Protein AF-A0A8J4R6H9-F1 (afdb_monomer_lite)

Organism: NCBI:txid60419

Secondary structure (DSSP, 8-state):
---SSTT---B--S--B-TTS--EEEEEEEEE-TTTGGG---TTHHHHHHHHHTPPP---SS--------------------HHHHHHHHHHHHHHHSSS---EEE-TTS--BHHHHHHH-HHHH-TT--EEE-TTSB---HHHHHHHHTT-TT--EEE-TT-HHHHHHHHHHHHHHHHH-TT--EETTEE-TT--HHHHHHHTTSSBTTB---S---TT-TTSTTSTTT-TT--EEE-TT---TTS-HHHHHHHHHH-SS--EEE--TTBTTBS-HHHHHHH-TT-SEETTEEHHHHHHHT-SS--TTPPB-PPP--TTS-HHHHHHHHHTTTEEEEEEE-SS-SSEEEEEEEE-HHHHTPEE-SS-SEEEEEEEE-TTSSGGG-EEEEEEEESS-B-TTPBPEE-TTTT--GGGTHHHHHTTTB---HHHHHHHHHHHHHHHHT------------------TT-PPEEEEES-HHHHHH---TTEEEES-GGG-SEEE-SS---HHHHHHHT--TTSEESS-TTTHHHHSHHHHHHHHHHHHSS-TTS--EEEHHHHHHHHHHHHHHHHHTT----EEEEESS--TTTT-EEE--HHHHHHGGGGS-EEEEEPPSS--EETTEE--HHHHHHHHHTTS-TTPEE--EE-SEE-TTS-EESSEETT--SS---EEHHHHHHHHHHHHHHHSEE------HHHHHHHHHHHHHTGGGT--EEEEEEESS--S-HHHHHHHHHHHTTSSEEEEEEE-SSS--HHHHTTS-TTS---B-TTSPBPSS--EEEEEHHHHHTTSS-HHHHHHSSHHHHHHHHHHHTT-PPPPP-------

pLDDT: mean 77.44, std 16.2, range [24.23, 97.75]

InterPro domains:
  IPR004344 Tubulin-tyrosine ligase/Tubulin polyglutamylase [PS51221] (465-633)
  IPR010734 Copine, C-terminal [PF07002] (630-828)
  IPR013815 ATP-grasp fold, subdomain 1 [G3DSA:3.30.1490.20] (563-618)
  IPR027749 Tubulin--tyrosine ligase-like protein 12 [PTHR46088] (4-633)
  IPR032675 Leucine-rich repeat domain superfamily [G3DSA:3.80.10.10] (56-317)
  IPR036465 von Willebrand factor A-like domain superfamily [SSF53300] (684-775)
  IPR057954 Tubulin--tyrosine ligase-like protein 12, SET-like domain [PF25556] (319-427)

Radius of gyration: 37.05 Å; chains: 1; bounding box: 97×70×102 Å

Foldseek 3Di:
DPDDQLPPFLFFADDWDAQPDDKDWFAQPDWDFPVCVVPDDDPCPLVVLCVLLVPDDPPDDDDDDDDDDDDDDDDDDDDQDAQVRQVVVQLVLLVVQDDSARQEHAREQNQDELVNLVVVLVCVVHLNHAEYEHEQYAYADLVSCLVSLLSNARYQYYAHHNYNNCVPPVPPSVVSNCVSHVRHQYYNNEGDPNHALQNQLVQQVNDDSSHPDDPPDDDPPRAPRLACVNCLQRQEGERAPYAQVPDQLVVVLVRLQRRPRHAEYEYAAVGSNHNFPLVSCVSRVNHQYYLNHGSVVCVVQVGRGDPRCFAWDRDDDDPPDDSVVSSVLSVLQFKDWDWDDDPVHNDIFIMITGTPSSSSSAAADPPFQKDKDKDWDQPPPDPVSIGIIIIMGGPRTGDGRDRGHDHPQPPDGCLQPVLLLCVLTGDHDLVNLLVVLVVLLVLLVPADADDDPDDDDDDDDLDDPVQAAFEEEEPDVVCVVPVPDPSYDYDHAQLPGQEYEYPDDCDPVNCVVRVNDPNHHYPADVPNLCVQWPVSVVVVCSNRRRDDPVFFDKDFCSPCSSSLSSVLVVCVVVVHDQWKWKDDGHDDDCPLIDIDSRSSVVSSSCVSDTIMIGHDDPDAPDFPNHGDDPCVVQVLVCVVPPQFDWDFDWAAQWQAPVRDHGGTHALQNDPDDRTAHGVVRNVVSVVSSVVGIHGGDDNECLVVLLVVLVVQVVCVVPPDAEEAEAEDAEDYPPLQSNLQSQLSSLLGSYAYEYEHGYPYDCPSVVVLQCPVVDFRAHPVRRTRPDRRYQYHHVVCCVVVVDPPCCSGPVCVVVSNVSNCVVVVPDDDPPPPDPDDD

Sequence (837 aa):
MLRWSLKRSAKLKHMALSKLDVWILKSHAWTFRLSDAYKQEVSGLAERMAALMCVDIDLNSNAEETEEVVDGFSHQNGTKLSVFEAMESEIHGAKENGDGSVRWLELDELDIDDDTFLSLDLSTRFPGLLALSLCGNKLENVEIIAREVTKFEQLRALWLNNNPVVKNCDSQLENSVLQGLPRLEIYNSRFTAKFGAWALGFCGGVYGKDNPGSIHEGDHQLESAFSPVELPSLSYLNIQGNPLEQNSVAVLLEVLKEFPCLQSLEVDIPGPLGESAIDILESLPKLSELNGVNASKILDTGKHVIDSVLQPRLPEWTAEERVTDRIISAMWLYLMTYRLADEEKIDETSVWYVMDELGSALRHNDEPNFRVAPFLFMPEGNLASAVSFSILWPTQDVQKGDECTRDFLFGIGEDKQRSARLSAWFHTPQNFFIKEYEKHCQKLQSKSLISPSVQSSTTRSIHHTDGSPLRVYTDLPHVEEFLTRSQFVIISEPKDADIVWTSTQVDEDMKKAAGITDQQYINQFPFEACLVMKHHLAETVHKAYGSPEWLQPTYNLETHLSQLIGDYYVRKRDGLDNLWILKPWSVARTIDTTVTDNLSSIIRHMEAGPKICQKYIEHPALFNGKKFDLRYIGGLLLAYTSKNSSLIDAGFGGRTCDGTTSHCFNLNGSAGAFKVEGVEGIMAAYSSALHNVALAGPTLFGQVINKAAQIASQSISYNKYFVLLIITDGVLTDLQETKDALVRASDLPLSILIVGVGGADFTQMEVLDADDGRRLESSTGRVATHDIVQFVPMREVHSGHISVVQALLEELPGQFLTFIRGRDIKPRPLHVAPTSA

Structure (mmCIF, N/CA/C/O backbone):
data_AF-A0A8J4R6H9-F1
#
_entry.id   AF-A0A8J4R6H9-F1
#
loop_
_atom_site.group_PDB
_atom_site.id
_atom_site.type_symbol
_atom_site.label_atom_id
_atom_site.label_alt_id
_atom_site.label_comp_id
_atom_site.label_asym_id
_atom_site.label_entity_id
_atom_site.label_s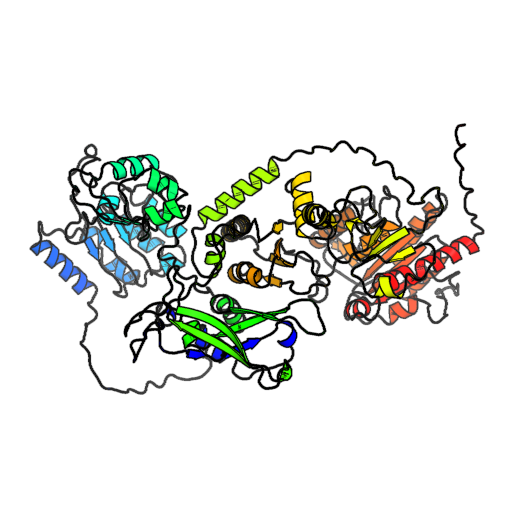eq_id
_atom_site.pdbx_PDB_ins_code
_atom_site.Cartn_x
_atom_site.Cartn_y
_atom_site.Cartn_z
_atom_site.occupancy
_atom_site.B_iso_or_equiv
_atom_site.auth_seq_id
_atom_site.auth_comp_id
_atom_site.auth_asym_id
_atom_site.auth_atom_id
_atom_site.pdbx_PDB_model_num
ATOM 1 N N . MET A 1 1 ? -17.425 -16.090 21.602 1.00 24.23 1 MET A N 1
ATOM 2 C CA . MET A 1 1 ? -16.243 -16.681 20.925 1.00 24.23 1 MET A CA 1
ATOM 3 C C . MET A 1 1 ? -15.326 -15.664 20.217 1.00 24.23 1 MET A C 1
ATOM 5 O O . MET A 1 1 ? -14.261 -16.043 19.769 1.00 24.23 1 MET A O 1
ATOM 9 N N . LEU A 1 2 ? -15.631 -14.357 20.248 1.00 24.94 2 LEU A N 1
ATOM 10 C CA . LEU A 1 2 ? -14.889 -13.252 19.602 1.00 24.94 2 LEU A CA 1
ATOM 11 C C . LEU A 1 2 ? -13.617 -12.730 20.335 1.00 24.94 2 LEU A C 1
ATOM 13 O O . LEU A 1 2 ? -13.204 -11.596 20.119 1.00 24.94 2 LEU A O 1
ATOM 17 N N . ARG A 1 3 ? -13.009 -13.474 21.277 1.00 26.58 3 ARG A N 1
ATOM 18 C CA . ARG A 1 3 ? -12.143 -12.846 22.313 1.00 26.58 3 ARG A CA 1
ATOM 19 C C . ARG A 1 3 ? -10.985 -13.682 22.884 1.00 26.58 3 ARG A C 1
ATOM 21 O O . ARG A 1 3 ? -10.574 -13.419 24.014 1.00 26.58 3 ARG A O 1
ATOM 28 N N . TRP A 1 4 ? -10.467 -14.693 22.181 1.00 28.38 4 TRP A N 1
ATOM 29 C CA . TRP A 1 4 ? -9.442 -15.588 22.764 1.00 28.38 4 TRP A CA 1
ATOM 30 C C . TRP A 1 4 ? -7.983 -15.337 22.331 1.00 28.38 4 TRP A C 1
ATOM 32 O O . TRP A 1 4 ? -7.084 -15.597 23.125 1.00 28.38 4 TRP A O 1
ATOM 42 N N . SER A 1 5 ? -7.721 -14.734 21.168 1.00 32.09 5 SER A N 1
ATOM 43 C CA . SER A 1 5 ? -6.348 -14.549 20.651 1.00 32.09 5 SER A CA 1
ATOM 44 C C . SER A 1 5 ? -5.613 -13.319 21.212 1.00 32.09 5 SER A C 1
ATOM 46 O O . SER A 1 5 ? -4.504 -13.429 21.735 1.00 32.09 5 SER A O 1
ATOM 48 N N . LEU A 1 6 ? -6.273 -12.155 21.250 1.00 34.72 6 LEU A N 1
ATOM 49 C CA . LEU A 1 6 ? -5.722 -10.933 21.857 1.00 34.72 6 LEU A CA 1
ATOM 50 C C . LEU A 1 6 ? -5.622 -11.000 23.397 1.00 34.72 6 LEU A C 1
ATOM 52 O O . LEU A 1 6 ? -5.164 -10.045 24.018 1.00 34.72 6 LEU A O 1
ATOM 56 N N . LYS A 1 7 ? -6.014 -12.107 24.049 1.00 37.09 7 LYS A N 1
ATOM 57 C CA . LYS A 1 7 ? -5.955 -12.273 25.516 1.00 37.09 7 LYS A CA 1
ATOM 58 C C . LYS A 1 7 ? -4.567 -12.606 26.071 1.00 37.09 7 LYS A C 1
ATOM 60 O O . LYS A 1 7 ? -4.384 -12.522 27.286 1.00 37.09 7 LYS A O 1
ATOM 65 N N . ARG A 1 8 ? -3.571 -12.940 25.245 1.00 42.81 8 ARG A N 1
ATOM 66 C CA . ARG A 1 8 ? -2.184 -13.111 25.716 1.00 42.81 8 ARG A CA 1
ATOM 67 C C . ARG A 1 8 ? -1.417 -11.791 25.625 1.00 42.81 8 ARG A C 1
ATOM 69 O O . ARG A 1 8 ? -0.480 -11.662 24.854 1.00 42.81 8 ARG A O 1
ATOM 76 N N . SER A 1 9 ? -1.814 -10.808 26.433 1.00 46.31 9 SER A N 1
ATOM 77 C CA . SER A 1 9 ? -0.900 -9.716 26.787 1.00 46.31 9 SER A CA 1
ATOM 78 C C . SER A 1 9 ? 0.310 -10.331 27.497 1.00 46.31 9 SER A C 1
ATOM 80 O O . SER A 1 9 ? 0.133 -11.172 28.392 1.00 46.31 9 SER A O 1
ATOM 82 N N . ALA A 1 10 ? 1.529 -9.978 27.079 1.00 50.94 10 ALA A N 1
ATOM 83 C CA . ALA A 1 10 ? 2.735 -10.368 27.796 1.00 50.94 10 ALA A CA 1
ATOM 84 C C . ALA A 1 10 ? 2.711 -9.706 29.180 1.00 50.94 10 ALA A C 1
ATOM 86 O O . ALA A 1 10 ? 3.146 -8.573 29.353 1.00 50.94 10 ALA A O 1
ATOM 87 N N . LYS A 1 11 ? 2.159 -10.409 30.169 1.00 54.19 11 LYS A N 1
ATOM 88 C CA . LYS A 1 11 ? 2.173 -9.980 31.566 1.00 54.19 11 LYS A CA 1
ATOM 89 C C . LYS A 1 11 ? 3.308 -10.650 32.308 1.00 54.19 11 LYS A C 1
ATOM 91 O O . LYS A 1 11 ? 3.544 -11.853 32.156 1.00 54.19 11 LYS A O 1
ATOM 96 N N . LEU A 1 12 ? 3.980 -9.880 33.150 1.00 50.06 12 LEU A N 1
ATOM 97 C CA . LEU A 1 12 ? 5.060 -10.377 33.990 1.00 50.06 12 LEU A CA 1
ATOM 98 C C . LEU A 1 12 ? 4.487 -11.388 35.006 1.00 50.06 12 LEU A C 1
ATOM 100 O O . LEU A 1 12 ? 3.742 -11.017 35.913 1.00 50.06 12 LEU A O 1
ATOM 104 N N . LYS A 1 13 ? 4.765 -12.690 34.829 1.00 48.31 13 LYS A N 1
ATOM 105 C CA . LYS A 1 13 ? 4.111 -13.762 35.613 1.00 48.31 13 LYS A CA 1
ATOM 106 C C . LYS A 1 13 ? 4.762 -14.048 36.971 1.00 48.31 13 LYS A C 1
ATOM 108 O O . LYS A 1 13 ? 4.048 -14.422 37.901 1.00 48.31 13 LYS A O 1
ATOM 113 N N . HIS A 1 14 ? 6.084 -13.896 37.104 1.00 47.34 14 HIS A N 1
ATOM 114 C CA . HIS A 1 14 ? 6.819 -14.477 38.243 1.00 47.34 14 HIS A CA 1
ATOM 115 C C . HIS A 1 14 ? 7.891 -13.597 38.905 1.00 47.34 14 HIS A C 1
ATOM 117 O O . HIS A 1 14 ? 8.380 -13.984 39.961 1.00 47.34 14 HIS A O 1
ATOM 123 N N . MET A 1 15 ? 8.240 -12.429 38.362 1.00 55.25 15 MET A N 1
ATOM 124 C CA . MET A 1 15 ? 9.310 -11.572 38.900 1.00 55.25 15 MET A CA 1
ATOM 125 C C . MET A 1 15 ? 8.942 -10.096 38.784 1.00 55.25 15 MET A C 1
ATOM 127 O O . MET A 1 15 ? 8.100 -9.767 37.962 1.00 55.25 15 MET A O 1
ATOM 131 N N . ALA A 1 16 ? 9.564 -9.243 39.600 1.00 55.88 16 ALA A N 1
ATOM 132 C CA . ALA A 1 16 ? 9.684 -7.810 39.343 1.00 55.88 16 ALA A CA 1
ATOM 133 C C . ALA A 1 16 ? 11.045 -7.577 38.675 1.00 55.88 16 ALA A C 1
ATOM 135 O O . ALA A 1 16 ? 12.033 -8.192 39.088 1.00 55.88 16 ALA A O 1
ATOM 136 N N . LEU A 1 17 ? 11.093 -6.745 37.637 1.00 61.38 17 LEU A N 1
ATOM 137 C CA . LEU A 1 17 ? 12.328 -6.431 36.921 1.00 61.38 17 LEU A CA 1
ATOM 138 C C . LEU A 1 17 ? 12.731 -4.992 37.233 1.00 61.38 17 LEU A C 1
ATOM 140 O O . LEU A 1 17 ? 11.935 -4.071 37.049 1.00 61.38 17 LEU A O 1
ATOM 144 N N . SER A 1 18 ? 13.961 -4.818 37.717 1.00 58.03 18 SER A N 1
ATOM 145 C CA . SER A 1 18 ? 14.570 -3.500 37.881 1.00 58.03 18 SER A CA 1
ATOM 146 C C . SER A 1 18 ? 15.196 -3.060 36.560 1.00 58.03 18 SER A C 1
ATOM 148 O O . SER A 1 18 ? 15.627 -3.895 35.761 1.00 58.03 18 SER A O 1
ATOM 150 N N . LYS A 1 19 ? 15.344 -1.752 36.350 1.00 56.78 19 LYS A N 1
ATOM 151 C CA . LYS A 1 19 ? 16.092 -1.196 35.207 1.00 56.78 19 LYS A CA 1
ATOM 152 C C . LYS A 1 19 ? 17.541 -1.720 35.084 1.00 56.78 19 LYS A C 1
ATOM 154 O O . LYS A 1 19 ? 18.162 -1.549 34.038 1.00 56.78 19 LYS A O 1
ATOM 159 N N . LEU A 1 20 ? 18.098 -2.311 36.147 1.00 46.16 20 LEU A N 1
ATOM 160 C CA . LEU A 1 20 ? 19.484 -2.785 36.232 1.00 46.16 20 LEU A CA 1
ATOM 161 C C . LEU A 1 20 ? 19.639 -4.305 36.032 1.00 46.16 20 LEU A C 1
ATOM 163 O O . LEU A 1 20 ? 20.771 -4.755 35.859 1.00 46.16 20 LEU A O 1
ATOM 167 N N . ASP A 1 21 ? 18.547 -5.080 36.000 1.00 44.22 21 ASP A N 1
ATOM 168 C CA . ASP A 1 21 ? 18.587 -6.546 35.922 1.00 44.22 21 ASP A CA 1
ATOM 169 C C . ASP A 1 21 ? 17.876 -7.121 34.675 1.00 44.22 21 ASP A C 1
ATOM 171 O O . ASP A 1 21 ? 16.756 -6.749 34.334 1.00 44.22 21 ASP A O 1
ATOM 175 N N . VAL A 1 22 ? 18.512 -8.153 34.095 1.00 49.28 22 VAL A N 1
ATOM 176 C CA . VAL A 1 22 ? 18.006 -9.143 33.112 1.00 49.28 22 VAL A CA 1
ATOM 177 C C . VAL A 1 22 ? 17.970 -8.728 31.627 1.00 49.28 22 VAL A C 1
ATOM 179 O O . VAL A 1 22 ? 17.133 -7.957 31.169 1.00 49.28 22 VAL A O 1
ATOM 182 N N . TRP A 1 23 ? 18.826 -9.393 30.838 1.00 48.31 23 TRP A N 1
ATOM 183 C CA . TRP A 1 23 ? 18.742 -9.489 29.376 1.00 48.31 23 TRP A CA 1
ATOM 184 C C . TRP A 1 23 ? 17.962 -10.761 29.026 1.00 48.31 23 TRP A C 1
ATOM 186 O O . TRP A 1 23 ? 18.423 -11.863 29.329 1.00 48.31 23 TRP A O 1
ATOM 196 N N . ILE A 1 24 ? 16.785 -10.645 28.410 1.00 53.41 24 ILE A N 1
ATOM 197 C CA . ILE A 1 24 ? 16.028 -11.822 27.960 1.00 53.41 24 ILE A CA 1
ATOM 198 C C . ILE A 1 24 ? 16.434 -12.107 26.511 1.00 53.41 24 ILE A C 1
ATOM 200 O O . ILE A 1 24 ? 16.068 -11.366 25.598 1.00 53.41 24 ILE A O 1
ATOM 204 N N . LEU A 1 25 ? 17.209 -13.177 26.313 1.00 43.91 25 LEU A N 1
ATOM 205 C CA . LEU A 1 25 ? 17.518 -13.734 24.995 1.00 43.91 25 LEU A CA 1
ATOM 206 C C . LEU A 1 25 ? 16.280 -14.442 24.452 1.00 43.91 25 LEU A C 1
ATOM 208 O O . LEU A 1 25 ? 15.810 -15.410 25.052 1.00 43.91 25 LEU A O 1
ATOM 212 N N . LYS A 1 26 ? 15.770 -13.977 23.313 1.00 51.44 26 LYS A N 1
ATOM 213 C CA . LYS A 1 26 ? 14.687 -14.647 22.597 1.00 51.44 26 LYS A CA 1
ATOM 214 C C . LYS A 1 26 ? 15.163 -15.157 21.255 1.00 51.44 26 LYS A C 1
ATOM 216 O O . LYS A 1 26 ? 15.848 -14.456 20.507 1.00 51.44 26 LYS A O 1
ATOM 221 N N . SER A 1 27 ? 14.790 -16.395 20.967 1.00 45.19 27 SER A N 1
ATOM 222 C CA . SER A 1 27 ? 15.066 -17.021 19.682 1.00 45.19 27 SER A CA 1
ATOM 223 C C . SER A 1 27 ? 14.174 -16.396 18.609 1.00 45.19 27 SER A C 1
ATOM 225 O O . SER A 1 27 ? 13.014 -16.064 18.866 1.00 45.19 27 SER A O 1
ATOM 227 N N . HIS A 1 28 ? 14.698 -16.226 17.397 1.00 53.00 28 HIS A N 1
ATOM 228 C CA . HIS A 1 28 ? 13.843 -15.982 16.244 1.00 53.00 28 HIS A CA 1
ATOM 229 C C . HIS A 1 28 ? 13.092 -17.278 15.936 1.00 53.00 28 HIS A C 1
ATOM 231 O O . HIS A 1 28 ? 13.687 -18.228 15.431 1.00 53.00 28 HIS A O 1
ATOM 237 N N . ALA A 1 29 ? 11.792 -17.322 16.242 1.00 45.06 29 ALA A N 1
ATOM 238 C CA . ALA A 1 29 ? 10.958 -18.488 15.955 1.00 45.06 29 ALA A CA 1
ATOM 239 C C . ALA A 1 29 ? 10.961 -18.828 14.459 1.00 45.06 29 ALA A C 1
ATOM 241 O O . ALA A 1 29 ? 10.883 -19.999 14.085 1.00 45.06 29 ALA A O 1
ATOM 242 N N . TRP A 1 30 ? 11.106 -17.807 13.607 1.00 46.88 30 TRP A N 1
ATOM 243 C CA . TRP A 1 30 ? 11.333 -17.983 12.182 1.00 46.88 30 TRP A CA 1
ATOM 244 C C . TRP A 1 30 ? 12.058 -16.769 11.586 1.00 46.88 30 TRP A C 1
ATOM 246 O O . TRP A 1 30 ? 11.636 -15.631 11.781 1.00 46.88 30 TRP A O 1
ATOM 256 N N . THR A 1 31 ? 13.154 -17.004 10.861 1.00 51.69 31 THR A N 1
ATOM 257 C CA . THR A 1 31 ? 13.870 -15.989 10.068 1.00 51.69 31 THR A CA 1
ATOM 258 C C . THR A 1 31 ? 13.833 -16.437 8.619 1.00 51.69 31 THR A C 1
ATOM 260 O O . THR A 1 31 ? 14.174 -17.587 8.341 1.00 51.69 31 THR A O 1
ATOM 263 N N . PHE A 1 32 ? 13.449 -15.560 7.695 1.00 46.69 32 PHE A N 1
ATOM 264 C CA . PHE A 1 32 ? 13.483 -15.888 6.276 1.00 46.69 32 PHE A CA 1
ATOM 265 C C . PHE A 1 32 ? 14.005 -14.720 5.438 1.00 46.69 32 PHE A C 1
ATOM 267 O O . PHE A 1 32 ? 13.743 -13.544 5.695 1.00 46.69 32 PHE A O 1
ATOM 274 N N . ARG A 1 33 ? 14.753 -15.063 4.389 1.00 47.41 33 ARG A N 1
ATOM 275 C CA . ARG A 1 33 ? 15.031 -14.164 3.268 1.00 47.41 33 ARG A CA 1
ATOM 276 C C . ARG A 1 33 ? 14.054 -14.522 2.159 1.00 47.41 33 ARG A C 1
ATOM 278 O O . ARG A 1 33 ? 13.895 -15.700 1.843 1.00 47.41 33 ARG A O 1
ATOM 285 N N . LEU A 1 34 ? 13.410 -13.528 1.549 1.00 41.09 34 LEU A N 1
ATOM 286 C CA . LEU A 1 34 ? 12.427 -13.771 0.485 1.00 41.09 34 LEU A CA 1
ATOM 287 C C . LEU A 1 34 ? 13.038 -14.561 -0.696 1.00 41.09 34 LEU A C 1
ATOM 289 O O . LEU A 1 34 ? 12.357 -15.366 -1.322 1.00 41.09 34 LEU A O 1
ATOM 293 N N . SER A 1 35 ? 14.340 -14.384 -0.954 1.00 36.84 35 SER A N 1
ATOM 294 C CA . SER A 1 35 ? 15.105 -15.125 -1.969 1.00 36.84 35 SER A CA 1
ATOM 295 C C . SER A 1 35 ? 15.287 -16.615 -1.663 1.00 36.84 35 SER A C 1
ATOM 297 O O . SER A 1 35 ? 15.447 -17.413 -2.586 1.00 36.84 35 SER A O 1
ATOM 299 N N . ASP A 1 36 ? 15.265 -16.992 -0.384 1.00 39.09 36 ASP A N 1
ATOM 300 C CA . ASP A 1 36 ? 15.629 -18.333 0.087 1.00 39.09 36 ASP A CA 1
ATOM 301 C C . ASP A 1 36 ? 14.386 -19.193 0.366 1.00 39.09 36 ASP A C 1
ATOM 303 O O . ASP A 1 36 ? 14.474 -20.421 0.422 1.00 39.09 36 ASP A O 1
ATOM 307 N N . ALA A 1 37 ? 13.212 -18.556 0.460 1.00 46.78 37 ALA A N 1
ATOM 308 C CA . ALA A 1 37 ? 11.927 -19.185 0.764 1.00 46.78 37 ALA A CA 1
ATOM 309 C C . ALA A 1 37 ? 11.535 -20.315 -0.210 1.00 46.78 37 ALA A C 1
ATOM 311 O O . ALA A 1 37 ? 10.866 -21.260 0.190 1.00 46.78 37 ALA A O 1
ATOM 312 N N . TYR A 1 38 ? 11.995 -20.279 -1.466 1.00 41.44 38 TYR A N 1
ATOM 313 C CA . TYR A 1 38 ? 11.681 -21.314 -2.463 1.00 41.44 38 TYR A CA 1
ATOM 314 C C . TYR A 1 38 ? 12.403 -22.656 -2.244 1.00 41.44 38 TYR A C 1
ATOM 316 O O . TYR A 1 38 ? 12.107 -23.615 -2.953 1.00 41.44 38 TYR A O 1
ATOM 324 N N . LYS A 1 39 ? 13.373 -22.744 -1.321 1.00 41.66 39 LYS A N 1
ATOM 325 C CA . LYS A 1 39 ? 14.277 -23.908 -1.220 1.00 41.66 39 LYS A CA 1
ATOM 326 C C . LYS A 1 39 ? 14.082 -24.786 0.021 1.00 41.66 39 LYS A C 1
ATOM 328 O O . LYS A 1 39 ? 14.765 -25.802 0.121 1.00 41.66 39 LYS A O 1
ATOM 333 N N . GLN A 1 40 ? 13.202 -24.430 0.960 1.00 48.59 40 GLN A N 1
ATOM 334 C CA . GLN A 1 40 ? 13.040 -25.171 2.219 1.00 48.59 40 GLN A CA 1
ATOM 335 C C . GLN A 1 40 ? 11.565 -25.416 2.561 1.00 48.59 40 GLN A C 1
ATOM 337 O O . GLN A 1 40 ? 10.862 -24.509 2.996 1.00 48.59 40 GLN A O 1
ATOM 342 N N . GLU A 1 41 ? 11.111 -26.665 2.428 1.00 56.03 41 GLU A N 1
ATOM 343 C CA . GLU A 1 41 ? 9.851 -27.117 3.026 1.00 56.03 41 GLU A CA 1
ATOM 344 C C . GLU A 1 41 ? 10.080 -27.441 4.505 1.00 56.03 41 GLU A C 1
ATOM 346 O O . GLU A 1 41 ? 10.795 -28.381 4.857 1.00 56.03 41 GLU A O 1
ATOM 351 N N . VAL A 1 42 ? 9.475 -26.651 5.392 1.00 63.50 42 VAL A N 1
ATOM 352 C CA . VAL A 1 42 ? 9.521 -26.890 6.837 1.00 63.50 42 VAL A CA 1
ATOM 353 C C . VAL A 1 42 ? 8.196 -27.508 7.272 1.00 63.50 42 VAL A C 1
ATOM 355 O O . VAL A 1 42 ? 7.173 -26.828 7.337 1.00 63.50 42 VAL A O 1
ATOM 358 N N . SER A 1 43 ? 8.217 -28.799 7.611 1.00 68.81 43 SER A N 1
ATOM 359 C CA . SER A 1 43 ? 7.029 -29.519 8.086 1.00 68.81 43 SER A CA 1
ATOM 360 C C . SER A 1 43 ? 6.398 -28.835 9.309 1.00 68.81 43 SER A C 1
ATOM 362 O O . SER A 1 43 ? 7.090 -28.439 10.260 1.00 68.81 43 SER A O 1
ATOM 364 N N . GLY A 1 44 ? 5.071 -28.702 9.309 1.00 71.69 44 GLY A N 1
ATOM 365 C CA . GLY A 1 44 ? 4.318 -28.118 10.422 1.00 71.69 44 GLY A CA 1
ATOM 366 C C . GLY A 1 44 ? 4.427 -26.589 10.556 1.00 71.69 44 GLY A C 1
ATOM 367 O O . GLY A 1 44 ? 4.042 -26.041 11.589 1.00 71.69 44 GLY A O 1
ATOM 368 N N . LEU A 1 45 ? 5.077 -25.893 9.611 1.00 73.94 45 LEU A N 1
ATOM 369 C CA . LEU A 1 45 ? 5.317 -24.449 9.710 1.00 73.94 45 LEU A CA 1
ATOM 370 C C . LEU A 1 45 ? 4.017 -23.646 9.627 1.00 73.94 45 LEU A C 1
ATOM 372 O O . LEU A 1 45 ? 3.829 -22.738 10.433 1.00 73.94 45 LEU A O 1
ATOM 376 N N . ALA A 1 46 ? 3.130 -23.992 8.693 1.00 73.62 46 ALA A N 1
ATOM 377 C CA . ALA A 1 46 ? 1.855 -23.305 8.520 1.00 73.62 46 ALA A CA 1
ATOM 378 C C . ALA A 1 46 ? 0.992 -23.415 9.785 1.00 73.62 46 ALA A C 1
ATOM 380 O O . ALA A 1 46 ? 0.432 -22.423 10.231 1.00 73.62 46 ALA A O 1
ATOM 381 N N . GLU A 1 47 ? 0.967 -24.582 10.427 1.00 77.31 47 GLU A N 1
ATOM 382 C CA . GLU A 1 47 ? 0.228 -24.842 11.661 1.00 77.31 47 GLU A CA 1
ATOM 383 C C . GLU A 1 47 ? 0.799 -24.046 12.838 1.00 77.31 47 GLU A C 1
ATOM 385 O O . GLU A 1 47 ? 0.047 -23.456 13.613 1.00 77.31 47 GLU A O 1
ATOM 390 N N . ARG A 1 48 ? 2.134 -23.967 12.959 1.00 75.00 48 ARG A N 1
ATOM 391 C CA . ARG A 1 48 ? 2.784 -23.130 13.983 1.00 75.00 48 ARG A CA 1
ATOM 392 C C . ARG A 1 48 ? 2.513 -21.645 13.760 1.00 75.00 48 ARG A C 1
ATOM 394 O O . ARG A 1 48 ? 2.235 -20.931 14.720 1.00 75.00 48 ARG A O 1
ATOM 401 N N . MET A 1 49 ? 2.577 -21.181 12.512 1.00 79.94 49 MET A N 1
ATOM 402 C CA . MET A 1 49 ? 2.267 -19.794 12.165 1.00 79.94 49 MET A CA 1
ATOM 403 C C . MET A 1 49 ? 0.795 -19.473 12.417 1.00 79.94 49 MET A C 1
ATOM 405 O O . MET A 1 49 ? 0.506 -18.456 13.036 1.00 79.94 49 MET A O 1
ATOM 409 N N . ALA A 1 50 ? -0.121 -20.354 12.019 1.00 78.56 50 ALA A N 1
ATOM 410 C CA . ALA A 1 50 ? -1.543 -20.212 12.291 1.00 78.56 50 ALA A CA 1
ATOM 411 C C . ALA A 1 50 ? -1.829 -20.172 13.795 1.00 78.56 50 ALA A C 1
ATOM 413 O O . ALA A 1 50 ? -2.557 -19.296 14.242 1.00 78.56 50 ALA A O 1
ATOM 414 N N . ALA A 1 51 ? -1.197 -21.030 14.601 1.00 77.75 51 ALA A N 1
ATOM 415 C CA . ALA A 1 51 ? -1.343 -20.997 16.055 1.00 77.75 51 ALA A CA 1
ATOM 416 C C . ALA A 1 51 ? -0.807 -19.691 16.673 1.00 77.75 51 ALA A C 1
ATOM 418 O O . ALA A 1 51 ? -1.460 -19.101 17.534 1.00 77.75 51 ALA A O 1
ATOM 419 N N . LEU A 1 52 ? 0.359 -19.213 16.224 1.00 75.75 52 LEU A N 1
ATOM 420 C CA . LEU A 1 52 ? 0.957 -17.959 16.696 1.00 75.75 52 LEU A CA 1
ATOM 421 C C . LEU A 1 52 ? 0.106 -16.738 16.319 1.00 75.75 52 LEU A C 1
ATOM 423 O O . LEU A 1 52 ? -0.093 -15.843 17.139 1.00 75.75 52 LEU A O 1
ATOM 427 N N . MET A 1 53 ? -0.404 -16.719 15.088 1.00 80.75 53 MET A N 1
ATOM 428 C CA . MET A 1 53 ? -1.191 -15.623 14.510 1.00 80.75 53 MET A CA 1
ATOM 429 C C . MET A 1 53 ? -2.695 -15.775 14.765 1.00 80.75 53 MET A C 1
ATOM 431 O O . MET A 1 53 ? -3.474 -14.907 14.386 1.00 80.75 53 MET A O 1
ATOM 435 N N . CYS A 1 54 ? -3.093 -16.866 15.426 1.00 72.62 54 CYS A N 1
ATOM 436 C CA . CYS A 1 54 ? -4.473 -17.243 15.718 1.00 72.62 54 CYS A CA 1
ATOM 437 C C . CYS A 1 54 ? -5.386 -17.246 14.485 1.00 72.62 54 CYS A C 1
ATOM 439 O O . CYS A 1 54 ? -6.502 -16.731 14.519 1.00 72.62 54 CYS A O 1
ATOM 441 N N . VAL A 1 55 ? -4.881 -17.831 13.403 1.00 76.94 55 VAL A N 1
ATOM 442 C CA . VAL A 1 55 ? -5.658 -18.166 12.211 1.00 76.94 55 VAL A CA 1
ATOM 443 C C . VAL A 1 55 ? -6.328 -19.513 12.458 1.00 76.94 55 VAL A C 1
ATOM 445 O O . VAL A 1 55 ? -5.640 -20.489 12.767 1.00 76.94 55 VAL A O 1
ATOM 448 N N . ASP A 1 56 ? -7.651 -19.575 12.310 1.00 67.62 56 ASP A N 1
ATOM 449 C CA . ASP A 1 56 ? -8.382 -20.838 12.402 1.00 67.62 56 ASP A CA 1
ATOM 450 C C . ASP A 1 56 ? -7.959 -21.759 11.249 1.00 67.62 56 ASP A C 1
ATOM 452 O O . ASP A 1 56 ? -8.100 -21.431 10.066 1.00 67.62 56 ASP A O 1
ATOM 456 N N . ILE A 1 57 ? -7.394 -22.910 11.611 1.00 63.03 57 ILE A N 1
ATOM 457 C CA . ILE A 1 57 ? -7.131 -24.012 10.690 1.00 63.03 57 ILE A CA 1
ATOM 458 C C . ILE A 1 57 ? -8.436 -24.798 10.649 1.00 63.03 57 ILE A C 1
ATOM 460 O O . ILE A 1 57 ? -8.850 -25.308 11.688 1.00 63.03 57 ILE A O 1
ATOM 464 N N . ASP A 1 58 ? -9.086 -24.877 9.487 1.00 55.12 58 ASP A N 1
ATOM 465 C CA . ASP A 1 58 ? -10.320 -25.645 9.288 1.00 55.12 58 ASP A CA 1
ATOM 466 C C . ASP A 1 58 ? -10.056 -27.150 9.510 1.00 55.12 58 ASP A C 1
ATOM 468 O O . ASP A 1 58 ? -9.902 -27.942 8.581 1.00 55.12 58 ASP A O 1
ATOM 472 N N . LEU A 1 59 ? -9.950 -27.565 10.771 1.00 42.12 59 LEU A N 1
ATOM 473 C CA . LEU A 1 59 ? -9.847 -28.952 11.198 1.00 42.12 59 LEU A CA 1
ATOM 474 C C . LEU A 1 59 ? -11.260 -29.511 11.313 1.00 42.12 59 LEU A C 1
ATOM 476 O O . LEU A 1 59 ? -11.757 -29.701 12.413 1.00 42.12 59 LEU A O 1
ATOM 480 N N . ASN A 1 60 ? -11.916 -29.749 10.177 1.00 34.03 60 ASN A N 1
ATOM 481 C CA . ASN A 1 60 ? -13.093 -30.614 10.132 1.00 34.03 60 ASN A CA 1
ATOM 482 C C . ASN A 1 60 ? -13.269 -31.273 8.758 1.00 34.03 60 ASN A C 1
ATOM 484 O O . ASN A 1 60 ? -14.082 -30.878 7.928 1.00 34.03 60 ASN A O 1
ATOM 488 N N . SER A 1 61 ? -12.537 -32.369 8.557 1.00 34.59 61 SER A N 1
ATOM 489 C CA . SER A 1 61 ? -13.130 -33.551 7.931 1.00 34.59 61 SER A CA 1
ATOM 490 C C . SER A 1 61 ? -12.737 -34.778 8.761 1.00 34.59 61 SER A C 1
ATOM 492 O O . SER A 1 61 ? -11.578 -35.177 8.791 1.00 34.59 61 SER A O 1
ATOM 494 N N . ASN A 1 62 ? -13.730 -35.352 9.446 1.00 31.97 62 ASN A N 1
ATOM 495 C CA . ASN A 1 62 ? -13.717 -36.662 10.112 1.00 31.97 62 ASN A CA 1
ATOM 496 C C . ASN A 1 62 ? -13.078 -36.785 11.508 1.00 31.97 62 ASN A C 1
ATOM 498 O O . ASN A 1 62 ? -12.207 -37.631 11.712 1.00 31.97 62 ASN A O 1
ATOM 502 N N . ALA A 1 63 ? -13.609 -36.083 12.506 1.00 31.41 63 ALA A N 1
ATOM 503 C CA . ALA A 1 63 ? -13.592 -36.615 13.868 1.00 31.41 63 ALA A CA 1
ATOM 504 C C . ALA A 1 63 ? -14.941 -36.343 14.536 1.00 31.41 63 ALA A C 1
ATOM 506 O O . ALA A 1 63 ? -15.291 -35.201 14.807 1.00 31.41 63 ALA A O 1
ATOM 507 N N . GLU A 1 64 ? -15.714 -37.410 14.733 1.00 31.66 64 GLU A N 1
ATOM 508 C CA . GLU A 1 64 ? -16.887 -37.407 15.600 1.00 31.66 64 GLU A CA 1
ATOM 509 C C . GLU A 1 64 ? -16.470 -36.903 16.988 1.00 31.66 64 GLU A C 1
ATOM 511 O O . GLU A 1 64 ? -15.535 -37.426 17.599 1.00 31.66 64 GLU A O 1
ATOM 516 N N . GLU A 1 65 ? -17.146 -35.860 17.464 1.00 29.89 65 GLU A N 1
ATOM 517 C CA . GLU A 1 65 ? -17.002 -35.342 18.818 1.00 29.89 65 GLU A CA 1
ATOM 518 C C . GLU A 1 65 ? -17.466 -36.409 19.819 1.00 29.89 65 GLU A C 1
ATOM 520 O O . GLU A 1 65 ? -18.656 -36.595 20.066 1.00 29.89 65 GLU A O 1
ATOM 525 N N . THR A 1 66 ? -16.518 -37.122 20.422 1.00 26.86 66 THR A N 1
ATOM 526 C CA . THR A 1 66 ? -16.731 -37.744 21.730 1.00 26.86 66 THR A CA 1
ATOM 527 C C . THR A 1 66 ? -16.348 -36.738 22.805 1.00 26.86 66 THR A C 1
ATOM 529 O O . THR A 1 66 ? -15.166 -36.529 23.080 1.00 26.86 66 THR A O 1
ATOM 532 N N . GLU A 1 67 ? -17.361 -36.115 23.404 1.00 28.50 67 GLU A N 1
ATOM 533 C CA . GLU A 1 67 ? -17.244 -35.390 24.666 1.00 28.50 67 GLU A CA 1
ATOM 534 C C . GLU A 1 67 ? -16.807 -36.362 25.776 1.00 28.50 67 GLU A C 1
ATOM 536 O O . GLU A 1 67 ? -17.586 -37.207 26.221 1.00 28.50 67 GLU A O 1
ATOM 541 N N . GLU A 1 68 ? -15.567 -36.239 26.255 1.00 26.91 68 GLU A N 1
ATOM 542 C CA . GLU A 1 68 ? -15.177 -36.773 27.561 1.00 26.91 68 GLU A CA 1
ATOM 543 C C . GLU A 1 68 ? -15.143 -35.647 28.598 1.00 26.91 68 GLU A C 1
ATOM 545 O O . GLU A 1 68 ? -14.376 -34.686 28.530 1.00 26.91 68 GLU A O 1
ATOM 550 N N . VAL A 1 69 ? -16.028 -35.811 29.577 1.00 30.17 69 VAL A N 1
ATOM 551 C CA . VAL A 1 69 ? -16.192 -35.011 30.785 1.00 30.17 69 VAL A CA 1
ATOM 552 C C . VAL A 1 69 ? -14.940 -35.124 31.656 1.00 30.17 69 VAL A C 1
ATOM 554 O O . VAL A 1 69 ? -14.594 -36.218 32.100 1.00 30.17 69 VAL A O 1
ATOM 557 N N . VAL A 1 70 ? -14.315 -33.993 31.997 1.00 28.75 70 VAL A N 1
ATOM 558 C CA . VAL A 1 70 ? -13.431 -33.908 33.169 1.00 28.75 70 VAL A CA 1
ATOM 559 C C . VAL A 1 70 ? -13.899 -32.765 34.064 1.00 28.75 70 VAL A C 1
ATOM 561 O O . VAL A 1 70 ? -13.809 -31.586 33.730 1.00 28.75 70 VAL A O 1
ATOM 564 N N . ASP A 1 71 ? -14.439 -33.186 35.201 1.00 25.81 71 ASP A N 1
ATOM 565 C CA . ASP A 1 71 ? -14.949 -32.407 36.321 1.00 25.81 71 ASP A CA 1
ATOM 566 C C . ASP A 1 71 ? -13.812 -31.848 37.209 1.00 25.81 71 ASP A C 1
ATOM 568 O O . ASP A 1 71 ? -12.757 -32.472 37.351 1.00 25.81 71 ASP A O 1
ATOM 572 N N . GLY A 1 72 ? -14.074 -30.708 37.864 1.00 26.48 72 GLY A N 1
ATOM 573 C CA . GLY A 1 72 ? -13.404 -30.298 39.107 1.00 26.48 72 GLY A CA 1
ATOM 574 C C . GLY A 1 72 ? -12.520 -29.039 39.082 1.00 26.48 72 GLY A C 1
ATOM 575 O O . GLY A 1 72 ? -11.299 -29.147 39.050 1.00 26.48 72 GLY A O 1
ATOM 576 N N . PHE A 1 73 ? -13.109 -27.838 39.207 1.00 26.36 73 PHE A N 1
ATOM 577 C CA . PHE A 1 73 ? -13.179 -27.062 40.471 1.00 26.36 73 PHE A CA 1
ATOM 578 C C . PHE A 1 73 ? -13.635 -25.598 40.248 1.00 26.36 73 PHE A C 1
ATOM 580 O O . PHE A 1 73 ? -12.891 -24.722 39.821 1.00 26.36 73 PHE A O 1
ATOM 587 N N . SER A 1 74 ? -14.906 -25.388 40.596 1.00 30.22 74 SER A N 1
ATOM 588 C CA . SER A 1 74 ? -15.635 -24.186 41.033 1.00 30.22 74 SER A CA 1
ATOM 589 C C . SER A 1 74 ? -14.952 -22.803 41.087 1.00 30.22 74 SER A C 1
ATOM 591 O O . SER A 1 74 ? -14.131 -22.542 41.966 1.00 30.22 74 SER A O 1
ATOM 593 N N . HIS A 1 75 ? -15.536 -21.847 40.352 1.00 28.20 75 HIS A N 1
ATOM 594 C CA . HIS A 1 75 ? -15.928 -20.543 40.904 1.00 28.20 75 HIS A CA 1
ATOM 595 C C . HIS A 1 75 ? -17.290 -20.096 40.326 1.00 28.20 75 HIS A C 1
ATOM 597 O O . HIS A 1 75 ? -17.389 -19.730 39.165 1.00 28.20 75 HIS A O 1
ATOM 603 N N . GLN A 1 76 ? -18.308 -20.181 41.191 1.00 29.45 76 GLN A N 1
ATOM 604 C CA . GLN A 1 76 ? -19.615 -19.498 41.238 1.00 29.45 76 GLN A CA 1
ATOM 605 C C . GLN A 1 76 ? -20.489 -19.405 39.966 1.00 29.45 76 GLN A C 1
ATOM 607 O O . GLN A 1 76 ? -20.243 -18.633 39.048 1.00 29.45 76 GLN A O 1
ATOM 612 N N . ASN A 1 77 ? -21.600 -20.151 40.018 1.00 29.14 77 ASN A N 1
ATOM 613 C CA . ASN A 1 77 ? -22.745 -20.117 39.110 1.00 29.14 77 ASN A CA 1
ATOM 614 C C . ASN A 1 77 ? -23.341 -18.706 38.956 1.00 29.14 77 ASN A C 1
ATOM 616 O O . ASN A 1 77 ? -23.898 -18.170 39.913 1.00 29.14 77 ASN A O 1
ATOM 620 N N . GLY A 1 78 ? -23.327 -18.175 37.734 1.00 32.62 78 GLY A N 1
ATOM 621 C CA . GLY A 1 78 ? -24.332 -17.230 37.253 1.00 32.62 78 GLY A CA 1
ATOM 622 C C . GLY A 1 78 ? -25.298 -17.988 36.348 1.00 32.62 78 GLY A C 1
ATOM 623 O O . GLY A 1 78 ? -24.939 -18.353 35.231 1.00 32.62 78 GLY A O 1
ATOM 624 N N . THR A 1 79 ? -26.491 -18.302 36.842 1.00 40.25 79 THR A N 1
ATOM 625 C CA . THR A 1 79 ? -27.579 -18.863 36.031 1.00 40.25 79 THR A CA 1
ATOM 626 C C . THR A 1 79 ? -27.929 -17.845 34.942 1.00 40.25 79 THR A C 1
ATOM 628 O O . THR A 1 79 ? -28.196 -16.690 35.264 1.00 40.25 79 THR A O 1
ATOM 631 N N . LYS A 1 80 ? -27.893 -18.242 33.663 1.00 50.31 80 LYS A N 1
ATOM 632 C CA . LYS A 1 80 ? -28.303 -17.383 32.541 1.00 50.31 80 LYS A CA 1
ATOM 633 C C . LYS A 1 80 ? -29.783 -17.024 32.748 1.00 50.31 80 LYS A C 1
ATOM 635 O O . LYS A 1 80 ? -30.617 -17.926 32.771 1.00 50.31 80 LYS A O 1
ATOM 640 N N . LEU A 1 81 ? -30.079 -15.748 32.992 1.00 60.66 81 LEU A N 1
ATOM 641 C CA . LEU A 1 81 ? -31.444 -15.245 33.179 1.00 60.66 81 LEU A CA 1
ATOM 642 C C . LEU A 1 81 ? -32.260 -15.499 31.907 1.00 60.66 81 LEU A C 1
ATOM 644 O O . LEU A 1 81 ? -31.769 -15.270 30.802 1.00 60.66 81 LEU A O 1
ATOM 648 N N . SER A 1 82 ? -33.500 -15.965 32.045 1.00 79.50 82 SER A N 1
ATOM 649 C CA . SER A 1 82 ? -34.426 -16.008 30.910 1.00 79.50 82 SER A CA 1
ATOM 650 C C . SER A 1 82 ? -34.905 -14.596 30.550 1.00 79.50 82 SER A C 1
ATOM 652 O O . SER A 1 82 ? -34.955 -13.710 31.403 1.00 79.50 82 SER A O 1
ATOM 654 N N . VAL A 1 83 ? -35.306 -14.377 29.292 1.00 81.81 83 VAL A N 1
ATOM 655 C CA . VAL A 1 83 ? -35.782 -13.066 28.797 1.00 81.81 83 VAL A CA 1
ATOM 656 C C . VAL A 1 83 ? -36.905 -12.489 29.663 1.00 81.81 83 VAL A C 1
ATOM 658 O O . VAL A 1 83 ? -36.913 -11.300 29.972 1.00 81.81 83 VAL A O 1
ATOM 661 N N . PHE A 1 84 ? -37.825 -13.340 30.118 1.00 81.44 84 PHE A N 1
ATOM 662 C CA . PHE A 1 84 ? -38.928 -12.923 30.982 1.00 81.44 84 PHE A CA 1
ATOM 663 C C . PHE A 1 84 ? -38.471 -12.551 32.398 1.00 81.44 84 PHE A C 1
ATOM 665 O O . PHE A 1 84 ? -39.013 -11.611 32.972 1.00 81.44 84 PHE A O 1
ATOM 672 N N . GLU A 1 85 ? -37.466 -13.233 32.953 1.00 81.69 85 GLU A N 1
ATOM 673 C CA . GLU A 1 85 ? -36.893 -12.873 34.257 1.00 81.69 85 GLU A CA 1
ATOM 674 C C . GLU A 1 85 ? -36.101 -11.564 34.184 1.00 81.69 85 GLU A C 1
ATOM 676 O O . GLU A 1 85 ? -36.195 -10.751 35.103 1.00 81.69 85 GLU A O 1
ATOM 681 N N . ALA A 1 86 ? -35.381 -11.323 33.082 1.00 81.56 86 ALA A N 1
ATOM 682 C CA . ALA A 1 86 ? -34.720 -10.044 32.831 1.00 81.56 86 ALA A CA 1
ATOM 683 C C . ALA A 1 86 ? -35.748 -8.900 32.782 1.00 81.56 86 ALA A C 1
ATOM 685 O O . ALA A 1 86 ? -35.605 -7.907 33.489 1.00 81.56 86 ALA A O 1
ATOM 686 N N . MET A 1 87 ? -36.849 -9.077 32.046 1.00 83.31 87 MET A N 1
ATOM 687 C CA . MET A 1 87 ? -37.925 -8.082 31.979 1.00 83.31 87 MET A CA 1
ATOM 688 C C . MET A 1 87 ? -38.608 -7.830 33.331 1.00 83.31 87 MET A C 1
ATOM 690 O O . MET A 1 87 ? -38.854 -6.678 33.681 1.00 83.31 87 MET A O 1
ATOM 694 N N . GLU A 1 88 ? -38.923 -8.876 34.099 1.00 82.62 88 GLU A N 1
ATOM 695 C CA . GLU A 1 88 ? -39.522 -8.722 35.435 1.00 82.62 88 GLU A CA 1
ATOM 696 C C . GLU A 1 88 ? -38.571 -8.021 36.413 1.00 82.62 88 GLU A C 1
ATOM 698 O O . GLU A 1 88 ? -39.017 -7.201 37.217 1.00 82.62 88 GLU A O 1
ATOM 703 N N . SER A 1 89 ? -37.264 -8.276 36.311 1.00 82.12 89 SER A N 1
ATOM 704 C CA . SER A 1 89 ? -36.246 -7.567 37.092 1.00 82.12 89 SER A CA 1
ATOM 705 C C . SER A 1 89 ? -36.249 -6.064 36.792 1.00 82.12 89 SER A C 1
ATOM 707 O O . SER A 1 89 ? -36.233 -5.255 37.719 1.00 82.12 89 SER A O 1
ATOM 709 N N . GLU A 1 90 ? -36.337 -5.676 35.517 1.00 82.38 90 GLU A N 1
ATOM 710 C CA . GLU A 1 90 ? -36.404 -4.263 35.109 1.00 82.38 90 GLU A CA 1
ATOM 711 C C . GLU A 1 90 ? -37.713 -3.594 35.558 1.00 82.38 90 GLU A C 1
ATOM 713 O O . GLU A 1 90 ? -37.714 -2.465 36.054 1.00 82.38 90 GLU A O 1
ATOM 718 N N . ILE A 1 91 ? -38.840 -4.311 35.471 1.00 82.12 91 ILE A N 1
ATOM 719 C CA . ILE A 1 91 ? -40.134 -3.842 35.993 1.00 82.12 91 ILE A CA 1
ATOM 720 C C . ILE A 1 91 ? -40.071 -3.640 37.510 1.00 82.12 91 ILE A C 1
ATOM 722 O O . ILE A 1 91 ? -40.660 -2.688 38.031 1.00 82.12 91 ILE A O 1
ATOM 726 N N . HIS A 1 92 ? -39.396 -4.532 38.236 1.00 78.75 92 HIS A N 1
ATOM 727 C CA . HIS A 1 92 ? -39.240 -4.410 39.680 1.00 78.75 92 HIS A CA 1
ATOM 728 C C . HIS A 1 92 ? -38.374 -3.199 40.045 1.00 78.75 92 HIS A C 1
ATOM 730 O O . HIS A 1 92 ? -38.814 -2.369 40.841 1.00 78.75 92 HIS A O 1
ATOM 736 N N . GLY A 1 93 ? -37.223 -3.028 39.387 1.00 74.94 93 GLY A N 1
ATOM 737 C CA . GLY A 1 93 ? -36.340 -1.876 39.599 1.00 74.94 93 GLY A CA 1
ATOM 738 C C . GLY A 1 93 ? -37.023 -0.533 39.313 1.00 74.94 93 GLY A C 1
ATOM 739 O O . GLY A 1 93 ? -36.903 0.409 40.097 1.00 74.94 93 GLY A O 1
ATOM 740 N N . ALA A 1 94 ? -37.840 -0.451 38.258 1.00 73.12 94 ALA A N 1
ATOM 741 C CA . ALA A 1 94 ? -38.604 0.760 37.943 1.00 73.12 94 ALA A CA 1
ATOM 742 C C . ALA A 1 94 ? -39.643 1.130 39.022 1.00 73.12 94 ALA A C 1
ATOM 744 O O . ALA A 1 94 ? -39.957 2.309 39.204 1.00 73.12 94 ALA A O 1
ATOM 745 N N . LYS A 1 95 ? -40.178 0.142 39.756 1.00 73.00 95 LYS A N 1
ATOM 746 C CA . LYS A 1 95 ? -41.104 0.373 40.881 1.00 73.00 95 LYS A CA 1
ATOM 747 C C . LYS A 1 95 ? -40.391 0.829 42.150 1.00 73.00 95 LYS A C 1
ATOM 749 O O . LYS A 1 95 ? -41.002 1.535 42.947 1.00 73.00 95 LYS A O 1
ATOM 754 N N . GLU A 1 96 ? -39.137 0.433 42.348 1.00 68.44 96 GLU A N 1
ATOM 755 C CA . GLU A 1 96 ? -38.340 0.850 43.506 1.00 68.44 96 GLU A CA 1
ATOM 756 C C . GLU A 1 96 ? -37.802 2.285 43.357 1.00 68.44 96 GLU A C 1
ATOM 758 O O . GLU A 1 96 ? -37.711 3.006 44.351 1.00 68.44 96 GLU A O 1
ATOM 763 N N . ASN A 1 97 ? -37.532 2.730 42.123 1.00 60.31 97 ASN A N 1
ATOM 764 C CA . ASN A 1 97 ? -36.858 4.003 41.836 1.00 60.31 97 ASN A CA 1
ATOM 765 C C . ASN A 1 97 ? -37.782 5.169 41.408 1.00 60.31 97 ASN A C 1
ATOM 767 O O . ASN A 1 97 ? -37.285 6.277 41.197 1.00 60.31 97 ASN A O 1
ATOM 771 N N . GLY A 1 98 ? -39.106 4.987 41.265 1.00 61.94 98 GLY A N 1
ATOM 772 C CA . GLY A 1 98 ? -39.979 6.074 40.787 1.00 61.94 98 GLY A CA 1
ATOM 773 C C . GLY A 1 98 ? -41.427 5.707 40.433 1.00 61.94 98 GLY A C 1
ATOM 774 O O . GLY A 1 98 ? -42.123 5.054 41.205 1.00 61.94 98 GLY A O 1
ATOM 775 N N . ASP A 1 99 ? -41.913 6.193 39.279 1.00 64.00 99 ASP A N 1
ATOM 776 C CA . ASP A 1 99 ? -43.325 6.118 38.840 1.00 64.00 99 ASP A CA 1
ATOM 777 C C . ASP A 1 99 ? -43.792 4.722 38.371 1.00 64.00 99 ASP A C 1
ATOM 779 O O . ASP A 1 99 ? -44.950 4.556 37.980 1.00 64.00 99 ASP A O 1
ATOM 783 N N . GLY A 1 100 ? -42.913 3.713 38.418 1.00 65.00 100 GLY A N 1
ATOM 784 C CA . GLY A 1 100 ? -43.194 2.349 37.972 1.00 65.00 100 GLY A CA 1
ATOM 785 C C . GLY A 1 100 ? -43.149 2.134 36.454 1.00 65.00 100 GLY A C 1
ATOM 786 O O . GLY A 1 100 ? -43.446 1.023 36.011 1.00 65.00 100 GLY A O 1
ATOM 787 N N . SER A 1 101 ? -42.786 3.142 35.652 1.00 76.94 101 SER A N 1
ATOM 788 C CA . SER A 1 101 ? -42.623 3.033 34.197 1.00 76.94 101 SER A CA 1
ATOM 789 C C . SER A 1 101 ? -41.185 2.670 33.826 1.00 76.94 101 SER A C 1
ATOM 791 O O . SER A 1 101 ? -40.259 3.445 34.056 1.00 76.94 101 SER A O 1
ATOM 793 N N . VAL A 1 102 ? -40.994 1.532 33.155 1.00 85.06 102 VAL A N 1
ATOM 794 C CA . VAL A 1 102 ? -39.696 1.161 32.567 1.00 85.06 102 VAL A CA 1
ATOM 795 C C . VAL A 1 102 ? -39.405 2.084 31.381 1.00 85.06 102 VAL A C 1
ATOM 797 O O . VAL A 1 102 ? -40.161 2.112 30.410 1.00 85.06 102 VAL A O 1
ATOM 800 N N . ARG A 1 103 ? -38.328 2.870 31.476 1.00 86.81 103 ARG A N 1
ATOM 801 C CA . ARG A 1 103 ? -37.888 3.821 30.432 1.00 86.81 103 ARG A CA 1
ATOM 802 C C . ARG A 1 103 ? -36.550 3.443 29.794 1.00 86.81 103 ARG A C 1
ATOM 804 O O . ARG A 1 103 ? -36.214 3.978 28.741 1.00 86.81 103 ARG A O 1
ATOM 811 N N . TRP A 1 104 ? -35.829 2.510 30.405 1.00 90.56 104 TRP A N 1
ATOM 812 C CA . TRP A 1 104 ? -34.585 1.933 29.915 1.00 90.56 104 TRP A CA 1
ATOM 813 C C . TRP A 1 104 ? -34.701 0.417 30.023 1.00 90.56 104 TRP A C 1
ATOM 815 O O . TRP A 1 104 ? -35.046 -0.079 31.092 1.00 90.56 104 TRP A O 1
ATOM 825 N N . LEU A 1 105 ? -34.470 -0.306 28.930 1.00 92.19 105 LEU A N 1
ATOM 826 C CA . LEU A 1 105 ? -34.615 -1.759 28.891 1.00 92.19 105 LEU A CA 1
ATOM 827 C C . LEU A 1 105 ? -33.377 -2.391 28.253 1.00 92.19 105 LEU A C 1
ATOM 829 O O . LEU A 1 105 ? -33.040 -2.084 27.111 1.00 92.19 105 LEU A O 1
ATOM 833 N N . GLU A 1 106 ? -32.726 -3.287 28.991 1.00 91.88 106 GLU A N 1
ATOM 834 C CA . GLU A 1 106 ? -31.537 -4.024 28.555 1.00 91.88 106 GLU A CA 1
ATOM 835 C C . GLU A 1 106 ? -31.866 -5.510 28.444 1.00 91.88 106 GLU A C 1
ATOM 837 O O . GLU A 1 106 ? -32.188 -6.166 29.433 1.00 91.88 106 GLU A O 1
ATOM 842 N N . LEU A 1 107 ? -31.795 -6.041 27.227 1.00 92.38 107 LEU A N 1
ATOM 843 C CA . LEU A 1 107 ? -32.066 -7.439 26.907 1.00 92.38 107 LEU A CA 1
ATOM 844 C C . LEU A 1 107 ? -30.868 -8.043 26.166 1.00 92.38 107 LEU A C 1
ATOM 846 O O . LEU A 1 107 ? -31.008 -8.608 25.083 1.00 92.38 107 LEU A O 1
ATOM 850 N N . ASP A 1 108 ? -29.679 -7.883 26.739 1.00 90.31 108 ASP A N 1
ATOM 851 C CA . ASP A 1 108 ? -28.410 -8.233 26.101 1.00 90.31 108 ASP A CA 1
ATOM 852 C C . ASP A 1 108 ? -28.006 -9.696 26.344 1.00 90.31 108 ASP A C 1
ATOM 854 O O . ASP A 1 108 ? -28.142 -10.219 27.448 1.00 90.31 108 ASP A O 1
ATOM 858 N N . GLU A 1 109 ? -27.453 -10.350 25.319 1.00 88.44 109 GLU A N 1
ATOM 859 C CA . GLU A 1 109 ? -26.909 -11.721 25.376 1.00 88.44 109 GLU A CA 1
ATOM 860 C C . GLU A 1 109 ? -27.906 -12.802 25.866 1.00 88.44 109 GLU A C 1
ATOM 862 O O . GLU A 1 109 ? -27.514 -13.841 26.415 1.00 88.44 109 GLU A O 1
ATOM 867 N N . LEU A 1 110 ? -29.206 -12.593 25.623 1.00 89.69 110 LEU A N 1
ATOM 868 C CA . LEU A 1 110 ? -30.299 -13.474 26.061 1.00 89.69 110 LEU A CA 1
ATOM 869 C C . LEU A 1 110 ? -30.732 -14.504 25.002 1.00 89.69 110 LEU A C 1
ATOM 871 O O . LEU A 1 110 ? -31.754 -15.166 25.171 1.00 89.69 110 LEU A O 1
ATOM 875 N N . ASP A 1 111 ? -29.956 -14.654 23.923 1.00 87.50 111 ASP A N 1
ATOM 876 C CA . ASP A 1 111 ? -30.249 -15.537 22.783 1.00 87.50 111 ASP A CA 1
ATOM 877 C C . ASP A 1 111 ? -31.599 -15.241 22.090 1.00 87.50 111 ASP A C 1
ATOM 879 O O . ASP A 1 111 ? -32.213 -16.151 21.537 1.00 87.50 111 ASP A O 1
ATOM 883 N N . ILE A 1 112 ? -32.057 -13.982 22.092 1.00 90.31 112 ILE A N 1
ATOM 884 C CA . ILE A 1 112 ? -33.318 -13.579 21.446 1.00 90.31 112 ILE A CA 1
ATOM 885 C C . ILE A 1 112 ? -33.185 -13.708 19.920 1.00 90.31 112 ILE A C 1
ATOM 887 O O . ILE A 1 112 ? -32.318 -13.078 19.316 1.00 90.31 112 ILE A O 1
ATOM 891 N N . ASP A 1 113 ? -34.049 -14.506 19.300 1.00 92.06 113 ASP A N 1
ATOM 892 C CA . ASP A 1 113 ? -34.224 -14.584 17.845 1.00 92.06 113 ASP A CA 1
ATOM 893 C C . ASP A 1 113 ? -35.415 -13.726 17.373 1.00 92.06 113 ASP A C 1
ATOM 895 O O . ASP A 1 113 ? -36.134 -13.129 18.182 1.00 92.06 113 ASP A O 1
ATOM 899 N N . ASP A 1 114 ? -35.614 -13.627 16.056 1.00 92.81 114 ASP A N 1
ATOM 900 C CA . ASP A 1 114 ? -36.644 -12.765 15.458 1.00 92.81 114 ASP A CA 1
ATOM 901 C C . ASP A 1 114 ? -38.073 -13.128 15.923 1.00 92.81 114 ASP A C 1
ATOM 903 O O . ASP A 1 114 ? -38.889 -12.238 16.183 1.00 92.81 114 ASP A O 1
ATOM 907 N N . ASP A 1 115 ? -38.371 -14.424 16.077 1.00 91.00 115 ASP A N 1
ATOM 908 C CA . ASP A 1 115 ? -39.674 -14.923 16.541 1.00 91.00 115 ASP A CA 1
ATOM 909 C C . ASP A 1 115 ? -39.908 -14.597 18.020 1.00 91.00 115 ASP A C 1
ATOM 911 O O . ASP A 1 115 ? -40.989 -14.135 18.412 1.00 91.00 115 ASP A O 1
ATOM 915 N N . THR A 1 116 ? -38.883 -14.791 18.851 1.00 90.56 116 THR A N 1
ATOM 916 C CA . THR A 1 116 ? -38.928 -14.429 20.267 1.00 90.56 116 THR A CA 1
ATOM 917 C C . THR A 1 116 ? -39.130 -12.928 20.406 1.00 90.56 116 THR A C 1
ATOM 919 O O . THR A 1 116 ? -40.038 -12.517 21.126 1.00 90.56 116 THR A O 1
ATOM 922 N N . PHE A 1 117 ? -38.375 -12.108 19.673 1.00 92.62 117 PHE A N 1
ATOM 923 C CA . PHE A 1 117 ? -38.502 -10.650 19.697 1.00 92.62 117 PHE A CA 1
ATOM 924 C C . PHE A 1 117 ? -39.918 -10.178 19.340 1.00 92.62 117 PHE A C 1
ATOM 926 O O . PHE A 1 117 ? -40.496 -9.365 20.066 1.00 92.62 117 PHE A O 1
ATOM 933 N N . LEU A 1 118 ? -40.519 -10.754 18.292 1.00 91.12 118 LEU A N 1
ATOM 934 C CA . LEU A 1 118 ? -41.915 -10.504 17.912 1.00 91.12 118 LEU A CA 1
ATOM 935 C C . LEU A 1 118 ? -42.902 -10.848 19.034 1.00 91.12 118 LEU A C 1
ATOM 937 O O . LEU A 1 118 ? -43.858 -10.108 19.270 1.00 91.12 118 LEU A O 1
ATOM 941 N N . SER A 1 119 ? -42.682 -11.962 19.733 1.00 89.69 119 SER A N 1
ATOM 942 C CA . SER A 1 119 ? -43.586 -12.441 20.787 1.00 89.69 119 SER A CA 1
ATOM 943 C C . SER A 1 119 ? -43.586 -11.576 22.054 1.00 89.69 119 SER A C 1
ATOM 945 O O . SER A 1 119 ? -44.561 -11.594 22.811 1.00 89.69 119 SER A O 1
ATOM 947 N N . LEU A 1 120 ? -42.514 -10.810 22.296 1.00 88.38 120 LEU A N 1
ATOM 948 C CA . LEU A 1 120 ? -42.378 -9.978 23.494 1.00 88.38 120 LEU A CA 1
ATOM 949 C C . LEU A 1 120 ? -43.301 -8.753 23.471 1.00 88.38 120 LEU A C 1
ATOM 951 O O . LEU A 1 120 ? -43.672 -8.267 24.542 1.00 88.38 120 LEU A O 1
ATOM 955 N N . ASP A 1 121 ? -43.675 -8.272 22.278 1.00 87.69 121 ASP A N 1
ATOM 956 C CA . ASP A 1 121 ? -44.537 -7.097 22.063 1.00 87.69 121 ASP A CA 1
ATOM 957 C C . ASP A 1 121 ? -44.139 -5.900 22.952 1.00 87.69 121 ASP A C 1
ATOM 959 O O . ASP A 1 121 ? -44.934 -5.303 23.687 1.00 87.69 121 ASP A O 1
ATOM 963 N N . LEU A 1 122 ? -42.840 -5.586 22.930 1.00 89.62 122 LEU A N 1
ATOM 964 C CA . LEU A 1 122 ? -42.221 -4.639 23.858 1.00 89.62 122 LEU A CA 1
ATOM 965 C C . LEU A 1 122 ? -42.805 -3.223 23.739 1.00 89.62 122 LEU A C 1
ATOM 967 O O . LEU A 1 122 ? -42.944 -2.542 24.752 1.00 89.62 122 LEU A O 1
ATOM 971 N N . SER A 1 123 ? -43.193 -2.796 22.534 1.00 87.25 123 SER A N 1
ATOM 972 C CA . SER A 1 123 ? -43.773 -1.464 22.295 1.00 87.25 123 SER A CA 1
ATOM 973 C C . SER A 1 123 ? -45.108 -1.250 23.014 1.00 87.25 123 SER A C 1
ATOM 975 O O . SER A 1 123 ? -45.355 -0.174 23.559 1.00 87.25 123 SER A O 1
ATOM 977 N N . THR A 1 124 ? -45.938 -2.292 23.098 1.00 87.06 124 THR A N 1
ATOM 978 C CA . THR A 1 124 ? -47.220 -2.248 23.809 1.00 87.06 124 THR A CA 1
ATOM 979 C C . THR A 1 124 ? -47.017 -2.329 25.322 1.00 87.06 124 THR A C 1
ATOM 981 O O . THR A 1 124 ? -47.734 -1.678 26.083 1.00 87.06 124 THR A O 1
ATOM 984 N N . ARG A 1 125 ? -46.033 -3.117 25.777 1.00 86.56 125 ARG A N 1
ATOM 985 C CA . ARG A 1 125 ? -45.719 -3.289 27.207 1.00 86.56 125 ARG A CA 1
ATOM 986 C C . ARG A 1 125 ? -45.016 -2.077 27.818 1.00 86.56 125 ARG A C 1
ATOM 988 O O . ARG A 1 125 ? -45.263 -1.766 28.981 1.00 86.56 125 ARG A O 1
ATOM 995 N N . PHE A 1 126 ? -44.173 -1.395 27.045 1.00 88.94 126 PHE A N 1
ATOM 996 C CA . PHE A 1 126 ? -43.360 -0.260 27.488 1.00 88.94 126 PHE A CA 1
ATOM 997 C C . PHE A 1 126 ? -43.481 0.930 26.517 1.00 88.94 126 PHE A C 1
ATOM 999 O O . PHE A 1 126 ? -42.512 1.301 25.856 1.00 88.94 126 PHE A O 1
ATOM 1006 N N . PRO A 1 127 ? -44.655 1.581 26.428 1.00 83.44 127 PRO A N 1
ATOM 1007 C CA . PRO A 1 127 ? -44.886 2.669 25.471 1.00 83.44 127 PRO A CA 1
ATOM 1008 C C . PRO A 1 127 ? -44.059 3.938 25.758 1.00 83.44 127 PRO A C 1
ATOM 1010 O O . PRO A 1 127 ? -43.880 4.774 24.877 1.00 83.44 127 PRO A O 1
ATOM 1013 N N . GLY A 1 128 ? -43.552 4.097 26.987 1.00 83.94 128 GLY A N 1
ATOM 1014 C CA . GLY A 1 128 ? -42.711 5.223 27.414 1.00 83.94 128 GLY A CA 1
ATOM 1015 C C . GLY A 1 128 ? -41.204 4.966 27.325 1.00 83.94 128 GLY A C 1
ATOM 1016 O O . GLY A 1 128 ? -40.439 5.678 27.975 1.00 83.94 128 GLY A O 1
ATOM 1017 N N . LEU A 1 129 ? -40.772 3.932 26.598 1.00 90.88 129 LEU A N 1
ATOM 1018 C CA . LEU A 1 129 ? -39.366 3.542 26.527 1.00 90.88 129 LEU A CA 1
ATOM 1019 C C . LEU A 1 129 ? -38.525 4.592 25.781 1.00 90.88 129 LEU A C 1
ATOM 1021 O O . LEU A 1 129 ? -38.844 4.971 24.655 1.00 90.88 129 LEU A O 1
ATOM 1025 N N . LEU A 1 130 ? -37.439 5.043 26.414 1.00 89.88 130 LEU A N 1
ATOM 1026 C CA . LEU A 1 130 ? -36.476 5.997 25.855 1.00 89.88 130 LEU A CA 1
ATOM 1027 C C . LEU A 1 130 ? -35.212 5.299 25.342 1.00 89.88 130 LEU A C 1
ATOM 1029 O O . LEU A 1 130 ? -34.599 5.782 24.393 1.00 89.88 130 LEU A O 1
ATOM 1033 N N . ALA A 1 131 ? -34.833 4.169 25.935 1.00 92.38 131 ALA A N 1
ATOM 1034 C CA . ALA A 1 131 ? -33.606 3.451 25.612 1.00 92.38 131 ALA A CA 1
ATOM 1035 C C . ALA A 1 131 ? -33.842 1.934 25.571 1.00 92.38 131 ALA A C 1
ATOM 1037 O O . ALA A 1 131 ? -34.422 1.372 26.504 1.00 92.38 131 ALA A O 1
ATOM 1038 N N . LEU A 1 132 ? -33.390 1.282 24.496 1.00 94.75 132 LEU A N 1
ATOM 1039 C CA . LEU A 1 132 ? -33.512 -0.163 24.288 1.00 94.75 132 LEU A CA 1
ATOM 1040 C C . LEU A 1 132 ? -32.173 -0.763 23.853 1.00 94.75 132 LEU A C 1
ATOM 1042 O O . LEU A 1 132 ? -31.658 -0.412 22.792 1.00 94.75 132 LEU A O 1
ATOM 1046 N N . SER A 1 133 ? -31.649 -1.709 24.629 1.00 94.50 133 SER A N 1
ATOM 1047 C CA . SER A 1 133 ? -30.491 -2.519 24.247 1.00 94.50 133 SER A CA 1
ATOM 1048 C C . SER A 1 133 ? -30.897 -3.967 23.983 1.00 94.50 133 SER A C 1
ATOM 1050 O O . SER A 1 133 ? -31.605 -4.584 24.778 1.00 94.50 133 SER A O 1
ATOM 1052 N N . LEU A 1 134 ? -30.465 -4.484 22.837 1.00 94.00 134 LEU A N 1
ATOM 1053 C CA . LEU A 1 134 ? -30.638 -5.862 22.374 1.00 94.00 134 LEU A CA 1
ATOM 1054 C C . LEU A 1 134 ? -29.286 -6.429 21.914 1.00 94.00 134 LEU A C 1
ATOM 1056 O O . LEU A 1 134 ? -29.227 -7.225 20.970 1.00 94.00 134 LEU A O 1
ATOM 1060 N N . CYS A 1 135 ? -28.183 -5.999 22.522 1.00 91.25 135 CYS A N 1
ATOM 1061 C CA . CYS A 1 135 ? -26.836 -6.342 22.087 1.00 91.25 135 CYS A CA 1
ATOM 1062 C C . CYS A 1 135 ? -26.554 -7.845 22.205 1.00 91.25 135 CYS A C 1
ATOM 1064 O O . CYS A 1 135 ? -26.897 -8.489 23.192 1.00 91.25 135 CYS A O 1
ATOM 1066 N N . GLY A 1 136 ? -25.864 -8.408 21.210 1.00 86.88 136 GLY A N 1
ATOM 1067 C CA . GLY A 1 136 ? -25.364 -9.788 21.275 1.00 86.88 136 GLY A CA 1
ATOM 1068 C C . GLY A 1 136 ? -26.442 -10.877 21.253 1.00 86.88 136 GLY A C 1
ATOM 1069 O O . GLY A 1 136 ? -26.222 -11.952 21.809 1.00 86.88 136 GLY A O 1
ATOM 1070 N N . ASN A 1 137 ? -27.588 -10.615 20.622 1.00 92.75 137 ASN A N 1
ATOM 1071 C CA . ASN A 1 137 ? -28.648 -11.598 20.386 1.00 92.75 137 ASN A CA 1
ATOM 1072 C C . ASN A 1 137 ? -28.524 -12.245 18.985 1.00 92.75 137 ASN A C 1
ATOM 1074 O O . ASN A 1 137 ? -27.484 -12.144 18.325 1.00 92.75 137 ASN A O 1
ATOM 1078 N N . LYS A 1 138 ? -29.564 -12.961 18.540 1.00 92.19 138 LYS A N 1
ATOM 1079 C CA . LYS A 1 138 ? -29.617 -13.727 17.280 1.00 92.19 138 LYS A CA 1
ATOM 1080 C C . LYS A 1 138 ? -30.593 -13.113 16.271 1.00 92.19 138 LYS A C 1
ATOM 1082 O O . LYS A 1 138 ? -31.282 -13.830 15.555 1.00 92.19 138 LYS A O 1
ATOM 1087 N N . LEU A 1 139 ? -30.670 -11.785 16.238 1.00 92.81 139 LEU A N 1
ATOM 1088 C CA . LEU A 1 139 ? -31.568 -11.064 15.338 1.00 92.81 139 LEU A CA 1
ATOM 1089 C C . LEU A 1 139 ? -31.001 -11.027 13.910 1.00 92.81 139 LEU A C 1
ATOM 1091 O O . LEU A 1 139 ? -29.857 -10.601 13.711 1.00 92.81 139 LEU A O 1
ATOM 1095 N N . GLU A 1 140 ? -31.793 -11.439 12.921 1.00 92.00 140 GLU A N 1
ATOM 1096 C CA . GLU A 1 140 ? -31.352 -11.637 11.529 1.00 92.00 140 GLU A CA 1
ATOM 1097 C C . GLU A 1 140 ? -32.204 -10.867 10.513 1.00 92.00 140 GLU A C 1
ATOM 1099 O O . GLU A 1 140 ? -31.666 -10.312 9.550 1.00 92.00 140 GLU A O 1
ATOM 1104 N N . ASN A 1 141 ? -33.519 -10.798 10.712 1.00 91.38 141 ASN A N 1
ATOM 1105 C CA . ASN A 1 141 ? -34.444 -10.276 9.714 1.00 91.38 141 ASN A CA 1
ATOM 1106 C C . ASN A 1 141 ? -34.646 -8.752 9.810 1.00 91.38 141 ASN A C 1
ATOM 1108 O O . ASN A 1 141 ? -35.350 -8.242 10.683 1.00 91.38 141 ASN A O 1
ATOM 1112 N N . VAL A 1 142 ? -34.100 -8.028 8.828 1.00 90.06 142 VAL A N 1
ATOM 1113 C CA . VAL A 1 142 ? -34.180 -6.559 8.717 1.00 90.06 142 VAL A CA 1
ATOM 1114 C C . VAL A 1 142 ? -35.615 -6.028 8.798 1.00 90.06 142 VAL A C 1
ATOM 1116 O O . VAL A 1 142 ? -35.862 -5.049 9.500 1.00 90.06 142 VAL A O 1
ATOM 1119 N N . GLU A 1 143 ? -36.566 -6.649 8.096 1.00 90.00 143 GLU A N 1
ATOM 1120 C CA . GLU A 1 143 ? -37.947 -6.155 8.019 1.00 90.00 143 GLU A CA 1
ATOM 1121 C C . GLU A 1 143 ? -38.690 -6.326 9.344 1.00 90.00 143 GLU A C 1
ATOM 1123 O O . GLU A 1 143 ? -39.411 -5.420 9.769 1.00 90.00 143 GLU A O 1
ATOM 1128 N N . ILE A 1 144 ? -38.505 -7.472 10.007 1.00 91.12 144 ILE A N 1
ATOM 1129 C CA . ILE A 1 144 ? -39.105 -7.749 11.317 1.00 91.12 144 ILE A CA 1
ATOM 1130 C C . ILE A 1 144 ? -38.597 -6.730 12.333 1.00 91.12 144 ILE A C 1
ATOM 1132 O O . ILE A 1 144 ? -39.395 -6.075 13.006 1.00 91.12 144 ILE A O 1
ATOM 1136 N N . ILE A 1 145 ? -37.280 -6.553 12.398 1.00 92.25 145 ILE A N 1
ATOM 1137 C CA . ILE A 1 145 ? -36.637 -5.683 13.381 1.00 92.25 145 ILE A CA 1
ATOM 1138 C C . ILE A 1 145 ? -37.024 -4.228 13.123 1.00 92.25 145 ILE A C 1
ATOM 1140 O O . ILE A 1 145 ? -37.512 -3.560 14.031 1.00 92.25 145 ILE A O 1
ATOM 1144 N N . ALA A 1 146 ? -36.907 -3.741 11.884 1.00 91.56 146 ALA A N 1
ATOM 1145 C CA . ALA A 1 146 ? -37.316 -2.379 11.550 1.00 91.56 146 ALA A CA 1
ATOM 1146 C C . ALA A 1 146 ? -38.791 -2.133 11.903 1.00 91.56 146 ALA A C 1
ATOM 1148 O O . ALA A 1 146 ? -39.114 -1.122 12.525 1.00 91.56 146 ALA A O 1
ATOM 1149 N N . ARG A 1 147 ? -39.696 -3.064 11.578 1.00 91.81 147 ARG A N 1
ATOM 1150 C CA . ARG A 1 147 ? -41.128 -2.917 11.875 1.00 91.81 147 ARG A CA 1
ATOM 1151 C C . ARG A 1 147 ? -41.426 -2.873 13.370 1.00 91.81 147 ARG A C 1
ATOM 1153 O O . ARG A 1 147 ? -42.273 -2.090 13.781 1.00 91.81 147 ARG A O 1
ATOM 1160 N N . GLU A 1 148 ? -40.797 -3.721 14.174 1.00 93.00 148 GLU A N 1
ATOM 1161 C CA . GLU A 1 148 ? -41.072 -3.770 15.614 1.00 93.00 148 GLU A CA 1
ATOM 1162 C C . GLU A 1 148 ? -40.453 -2.586 16.356 1.00 93.00 148 GLU A C 1
ATOM 1164 O O . GLU A 1 148 ? -41.107 -1.983 17.206 1.00 93.00 148 GLU A O 1
ATOM 1169 N N . VAL A 1 149 ? -39.226 -2.196 16.007 1.00 91.88 149 VAL A N 1
ATOM 1170 C CA . VAL A 1 149 ? -38.533 -1.113 16.712 1.00 91.88 149 VAL A CA 1
ATOM 1171 C C . VAL A 1 149 ? -39.102 0.262 16.330 1.00 91.88 149 VAL A C 1
ATOM 1173 O O . VAL A 1 149 ? -39.139 1.168 17.156 1.00 91.88 149 VAL A O 1
ATOM 1176 N N . THR A 1 150 ? -39.642 0.428 15.119 1.00 91.56 150 THR A N 1
ATOM 1177 C CA . THR A 1 150 ? -40.298 1.688 14.704 1.00 91.56 150 THR A CA 1
ATOM 1178 C C . THR A 1 150 ? -41.645 1.946 15.383 1.00 91.56 150 THR A C 1
ATOM 1180 O O . THR A 1 150 ? -42.163 3.057 15.294 1.00 91.56 150 THR A O 1
ATOM 1183 N N . LYS A 1 151 ? -42.196 0.978 16.130 1.00 91.88 151 LYS A N 1
ATOM 1184 C CA . LYS A 1 151 ? -43.389 1.190 16.972 1.00 91.88 151 LYS A CA 1
ATOM 1185 C C . LYS A 1 151 ? -43.112 2.063 18.202 1.00 91.88 151 LYS A C 1
ATOM 1187 O O . LYS A 1 151 ? -44.055 2.556 18.816 1.00 91.88 151 LYS A O 1
ATOM 1192 N N . PHE A 1 152 ? -41.849 2.254 18.588 1.00 90.12 152 PHE A N 1
ATOM 1193 C CA . PHE A 1 152 ? -41.480 3.050 19.760 1.00 90.12 152 PHE A CA 1
ATOM 1194 C C . PHE A 1 152 ? -41.341 4.541 19.426 1.00 90.12 152 PHE A C 1
ATOM 1196 O O . PHE A 1 152 ? -40.256 5.030 19.130 1.00 90.12 152 PHE A O 1
ATOM 1203 N N . GLU A 1 153 ? -42.424 5.309 19.540 1.00 83.25 153 GLU A N 1
ATOM 1204 C CA . GLU A 1 153 ? -42.434 6.737 19.169 1.00 83.25 153 GLU A CA 1
ATOM 1205 C C . GLU A 1 153 ? -41.493 7.633 20.004 1.00 83.25 153 GLU A C 1
ATOM 1207 O O . GLU A 1 153 ? -41.122 8.726 19.568 1.00 83.25 153 GLU A O 1
ATOM 1212 N N . GLN A 1 154 ? -41.123 7.194 21.213 1.00 86.00 154 GLN A N 1
ATOM 1213 C CA . GLN A 1 154 ? -40.331 7.971 22.178 1.00 86.00 154 GLN A CA 1
ATOM 1214 C C . GLN A 1 154 ? -38.861 7.544 22.266 1.00 86.00 154 GLN A C 1
ATOM 1216 O O . GLN A 1 154 ? -38.106 8.140 23.036 1.00 86.00 154 GLN A O 1
ATOM 1221 N N . LEU A 1 155 ? -38.443 6.541 21.489 1.00 92.00 155 LEU A N 1
ATOM 1222 C CA . LEU A 1 155 ? -37.106 5.972 21.606 1.00 92.00 155 LEU A CA 1
ATOM 1223 C C . LEU A 1 155 ? -36.033 6.993 21.200 1.00 92.00 155 LEU A C 1
ATOM 1225 O O . LEU A 1 155 ? -36.045 7.512 20.082 1.00 92.00 155 LEU A O 1
ATOM 1229 N N . ARG A 1 156 ? -35.098 7.253 22.116 1.00 90.50 156 ARG A N 1
ATOM 1230 C CA . ARG A 1 156 ? -33.917 8.107 21.931 1.00 90.50 156 ARG A CA 1
ATOM 1231 C C . ARG A 1 156 ? -32.638 7.306 21.728 1.00 90.50 156 ARG A C 1
ATOM 1233 O O . ARG A 1 156 ? -31.752 7.795 21.034 1.00 90.50 156 ARG A O 1
ATOM 1240 N N . ALA A 1 157 ? -32.547 6.089 22.264 1.00 93.31 157 ALA A N 1
ATOM 1241 C CA . ALA A 1 157 ? -31.399 5.212 22.059 1.00 93.31 157 ALA A CA 1
ATOM 1242 C C . ALA A 1 157 ? -31.788 3.773 21.713 1.00 93.31 157 ALA A C 1
ATOM 1244 O O . ALA A 1 157 ? -32.681 3.190 22.332 1.00 93.31 157 ALA A O 1
ATOM 1245 N N . LEU A 1 158 ? -31.073 3.200 20.747 1.00 94.75 158 LEU A N 1
ATOM 1246 C CA . LEU A 1 158 ? -31.215 1.812 20.328 1.00 94.75 158 LEU A CA 1
ATOM 1247 C C . LEU A 1 158 ? -29.842 1.172 20.125 1.00 94.75 158 LEU A C 1
ATOM 1249 O O . LEU A 1 158 ? -29.038 1.672 19.335 1.00 94.75 158 LEU A O 1
ATOM 1253 N N . TRP A 1 159 ? -29.613 0.025 20.760 1.00 94.38 159 TRP A N 1
ATOM 1254 C CA . TRP A 1 159 ? -28.413 -0.782 20.549 1.00 94.38 159 TRP A CA 1
ATOM 1255 C C . TRP A 1 159 ? -28.761 -2.174 20.026 1.00 94.38 159 TRP A C 1
ATOM 1257 O O . TRP A 1 159 ? -29.404 -2.973 20.701 1.00 94.38 159 TRP A O 1
ATOM 1267 N N . LEU A 1 160 ? -28.300 -2.469 18.812 1.00 92.56 160 LEU A N 1
ATOM 1268 C CA . LEU A 1 160 ? -28.375 -3.768 18.139 1.00 92.56 160 LEU A CA 1
ATOM 1269 C C . LEU A 1 160 ? -26.975 -4.359 17.909 1.00 92.56 160 LEU A C 1
ATOM 1271 O O . LEU A 1 160 ? -26.829 -5.341 17.175 1.00 92.56 160 LEU A O 1
ATOM 1275 N N . ASN A 1 161 ? -25.929 -3.778 18.507 1.00 87.94 161 ASN A N 1
ATOM 1276 C CA . ASN A 1 161 ? -24.545 -4.194 18.302 1.00 87.94 161 ASN A CA 1
ATOM 1277 C C . ASN A 1 161 ? -24.377 -5.713 18.506 1.00 87.94 161 ASN A C 1
ATOM 1279 O O . ASN A 1 161 ? -24.986 -6.321 19.384 1.00 87.94 161 ASN A O 1
ATOM 1283 N N . ASN A 1 162 ? -23.510 -6.333 17.702 1.00 85.62 162 ASN A N 1
ATOM 1284 C CA . ASN A 1 162 ? -23.206 -7.770 17.742 1.00 85.62 162 ASN A CA 1
ATOM 1285 C C . ASN A 1 162 ? -24.356 -8.727 17.365 1.00 85.62 162 ASN A C 1
ATOM 1287 O O . ASN A 1 162 ? -24.203 -9.929 17.571 1.00 85.62 162 ASN A O 1
ATOM 1291 N N . ASN A 1 163 ? -25.446 -8.245 16.760 1.00 87.50 163 ASN A N 1
ATOM 1292 C CA . ASN A 1 163 ? -26.446 -9.109 16.123 1.00 87.50 163 ASN A CA 1
ATOM 1293 C C . ASN A 1 163 ? -26.060 -9.447 14.664 1.00 87.50 163 ASN A C 1
ATOM 1295 O O . ASN A 1 163 ? -25.443 -8.612 13.993 1.00 87.50 163 ASN A O 1
ATOM 1299 N N . PRO A 1 164 ? -26.442 -10.626 14.136 1.00 87.44 164 PRO A N 1
ATOM 1300 C CA . PRO A 1 164 ? -26.253 -10.991 12.727 1.00 87.44 164 PRO A CA 1
ATOM 1301 C C . PRO A 1 164 ? -26.779 -9.957 11.716 1.00 87.44 164 PRO A C 1
ATOM 1303 O O . PRO A 1 164 ? -26.094 -9.662 10.735 1.00 87.44 164 PRO A O 1
ATOM 1306 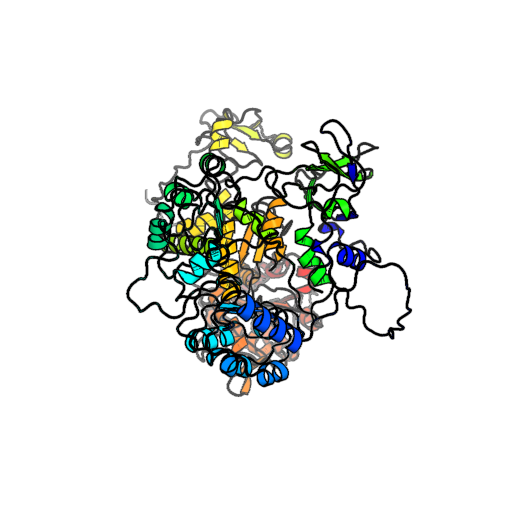N N . VAL A 1 165 ? -27.943 -9.349 11.974 1.00 86.50 165 VAL A N 1
ATOM 1307 C CA . VAL A 1 165 ? -28.558 -8.345 11.084 1.00 86.50 165 VAL A CA 1
ATOM 1308 C C . VAL A 1 165 ? -27.643 -7.141 10.821 1.00 86.50 165 VAL A C 1
ATOM 1310 O O . VAL A 1 165 ? -27.574 -6.644 9.697 1.00 86.50 165 VAL A O 1
ATOM 1313 N N . VAL A 1 166 ? -26.883 -6.714 11.835 1.00 82.44 166 VAL A N 1
ATOM 1314 C CA . VAL A 1 166 ? -25.961 -5.571 11.751 1.00 82.44 166 VAL A CA 1
ATOM 1315 C C . VAL A 1 166 ? -24.742 -5.924 10.899 1.00 82.44 166 VAL A C 1
ATOM 1317 O O . VAL A 1 166 ? -24.171 -5.058 10.256 1.00 82.44 166 VAL A O 1
ATOM 1320 N N . LYS A 1 167 ? -24.340 -7.198 10.828 1.00 74.75 167 LYS A N 1
ATOM 1321 C CA . LYS A 1 167 ? -23.219 -7.620 9.971 1.00 74.75 167 LYS A CA 1
ATOM 1322 C C . LYS A 1 167 ? -23.618 -7.756 8.505 1.00 74.75 167 LYS A C 1
ATOM 1324 O O . LYS A 1 167 ? -22.815 -7.455 7.629 1.00 74.75 167 LYS A O 1
ATOM 1329 N N . ASN A 1 168 ? -24.838 -8.222 8.248 1.00 71.25 168 ASN A N 1
ATOM 1330 C CA . ASN A 1 168 ? -25.257 -8.625 6.907 1.00 71.25 168 ASN A CA 1
ATOM 1331 C C . ASN A 1 168 ? -25.911 -7.487 6.110 1.00 71.25 168 ASN A C 1
ATOM 1333 O O . ASN A 1 168 ? -25.816 -7.473 4.884 1.00 71.25 168 ASN A O 1
ATOM 1337 N N . CYS A 1 169 ? -26.598 -6.550 6.774 1.00 67.19 169 CYS A N 1
ATOM 1338 C CA . CYS A 1 169 ? -27.441 -5.546 6.112 1.00 67.19 169 CYS A CA 1
ATOM 1339 C C . CYS A 1 169 ? -27.469 -4.187 6.846 1.00 67.19 169 CYS A C 1
ATOM 1341 O O . CYS A 1 169 ? -28.504 -3.514 6.823 1.00 67.19 169 CYS A O 1
ATOM 1343 N N . ASP A 1 170 ? -26.364 -3.778 7.490 1.00 70.06 170 ASP A N 1
ATOM 1344 C CA . ASP A 1 170 ? -26.308 -2.600 8.382 1.00 70.06 170 ASP A CA 1
ATOM 1345 C C . ASP A 1 170 ? -26.949 -1.350 7.763 1.00 70.06 170 ASP A C 1
ATOM 1347 O O . ASP A 1 170 ? -27.863 -0.762 8.332 1.00 70.06 170 ASP A O 1
ATOM 1351 N N . SER A 1 171 ? -26.563 -1.012 6.529 1.00 75.69 171 SER A N 1
ATOM 1352 C CA . SER A 1 171 ? -27.013 0.209 5.857 1.00 75.69 171 SER A CA 1
ATOM 1353 C C . SER A 1 171 ? -28.510 0.215 5.530 1.00 75.69 171 SER A C 1
ATOM 1355 O O . SER A 1 171 ? -29.151 1.266 5.568 1.00 75.69 171 SER A O 1
ATOM 1357 N N . GLN A 1 172 ? -29.107 -0.936 5.211 1.00 82.06 172 GLN A N 1
ATOM 1358 C CA . GLN A 1 172 ? -30.539 -1.026 4.910 1.00 82.06 172 GLN A CA 1
ATOM 1359 C C . GLN A 1 172 ? -31.383 -0.938 6.188 1.00 82.06 172 GLN A C 1
ATOM 1361 O O . GLN A 1 172 ? -32.404 -0.240 6.210 1.00 82.06 172 GLN A O 1
ATOM 1366 N N . LEU A 1 173 ? -30.952 -1.625 7.251 1.00 87.44 173 LEU A N 1
ATOM 1367 C CA . LEU A 1 173 ? -31.609 -1.572 8.555 1.00 87.44 173 LEU A CA 1
ATOM 1368 C C . LEU A 1 173 ? -31.505 -0.171 9.158 1.00 87.44 173 LEU A C 1
ATOM 1370 O O . LEU A 1 173 ? -32.523 0.399 9.544 1.00 87.44 173 LEU A O 1
ATOM 1374 N N . GLU A 1 174 ? -30.301 0.398 9.181 1.00 86.75 174 GLU A N 1
ATOM 1375 C CA . GLU A 1 174 ? -30.020 1.730 9.716 1.00 86.75 174 GLU A CA 1
ATOM 1376 C C . GLU A 1 174 ? -30.905 2.788 9.049 1.00 86.75 174 GLU A C 1
ATOM 1378 O O . GLU A 1 174 ? -31.613 3.520 9.738 1.00 86.75 174 GLU A O 1
ATOM 1383 N N . ASN A 1 175 ? -30.972 2.814 7.714 1.00 86.44 175 ASN A N 1
ATOM 1384 C CA . ASN A 1 175 ? -31.839 3.753 6.998 1.00 86.44 175 ASN A CA 1
ATOM 1385 C C . ASN A 1 175 ? -33.321 3.597 7.376 1.00 86.44 175 ASN A C 1
ATOM 1387 O O . ASN A 1 175 ? -34.017 4.596 7.568 1.00 86.44 175 ASN A O 1
ATOM 1391 N N . SER A 1 176 ? -33.802 2.358 7.512 1.00 87.75 176 SER A N 1
ATOM 1392 C CA . SER A 1 176 ? -35.199 2.072 7.868 1.00 87.75 176 SER A CA 1
ATOM 1393 C C . SER A 1 176 ? -35.524 2.521 9.297 1.00 87.75 176 SER A C 1
ATOM 1395 O O . SER A 1 176 ? -36.555 3.151 9.539 1.00 87.75 176 SER A O 1
ATOM 1397 N N . VAL A 1 177 ? -34.620 2.250 10.240 1.00 90.81 177 VAL A N 1
ATOM 1398 C CA . VAL A 1 177 ? -34.742 2.640 11.650 1.00 90.81 177 VAL A CA 1
ATOM 1399 C C . VAL A 1 177 ? -34.669 4.163 11.805 1.00 90.81 177 VAL A C 1
ATOM 1401 O O . VAL A 1 177 ? -35.534 4.750 12.453 1.00 90.81 177 VAL A O 1
ATOM 1404 N N . LEU A 1 178 ? -33.702 4.829 11.166 1.00 88.38 178 LEU A N 1
ATOM 1405 C CA . LEU A 1 178 ? -33.519 6.286 11.249 1.00 88.38 178 LEU A CA 1
ATOM 1406 C C . LEU A 1 178 ? -34.677 7.079 10.619 1.00 88.38 178 LEU A C 1
ATOM 1408 O O . LEU A 1 178 ? -35.002 8.180 11.087 1.00 88.38 178 LEU A O 1
ATOM 1412 N N . GLN A 1 179 ? -35.303 6.539 9.568 1.00 87.69 179 GLN A N 1
ATOM 1413 C CA . GLN A 1 179 ? -36.509 7.119 8.971 1.00 87.69 179 GLN A CA 1
ATOM 1414 C C . GLN A 1 179 ? -37.747 6.898 9.845 1.00 87.69 179 GLN A C 1
ATOM 1416 O O . GLN A 1 179 ? -38.542 7.825 10.004 1.00 87.69 179 GLN A O 1
ATOM 1421 N N . GLY A 1 180 ? -37.909 5.701 10.415 1.00 87.56 180 GLY A N 1
ATOM 1422 C CA . GLY A 1 180 ? -39.086 5.350 11.210 1.00 87.56 180 GLY A CA 1
ATOM 1423 C C . GLY A 1 180 ? -39.072 5.874 12.650 1.00 87.56 180 GLY A C 1
ATOM 1424 O O . GLY A 1 180 ? -40.138 6.013 13.241 1.00 87.56 180 GLY A O 1
ATOM 1425 N N . LEU A 1 181 ? -37.905 6.221 13.206 1.00 90.31 181 LEU A N 1
ATOM 1426 C CA . LEU A 1 181 ? -37.772 6.788 14.551 1.00 90.31 181 LEU A CA 1
ATOM 1427 C C . LEU A 1 181 ? -37.350 8.268 14.507 1.00 90.31 181 LEU A C 1
ATOM 1429 O O . LEU A 1 181 ? -36.168 8.599 14.352 1.00 90.31 181 LEU A O 1
ATOM 1433 N N . PRO A 1 182 ? -38.297 9.214 14.658 1.00 83.31 182 PRO A N 1
ATOM 1434 C CA . PRO A 1 182 ? -38.007 10.635 14.521 1.00 83.31 182 PRO A CA 1
ATOM 1435 C C . PRO A 1 182 ? -37.166 11.213 15.666 1.00 83.31 182 PRO A C 1
ATOM 1437 O O . PRO A 1 182 ? -36.524 12.233 15.447 1.00 83.31 182 PRO A O 1
ATOM 1440 N N . ARG A 1 183 ? -37.151 10.577 16.845 1.00 87.44 183 ARG A N 1
ATOM 1441 C CA . ARG A 1 183 ? -36.480 11.056 18.070 1.00 87.44 183 ARG A CA 1
ATOM 1442 C C . ARG A 1 183 ? -35.212 10.279 18.439 1.00 87.44 183 ARG A C 1
ATOM 1444 O O . ARG A 1 183 ? -34.638 10.540 19.489 1.00 87.44 183 ARG A O 1
ATOM 1451 N N . LEU A 1 184 ? -34.779 9.344 17.591 1.00 91.31 184 LEU A N 1
ATOM 1452 C CA . LEU A 1 184 ? -33.610 8.516 17.866 1.00 91.31 184 LEU A CA 1
ATOM 1453 C C . LEU A 1 184 ? -32.331 9.354 17.767 1.00 91.31 184 LEU A C 1
ATOM 1455 O O . LEU A 1 184 ? -31.963 9.796 16.679 1.00 91.31 184 LEU A O 1
ATOM 1459 N N . GLU A 1 185 ? -31.663 9.562 18.896 1.00 88.75 185 GLU A N 1
ATOM 1460 C CA . GLU A 1 185 ? -30.420 10.325 19.023 1.00 88.75 185 GLU A CA 1
ATOM 1461 C C . GLU A 1 185 ? -29.178 9.423 19.013 1.00 88.75 185 GLU A C 1
ATOM 1463 O O . GLU A 1 185 ? -28.135 9.840 18.511 1.00 88.75 185 GLU A O 1
ATOM 1468 N N . ILE A 1 186 ? -29.289 8.188 19.522 1.00 89.81 186 ILE A N 1
ATOM 1469 C CA . ILE A 1 186 ? -28.213 7.187 19.551 1.00 89.81 186 ILE A CA 1
ATOM 1470 C C . ILE A 1 186 ? -28.667 5.904 18.845 1.00 89.81 186 ILE A C 1
ATOM 1472 O O . ILE A 1 186 ? -29.681 5.307 19.206 1.00 89.81 186 ILE A O 1
ATOM 1476 N N . TYR A 1 187 ? -27.882 5.444 17.875 1.00 90.50 187 TYR A N 1
ATOM 1477 C CA . TYR A 1 187 ? -28.046 4.152 17.211 1.00 90.50 187 TYR A CA 1
ATOM 1478 C C . TYR A 1 187 ? -26.716 3.393 17.219 1.00 90.50 187 TYR A C 1
ATOM 1480 O O . TYR A 1 187 ? -25.694 3.921 16.787 1.00 90.50 187 TYR A O 1
ATOM 1488 N N . ASN A 1 188 ? -26.710 2.160 17.729 1.00 89.44 188 ASN A N 1
ATOM 1489 C CA . ASN A 1 188 ? -25.535 1.281 17.773 1.00 89.44 188 ASN A CA 1
ATOM 1490 C C . ASN A 1 188 ? -24.276 1.929 18.384 1.00 89.44 188 ASN A C 1
ATOM 1492 O O . ASN A 1 188 ? -23.161 1.732 17.893 1.00 89.44 188 ASN A O 1
ATOM 1496 N N . SER A 1 189 ? -24.462 2.683 19.473 1.00 84.75 189 SER A N 1
ATOM 1497 C CA . SER A 1 189 ? -23.416 3.460 20.161 1.00 84.75 189 SER A CA 1
ATOM 1498 C C . SER A 1 189 ? -22.843 4.631 19.356 1.00 84.75 189 SER A C 1
ATOM 1500 O O . SER A 1 189 ? -21.746 5.092 19.660 1.00 84.75 189 SER A O 1
ATOM 1502 N N . ARG A 1 190 ? -23.571 5.120 18.345 1.00 82.88 190 ARG A N 1
ATOM 1503 C CA . ARG A 1 190 ? -23.217 6.311 17.567 1.00 82.88 190 ARG A CA 1
ATOM 1504 C C . ARG A 1 190 ? -24.343 7.336 17.561 1.00 82.88 190 ARG A C 1
ATOM 1506 O O . ARG A 1 190 ? -25.520 6.983 17.583 1.00 82.88 190 ARG A O 1
ATOM 1513 N N . PHE A 1 191 ? -23.977 8.604 17.484 1.00 84.50 191 PHE A N 1
ATOM 1514 C CA . PHE A 1 191 ? -24.894 9.715 17.298 1.00 84.50 191 PHE A CA 1
ATOM 1515 C C . PHE A 1 191 ? -25.536 9.653 15.915 1.00 84.50 191 PHE A C 1
ATOM 1517 O O . PHE A 1 191 ? -24.868 9.446 14.902 1.00 84.50 191 PHE A O 1
ATOM 1524 N N . THR A 1 192 ? -26.848 9.857 15.876 1.00 84.38 192 THR A N 1
ATOM 1525 C CA . THR A 1 192 ? -27.582 10.059 14.626 1.00 84.38 192 THR A CA 1
ATOM 1526 C C . THR A 1 192 ? -27.481 11.526 14.198 1.00 84.38 192 THR A C 1
ATOM 1528 O O . THR A 1 192 ? -27.084 12.392 14.975 1.00 84.38 192 THR A O 1
ATOM 1531 N N . ALA A 1 193 ? -27.943 11.863 12.991 1.00 77.75 193 ALA A N 1
ATOM 1532 C CA . ALA A 1 193 ? -28.053 13.262 12.560 1.00 77.75 193 ALA A CA 1
ATOM 1533 C C . ALA A 1 193 ? -28.980 14.125 13.449 1.00 77.75 193 ALA A C 1
ATOM 1535 O O . ALA A 1 193 ? -28.994 15.347 13.301 1.00 77.75 193 ALA A O 1
ATOM 1536 N N . LYS A 1 194 ? -29.761 13.502 14.343 1.00 79.44 194 LYS A N 1
ATOM 1537 C CA . LYS A 1 194 ? -30.732 14.141 15.241 1.00 79.44 194 LYS A CA 1
ATOM 1538 C C . LYS A 1 194 ? -30.261 14.181 16.698 1.00 79.44 194 LYS A C 1
ATOM 1540 O O . LYS A 1 194 ? -31.076 14.473 17.568 1.00 79.44 194 LYS A O 1
ATOM 1545 N N . PHE A 1 195 ? -28.997 13.849 16.972 1.00 81.06 195 PHE A N 1
ATOM 1546 C CA . PHE A 1 195 ? -28.446 13.897 18.325 1.00 81.06 195 PHE A CA 1
ATOM 1547 C C . PHE A 1 195 ? -28.644 15.281 18.964 1.00 81.06 195 PHE A C 1
ATOM 1549 O O . PHE A 1 195 ? -28.573 16.311 18.289 1.00 81.06 195 PHE A O 1
ATOM 1556 N N . GLY A 1 196 ? -28.900 15.305 20.268 1.00 77.50 196 GLY A N 1
ATOM 1557 C CA . GLY A 1 196 ? -29.113 16.528 21.027 1.00 77.50 196 GLY A CA 1
ATOM 1558 C C . GLY A 1 196 ? -28.592 16.412 22.456 1.00 77.50 196 GLY A C 1
ATOM 1559 O O . GLY A 1 196 ? -27.664 15.658 22.755 1.00 77.50 196 GLY A O 1
ATOM 1560 N N . ALA A 1 197 ? -29.191 17.189 23.360 1.00 76.19 197 ALA A N 1
ATOM 1561 C CA . ALA A 1 197 ? -28.747 17.266 24.750 1.00 76.19 197 ALA A CA 1
ATOM 1562 C C . ALA A 1 197 ? -28.871 15.928 25.500 1.00 76.19 197 ALA A C 1
ATOM 1564 O O . ALA A 1 197 ? -28.119 15.695 26.442 1.00 76.19 197 ALA A O 1
ATOM 1565 N N . TRP A 1 198 ? -29.784 15.040 25.088 1.00 82.00 198 TRP A N 1
ATOM 1566 C CA . TRP A 1 198 ? -29.941 13.735 25.730 1.00 82.00 198 TRP A CA 1
ATOM 1567 C C . TRP A 1 198 ? -28.770 12.811 25.389 1.00 82.00 198 TRP A C 1
ATOM 1569 O O . TRP A 1 198 ? -28.174 12.234 26.296 1.00 82.00 198 TRP A O 1
ATOM 1579 N N . ALA A 1 199 ? -28.364 12.732 24.118 1.00 82.94 199 ALA A N 1
ATOM 1580 C CA . ALA A 1 199 ? -27.193 11.947 23.722 1.00 82.94 199 ALA A CA 1
ATOM 1581 C C . ALA A 1 199 ? -25.880 12.474 24.328 1.00 82.94 199 ALA A C 1
ATOM 1583 O O . ALA A 1 199 ? -25.066 11.688 24.814 1.00 82.94 199 ALA A O 1
ATOM 1584 N N . LEU A 1 200 ? -25.695 13.798 24.375 1.00 80.31 200 LEU A N 1
ATOM 1585 C CA . LEU A 1 200 ? -24.541 14.407 25.049 1.00 80.31 200 LEU A CA 1
ATOM 1586 C C . LEU A 1 200 ? -24.583 14.185 26.568 1.00 80.31 200 LEU A C 1
ATOM 1588 O O . LEU A 1 200 ? -23.561 13.866 27.172 1.00 80.31 200 LEU A O 1
ATOM 1592 N N . GLY A 1 201 ? -25.763 14.291 27.183 1.00 78.12 201 GLY A N 1
ATOM 1593 C CA . GLY A 1 201 ? -25.981 13.981 28.595 1.00 78.12 201 GLY A CA 1
ATOM 1594 C C . GLY A 1 201 ? -25.701 12.516 28.931 1.00 78.12 201 GLY A C 1
ATOM 1595 O O . GLY A 1 201 ? -25.148 12.242 29.990 1.00 78.12 201 GLY A O 1
ATOM 1596 N N . PHE A 1 202 ? -26.001 11.579 28.028 1.00 84.06 202 PHE A N 1
ATOM 1597 C CA . PHE A 1 202 ? -25.613 10.174 28.172 1.00 84.06 202 PHE A CA 1
ATOM 1598 C C . PHE A 1 202 ? -24.084 10.010 28.180 1.00 84.06 202 PHE A C 1
ATOM 1600 O O . PHE A 1 202 ? -23.536 9.426 29.113 1.00 84.06 202 PHE A O 1
ATOM 1607 N N . CYS A 1 203 ? -23.373 10.609 27.218 1.00 81.19 203 CYS A N 1
ATOM 1608 C CA . CYS A 1 203 ? -21.903 10.612 27.193 1.00 81.19 203 CYS A CA 1
ATOM 1609 C C . CYS A 1 203 ? -21.274 11.308 28.414 1.00 81.19 203 CYS A C 1
ATOM 1611 O O . CYS A 1 203 ? -20.202 10.914 28.868 1.00 81.19 203 CYS A O 1
ATOM 1613 N N . GLY A 1 204 ? -21.936 12.338 28.947 1.00 75.06 204 GLY A N 1
ATOM 1614 C CA . GLY A 1 204 ? -21.533 13.058 30.157 1.00 75.06 204 GLY A CA 1
ATOM 1615 C C . GLY A 1 204 ? -21.963 12.400 31.474 1.00 75.06 204 GLY A C 1
ATOM 1616 O O . GLY A 1 204 ? -21.707 12.970 32.532 1.00 75.06 204 GLY A O 1
ATOM 1617 N N . GLY A 1 205 ? -22.631 11.239 31.439 1.00 74.56 205 GLY A N 1
ATOM 1618 C CA . GLY A 1 205 ? -23.077 10.506 32.631 1.00 74.56 205 GLY A CA 1
ATOM 1619 C C . GLY A 1 205 ? -24.287 11.102 33.368 1.00 74.56 205 GLY A C 1
ATOM 1620 O O . GLY A 1 205 ? -24.564 10.704 34.497 1.00 74.56 205 GLY A O 1
ATOM 1621 N N . VAL A 1 206 ? -25.013 12.045 32.757 1.00 75.31 206 VAL A N 1
ATOM 1622 C CA . VAL A 1 206 ? -26.275 12.619 33.276 1.00 75.31 206 VAL A CA 1
ATOM 1623 C C . VAL A 1 206 ? -27.421 11.638 33.113 1.00 75.31 206 VAL A C 1
ATOM 1625 O O . VAL A 1 206 ? -28.234 11.455 34.023 1.00 75.31 206 VAL A O 1
ATOM 1628 N N . TYR A 1 207 ? -27.484 11.038 31.925 1.00 80.12 207 TYR A N 1
ATOM 1629 C CA . TYR A 1 207 ? -28.505 10.076 31.561 1.00 80.12 207 TYR A CA 1
ATOM 1630 C C . TYR A 1 207 ? -27.914 8.676 31.532 1.00 80.12 207 TYR A C 1
ATOM 1632 O O . TYR A 1 207 ? -26.814 8.454 31.036 1.00 80.12 207 TYR A O 1
ATOM 1640 N N . GLY A 1 208 ? -28.666 7.725 32.062 1.00 80.56 208 GLY A N 1
ATOM 1641 C CA . GLY A 1 208 ? -28.290 6.320 32.122 1.00 80.56 208 GLY A CA 1
ATOM 1642 C C . GLY A 1 208 ? -29.459 5.489 32.625 1.00 80.56 208 GLY A C 1
ATOM 1643 O O . GLY A 1 208 ? -30.562 6.009 32.800 1.00 80.56 208 GLY A O 1
ATOM 1644 N N . LYS A 1 209 ? -29.220 4.207 32.897 1.00 82.94 209 LYS A N 1
ATOM 1645 C CA . LYS A 1 209 ? -30.263 3.279 33.353 1.00 82.94 209 LYS A CA 1
ATOM 1646 C C . LYS A 1 209 ? -31.023 3.778 34.587 1.00 82.94 209 LYS A C 1
ATOM 1648 O O . LYS A 1 209 ? -32.249 3.730 34.611 1.00 82.94 209 LYS A O 1
ATOM 1653 N N . ASP A 1 210 ? -30.301 4.328 35.561 1.00 78.38 210 ASP A N 1
ATOM 1654 C CA . ASP A 1 210 ? -30.880 4.829 36.815 1.00 78.38 210 ASP A CA 1
ATOM 1655 C C . ASP A 1 210 ? -31.559 6.203 36.666 1.00 78.38 210 ASP A C 1
ATOM 1657 O O . ASP A 1 210 ? -32.386 6.585 37.493 1.00 78.38 210 ASP A O 1
ATOM 1661 N N . ASN A 1 211 ? -31.232 6.952 35.607 1.00 77.12 211 ASN A N 1
ATOM 1662 C CA . ASN A 1 211 ? -31.805 8.265 35.313 1.00 77.12 211 ASN A CA 1
ATOM 1663 C C . ASN A 1 211 ? -31.998 8.455 33.796 1.00 77.12 211 ASN A C 1
ATOM 1665 O O . ASN A 1 211 ? -31.225 9.163 33.154 1.00 77.12 211 ASN A O 1
ATOM 1669 N N . PRO A 1 212 ? -33.013 7.829 33.183 1.00 76.38 212 PRO A N 1
ATOM 1670 C CA . PRO A 1 212 ? -33.213 7.875 31.732 1.00 76.38 212 PRO A CA 1
ATOM 1671 C C . PRO A 1 212 ? -33.791 9.211 31.218 1.00 76.38 212 PRO A C 1
ATOM 1673 O O . PRO A 1 212 ? -33.851 9.427 30.008 1.00 76.38 212 PRO A O 1
ATOM 1676 N N . GLY A 1 213 ? -34.212 10.118 32.110 1.00 75.00 213 GLY A N 1
ATOM 1677 C CA . GLY A 1 213 ? -34.816 11.414 31.770 1.00 75.00 213 GLY A CA 1
ATOM 1678 C C . GLY A 1 213 ? -36.356 11.420 31.708 1.00 75.00 213 GLY A C 1
ATOM 1679 O O . GLY A 1 213 ? -37.026 10.419 31.988 1.00 75.00 213 GLY A O 1
ATOM 1680 N N . SER A 1 214 ? -36.942 12.583 31.382 1.00 66.88 214 SER A N 1
ATOM 1681 C CA . SER A 1 214 ? -38.399 12.829 31.359 1.00 66.88 214 SER A CA 1
ATOM 1682 C C . SER A 1 214 ? -38.967 12.986 29.942 1.00 66.88 214 SER A C 1
ATOM 1684 O O . SER A 1 214 ? -38.309 13.510 29.049 1.00 66.88 214 SER A O 1
ATOM 1686 N N . ILE A 1 215 ? -40.221 12.554 29.754 1.00 55.97 215 ILE A N 1
ATOM 1687 C CA . ILE A 1 215 ? -40.994 12.662 28.499 1.00 55.97 215 ILE A CA 1
ATOM 1688 C C . ILE A 1 215 ? -41.677 14.044 28.381 1.00 55.97 215 ILE A C 1
ATOM 1690 O O . ILE A 1 215 ? -42.040 14.478 27.289 1.00 55.97 215 ILE A O 1
ATOM 1694 N N . HIS A 1 216 ? -41.842 14.759 29.501 1.00 49.91 216 HIS A N 1
ATOM 1695 C CA . HIS A 1 216 ? -42.545 16.042 29.577 1.00 49.91 216 HIS A CA 1
ATOM 1696 C C . HIS A 1 216 ? -41.594 17.241 29.546 1.00 49.91 216 HIS A C 1
ATOM 1698 O O . HIS A 1 216 ? -41.529 17.993 30.511 1.00 49.91 216 HIS A O 1
ATOM 1704 N N . GLU A 1 217 ? -40.906 17.466 28.433 1.00 43.09 217 GLU A N 1
ATOM 1705 C CA . GLU A 1 217 ? -40.379 18.798 28.126 1.00 43.09 217 GLU A CA 1
ATOM 1706 C C . GLU A 1 217 ? -40.782 19.163 26.699 1.00 43.09 217 GLU A C 1
ATOM 1708 O O . GLU A 1 217 ? -40.480 18.460 25.736 1.00 43.09 217 GLU A O 1
ATOM 1713 N N . GLY A 1 218 ? -41.589 20.220 26.593 1.00 39.53 218 GLY A N 1
ATOM 1714 C CA . GLY A 1 218 ? -42.024 20.782 25.322 1.00 39.53 218 GLY A CA 1
ATOM 1715 C C . GLY A 1 218 ? -40.867 21.455 24.586 1.00 39.53 218 GLY A C 1
ATOM 1716 O O . GLY A 1 218 ? -39.919 21.929 25.205 1.00 39.53 218 GLY A O 1
ATOM 1717 N N . ASP A 1 219 ? -41.011 21.528 23.265 1.00 33.50 219 ASP A N 1
ATOM 1718 C CA . ASP A 1 219 ? -40.069 21.969 22.221 1.00 33.50 219 ASP A CA 1
ATOM 1719 C C . ASP A 1 219 ? -39.390 23.361 22.361 1.00 33.50 219 ASP A C 1
ATOM 1721 O O . ASP A 1 219 ? -38.900 23.899 21.372 1.00 33.50 219 ASP A O 1
ATOM 1725 N N . HIS A 1 220 ? -39.286 23.980 23.543 1.00 35.53 220 HIS A N 1
ATOM 1726 C CA . HIS A 1 220 ? -38.687 25.318 23.702 1.00 35.53 220 HIS A CA 1
ATOM 1727 C C . HIS A 1 220 ? -37.748 25.518 24.913 1.00 35.53 220 HIS A C 1
ATOM 1729 O O . HIS A 1 220 ? -37.457 26.660 25.263 1.00 35.53 220 HIS A O 1
ATOM 1735 N N . GLN A 1 221 ? -37.203 24.457 25.518 1.00 36.16 221 GLN A N 1
ATOM 1736 C CA . GLN A 1 221 ? -36.063 24.558 26.452 1.00 36.16 221 GLN A CA 1
ATOM 1737 C C . GLN A 1 221 ? -34.936 23.607 26.035 1.00 36.16 221 GLN A C 1
ATOM 1739 O O . GLN A 1 221 ? -34.674 22.596 26.668 1.00 36.16 221 GLN A O 1
ATOM 1744 N N . LEU A 1 222 ? -34.276 23.912 24.921 1.00 38.34 222 LEU A N 1
ATOM 1745 C CA . LEU A 1 222 ? -33.256 23.050 24.309 1.00 38.34 222 LEU A CA 1
ATOM 1746 C C . LEU A 1 222 ? -31.814 23.347 24.783 1.00 38.34 222 LEU A C 1
ATOM 1748 O O . LEU A 1 222 ? -30.865 23.024 24.081 1.00 38.34 222 LEU A O 1
ATOM 1752 N N . GLU A 1 223 ? -31.640 23.918 25.981 1.00 45.94 223 GLU A N 1
ATOM 1753 C CA . GLU A 1 223 ? -30.324 24.294 26.542 1.00 45.94 223 GLU A CA 1
ATOM 1754 C C . GLU A 1 223 ? -30.065 23.805 27.985 1.00 45.94 223 GLU A C 1
ATOM 1756 O O . GLU A 1 223 ? -29.028 24.142 28.539 1.00 45.94 223 GLU A O 1
ATOM 1761 N N . SER A 1 224 ? -30.939 23.027 28.641 1.00 52.31 224 SER A N 1
ATOM 1762 C CA . SER A 1 224 ? -30.769 22.742 30.084 1.00 52.31 224 SER A CA 1
ATOM 1763 C C . SER A 1 224 ? -29.932 21.495 30.405 1.00 52.31 224 SER A C 1
ATOM 1765 O O . SER A 1 224 ? -28.998 21.599 31.190 1.00 52.31 224 SER A O 1
ATOM 1767 N N . ALA A 1 225 ? -30.194 20.328 29.806 1.00 58.06 225 ALA A N 1
ATOM 1768 C CA . ALA A 1 225 ? -29.657 19.054 30.313 1.00 58.06 225 ALA A CA 1
ATOM 1769 C C . ALA A 1 225 ? -28.135 18.842 30.162 1.00 58.06 225 ALA A C 1
ATOM 1771 O O . ALA A 1 225 ? -27.485 18.350 31.083 1.00 58.06 225 ALA A O 1
ATOM 1772 N N . PHE A 1 226 ? -27.559 19.206 29.011 1.00 68.75 226 PHE A N 1
ATOM 1773 C CA . PHE A 1 226 ? -26.107 19.236 28.801 1.00 68.75 226 PHE A CA 1
ATOM 1774 C C . PHE A 1 226 ? -25.645 20.691 28.799 1.00 68.75 226 PHE A C 1
ATOM 1776 O O . PHE A 1 226 ? -25.345 21.268 27.757 1.00 68.75 226 PHE A O 1
ATOM 1783 N N . SER A 1 227 ? -25.659 21.300 29.982 1.00 72.44 227 SER A N 1
ATOM 1784 C CA . SER A 1 227 ? -25.285 22.696 30.181 1.00 72.44 227 SER A CA 1
ATOM 1785 C C . SER A 1 227 ? -24.300 22.840 31.336 1.00 72.44 227 SER A C 1
ATOM 1787 O O . SER A 1 227 ? -24.326 22.039 32.272 1.00 72.44 227 SER A O 1
ATOM 1789 N N . PRO A 1 228 ? -23.485 23.904 31.354 1.00 70.62 228 PRO A N 1
ATOM 1790 C CA . PRO A 1 228 ? -22.632 24.212 32.500 1.00 70.62 228 PRO A CA 1
ATOM 1791 C C . PRO A 1 228 ? -23.408 24.402 33.814 1.00 70.62 228 PRO A C 1
ATOM 1793 O O . PRO A 1 228 ? -22.814 24.318 34.888 1.00 70.62 228 PRO A O 1
ATOM 1796 N N . VAL A 1 229 ? -24.714 24.691 33.735 1.00 74.44 229 VAL A N 1
ATOM 1797 C CA . VAL A 1 229 ? -25.590 24.925 34.891 1.00 74.44 229 VAL A CA 1
ATOM 1798 C C . VAL A 1 229 ? -25.991 23.611 35.558 1.00 74.44 229 VAL A C 1
ATOM 1800 O O . VAL A 1 229 ? -25.902 23.509 36.779 1.00 74.44 229 VAL A O 1
ATOM 1803 N N . GLU A 1 230 ? -26.391 22.610 34.774 1.00 70.50 230 GLU A N 1
ATOM 1804 C CA . GLU A 1 230 ? -26.773 21.282 35.285 1.00 70.50 230 GLU A CA 1
ATOM 1805 C C . GLU A 1 230 ? -25.548 20.389 35.553 1.00 70.50 230 GLU A C 1
ATOM 1807 O O . GLU A 1 230 ? -25.569 19.519 36.422 1.00 70.50 230 GLU A O 1
ATOM 1812 N N . LEU A 1 231 ? -24.442 20.638 34.846 1.00 74.12 231 LEU A N 1
ATOM 1813 C CA . LEU A 1 231 ? -23.207 19.853 34.891 1.00 74.12 231 LEU A CA 1
ATOM 1814 C C . LEU A 1 231 ? -21.964 20.702 35.250 1.00 74.12 231 LEU A C 1
ATOM 1816 O O . LEU A 1 231 ? -20.942 20.653 34.555 1.00 74.12 231 LEU A O 1
ATOM 1820 N N . PRO A 1 232 ? -21.967 21.456 36.365 1.00 77.44 232 PRO A N 1
ATOM 1821 C CA . PRO A 1 232 ? -20.842 22.323 36.718 1.00 77.44 232 PRO A CA 1
ATOM 1822 C C . PRO A 1 232 ? -19.561 21.538 37.037 1.00 77.44 232 PRO A C 1
ATOM 1824 O O . PRO A 1 232 ? -18.474 22.105 37.013 1.00 77.44 232 PRO A O 1
ATOM 1827 N N . SER A 1 233 ? -19.682 20.243 37.352 1.00 82.19 233 SER A N 1
ATOM 1828 C CA . SER A 1 233 ? -18.577 19.360 37.745 1.00 82.19 233 SER A CA 1
ATOM 1829 C C . SER A 1 233 ? -18.144 18.372 36.659 1.00 82.19 233 SER A C 1
ATOM 1831 O O . SER A 1 233 ? -17.322 17.505 36.951 1.00 82.19 233 SER A O 1
ATOM 1833 N N . LEU A 1 234 ? -18.666 18.476 35.429 1.00 85.56 234 LEU A N 1
ATOM 1834 C CA . LEU A 1 234 ? -18.243 17.611 34.324 1.00 85.56 234 LEU A CA 1
ATOM 1835 C C . LEU A 1 234 ? -16.749 17.826 34.050 1.00 85.56 234 LEU A C 1
ATOM 1837 O O . LEU A 1 234 ? -16.351 18.894 33.587 1.00 85.56 234 LEU A O 1
ATOM 1841 N N . SER A 1 235 ? -15.930 16.822 34.361 1.00 88.50 235 SER A N 1
ATOM 1842 C CA . SER A 1 235 ? -14.472 16.871 34.201 1.00 88.50 235 SER A CA 1
ATOM 1843 C C . SER A 1 235 ? -13.941 16.010 33.061 1.00 88.50 235 SER A C 1
ATOM 1845 O O . SER A 1 235 ? -12.837 16.266 32.577 1.00 88.50 235 SER A O 1
ATOM 1847 N N . TYR A 1 236 ? -14.733 15.037 32.613 1.00 89.81 236 TYR A N 1
ATOM 1848 C CA . TYR A 1 236 ? -14.407 14.088 31.557 1.00 89.81 236 TYR A CA 1
ATOM 1849 C C . TYR A 1 236 ? -15.586 13.948 30.593 1.00 89.81 236 TYR A C 1
ATOM 1851 O O . TYR A 1 236 ? -16.732 13.868 31.037 1.00 89.81 236 TYR A O 1
ATOM 1859 N N . LEU A 1 237 ? -15.306 13.891 29.292 1.00 88.69 237 LEU A N 1
ATOM 1860 C CA . LEU A 1 237 ? -16.301 13.616 28.259 1.00 88.69 237 LEU A CA 1
ATOM 1861 C C . LEU A 1 237 ? -15.709 12.699 27.189 1.00 88.69 237 LEU A C 1
ATOM 1863 O O . LEU A 1 237 ? -14.625 12.971 26.681 1.00 88.69 237 LEU A O 1
ATOM 1867 N N . ASN A 1 238 ? -16.450 11.664 26.796 1.00 85.56 238 ASN A N 1
ATOM 1868 C CA . ASN A 1 238 ? -16.076 10.789 25.690 1.00 85.56 238 ASN A CA 1
ATOM 1869 C C . ASN A 1 238 ? -17.126 10.829 24.582 1.00 85.56 238 ASN A C 1
ATOM 1871 O O . ASN A 1 238 ? -18.292 10.501 24.805 1.00 85.56 238 ASN A O 1
ATOM 1875 N N . ILE A 1 239 ? -16.693 11.225 23.391 1.00 83.19 239 ILE A N 1
ATOM 1876 C CA . ILE A 1 239 ? -17.505 11.271 22.175 1.00 83.19 239 ILE A CA 1
ATOM 1877 C C . ILE A 1 239 ? -16.844 10.516 21.011 1.00 83.19 239 ILE A C 1
ATOM 1879 O O . ILE A 1 239 ? -17.225 10.725 19.858 1.00 83.19 239 ILE A O 1
ATOM 1883 N N . GLN A 1 240 ? -15.877 9.632 21.276 1.00 79.50 240 GLN A N 1
ATOM 1884 C CA . GLN A 1 240 ? -15.278 8.773 20.246 1.00 79.50 240 GLN A CA 1
ATOM 1885 C C . GLN A 1 240 ? -16.328 7.891 19.555 1.00 79.50 240 GLN A C 1
ATOM 1887 O O . GLN A 1 240 ? -17.312 7.466 20.162 1.00 79.50 240 GLN A O 1
ATOM 1892 N N . GLY A 1 241 ? -16.117 7.610 18.269 1.00 72.50 241 GLY A N 1
ATOM 1893 C CA . GLY A 1 241 ? -17.003 6.810 17.424 1.00 72.50 241 GLY A CA 1
ATOM 1894 C C . GLY A 1 241 ? -18.172 7.573 16.789 1.00 72.50 241 GLY A C 1
ATOM 1895 O O . GLY A 1 241 ? -19.001 6.944 16.128 1.00 72.50 241 GLY A O 1
ATOM 1896 N N . ASN A 1 242 ? -18.256 8.897 16.958 1.00 74.75 242 ASN A N 1
ATOM 1897 C CA . ASN A 1 242 ? -19.400 9.709 16.530 1.00 74.75 242 ASN A CA 1
ATOM 1898 C C . ASN A 1 242 ? -19.032 10.672 15.386 1.00 74.75 242 ASN A C 1
ATOM 1900 O O . ASN A 1 242 ? -18.386 11.683 15.630 1.00 74.75 242 ASN A O 1
ATOM 1904 N N . PRO A 1 243 ? -19.452 10.449 14.132 1.00 67.69 243 PRO A N 1
ATOM 1905 C CA . PRO A 1 243 ? -19.151 11.376 13.040 1.00 67.69 243 PRO A CA 1
ATOM 1906 C C . PRO A 1 243 ? -20.089 12.601 13.062 1.00 67.69 243 PRO A C 1
ATOM 1908 O O . PRO A 1 243 ? -21.220 12.535 12.589 1.00 67.69 243 PRO A O 1
ATOM 1911 N N . LEU A 1 244 ? -19.619 13.747 13.573 1.00 68.75 244 LEU A N 1
ATOM 1912 C CA . LEU A 1 244 ? -20.403 15.000 13.661 1.00 68.75 244 LEU A CA 1
ATOM 1913 C C . LEU A 1 244 ? -20.213 15.967 12.477 1.00 68.75 244 LEU A C 1
ATOM 1915 O O . LEU A 1 244 ? -20.677 17.104 12.505 1.00 68.75 244 LEU A O 1
ATOM 1919 N N . GLU A 1 245 ? -19.556 15.519 11.407 1.00 60.16 245 GLU A N 1
ATOM 1920 C CA . GLU A 1 245 ? -19.119 16.349 10.272 1.00 60.16 245 GLU A CA 1
ATOM 1921 C C . GLU A 1 245 ? -20.262 17.114 9.566 1.00 60.16 245 GLU A C 1
ATOM 1923 O O . GLU A 1 245 ? -20.011 18.118 8.903 1.00 60.16 245 GLU A O 1
ATOM 1928 N N . GLN A 1 246 ? -21.516 16.668 9.714 1.00 54.94 246 GLN A N 1
ATOM 1929 C CA . GLN A 1 246 ? -22.685 17.240 9.033 1.00 54.94 246 GLN A CA 1
ATOM 1930 C C . GLN A 1 246 ? -23.476 18.254 9.876 1.00 54.94 246 GLN A C 1
ATOM 1932 O O . GLN A 1 246 ? -24.219 19.047 9.302 1.00 54.94 246 GLN A O 1
ATOM 1937 N N . ASN A 1 247 ? -23.305 18.283 11.203 1.00 52.91 247 ASN A N 1
ATOM 1938 C CA . ASN A 1 247 ? -24.032 19.188 12.094 1.00 52.91 247 ASN A CA 1
ATOM 1939 C C . ASN A 1 247 ? -23.118 19.714 13.209 1.00 52.91 247 ASN A C 1
ATOM 1941 O O . ASN A 1 247 ? -22.556 18.955 13.990 1.00 52.91 247 ASN A O 1
ATOM 1945 N N . SER A 1 248 ? -23.095 21.036 13.384 1.00 61.69 248 SER A N 1
ATOM 1946 C CA . SER A 1 248 ? -22.831 21.684 14.679 1.00 61.69 248 SER A CA 1
ATOM 1947 C C . SER A 1 248 ? -21.430 21.581 15.311 1.00 61.69 248 SER A C 1
ATOM 1949 O O . SER A 1 248 ? -21.306 21.995 16.453 1.00 61.69 248 SER A O 1
ATOM 1951 N N . VAL A 1 249 ? -20.357 21.164 14.621 1.00 70.25 249 VAL A N 1
ATOM 1952 C CA . VAL A 1 249 ? -18.988 21.116 15.211 1.00 70.25 249 VAL A CA 1
ATOM 1953 C C . VAL A 1 249 ? -18.589 22.423 15.912 1.00 70.25 249 VAL A C 1
ATOM 1955 O O . VAL A 1 249 ? -18.161 22.415 17.064 1.00 70.25 249 VAL A O 1
ATOM 1958 N N . ALA A 1 250 ? -18.794 23.564 15.246 1.00 72.06 250 ALA A N 1
ATOM 1959 C CA . ALA A 1 250 ? -18.521 24.875 15.832 1.00 72.06 250 ALA A CA 1
ATOM 1960 C C . ALA A 1 250 ? -19.407 25.162 17.057 1.00 72.06 250 ALA A C 1
ATOM 1962 O O . ALA A 1 250 ? -18.928 25.703 18.044 1.00 72.06 250 ALA A O 1
ATOM 1963 N N . VAL A 1 251 ? -20.679 24.759 17.017 1.00 73.12 251 VAL A N 1
ATOM 1964 C CA . VAL A 1 251 ? -21.630 24.942 18.125 1.00 73.12 251 VAL A CA 1
ATOM 1965 C C . VAL A 1 251 ? -21.257 24.054 19.313 1.00 73.12 251 VAL A C 1
ATOM 1967 O O . VAL A 1 251 ? -21.263 24.526 20.441 1.00 73.12 251 VAL A O 1
ATOM 1970 N N . LEU A 1 252 ? -20.870 22.798 19.076 1.00 78.38 252 LEU A N 1
ATOM 1971 C CA . LEU A 1 252 ? -20.413 21.888 20.121 1.00 78.38 252 LEU A CA 1
ATOM 1972 C C . LEU A 1 252 ? -19.126 22.404 20.770 1.00 78.38 252 LEU A C 1
ATOM 1974 O O . LEU A 1 252 ? -19.032 22.395 21.991 1.00 78.38 252 LEU A O 1
ATOM 1978 N N . LEU A 1 253 ? -18.164 22.908 19.990 1.00 83.00 253 LEU A N 1
ATOM 1979 C CA . LEU A 1 253 ? -16.968 23.551 20.543 1.00 83.00 253 LEU A CA 1
ATOM 1980 C C . LEU A 1 253 ? -17.320 24.766 21.411 1.00 83.00 253 LEU A C 1
ATOM 1982 O O . LEU A 1 253 ? -16.751 24.902 22.490 1.00 83.00 253 LEU A O 1
ATOM 1986 N N . GLU A 1 254 ? -18.255 25.622 20.984 1.00 81.06 254 GLU A N 1
ATOM 1987 C CA . GLU A 1 254 ? -18.735 26.735 21.817 1.00 81.06 254 GLU A CA 1
ATOM 1988 C C . GLU A 1 254 ? -19.367 26.235 23.122 1.00 81.06 254 GLU A C 1
ATOM 1990 O O . GLU A 1 254 ? -18.984 26.699 24.191 1.00 81.06 254 GLU A O 1
ATOM 1995 N N . VAL A 1 255 ? -20.232 25.219 23.066 1.00 79.94 255 VAL A N 1
ATOM 1996 C CA . VAL A 1 255 ? -20.848 24.611 24.257 1.00 79.94 255 VAL A CA 1
ATOM 1997 C C . VAL A 1 255 ? -19.788 24.019 25.197 1.00 79.94 255 VAL A C 1
ATOM 1999 O O . VAL A 1 255 ? -19.812 24.279 26.398 1.00 79.94 255 VAL A O 1
ATOM 2002 N N . LEU A 1 256 ? -18.808 23.276 24.673 1.00 86.50 256 LEU A N 1
ATOM 2003 C CA . LEU A 1 256 ? -17.733 22.670 25.468 1.00 86.50 256 LEU A CA 1
ATOM 2004 C C . LEU A 1 256 ? -16.844 23.717 26.162 1.00 86.50 256 LEU A C 1
ATOM 2006 O O . LEU A 1 256 ? -16.393 23.476 27.284 1.00 86.50 256 LEU A O 1
ATOM 2010 N N . LYS A 1 257 ? -16.622 24.895 25.556 1.00 86.69 257 LYS A N 1
ATOM 2011 C CA . LYS A 1 257 ? -15.857 26.001 26.178 1.00 86.69 257 LYS A CA 1
ATOM 2012 C C . LYS A 1 257 ? -16.504 26.511 27.466 1.00 86.69 257 LYS A C 1
ATOM 2014 O O . LYS A 1 257 ? -15.794 26.964 28.381 1.00 86.69 257 LYS A O 1
ATOM 2019 N N . GLU A 1 258 ? -17.832 26.464 27.538 1.00 85.56 258 GLU A N 1
ATOM 2020 C CA . GLU A 1 258 ? -18.591 26.979 28.674 1.00 85.56 258 GLU A CA 1
ATOM 2021 C C . GLU A 1 258 ? -18.464 26.094 29.923 1.00 85.56 258 GLU A C 1
ATOM 2023 O O . GLU A 1 258 ? -18.602 26.604 31.037 1.00 85.56 258 GLU A O 1
ATOM 2028 N N . PHE A 1 259 ? -18.098 24.812 29.786 1.00 87.31 259 PHE A N 1
ATOM 2029 C CA . PHE A 1 259 ? -17.882 23.923 30.930 1.00 87.31 259 PHE A CA 1
ATOM 2030 C C . PHE A 1 259 ? -16.614 24.326 31.708 1.00 87.31 259 PHE A C 1
ATOM 2032 O O . PHE A 1 259 ? -15.501 24.310 31.172 1.00 87.31 259 PHE A O 1
ATOM 2039 N N . PRO A 1 260 ? -16.727 24.728 32.987 1.00 82.25 260 PRO A N 1
ATOM 2040 C CA . PRO A 1 260 ? -15.592 25.253 33.743 1.00 82.25 260 PRO A CA 1
ATOM 2041 C C . PRO A 1 260 ? -14.629 24.163 34.227 1.00 82.25 260 PRO A C 1
ATOM 2043 O O . PRO A 1 260 ? -13.452 24.457 34.429 1.00 82.25 260 PRO A O 1
ATOM 2046 N N . CYS A 1 261 ? -15.118 22.933 34.405 1.00 88.62 261 CYS A N 1
ATOM 2047 C CA . CYS A 1 261 ? -14.362 21.822 34.981 1.00 88.62 261 CYS A CA 1
ATOM 2048 C C . CYS A 1 261 ? -13.887 20.783 33.962 1.00 88.62 261 CYS A C 1
ATOM 2050 O O . CYS A 1 261 ? -13.152 19.885 34.365 1.00 88.62 261 CYS A O 1
ATOM 2052 N N . LEU A 1 262 ? -14.262 20.902 32.681 1.00 91.69 262 LEU A N 1
ATOM 2053 C CA . LEU A 1 262 ? -13.900 19.929 31.652 1.00 91.69 262 LEU A CA 1
ATOM 2054 C C . LEU A 1 262 ? -12.383 19.953 31.421 1.00 91.69 262 LEU A C 1
ATOM 2056 O O . LEU A 1 262 ? -11.839 20.921 30.893 1.00 91.69 262 LEU A O 1
ATOM 2060 N N . GLN A 1 263 ? -11.715 18.886 31.855 1.00 93.06 263 GLN A N 1
ATOM 2061 C CA . GLN A 1 263 ? -10.257 18.745 31.859 1.00 93.06 263 GLN A CA 1
ATOM 2062 C C . GLN A 1 263 ? -9.777 17.619 30.943 1.00 93.06 263 GLN A C 1
ATOM 2064 O O . GLN A 1 263 ? -8.653 17.683 30.450 1.00 93.06 263 GLN A O 1
ATOM 2069 N N . SER A 1 264 ? -10.610 16.609 30.701 1.00 93.31 264 SER A N 1
ATOM 2070 C CA . SER A 1 264 ? -10.276 15.459 29.867 1.00 93.31 264 SER A CA 1
ATOM 2071 C C . SER A 1 264 ? -11.359 15.225 28.813 1.00 93.31 264 SER A C 1
ATOM 2073 O O . SER A 1 264 ? -12.553 15.266 29.114 1.00 93.31 264 SER A O 1
ATOM 2075 N N . LEU A 1 265 ? -10.946 15.030 27.564 1.00 90.94 265 LEU A N 1
ATOM 2076 C CA . LEU A 1 265 ? -11.842 14.842 26.423 1.00 90.94 265 LEU A CA 1
ATOM 2077 C C . LEU A 1 265 ? -11.346 13.691 25.554 1.00 90.94 265 LEU A C 1
ATOM 2079 O O . LEU A 1 265 ? -10.182 13.680 25.173 1.00 90.94 265 LEU A O 1
ATOM 2083 N N . GLU A 1 266 ? -12.226 12.768 25.187 1.00 87.75 266 GLU A N 1
ATOM 2084 C CA . GLU A 1 266 ? -11.951 11.710 24.215 1.00 87.75 266 GLU A CA 1
ATOM 2085 C C . GLU A 1 266 ? -12.777 11.921 22.939 1.00 87.75 266 GLU A C 1
ATOM 2087 O O . GLU A 1 266 ? -13.999 12.069 22.990 1.00 87.75 266 GLU A O 1
ATOM 2092 N N . VAL A 1 267 ? -12.106 11.961 21.786 1.00 84.62 267 VAL A N 1
ATOM 2093 C CA . VAL A 1 267 ? -12.671 12.321 20.479 1.00 84.62 267 VAL A CA 1
ATOM 2094 C C . VAL A 1 267 ? -11.874 11.690 19.326 1.00 84.62 267 VAL A C 1
ATOM 2096 O O . VAL A 1 267 ? -10.657 11.548 19.421 1.00 84.62 267 VAL A O 1
ATOM 2099 N N . ASP A 1 268 ? -12.517 11.329 18.211 1.00 76.69 268 ASP A N 1
ATOM 2100 C CA . ASP A 1 268 ? -11.782 10.880 17.016 1.00 76.69 268 ASP A CA 1
ATOM 2101 C C . ASP A 1 268 ? -11.061 12.066 16.346 1.00 76.69 268 ASP A C 1
ATOM 2103 O O . ASP A 1 268 ? -11.646 13.142 16.196 1.00 76.69 268 ASP A O 1
ATOM 2107 N N . ILE A 1 269 ? -9.797 11.880 15.937 1.00 75.50 269 ILE A N 1
ATOM 2108 C CA . ILE A 1 269 ? -8.988 12.918 15.275 1.00 75.50 269 ILE A CA 1
ATOM 2109 C C . ILE A 1 269 ? -8.334 12.361 14.007 1.00 75.50 269 ILE A C 1
ATOM 2111 O O . ILE A 1 269 ? -7.413 11.553 14.109 1.00 75.50 269 ILE A O 1
ATOM 2115 N N . PRO A 1 270 ? -8.734 12.827 12.816 1.00 66.62 270 PRO A N 1
ATOM 2116 C CA . PRO A 1 270 ? -9.877 13.689 12.555 1.00 66.62 270 PRO A CA 1
ATOM 2117 C C . PRO A 1 270 ? -11.194 13.016 12.909 1.00 66.62 270 PRO A C 1
ATOM 2119 O O . PRO A 1 270 ? -11.344 11.797 12.809 1.00 66.62 270 PRO A O 1
ATOM 2122 N N . GLY A 1 271 ? -12.166 13.848 13.239 1.00 71.75 271 GLY A N 1
ATOM 2123 C CA . GLY A 1 271 ? -13.497 13.386 13.562 1.00 71.75 271 GLY A CA 1
ATOM 2124 C C . GLY A 1 271 ? -14.371 14.519 14.086 1.00 71.75 271 GLY A C 1
ATOM 2125 O O . GLY A 1 271 ? -14.254 15.649 13.605 1.00 71.75 271 GLY A O 1
ATOM 2126 N N . PRO A 1 272 ? -15.270 14.243 15.043 1.00 66.88 272 PRO A N 1
ATOM 2127 C CA . PRO A 1 272 ? -16.379 15.128 15.385 1.00 66.88 272 PRO A CA 1
ATOM 2128 C C . PRO A 1 272 ? -16.024 16.557 15.808 1.00 66.88 272 PRO A C 1
ATOM 2130 O O . PRO A 1 272 ? -16.872 17.432 15.674 1.00 66.88 272 PRO A O 1
ATOM 2133 N N . LEU A 1 273 ? -14.814 16.815 16.314 1.00 76.44 273 LEU A N 1
ATOM 2134 C CA . LEU A 1 273 ? -14.407 18.156 16.763 1.00 76.44 273 LEU A CA 1
ATOM 2135 C C . LEU A 1 273 ? -13.372 18.844 15.874 1.00 76.44 273 LEU A C 1
ATOM 2137 O O . LEU A 1 273 ? -13.032 19.997 16.130 1.00 76.44 273 LEU A O 1
ATOM 2141 N N . GLY A 1 274 ? -12.880 18.182 14.829 1.00 73.88 274 GLY A N 1
ATOM 2142 C CA . GLY A 1 274 ? -11.895 18.777 13.933 1.00 73.88 274 GLY A CA 1
ATOM 2143 C C . GLY A 1 274 ? -10.906 17.776 13.364 1.00 73.88 274 GLY A C 1
ATOM 2144 O O . GLY A 1 274 ? -11.030 16.567 13.546 1.00 73.88 274 GLY A O 1
ATOM 2145 N N . GLU A 1 275 ? -9.917 18.309 12.646 1.00 73.88 275 GLU A N 1
ATOM 2146 C CA . GLU A 1 275 ? -8.891 17.520 11.950 1.00 73.88 275 GLU A CA 1
ATOM 2147 C C . GLU A 1 275 ? -7.543 17.488 12.672 1.00 73.88 275 GLU A C 1
ATOM 2149 O O . GLU A 1 275 ? -6.630 16.786 12.245 1.00 73.88 275 GLU A O 1
ATOM 2154 N N . SER A 1 276 ? -7.417 18.258 13.750 1.00 80.00 276 SER A N 1
ATOM 2155 C CA . SER A 1 276 ? -6.151 18.548 14.403 1.00 80.00 276 SER A CA 1
ATOM 2156 C C . SER A 1 276 ? -6.358 18.612 15.908 1.00 80.00 276 SER A C 1
ATOM 2158 O O . SER A 1 276 ? -7.175 19.382 16.413 1.00 80.00 276 SER A O 1
ATOM 2160 N N . ALA A 1 277 ? -5.591 17.805 16.633 1.00 86.12 277 ALA A N 1
ATOM 2161 C CA . ALA A 1 277 ? -5.526 17.846 18.084 1.00 86.12 277 ALA A CA 1
ATOM 2162 C C . ALA A 1 277 ? -5.108 19.227 18.601 1.00 86.12 277 ALA A C 1
ATOM 2164 O O . ALA A 1 277 ? -5.620 19.680 19.621 1.00 86.12 277 ALA A O 1
ATOM 2165 N N . ILE A 1 278 ? -4.221 19.910 17.870 1.00 87.69 278 ILE A N 1
ATOM 2166 C CA . ILE A 1 278 ? -3.778 21.269 18.192 1.00 87.69 278 ILE A CA 1
ATOM 2167 C C . ILE A 1 278 ? -4.965 22.231 18.130 1.00 87.69 278 ILE A C 1
ATOM 2169 O O . ILE A 1 278 ? -5.213 22.940 19.096 1.00 87.69 278 ILE A O 1
ATOM 2173 N N . ASP A 1 279 ? -5.754 22.190 17.056 1.00 87.69 279 ASP A N 1
ATOM 2174 C CA . ASP A 1 279 ? -6.882 23.107 16.849 1.00 87.69 279 ASP A CA 1
ATOM 2175 C C . ASP A 1 279 ? -7.958 22.917 17.934 1.00 87.69 279 ASP A C 1
ATOM 2177 O O . ASP A 1 279 ? -8.570 23.884 18.401 1.00 87.69 279 ASP A O 1
ATOM 2181 N N . ILE A 1 280 ? -8.168 21.668 18.374 1.00 88.62 280 ILE A N 1
ATOM 2182 C CA . ILE A 1 280 ? -9.071 21.334 19.483 1.00 88.62 280 ILE A CA 1
ATOM 2183 C C . ILE A 1 280 ? -8.537 21.918 20.797 1.00 88.62 280 ILE A C 1
ATOM 2185 O O . ILE A 1 280 ? -9.297 22.562 21.519 1.00 88.62 280 ILE A O 1
ATOM 2189 N N . LEU A 1 281 ? -7.248 21.739 21.106 1.00 91.62 281 LEU A N 1
ATOM 2190 C CA . LEU A 1 281 ? -6.626 22.268 22.328 1.00 91.62 281 LEU A CA 1
ATOM 2191 C C . LEU A 1 281 ? -6.567 23.803 22.348 1.00 91.62 281 LEU A C 1
ATOM 2193 O O . LEU A 1 281 ? -6.783 24.411 23.395 1.00 91.62 281 LEU A O 1
ATOM 2197 N N . GLU A 1 282 ? -6.328 24.438 21.201 1.00 90.69 282 GLU A N 1
ATOM 2198 C CA . GLU A 1 282 ? -6.389 25.896 21.049 1.00 90.69 282 GLU A CA 1
ATOM 2199 C C . GLU A 1 282 ? -7.817 26.423 21.248 1.00 90.69 282 GLU A C 1
ATOM 2201 O O . GLU A 1 282 ? -8.020 27.477 21.856 1.00 90.69 282 GLU A O 1
ATOM 2206 N N . SER A 1 283 ? -8.819 25.669 20.786 1.00 89.44 283 SER A N 1
ATOM 2207 C CA . SER A 1 283 ? -10.236 25.999 20.975 1.00 89.44 283 SER A CA 1
ATOM 2208 C C . SER A 1 283 ? -10.728 25.721 22.400 1.00 89.44 283 SER A C 1
ATOM 2210 O O . SER A 1 283 ? -11.632 26.409 22.874 1.00 89.44 283 SER A O 1
ATOM 2212 N N . LEU A 1 284 ? -10.146 24.745 23.100 1.00 91.12 284 LEU A N 1
ATOM 2213 C CA . LEU A 1 284 ? -10.532 24.301 24.443 1.00 91.12 284 LEU A CA 1
ATOM 2214 C C . LEU A 1 284 ? -9.340 24.382 25.421 1.00 91.12 284 LEU A C 1
ATOM 2216 O O . LEU A 1 284 ? -8.865 23.358 25.914 1.00 91.12 284 LEU A O 1
ATOM 2220 N N . PRO A 1 285 ? -8.885 25.596 25.794 1.00 87.06 285 PRO A N 1
ATOM 2221 C CA . PRO A 1 285 ? -7.641 25.796 26.550 1.00 87.06 285 PRO A CA 1
ATOM 2222 C C . PRO A 1 285 ? -7.678 25.289 28.002 1.00 87.06 285 PRO A C 1
ATOM 2224 O O . PRO A 1 285 ? -6.662 25.323 28.692 1.00 87.06 285 PRO A O 1
ATOM 2227 N N . LYS A 1 286 ? -8.847 24.865 28.500 1.00 89.69 286 LYS A N 1
ATOM 2228 C CA . LYS A 1 286 ? -9.012 24.291 29.847 1.00 89.69 286 LYS A CA 1
ATOM 2229 C C . LYS A 1 286 ? -8.687 22.793 29.902 1.00 89.69 286 LYS A C 1
ATOM 2231 O O . LYS A 1 286 ? -8.536 22.265 31.003 1.00 89.69 286 LYS A O 1
ATOM 2236 N N . LEU A 1 287 ? -8.581 22.120 28.753 1.00 93.44 287 LEU A N 1
ATOM 2237 C CA . LEU A 1 287 ? -8.244 20.700 28.699 1.00 93.44 287 LEU A CA 1
ATOM 2238 C C . LEU A 1 287 ? -6.804 20.470 29.171 1.00 93.44 287 LEU A C 1
ATOM 2240 O O . LEU A 1 287 ? -5.857 21.054 28.645 1.00 93.44 287 LEU A O 1
ATOM 2244 N N . SER A 1 288 ? -6.638 19.586 30.151 1.00 93.31 288 SER A N 1
ATOM 2245 C CA . SER A 1 288 ? -5.339 19.056 30.574 1.00 93.31 288 SER A CA 1
ATOM 2246 C C . SER A 1 288 ? -4.967 17.785 29.818 1.00 93.31 288 SER A C 1
ATOM 2248 O O . SER A 1 288 ? -3.781 17.496 29.647 1.00 93.31 288 SER A O 1
ATOM 2250 N N . GLU A 1 289 ? -5.966 17.031 29.363 1.00 91.50 289 GLU A N 1
ATOM 2251 C CA . GLU A 1 289 ? -5.804 15.784 28.626 1.00 91.50 289 GLU A CA 1
ATOM 2252 C C . GLU A 1 289 ? -6.753 15.756 27.428 1.00 91.50 289 GLU A C 1
ATOM 2254 O O . GLU A 1 289 ? -7.936 16.076 27.535 1.00 91.50 289 GLU A O 1
ATOM 2259 N N . LEU A 1 290 ? -6.234 15.352 26.276 1.00 89.56 290 LEU A N 1
ATOM 2260 C CA . LEU A 1 290 ? -7.021 15.050 25.090 1.00 89.56 290 LEU A CA 1
ATOM 2261 C C . LEU A 1 290 ? -6.667 13.627 24.700 1.00 89.56 290 LEU A C 1
ATOM 2263 O O . LEU A 1 290 ? -5.487 13.309 24.542 1.00 89.56 290 LEU A O 1
ATOM 2267 N N . ASN A 1 291 ? -7.672 12.765 24.566 1.00 84.19 291 ASN A N 1
ATOM 2268 C CA . ASN A 1 291 ? -7.469 11.382 24.179 1.00 84.19 291 ASN A CA 1
ATOM 2269 C C . ASN A 1 291 ? -6.482 10.688 25.150 1.00 84.19 291 ASN A C 1
ATOM 2271 O O . ASN A 1 291 ? -5.525 10.046 24.755 1.00 84.19 291 ASN A O 1
ATOM 2275 N N . GLY A 1 292 ? -6.607 10.918 26.461 1.00 80.12 292 GLY A N 1
ATOM 2276 C CA . GLY A 1 292 ? -5.684 10.357 27.463 1.00 80.12 292 GLY A CA 1
ATOM 2277 C C . GLY A 1 292 ? -4.205 10.773 27.327 1.00 80.12 292 GLY A C 1
ATOM 2278 O O . GLY A 1 292 ? -3.348 10.207 28.006 1.00 80.12 292 GLY A O 1
ATOM 2279 N N . VAL A 1 293 ? -3.876 11.745 26.467 1.00 81.56 293 VAL A N 1
ATOM 2280 C CA . VAL A 1 293 ? -2.532 12.318 26.320 1.00 81.56 293 VAL A CA 1
ATOM 2281 C C . VAL A 1 293 ? -2.536 13.745 26.855 1.00 81.56 293 VAL A C 1
ATOM 2283 O O . VAL A 1 293 ? -3.459 14.521 26.618 1.00 81.56 293 VAL A O 1
ATOM 2286 N N . ASN A 1 294 ? -1.477 14.110 27.579 1.00 87.25 294 ASN A N 1
ATOM 2287 C CA . ASN A 1 294 ? -1.359 15.437 28.168 1.00 87.25 294 ASN A CA 1
ATOM 2288 C C . ASN A 1 294 ? -1.317 16.547 27.098 1.00 87.25 294 ASN A C 1
ATOM 2290 O O . ASN A 1 294 ? -0.521 16.481 26.155 1.00 87.25 294 ASN A O 1
ATOM 2294 N N . ALA A 1 295 ? -2.134 17.586 27.282 1.00 89.94 295 ALA A N 1
ATOM 2295 C CA . ALA A 1 295 ? -2.280 18.704 26.354 1.00 89.94 295 ALA A CA 1
ATOM 2296 C C . ALA A 1 295 ? -0.959 19.442 26.080 1.00 89.94 295 ALA A C 1
ATOM 2298 O O . ALA A 1 295 ? -0.667 19.757 24.926 1.00 89.94 295 ALA A O 1
ATOM 2299 N N . SER A 1 296 ? -0.115 19.666 27.099 1.00 89.06 296 SER A N 1
ATOM 2300 C CA . SER A 1 296 ? 1.173 20.345 26.888 1.00 89.06 296 SER A CA 1
ATOM 2301 C C . SER A 1 296 ? 2.108 19.511 26.019 1.00 89.06 296 SER A C 1
ATOM 2303 O O . SER A 1 296 ? 2.737 20.040 25.111 1.00 89.06 296 SER A O 1
ATOM 2305 N N . LYS A 1 297 ? 2.120 18.187 26.211 1.00 83.94 297 LYS A N 1
ATOM 2306 C CA . LYS A 1 297 ? 2.922 17.265 25.400 1.00 83.94 297 LYS A CA 1
ATOM 2307 C C . LYS A 1 297 ? 2.492 17.285 23.932 1.00 83.94 297 LYS A C 1
ATOM 2309 O O . LYS A 1 297 ? 3.348 17.225 23.054 1.00 83.94 297 LYS A O 1
ATOM 2314 N N . ILE A 1 298 ? 1.191 17.365 23.652 1.00 83.19 298 ILE A N 1
ATOM 2315 C CA . ILE A 1 298 ? 0.662 17.438 22.278 1.00 83.19 298 ILE A CA 1
ATOM 2316 C C . ILE A 1 298 ? 1.112 18.736 21.599 1.00 83.19 298 ILE A C 1
ATOM 2318 O O . ILE A 1 298 ? 1.630 18.684 20.484 1.00 83.19 298 ILE A O 1
ATOM 2322 N N . LEU A 1 299 ? 0.981 19.871 22.291 1.00 85.75 299 LEU A N 1
ATOM 2323 C CA . LEU A 1 299 ? 1.398 21.183 21.786 1.00 85.75 299 LEU A CA 1
ATOM 2324 C C . LEU A 1 299 ? 2.919 21.262 21.579 1.00 85.75 299 LEU A C 1
ATOM 2326 O O . LEU A 1 299 ? 3.366 21.717 20.529 1.00 85.75 299 LEU A O 1
ATOM 2330 N N . ASP A 1 300 ? 3.709 20.744 22.523 1.00 83.56 300 ASP A N 1
ATOM 2331 C CA . ASP A 1 300 ? 5.175 20.712 22.436 1.00 83.56 300 ASP A CA 1
ATOM 2332 C C . ASP A 1 300 ? 5.671 19.822 21.286 1.00 83.56 300 ASP A C 1
ATOM 2334 O O . ASP A 1 300 ? 6.675 20.124 20.639 1.00 83.56 300 ASP A O 1
ATOM 2338 N N . THR A 1 301 ? 4.979 18.707 21.027 1.00 74.62 301 THR A N 1
ATOM 2339 C CA . THR A 1 301 ? 5.333 17.767 19.949 1.00 74.62 301 THR A CA 1
ATOM 2340 C C . THR A 1 301 ? 4.748 18.147 18.592 1.00 74.62 301 THR A C 1
ATOM 2342 O O . THR A 1 301 ? 5.144 17.556 17.588 1.00 74.62 301 THR A O 1
ATOM 2345 N N . GLY A 1 302 ? 3.821 19.108 18.542 1.00 75.00 302 GLY A N 1
ATOM 2346 C CA . GLY A 1 302 ? 3.119 19.488 17.317 1.00 75.00 302 GLY A CA 1
ATOM 2347 C C . GLY A 1 302 ? 2.303 18.342 16.709 1.00 75.00 302 GLY A C 1
ATOM 2348 O O . GLY A 1 302 ? 2.161 18.267 15.488 1.00 75.00 302 GLY A O 1
ATOM 2349 N N . LYS A 1 303 ? 1.801 17.408 17.530 1.00 70.69 303 LYS A N 1
ATOM 2350 C CA . LYS A 1 303 ? 1.014 16.265 17.045 1.00 70.69 303 LYS A CA 1
ATOM 2351 C C . LYS A 1 303 ? -0.383 16.726 16.621 1.00 70.69 303 LYS A C 1
ATOM 2353 O O . LYS A 1 303 ? -1.167 17.169 17.453 1.00 70.69 303 LYS A O 1
ATOM 2358 N N . HIS A 1 304 ? -0.718 16.557 15.342 1.00 70.69 304 HIS A N 1
ATOM 2359 C CA . HIS A 1 304 ? -2.064 16.833 14.822 1.00 70.69 304 HIS A CA 1
ATOM 2360 C C . HIS A 1 304 ? -3.054 15.681 15.048 1.00 70.69 304 HIS A C 1
ATOM 2362 O O . HIS A 1 304 ? -4.255 15.912 15.024 1.00 70.69 304 HIS A O 1
ATOM 2368 N N . VAL A 1 305 ? -2.583 14.462 15.309 1.00 68.12 305 VAL A N 1
ATOM 2369 C CA . VAL A 1 305 ? -3.413 13.281 15.596 1.00 68.12 305 VAL A CA 1
ATOM 2370 C C . VAL A 1 305 ? -2.943 12.671 16.916 1.00 68.12 305 VAL A C 1
ATOM 2372 O O . VAL A 1 305 ? -1.748 12.693 17.219 1.00 68.12 305 VAL A O 1
ATOM 2375 N N . ILE A 1 306 ? -3.879 12.169 17.728 1.00 69.50 306 ILE A N 1
ATOM 2376 C CA . ILE A 1 306 ? -3.562 11.508 18.999 1.00 69.50 306 ILE A CA 1
ATOM 2377 C C . ILE A 1 306 ? -3.916 10.031 18.893 1.00 69.50 306 ILE A C 1
ATOM 2379 O O . ILE A 1 306 ? -5.084 9.673 18.772 1.00 69.50 306 ILE A O 1
ATOM 2383 N N . ASP A 1 307 ? -2.893 9.189 19.009 1.00 63.03 307 ASP A N 1
ATOM 2384 C CA . ASP A 1 307 ? -2.960 7.730 18.880 1.00 63.03 307 ASP A CA 1
ATOM 2385 C C . ASP A 1 307 ? -3.495 7.030 20.143 1.00 63.03 307 ASP A C 1
ATOM 2387 O O . ASP A 1 307 ? -2.997 5.982 20.565 1.00 63.03 307 ASP A O 1
ATOM 2391 N N . SER A 1 308 ? -4.486 7.611 20.813 1.00 55.53 308 SER A N 1
ATOM 2392 C CA . SER A 1 308 ? -4.974 7.054 22.069 1.00 55.53 308 SER A CA 1
ATOM 2393 C C . SER A 1 308 ? -5.900 5.877 21.838 1.00 55.53 308 SER A C 1
ATOM 2395 O O . SER A 1 308 ? -6.968 6.023 21.248 1.00 55.53 308 SER A O 1
ATOM 2397 N N . VAL A 1 309 ? -5.488 4.714 22.335 1.00 61.31 309 VAL A N 1
ATOM 2398 C CA . VAL A 1 309 ? -6.261 3.467 22.273 1.00 61.31 309 VAL A CA 1
ATOM 2399 C C . VAL A 1 309 ? -6.727 3.164 20.844 1.00 61.31 309 VAL A C 1
ATOM 2401 O O . VAL A 1 309 ? -7.881 2.818 20.598 1.00 61.31 309 VAL A O 1
ATOM 2404 N N . LEU A 1 310 ? -5.813 3.278 19.874 1.00 68.94 310 LEU A N 1
ATOM 2405 C CA . LEU A 1 310 ? -6.111 2.821 18.524 1.00 68.94 310 LEU A CA 1
ATOM 2406 C C . LEU A 1 310 ? -6.492 1.335 18.568 1.00 68.94 310 LEU A C 1
ATOM 2408 O O . LEU A 1 310 ? -5.769 0.498 19.122 1.00 68.94 310 LEU A O 1
ATOM 2412 N N . GLN A 1 311 ? -7.643 0.998 17.987 1.00 75.19 311 GLN A N 1
ATOM 2413 C CA . GLN A 1 311 ? -8.093 -0.387 17.958 1.00 75.19 311 GLN A CA 1
ATOM 2414 C C . GLN A 1 311 ? -7.158 -1.212 17.067 1.00 75.19 311 GLN A C 1
ATOM 2416 O O . GLN A 1 311 ? -6.882 -0.797 15.938 1.00 75.19 311 GLN A O 1
ATOM 2421 N N . PRO A 1 312 ? -6.665 -2.376 17.527 1.00 77.69 312 PRO A N 1
ATOM 2422 C CA . PRO A 1 312 ? -5.861 -3.252 16.689 1.00 77.69 312 PRO A CA 1
ATOM 2423 C C . PRO A 1 312 ? -6.627 -3.646 15.428 1.00 77.69 312 PRO A C 1
ATOM 2425 O O . PRO A 1 312 ? -7.780 -4.067 15.503 1.00 77.69 312 PRO A O 1
ATOM 2428 N N . ARG A 1 313 ? -5.963 -3.549 14.279 1.00 77.38 313 ARG A N 1
ATOM 2429 C CA . ARG A 1 313 ? -6.444 -4.099 13.020 1.00 77.38 313 ARG A CA 1
ATOM 2430 C C . ARG A 1 313 ? -6.277 -5.607 13.084 1.00 77.38 313 ARG A C 1
ATOM 2432 O O . ARG A 1 313 ? -5.159 -6.119 13.028 1.00 77.38 313 ARG A O 1
ATOM 2439 N N . LEU A 1 314 ? -7.392 -6.308 13.221 1.00 72.88 314 LEU A N 1
ATOM 2440 C CA . LEU A 1 314 ? -7.407 -7.758 13.112 1.00 72.88 314 LEU A CA 1
ATOM 2441 C C . LEU A 1 314 ? -7.481 -8.156 11.636 1.00 72.88 314 LEU A C 1
ATOM 2443 O O . LEU A 1 314 ? -8.110 -7.441 10.853 1.00 72.88 314 LEU A O 1
ATOM 2447 N N . PRO A 1 315 ? -6.831 -9.256 11.226 1.00 68.38 315 PRO A N 1
ATOM 2448 C CA . PRO A 1 315 ? -6.970 -9.728 9.862 1.00 68.38 315 PRO A CA 1
ATOM 2449 C C . PRO A 1 315 ? -8.412 -10.211 9.653 1.00 68.38 315 PRO A C 1
ATOM 2451 O O . PRO A 1 315 ? -8.944 -10.978 10.453 1.00 68.38 315 PRO A O 1
ATOM 2454 N N . GLU A 1 316 ? -9.045 -9.718 8.594 1.00 68.62 316 GLU A N 1
ATOM 2455 C CA . GLU A 1 316 ? -10.360 -10.165 8.137 1.00 68.62 316 GLU A CA 1
ATOM 2456 C C . GLU A 1 316 ? -10.137 -11.244 7.075 1.00 68.62 316 GLU A C 1
ATOM 2458 O O . GLU A 1 316 ? -9.328 -11.044 6.170 1.00 68.62 316 GLU A O 1
ATOM 2463 N N . TRP A 1 317 ? -10.827 -12.377 7.188 1.00 73.94 317 TRP A N 1
ATOM 2464 C CA . TRP A 1 317 ? -10.783 -13.448 6.195 1.00 73.94 317 TRP A CA 1
ATOM 2465 C C . TRP A 1 317 ? -12.153 -14.093 6.037 1.00 73.94 317 TRP A C 1
ATOM 2467 O O . TRP A 1 317 ? -12.958 -14.151 6.972 1.00 73.94 317 TRP A O 1
ATOM 2477 N N . THR A 1 318 ? -12.400 -14.618 4.847 1.00 66.69 318 THR A N 1
ATOM 2478 C CA . THR A 1 318 ? -13.564 -15.456 4.556 1.00 66.69 318 THR A CA 1
ATOM 2479 C C . THR A 1 318 ? -13.247 -16.933 4.810 1.00 66.69 318 THR A C 1
ATOM 2481 O O . THR A 1 318 ? -12.098 -17.370 4.721 1.00 66.69 318 THR A O 1
ATOM 2484 N N . ALA A 1 319 ? -14.273 -17.738 5.107 1.00 62.34 319 ALA A N 1
ATOM 2485 C CA . ALA A 1 319 ? -14.117 -19.187 5.292 1.00 62.34 319 ALA A CA 1
ATOM 2486 C C . ALA A 1 319 ? -13.634 -19.915 4.016 1.00 62.34 319 ALA A C 1
ATOM 2488 O O . ALA A 1 319 ? -13.188 -21.056 4.075 1.00 62.34 319 ALA A O 1
ATOM 2489 N N . GLU A 1 320 ? -13.696 -19.253 2.861 1.00 71.56 320 GLU A N 1
ATOM 2490 C CA . GLU A 1 320 ? -13.311 -19.792 1.553 1.00 71.56 320 GLU A CA 1
ATOM 2491 C C . GLU A 1 320 ? -11.817 -19.583 1.241 1.00 71.56 320 GLU A C 1
ATOM 2493 O O . GLU A 1 320 ? -11.249 -20.294 0.409 1.00 71.56 320 GLU A O 1
ATOM 2498 N N . GLU A 1 321 ? -11.154 -18.636 1.916 1.00 77.62 321 GLU A N 1
ATOM 2499 C CA . GLU A 1 321 ? -9.725 -18.363 1.730 1.00 77.62 321 GLU A CA 1
ATOM 2500 C C . GLU A 1 321 ? -8.856 -19.520 2.220 1.00 77.62 321 GLU A C 1
ATOM 2502 O O . GLU A 1 321 ? -9.134 -20.136 3.252 1.00 77.62 321 GLU A O 1
ATOM 2507 N N . ARG A 1 322 ? -7.743 -19.789 1.527 1.00 80.69 322 ARG A N 1
ATOM 2508 C CA . ARG A 1 322 ? -6.788 -20.809 1.976 1.00 80.69 322 ARG A CA 1
ATOM 2509 C C . ARG A 1 322 ? -6.116 -20.361 3.268 1.00 80.69 322 ARG A C 1
ATOM 2511 O O . ARG A 1 322 ? -5.718 -19.207 3.400 1.00 80.69 322 ARG A O 1
ATOM 2518 N N . VAL A 1 323 ? -5.861 -21.307 4.172 1.00 79.44 323 VAL A N 1
ATOM 2519 C CA . VAL A 1 323 ? -5.124 -21.062 5.428 1.00 79.44 323 VAL A CA 1
ATOM 2520 C C . VAL A 1 323 ? -3.790 -20.342 5.181 1.00 79.44 323 VAL A C 1
ATOM 2522 O O . VAL A 1 323 ? -3.423 -19.455 5.944 1.00 79.44 323 VAL A O 1
ATOM 2525 N N . THR A 1 324 ? -3.087 -20.653 4.088 1.00 79.00 324 THR A N 1
ATOM 2526 C CA . THR A 1 324 ? -1.843 -19.965 3.702 1.00 79.00 324 THR A CA 1
ATOM 2527 C C . THR A 1 324 ? -2.041 -18.475 3.439 1.00 79.00 324 THR A C 1
ATOM 2529 O O . THR A 1 324 ? -1.218 -17.672 3.869 1.00 79.00 324 THR A O 1
ATOM 2532 N N . ASP A 1 325 ? -3.133 -18.096 2.780 1.00 80.75 325 ASP A N 1
ATOM 2533 C CA . ASP A 1 325 ? -3.427 -16.707 2.418 1.00 80.75 325 ASP A CA 1
ATOM 2534 C C . ASP A 1 325 ? -3.855 -15.917 3.665 1.00 80.75 325 ASP A C 1
ATOM 2536 O O . ASP A 1 325 ? -3.396 -14.790 3.884 1.00 80.75 325 ASP A O 1
ATOM 2540 N N . ARG A 1 326 ? -4.620 -16.565 4.557 1.00 82.56 326 ARG A N 1
ATOM 2541 C CA . ARG A 1 326 ? -4.963 -16.038 5.887 1.00 82.56 326 ARG A CA 1
ATOM 2542 C C . ARG A 1 326 ? -3.703 -15.785 6.728 1.00 82.56 326 ARG A C 1
ATOM 2544 O O . ARG A 1 326 ? -3.540 -14.704 7.292 1.00 82.56 326 ARG A O 1
ATOM 2551 N N . ILE A 1 327 ? -2.773 -16.748 6.763 1.00 83.62 327 ILE A N 1
ATOM 2552 C CA . ILE A 1 327 ? -1.481 -16.621 7.463 1.00 83.62 327 ILE A CA 1
ATOM 2553 C C . ILE A 1 327 ? -0.648 -15.479 6.876 1.00 83.62 327 ILE A C 1
ATOM 2555 O O . ILE A 1 327 ? -0.145 -14.652 7.632 1.00 83.62 327 ILE A O 1
ATOM 2559 N N . ILE A 1 328 ? -0.488 -15.408 5.550 1.00 82.56 328 ILE A N 1
ATOM 2560 C CA . ILE A 1 328 ? 0.314 -14.357 4.897 1.00 82.56 328 ILE A CA 1
ATOM 2561 C C . ILE A 1 328 ? -0.268 -12.973 5.195 1.00 82.56 328 ILE A C 1
ATOM 2563 O O . ILE A 1 328 ? 0.484 -12.036 5.466 1.00 82.56 328 ILE A O 1
ATOM 2567 N N . SER A 1 329 ? -1.593 -12.851 5.203 1.00 82.19 329 SER A N 1
ATOM 2568 C CA . SER A 1 329 ? -2.278 -11.606 5.548 1.00 82.19 329 SER A CA 1
ATOM 2569 C C . SER A 1 329 ? -2.061 -11.216 7.011 1.00 82.19 329 SER A C 1
ATOM 2571 O O . SER A 1 329 ? -1.740 -10.059 7.290 1.00 82.19 329 SER A O 1
ATOM 2573 N N . ALA A 1 330 ? -2.164 -12.171 7.939 1.00 84.38 330 ALA A N 1
ATOM 2574 C CA . ALA A 1 330 ? -1.956 -11.938 9.367 1.00 84.38 330 ALA A CA 1
ATOM 2575 C C . ALA A 1 330 ? -0.487 -11.667 9.733 1.00 84.38 330 ALA A C 1
ATOM 2577 O O . ALA A 1 330 ? -0.197 -10.900 10.653 1.00 84.38 330 ALA A O 1
ATOM 2578 N N . MET A 1 331 ? 0.453 -12.258 8.993 1.00 87.31 331 MET A N 1
ATOM 2579 C CA . MET A 1 331 ? 1.890 -12.195 9.257 1.00 87.31 331 MET A CA 1
ATOM 2580 C C . MET A 1 331 ? 2.417 -10.758 9.353 1.00 87.31 331 MET A C 1
ATOM 2582 O O . MET A 1 331 ? 3.269 -10.478 10.199 1.00 87.31 331 MET A O 1
ATOM 2586 N N . TRP A 1 332 ? 1.885 -9.829 8.555 1.00 88.56 332 TRP A N 1
ATOM 2587 C CA . TRP A 1 332 ? 2.319 -8.425 8.537 1.00 88.56 332 TRP A CA 1
ATOM 2588 C C . TRP A 1 332 ? 2.155 -7.692 9.874 1.00 88.56 332 TRP A C 1
ATOM 2590 O O . TRP A 1 332 ? 2.865 -6.714 10.109 1.00 88.56 332 TRP A O 1
ATOM 2600 N N . LEU A 1 333 ? 1.301 -8.193 10.772 1.00 85.94 333 LEU A N 1
ATOM 2601 C CA . LEU A 1 333 ? 1.141 -7.663 12.128 1.00 85.94 333 LEU A CA 1
ATOM 2602 C C . LEU A 1 333 ? 2.300 -8.047 13.066 1.00 85.94 333 LEU A C 1
ATOM 2604 O O . LEU A 1 333 ? 2.554 -7.347 14.045 1.00 85.94 333 LEU A O 1
ATOM 2608 N N . TYR A 1 334 ? 3.017 -9.132 12.762 1.00 85.69 334 TYR A N 1
ATOM 2609 C CA . TYR A 1 334 ? 4.017 -9.747 13.645 1.00 85.69 334 TYR A CA 1
ATOM 2610 C C . TYR A 1 334 ? 5.452 -9.620 13.139 1.00 85.69 334 TYR A C 1
ATOM 2612 O O . TYR A 1 334 ? 6.395 -9.728 13.927 1.00 85.69 334 TYR A O 1
ATOM 2620 N N . LEU A 1 335 ? 5.628 -9.410 11.834 1.00 88.06 335 LEU A N 1
ATOM 2621 C CA . LEU A 1 335 ? 6.948 -9.324 11.226 1.00 88.06 335 LEU A CA 1
ATOM 2622 C C . LEU A 1 335 ? 7.793 -8.216 11.842 1.00 88.06 335 LEU A C 1
ATOM 2624 O O . LEU A 1 335 ? 7.327 -7.108 12.094 1.00 88.06 335 LEU A O 1
ATOM 2628 N N . MET A 1 336 ? 9.077 -8.499 11.969 1.00 86.69 336 MET A N 1
ATOM 2629 C CA . MET A 1 336 ? 10.149 -7.554 12.222 1.00 86.69 336 MET A CA 1
ATOM 2630 C C . MET A 1 336 ? 11.167 -7.636 11.087 1.00 86.69 336 MET A C 1
ATOM 2632 O O . MET A 1 336 ? 11.150 -8.575 10.290 1.00 86.69 336 MET A O 1
ATOM 2636 N N . THR A 1 337 ? 12.054 -6.647 11.004 1.00 87.00 337 THR A N 1
ATOM 2637 C CA . THR A 1 337 ? 13.074 -6.604 9.957 1.00 87.00 337 THR A CA 1
ATOM 2638 C C . THR A 1 337 ? 14.402 -6.068 10.472 1.00 87.00 337 THR A C 1
ATOM 2640 O O . THR A 1 337 ? 14.450 -5.329 11.457 1.00 87.00 337 THR A O 1
ATOM 2643 N N . TYR A 1 338 ? 15.484 -6.481 9.823 1.00 83.81 338 TYR A N 1
ATOM 2644 C CA . TYR A 1 338 ? 16.814 -5.888 9.935 1.00 83.81 338 TYR A CA 1
ATOM 2645 C C . TYR A 1 338 ? 17.512 -5.941 8.574 1.00 83.81 338 TYR A C 1
ATOM 2647 O O . TYR A 1 338 ? 17.060 -6.629 7.657 1.00 83.81 338 TYR A O 1
ATOM 2655 N N . ARG A 1 339 ? 18.612 -5.202 8.428 1.00 78.81 339 ARG A N 1
ATOM 2656 C CA . ARG A 1 339 ? 19.394 -5.140 7.189 1.00 78.81 339 ARG A CA 1
ATOM 2657 C C . ARG A 1 339 ? 20.783 -5.727 7.405 1.00 78.81 339 ARG A C 1
ATOM 2659 O O . ARG A 1 339 ? 21.399 -5.475 8.437 1.00 78.81 339 ARG A O 1
ATOM 2666 N N . LEU A 1 340 ? 21.246 -6.529 6.449 1.00 74.88 340 LEU A N 1
ATOM 2667 C CA . LEU A 1 340 ? 22.590 -7.108 6.429 1.00 74.88 340 LEU A CA 1
ATOM 2668 C C . LEU A 1 340 ? 23.320 -6.680 5.161 1.00 74.88 340 LEU A C 1
ATOM 2670 O O . LEU A 1 340 ? 22.814 -6.916 4.064 1.00 74.88 340 LEU A O 1
ATOM 2674 N N . ALA A 1 341 ? 24.515 -6.117 5.314 1.00 66.50 341 ALA A N 1
ATOM 2675 C CA . ALA A 1 341 ? 25.478 -5.999 4.225 1.00 66.50 341 ALA A CA 1
ATOM 2676 C C . ALA A 1 341 ? 26.183 -7.352 4.020 1.00 66.50 341 ALA A C 1
ATOM 2678 O O . ALA A 1 341 ? 26.485 -8.046 4.993 1.00 66.50 341 ALA A O 1
ATOM 2679 N N . ASP A 1 342 ? 26.407 -7.738 2.767 1.00 60.62 342 ASP A N 1
ATOM 2680 C CA . ASP A 1 342 ? 27.147 -8.945 2.388 1.00 60.62 342 ASP A CA 1
ATOM 2681 C C . ASP A 1 342 ? 28.562 -8.530 1.948 1.00 60.62 342 ASP A C 1
ATOM 2683 O O . ASP A 1 342 ? 28.725 -7.502 1.300 1.00 60.62 342 ASP A O 1
ATOM 2687 N N . GLU A 1 343 ? 29.604 -9.292 2.281 1.00 53.41 343 GLU A N 1
ATOM 2688 C CA . GLU A 1 343 ? 30.986 -8.928 1.917 1.00 53.41 343 GLU A CA 1
ATOM 2689 C C . GLU A 1 343 ? 31.192 -8.885 0.390 1.00 53.41 343 GLU A C 1
ATOM 2691 O O . GLU A 1 343 ? 32.013 -8.112 -0.103 1.00 53.41 343 GLU A O 1
ATOM 2696 N N . GLU A 1 344 ? 30.413 -9.664 -0.371 1.00 51.50 344 GLU A N 1
ATOM 2697 C CA . GLU A 1 344 ? 30.462 -9.688 -1.842 1.00 51.50 344 GLU A CA 1
ATOM 2698 C C . GLU A 1 344 ? 29.536 -8.656 -2.509 1.00 51.50 344 GLU A C 1
ATOM 2700 O O . GLU A 1 344 ? 29.718 -8.323 -3.685 1.00 51.50 344 GLU A O 1
ATOM 2705 N N . LYS A 1 345 ? 28.532 -8.139 -1.789 1.00 52.50 345 LYS A N 1
ATOM 2706 C CA . LYS A 1 345 ? 27.581 -7.141 -2.296 1.00 52.50 345 LYS A CA 1
ATOM 2707 C C . LYS A 1 345 ? 27.598 -5.925 -1.387 1.00 52.50 345 LYS A C 1
ATOM 2709 O O . LYS A 1 345 ? 27.089 -5.967 -0.277 1.00 52.50 345 LYS A O 1
ATOM 2714 N N . ILE A 1 346 ? 28.071 -4.805 -1.927 1.00 49.53 346 ILE A N 1
ATOM 2715 C CA . ILE A 1 346 ? 28.040 -3.490 -1.263 1.00 49.53 346 ILE A CA 1
ATOM 2716 C C . ILE A 1 346 ? 26.601 -3.098 -0.831 1.00 49.53 346 ILE A C 1
ATOM 2718 O O . ILE A 1 346 ? 26.425 -2.259 0.047 1.00 49.53 346 ILE A O 1
ATOM 2722 N N . ASP A 1 347 ? 25.569 -3.739 -1.398 1.00 57.66 347 ASP A N 1
ATOM 2723 C CA . ASP A 1 347 ? 24.160 -3.504 -1.081 1.00 57.66 347 ASP A CA 1
ATOM 2724 C C . ASP A 1 347 ? 23.661 -4.270 0.160 1.00 57.66 347 ASP A C 1
ATOM 2726 O O . ASP A 1 347 ? 23.749 -5.497 0.259 1.00 57.66 347 ASP A O 1
ATOM 2730 N N . GLU A 1 348 ? 23.013 -3.540 1.072 1.00 67.00 348 GLU A N 1
ATOM 2731 C CA . GLU A 1 348 ? 22.278 -4.105 2.204 1.00 67.00 348 GLU A CA 1
ATOM 2732 C C . GLU A 1 348 ? 21.023 -4.874 1.753 1.00 67.00 348 GLU A C 1
ATOM 2734 O O . GLU A 1 348 ? 20.195 -4.374 0.988 1.00 67.00 348 GLU A O 1
ATOM 2739 N N . THR A 1 349 ? 20.820 -6.069 2.306 1.00 72.69 349 THR A N 1
ATOM 2740 C CA . THR A 1 349 ? 19.622 -6.892 2.095 1.00 72.69 349 THR A CA 1
ATOM 2741 C C . THR A 1 349 ? 18.725 -6.890 3.328 1.00 72.69 349 THR A C 1
ATOM 2743 O O . THR A 1 349 ? 19.188 -7.064 4.456 1.00 72.69 349 THR A O 1
ATOM 2746 N N . SER A 1 350 ? 17.422 -6.698 3.121 1.00 78.25 350 SER A N 1
ATOM 2747 C CA . SER A 1 350 ? 16.429 -6.772 4.195 1.00 78.25 350 SER A CA 1
ATOM 2748 C C . SER A 1 350 ? 16.069 -8.219 4.524 1.00 78.25 350 SER A C 1
ATOM 2750 O O . SER A 1 350 ? 15.759 -9.015 3.636 1.00 78.25 350 SER A O 1
ATOM 2752 N N . VAL A 1 351 ? 16.079 -8.544 5.814 1.00 80.81 351 VAL A N 1
ATOM 2753 C CA . VAL A 1 351 ? 15.703 -9.851 6.356 1.00 80.81 351 VAL A CA 1
ATOM 2754 C C . VAL A 1 351 ? 14.468 -9.687 7.224 1.00 80.81 351 VAL A C 1
ATOM 2756 O O . VAL A 1 351 ? 14.473 -8.892 8.161 1.00 80.81 351 VAL A O 1
ATOM 2759 N N . TRP A 1 352 ? 13.435 -10.474 6.935 1.00 86.31 352 TRP A N 1
ATOM 2760 C CA . TRP A 1 352 ? 12.179 -10.477 7.674 1.00 86.31 352 TRP A CA 1
ATOM 2761 C C . TRP A 1 352 ? 12.146 -11.653 8.654 1.00 86.31 352 TRP A C 1
ATOM 2763 O O . TRP A 1 352 ? 12.601 -12.758 8.347 1.00 86.31 352 TRP A O 1
ATOM 2773 N N . TYR A 1 353 ? 11.633 -11.427 9.859 1.00 84.62 353 TYR A N 1
ATOM 2774 C CA . TYR A 1 353 ? 11.562 -12.463 10.889 1.00 84.62 353 TYR A CA 1
ATOM 2775 C C . TYR A 1 353 ? 10.353 -12.278 11.803 1.00 84.62 353 TYR A C 1
ATOM 2777 O O . TYR A 1 353 ? 9.799 -11.185 11.908 1.00 84.62 353 TYR A O 1
ATOM 2785 N N . VAL A 1 354 ? 9.952 -13.352 12.478 1.00 82.94 354 VAL A N 1
ATOM 2786 C CA . VAL A 1 354 ? 8.914 -13.343 13.515 1.00 82.94 354 VAL A CA 1
ATOM 2787 C C . VAL A 1 354 ? 9.547 -13.785 14.835 1.00 82.94 354 VAL A C 1
ATOM 2789 O O . VAL A 1 354 ? 10.308 -14.758 14.884 1.00 82.94 354 VAL A O 1
ATOM 2792 N N . MET A 1 355 ? 9.264 -13.048 15.909 1.00 79.69 355 MET A N 1
ATOM 2793 C CA . MET A 1 355 ? 9.696 -13.421 17.258 1.00 79.69 355 MET A CA 1
ATOM 2794 C C . MET A 1 355 ? 8.900 -14.627 17.778 1.00 79.69 355 MET A C 1
ATOM 2796 O O . MET A 1 355 ? 7.811 -14.926 17.293 1.00 79.69 355 MET A O 1
ATOM 2800 N N . ASP A 1 356 ? 9.410 -15.284 18.818 1.00 73.88 356 ASP A N 1
ATOM 2801 C CA . ASP A 1 356 ? 8.647 -16.283 19.578 1.00 73.88 356 ASP A CA 1
ATOM 2802 C C . ASP A 1 356 ? 7.327 -15.740 20.168 1.00 73.88 356 ASP A C 1
ATOM 2804 O O . ASP A 1 356 ? 7.021 -14.543 20.101 1.00 73.88 356 ASP A O 1
ATOM 2808 N N . GLU A 1 357 ? 6.527 -16.622 20.769 1.00 73.56 357 GLU A N 1
ATOM 2809 C CA . GLU A 1 357 ? 5.219 -16.299 21.349 1.00 73.56 357 GLU A CA 1
ATOM 2810 C C . GLU A 1 357 ? 5.303 -15.171 22.384 1.00 73.56 357 GLU A C 1
ATOM 2812 O O . GLU A 1 357 ? 4.396 -14.346 22.487 1.00 73.56 357 GLU A O 1
ATOM 2817 N N . LEU A 1 358 ? 6.391 -15.114 23.160 1.00 74.44 358 LEU A N 1
ATOM 2818 C CA . LEU A 1 358 ? 6.569 -14.097 24.191 1.00 74.44 358 LEU A CA 1
ATOM 2819 C C . LEU A 1 358 ? 6.957 -12.748 23.576 1.00 74.44 358 LEU A C 1
ATOM 2821 O O . LEU A 1 358 ? 6.599 -11.705 24.115 1.00 74.44 358 LEU A O 1
ATOM 2825 N N . GLY A 1 359 ? 7.775 -12.731 22.523 1.00 78.50 359 GLY A N 1
ATOM 2826 C CA . GLY A 1 359 ? 8.155 -11.517 21.797 1.00 78.50 359 GLY A CA 1
ATOM 2827 C C . GLY A 1 359 ? 6.979 -10.946 21.020 1.00 78.50 359 GLY A C 1
ATOM 2828 O O . GLY A 1 359 ? 6.690 -9.757 21.127 1.00 78.50 359 GLY A O 1
ATOM 2829 N N . SER A 1 360 ? 6.255 -11.810 20.317 1.00 81.12 360 SER A N 1
ATOM 2830 C CA . SER A 1 360 ? 5.065 -11.464 19.539 1.00 81.12 360 SER A CA 1
ATOM 2831 C C . SER A 1 360 ? 3.894 -10.974 20.407 1.00 81.12 360 SER A C 1
ATOM 2833 O O . SER A 1 360 ? 3.021 -10.268 19.914 1.00 81.12 360 SER A O 1
ATOM 2835 N N . ALA A 1 361 ? 3.895 -11.280 21.710 1.00 80.06 361 ALA A N 1
ATOM 2836 C CA . ALA A 1 361 ? 2.911 -10.789 22.678 1.00 80.06 361 ALA A CA 1
ATOM 2837 C C . ALA A 1 361 ? 3.191 -9.370 23.229 1.00 80.06 361 ALA A C 1
ATOM 2839 O O . ALA A 1 361 ? 2.359 -8.835 23.969 1.00 80.06 361 ALA A O 1
ATOM 2840 N N . LEU A 1 362 ? 4.341 -8.756 22.909 1.00 83.38 362 LEU A N 1
ATOM 2841 C CA . LEU A 1 362 ? 4.648 -7.368 23.284 1.00 83.38 362 LEU A CA 1
ATOM 2842 C C . LEU A 1 362 ? 3.805 -6.403 22.452 1.00 83.38 362 LEU A C 1
ATOM 2844 O O . LEU A 1 362 ? 3.961 -6.325 21.231 1.00 83.38 362 LEU A O 1
ATOM 2848 N N . ARG A 1 363 ? 2.949 -5.630 23.120 1.00 84.31 363 ARG A N 1
ATOM 2849 C CA . ARG A 1 363 ? 2.060 -4.674 22.452 1.00 84.31 363 ARG A CA 1
ATOM 2850 C C . ARG A 1 363 ? 2.726 -3.333 22.198 1.00 84.31 363 ARG A C 1
ATOM 2852 O O . ARG A 1 363 ? 3.736 -3.007 22.816 1.00 84.31 363 ARG A O 1
ATOM 2859 N N . HIS A 1 364 ? 2.133 -2.561 21.297 1.00 86.81 364 HIS A N 1
ATOM 2860 C CA . HIS A 1 364 ? 2.562 -1.198 21.050 1.00 86.81 364 HIS A CA 1
ATOM 2861 C C . HIS A 1 364 ? 2.244 -0.282 22.242 1.00 86.81 364 HIS A C 1
ATOM 2863 O O . HIS A 1 364 ? 1.153 -0.363 22.804 1.00 86.81 364 HIS A O 1
ATOM 2869 N N . ASN A 1 365 ? 3.177 0.598 22.598 1.00 82.94 365 ASN A N 1
ATOM 2870 C CA . ASN A 1 365 ? 2.920 1.816 23.361 1.00 82.94 365 ASN A CA 1
ATOM 2871 C C . ASN A 1 365 ? 3.953 2.884 22.948 1.00 82.94 365 ASN A C 1
ATOM 2873 O O . ASN A 1 365 ? 5.120 2.544 22.737 1.00 82.94 365 ASN A O 1
ATOM 2877 N N . ASP A 1 366 ? 3.528 4.145 22.834 1.00 78.06 366 ASP A N 1
ATOM 2878 C CA . ASP A 1 366 ? 4.393 5.315 22.601 1.00 78.06 366 ASP A CA 1
ATOM 2879 C C . ASP A 1 366 ? 5.331 5.596 23.793 1.00 78.06 366 ASP A C 1
ATOM 2881 O O . ASP A 1 366 ? 6.415 6.156 23.625 1.00 78.06 366 ASP A O 1
ATOM 2885 N N . GLU A 1 367 ? 4.942 5.169 24.996 1.00 82.25 367 GLU A N 1
ATOM 2886 C CA . GLU A 1 367 ? 5.744 5.183 26.223 1.00 82.25 367 GLU A CA 1
ATOM 2887 C C . GLU A 1 367 ? 6.027 3.742 26.683 1.00 82.25 367 GLU A C 1
ATOM 2889 O O . GLU A 1 367 ? 5.446 3.248 27.655 1.00 82.25 367 GLU A O 1
ATOM 2894 N N . PRO A 1 368 ? 6.883 3.003 25.957 1.00 88.56 368 PRO A N 1
ATOM 2895 C CA . PRO A 1 368 ? 7.078 1.588 26.215 1.00 88.56 368 PRO A CA 1
ATOM 2896 C C . PRO A 1 368 ? 7.911 1.324 27.469 1.00 88.56 368 PRO A C 1
ATOM 2898 O O . PRO A 1 368 ? 8.903 2.010 27.739 1.00 88.56 368 PRO A O 1
ATOM 2901 N N . ASN A 1 369 ? 7.576 0.242 28.175 1.00 88.62 369 ASN A N 1
ATOM 2902 C CA . ASN A 1 369 ? 8.347 -0.232 29.327 1.00 88.62 369 ASN A CA 1
ATOM 2903 C C . ASN A 1 369 ? 9.441 -1.253 28.974 1.00 88.62 369 ASN A C 1
ATOM 2905 O O . ASN A 1 369 ? 10.265 -1.580 29.830 1.00 88.62 369 ASN A O 1
ATOM 2909 N N . PHE A 1 370 ? 9.498 -1.710 27.719 1.00 89.00 370 PHE A N 1
ATOM 2910 C CA . PHE A 1 370 ? 10.570 -2.542 27.179 1.00 89.00 370 PHE A CA 1
ATOM 2911 C C . PHE A 1 370 ? 11.146 -1.992 25.870 1.00 89.00 370 PHE A C 1
ATOM 2913 O O . PHE A 1 370 ? 10.478 -1.320 25.082 1.00 89.00 370 PHE A O 1
ATOM 2920 N N . ARG A 1 371 ? 12.397 -2.365 25.590 1.00 88.69 371 ARG A N 1
ATOM 2921 C CA . ARG A 1 371 ? 13.030 -2.239 24.271 1.00 88.69 371 ARG A CA 1
ATOM 2922 C C . ARG A 1 371 ? 13.371 -3.604 23.698 1.00 88.69 371 ARG A C 1
ATOM 2924 O O . ARG A 1 371 ? 13.707 -4.527 24.435 1.00 88.69 371 ARG A O 1
ATOM 2931 N N . VAL A 1 372 ? 13.291 -3.691 22.372 1.00 87.06 372 VAL A N 1
ATOM 2932 C CA . VAL A 1 372 ? 13.631 -4.881 21.589 1.00 87.06 372 VAL A CA 1
ATOM 2933 C C . VAL A 1 372 ? 14.628 -4.489 20.513 1.00 87.06 372 VAL A C 1
ATOM 2935 O O . VAL A 1 372 ? 14.396 -3.508 19.807 1.00 87.06 372 VAL A O 1
ATOM 2938 N N . ALA A 1 373 ? 15.701 -5.259 20.357 1.00 86.12 373 ALA A N 1
ATOM 2939 C CA . ALA A 1 373 ? 16.633 -5.096 19.247 1.00 86.12 373 ALA A CA 1
ATOM 2940 C C . ALA A 1 373 ? 17.062 -6.453 18.671 1.00 86.12 373 ALA A C 1
ATOM 2942 O O . ALA A 1 373 ? 17.282 -7.393 19.441 1.00 86.12 373 ALA A O 1
ATOM 2943 N N . PRO A 1 374 ? 17.213 -6.563 17.338 1.00 85.00 374 PRO A N 1
ATOM 2944 C CA . PRO A 1 374 ? 17.849 -7.721 16.730 1.00 85.00 374 PRO A CA 1
ATOM 2945 C C . PRO A 1 374 ? 19.338 -7.752 17.101 1.00 85.00 374 PRO A C 1
ATOM 2947 O O . PRO A 1 374 ? 20.003 -6.718 17.175 1.00 85.00 374 PRO A O 1
ATOM 2950 N N . PHE A 1 375 ? 19.866 -8.949 17.316 1.00 83.06 375 PHE A N 1
ATOM 2951 C CA . PHE A 1 375 ? 21.254 -9.202 17.669 1.00 83.06 375 PHE A CA 1
ATOM 2952 C C . PHE A 1 375 ? 21.772 -10.411 16.899 1.00 83.06 375 PHE A C 1
ATOM 2954 O O . PHE A 1 375 ? 21.179 -11.489 16.943 1.00 83.06 375 PHE A O 1
ATOM 2961 N N . LEU A 1 376 ? 22.889 -10.233 16.198 1.00 80.88 376 LEU A N 1
ATOM 2962 C CA . LEU A 1 376 ? 23.533 -11.289 15.428 1.00 80.88 376 LEU A CA 1
ATOM 2963 C C . LEU A 1 376 ? 24.799 -11.747 16.154 1.00 80.88 376 LEU A C 1
ATOM 2965 O O . LEU A 1 376 ? 25.757 -10.988 16.288 1.00 80.88 376 LEU A O 1
ATOM 2969 N N . PHE A 1 377 ? 24.804 -12.992 16.620 1.00 79.88 377 PHE A N 1
ATOM 2970 C CA . PHE A 1 377 ? 25.956 -13.612 17.262 1.00 79.88 377 PHE A CA 1
ATOM 2971 C C . PHE A 1 377 ? 26.750 -14.427 16.240 1.00 79.88 377 PHE A C 1
ATOM 2973 O O . PHE A 1 377 ? 26.207 -15.347 15.637 1.00 79.88 377 PHE A O 1
ATOM 2980 N N . MET A 1 378 ? 28.032 -14.103 16.055 1.00 83.75 378 MET A N 1
ATOM 2981 C CA . MET A 1 378 ? 28.926 -14.764 15.094 1.00 83.75 378 MET A CA 1
ATOM 2982 C C . MET A 1 378 ? 30.095 -15.428 15.839 1.00 83.75 378 MET A C 1
ATOM 2984 O O . MET A 1 378 ? 31.154 -14.812 15.971 1.00 83.75 378 MET A O 1
ATOM 2988 N N . PRO A 1 379 ? 29.923 -16.653 16.369 1.00 80.12 379 PRO A N 1
ATOM 2989 C CA . PRO A 1 379 ? 30.935 -17.314 17.193 1.00 80.12 379 PRO A CA 1
ATOM 2990 C C . PRO A 1 379 ? 32.253 -17.561 16.451 1.00 80.12 379 PRO A C 1
ATOM 2992 O O . PRO A 1 379 ? 33.311 -17.516 17.072 1.00 80.12 379 PRO A O 1
ATOM 2995 N N . GLU A 1 380 ? 32.204 -17.782 15.135 1.00 84.19 380 GLU A N 1
ATOM 2996 C CA . GLU A 1 380 ? 33.394 -18.012 14.302 1.00 84.19 380 GLU A CA 1
ATOM 2997 C C . GLU A 1 380 ? 33.789 -16.775 13.477 1.00 84.19 380 GLU A C 1
ATOM 2999 O O . GLU A 1 380 ? 34.643 -16.862 12.596 1.00 84.19 380 GLU A O 1
ATOM 3004 N N . GLY A 1 381 ? 33.159 -15.620 13.729 1.00 80.88 381 GLY A N 1
ATOM 3005 C CA . GLY A 1 381 ? 33.434 -14.370 13.014 1.00 80.88 381 GLY A CA 1
ATOM 3006 C C . GLY A 1 381 ? 32.993 -14.352 11.546 1.00 80.88 381 GLY A C 1
ATOM 3007 O O . GLY A 1 381 ? 33.404 -13.460 10.815 1.00 80.88 381 GLY A O 1
ATOM 3008 N N . ASN A 1 382 ? 32.176 -15.317 11.110 1.00 77.31 382 ASN A N 1
ATOM 3009 C CA . ASN A 1 382 ? 31.668 -15.406 9.740 1.00 77.31 382 ASN A CA 1
ATOM 3010 C C . ASN A 1 382 ? 30.134 -15.562 9.702 1.00 77.31 382 ASN A C 1
ATOM 3012 O O . ASN A 1 382 ? 29.523 -16.058 10.656 1.00 77.31 382 ASN A O 1
ATOM 3016 N N . LEU A 1 383 ? 29.522 -15.178 8.573 1.00 73.81 383 LEU A N 1
ATOM 3017 C CA . LEU A 1 383 ? 28.071 -15.253 8.334 1.00 73.81 383 LEU A CA 1
ATOM 3018 C C . LEU A 1 383 ? 27.510 -16.684 8.377 1.00 73.81 383 LEU A C 1
ATOM 3020 O O . LEU A 1 383 ? 26.357 -16.865 8.756 1.00 73.81 383 LEU A O 1
ATOM 3024 N N . ALA A 1 384 ? 28.304 -17.702 8.029 1.00 73.62 384 ALA A N 1
ATOM 3025 C CA . ALA A 1 384 ? 27.861 -19.100 8.050 1.00 73.62 384 ALA A CA 1
ATOM 3026 C C . ALA A 1 384 ? 27.637 -19.627 9.480 1.00 73.62 384 ALA A C 1
ATOM 3028 O O . ALA A 1 384 ? 26.766 -20.464 9.702 1.00 73.62 384 ALA A O 1
ATOM 3029 N N . SER A 1 385 ? 28.389 -19.103 10.450 1.00 76.50 385 SER A N 1
ATOM 3030 C CA . SER A 1 385 ? 28.248 -19.405 11.879 1.00 76.50 385 SER A CA 1
ATOM 3031 C C . SER A 1 385 ? 27.190 -18.549 12.586 1.00 76.50 385 SER A C 1
ATOM 3033 O O . SER A 1 385 ? 26.941 -18.737 13.777 1.00 76.50 385 SER A O 1
ATOM 3035 N N . ALA A 1 386 ? 26.597 -17.577 11.884 1.00 77.69 386 ALA A N 1
ATOM 3036 C CA . ALA A 1 386 ? 25.791 -16.540 12.503 1.00 77.69 386 ALA A CA 1
ATOM 3037 C C . ALA A 1 386 ? 24.452 -17.076 13.032 1.00 77.69 386 ALA A C 1
ATOM 3039 O O . ALA A 1 386 ? 23.687 -17.728 12.321 1.00 77.69 386 ALA A O 1
ATOM 3040 N N . VAL A 1 387 ? 24.130 -16.723 14.276 1.00 78.62 387 VAL A N 1
ATOM 3041 C CA . VAL A 1 387 ? 22.844 -17.011 14.917 1.00 78.62 387 VAL A CA 1
ATOM 3042 C C . VAL A 1 387 ? 22.163 -15.694 15.264 1.00 78.62 387 VAL A C 1
ATOM 3044 O O . VAL A 1 387 ? 22.762 -14.825 15.897 1.00 78.62 387 VAL A O 1
ATOM 3047 N N . SER A 1 388 ? 20.911 -15.532 14.838 1.00 78.12 388 SER A N 1
ATOM 3048 C CA . SER A 1 388 ? 20.141 -14.307 15.065 1.00 78.12 388 SER A CA 1
ATOM 3049 C C . SER A 1 388 ? 19.171 -14.458 16.242 1.00 78.12 388 SER A C 1
ATOM 3051 O O . SER A 1 388 ? 18.465 -15.459 16.369 1.00 78.12 388 SER A O 1
ATOM 3053 N N . PHE A 1 389 ? 19.167 -13.455 17.117 1.00 80.06 389 PHE A N 1
ATOM 3054 C CA . PHE A 1 389 ? 18.352 -13.370 18.323 1.00 80.06 389 PHE A CA 1
ATOM 3055 C C . PHE A 1 389 ? 17.669 -12.011 18.410 1.00 80.06 389 PHE A C 1
ATOM 3057 O O . PHE A 1 389 ? 18.149 -11.021 17.862 1.00 80.06 389 PHE A O 1
ATOM 3064 N N . SER A 1 390 ? 16.595 -11.945 19.187 1.00 82.12 390 SER A N 1
ATOM 3065 C CA . SER A 1 390 ? 16.029 -10.683 19.649 1.00 82.12 390 SER A CA 1
ATOM 3066 C C . SER A 1 390 ? 16.360 -10.506 21.123 1.00 82.12 390 SER A C 1
ATOM 3068 O O . SER A 1 390 ? 16.082 -11.381 21.946 1.00 82.12 390 SER A O 1
ATOM 3070 N N . ILE A 1 391 ? 16.961 -9.374 21.462 1.00 83.88 391 ILE A N 1
ATOM 3071 C CA . ILE A 1 391 ? 17.250 -9.002 22.842 1.00 83.88 391 ILE A CA 1
ATOM 3072 C C . ILE A 1 391 ? 16.114 -8.121 23.347 1.00 83.88 391 ILE A C 1
ATOM 3074 O O . ILE A 1 391 ? 15.769 -7.130 22.705 1.00 83.88 391 ILE A O 1
ATOM 3078 N N . LEU A 1 392 ? 15.561 -8.476 24.506 1.00 83.69 392 LEU A N 1
ATOM 3079 C CA . LEU A 1 392 ? 14.526 -7.727 25.215 1.00 83.69 392 LEU A CA 1
ATOM 3080 C C . LEU A 1 392 ? 15.051 -7.267 26.583 1.00 83.69 392 LEU A C 1
ATOM 3082 O O . LEU A 1 392 ? 15.588 -8.085 27.335 1.00 83.69 392 LEU A O 1
ATOM 3086 N N . TRP A 1 393 ? 14.852 -5.991 26.925 1.00 86.12 393 TRP A N 1
ATOM 3087 C CA . TRP A 1 393 ? 15.208 -5.441 28.241 1.00 86.12 393 TRP A CA 1
ATOM 3088 C C . TRP A 1 393 ? 14.236 -4.339 28.699 1.00 86.12 393 TRP A C 1
ATOM 3090 O O . TRP A 1 393 ? 13.699 -3.614 27.851 1.00 86.12 393 TRP A O 1
ATOM 3100 N N . PRO A 1 394 ? 13.985 -4.206 30.015 1.00 87.50 394 PRO A N 1
ATOM 3101 C CA . PRO A 1 394 ? 13.127 -3.156 30.556 1.00 87.50 394 PRO A CA 1
ATOM 3102 C C . PRO A 1 394 ? 13.796 -1.775 30.461 1.00 87.50 394 PRO A C 1
ATOM 3104 O O . PRO A 1 394 ? 15.008 -1.630 30.632 1.00 87.50 394 PRO A O 1
ATOM 3107 N N . THR A 1 395 ? 13.011 -0.734 30.193 1.00 87.19 395 THR A N 1
ATOM 3108 C CA . THR A 1 395 ? 13.457 0.678 30.186 1.00 87.19 395 THR A CA 1
ATOM 3109 C C . THR A 1 395 ? 13.102 1.423 31.469 1.00 87.19 395 THR A C 1
ATOM 3111 O O . THR A 1 395 ? 13.731 2.437 31.794 1.00 87.19 395 THR A O 1
ATOM 3114 N N . GLN A 1 396 ? 12.128 0.894 32.201 1.00 86.12 396 GLN A N 1
ATOM 3115 C CA . GLN A 1 396 ? 11.634 1.362 33.489 1.00 86.12 396 GLN A CA 1
ATOM 3116 C C . GLN A 1 396 ? 11.387 0.161 34.403 1.00 86.12 396 GLN A C 1
ATOM 3118 O O . GLN A 1 396 ? 11.386 -0.975 33.935 1.00 86.12 396 GLN A O 1
ATOM 3123 N N . ASP A 1 397 ? 11.200 0.402 35.697 1.00 84.25 397 ASP A N 1
ATOM 3124 C CA . ASP A 1 397 ? 10.891 -0.678 36.633 1.00 84.25 397 ASP A CA 1
ATOM 3125 C C . ASP A 1 397 ? 9.497 -1.250 36.323 1.00 84.25 397 ASP A C 1
ATOM 3127 O O . ASP A 1 397 ? 8.540 -0.495 36.142 1.00 84.25 397 ASP A O 1
ATOM 3131 N N . VAL A 1 398 ? 9.387 -2.580 36.241 1.00 83.12 398 VAL A N 1
ATOM 3132 C CA . VAL A 1 398 ? 8.147 -3.284 35.864 1.00 83.12 398 VAL A CA 1
ATOM 3133 C C . VAL A 1 398 ? 7.750 -4.263 36.963 1.00 83.12 398 VAL A C 1
ATOM 3135 O O . VAL A 1 398 ? 8.555 -5.097 37.398 1.00 83.12 398 VAL A O 1
ATOM 3138 N N . GLN A 1 399 ? 6.498 -4.180 37.407 1.00 81.56 399 GLN A N 1
ATOM 3139 C CA . GLN A 1 399 ? 5.939 -5.013 38.465 1.00 81.56 399 GLN A CA 1
ATOM 3140 C C . GLN A 1 399 ? 5.230 -6.253 37.913 1.00 81.56 399 GLN A C 1
ATOM 3142 O O . GLN A 1 399 ? 4.860 -6.362 36.741 1.00 81.56 399 GLN A O 1
ATOM 3147 N N . LYS A 1 400 ? 5.027 -7.239 38.790 1.00 77.81 400 LYS A N 1
ATOM 3148 C CA . LYS A 1 400 ? 4.257 -8.441 38.458 1.00 77.81 400 LYS A CA 1
ATOM 3149 C C . LYS A 1 400 ? 2.831 -8.055 38.049 1.00 77.81 400 LYS A C 1
ATOM 3151 O O . LYS A 1 400 ? 2.124 -7.414 38.815 1.00 77.81 400 LYS A O 1
ATOM 3156 N N . GLY A 1 401 ? 2.380 -8.560 36.902 1.00 77.81 401 GLY A N 1
ATOM 3157 C CA . GLY A 1 401 ? 1.044 -8.291 36.366 1.00 77.81 401 GLY A CA 1
ATOM 3158 C C . GLY A 1 401 ? 0.969 -7.100 35.410 1.00 77.81 401 GLY A C 1
ATOM 3159 O O . GLY A 1 401 ? -0.023 -7.014 34.679 1.00 77.81 401 GLY A O 1
ATOM 3160 N N . ASP A 1 402 ? 2.014 -6.269 35.352 1.00 78.75 402 ASP A N 1
ATOM 3161 C CA . ASP A 1 402 ? 2.120 -5.185 34.379 1.00 78.75 402 ASP A CA 1
ATOM 3162 C C . ASP A 1 402 ? 2.181 -5.751 32.959 1.00 78.75 402 ASP A C 1
ATOM 3164 O O . ASP A 1 402 ? 2.745 -6.824 32.699 1.00 78.75 402 ASP A O 1
ATOM 3168 N N . GLU A 1 403 ? 1.577 -5.015 32.034 1.00 82.50 403 GLU A N 1
ATOM 3169 C CA . GLU A 1 403 ? 1.646 -5.304 30.610 1.00 82.50 403 GLU A CA 1
ATOM 3170 C C . GLU A 1 403 ? 3.003 -4.871 30.054 1.00 82.50 403 GLU A C 1
ATOM 3172 O O . GLU A 1 403 ? 3.446 -3.745 30.267 1.00 82.50 403 GLU A O 1
ATOM 3177 N N . CYS A 1 404 ? 3.671 -5.771 29.335 1.00 85.00 404 CYS A N 1
ATOM 3178 C CA . CYS A 1 404 ? 4.929 -5.481 28.660 1.00 85.00 404 CYS A CA 1
ATOM 3179 C C . CYS A 1 404 ? 4.638 -4.881 27.275 1.00 85.00 404 CYS A C 1
ATOM 3181 O O . CYS A 1 404 ? 3.985 -5.511 26.435 1.00 85.00 404 CYS A O 1
ATOM 3183 N N . THR A 1 405 ? 5.157 -3.685 27.022 1.00 87.25 405 THR A N 1
ATOM 3184 C CA . THR A 1 405 ? 4.931 -2.893 25.814 1.00 87.25 405 THR A CA 1
ATOM 3185 C C . THR A 1 405 ? 6.245 -2.455 25.173 1.00 87.25 405 THR A C 1
ATOM 3187 O O . THR A 1 405 ? 7.276 -2.310 25.830 1.00 87.25 405 THR A O 1
ATOM 3190 N N . ARG A 1 406 ? 6.211 -2.245 23.859 1.00 89.38 406 ARG A N 1
ATOM 3191 C CA . ARG A 1 406 ? 7.315 -1.739 23.039 1.00 89.38 406 ARG A CA 1
ATOM 3192 C C . ARG A 1 406 ? 6.799 -0.689 22.058 1.00 89.38 406 ARG A C 1
ATOM 3194 O O . ARG A 1 406 ? 5.640 -0.726 21.663 1.00 89.38 406 ARG A O 1
ATOM 3201 N N . ASP A 1 407 ? 7.659 0.203 21.596 1.00 88.50 407 ASP A N 1
ATOM 3202 C CA . ASP A 1 407 ? 7.312 1.080 20.479 1.00 88.50 407 ASP A CA 1
ATOM 3203 C C . ASP A 1 407 ? 7.539 0.323 19.156 1.00 88.50 407 ASP A C 1
ATOM 3205 O O . ASP A 1 407 ? 8.649 -0.141 18.892 1.00 88.50 407 ASP A O 1
ATOM 3209 N N . PHE A 1 408 ? 6.492 0.157 18.338 1.00 89.88 408 PHE A N 1
ATOM 3210 C CA . PHE A 1 408 ? 6.592 -0.510 17.030 1.00 89.88 408 PHE A CA 1
ATOM 3211 C C . PHE A 1 408 ? 7.319 0.362 16.001 1.00 89.88 408 PHE A C 1
ATOM 3213 O O . PHE A 1 408 ? 7.890 -0.161 15.048 1.00 89.88 408 PHE A O 1
ATOM 3220 N N . LEU A 1 409 ? 7.328 1.676 16.215 1.00 89.25 409 LEU A N 1
ATOM 3221 C CA . LEU A 1 409 ? 7.896 2.691 15.339 1.00 89.25 409 LEU A CA 1
ATOM 3222 C C . LEU A 1 409 ? 8.989 3.481 16.074 1.00 89.25 409 LEU A C 1
ATOM 3224 O O . LEU A 1 409 ? 9.100 4.699 15.932 1.00 89.25 409 LEU A O 1
ATOM 3228 N N . PHE A 1 410 ? 9.797 2.795 16.885 1.00 88.00 410 PHE A N 1
ATOM 3229 C CA . PHE A 1 410 ? 10.859 3.427 17.667 1.00 88.00 410 PHE A CA 1
ATOM 3230 C C . PHE A 1 410 ? 11.774 4.298 16.790 1.00 88.00 410 PHE A C 1
ATOM 3232 O O . PHE A 1 410 ? 12.366 3.822 15.822 1.00 88.00 410 PHE A O 1
ATOM 3239 N N . GLY A 1 411 ? 11.901 5.584 17.138 1.00 86.12 411 GLY A N 1
ATOM 3240 C CA . GLY A 1 411 ? 12.724 6.553 16.399 1.00 86.12 411 GLY A CA 1
ATOM 3241 C C . GLY A 1 411 ? 12.090 7.113 15.115 1.00 86.12 411 GLY A C 1
ATOM 3242 O O . GLY A 1 411 ? 12.765 7.818 14.361 1.00 86.12 411 GLY A O 1
ATOM 3243 N N . ILE A 1 412 ? 10.814 6.819 14.857 1.00 86.88 412 ILE A N 1
ATOM 3244 C CA . ILE A 1 412 ? 10.038 7.357 13.736 1.00 86.88 412 ILE A CA 1
ATOM 3245 C C . ILE A 1 412 ? 9.027 8.371 14.282 1.00 86.88 412 ILE A C 1
ATOM 3247 O O . ILE A 1 412 ? 8.075 7.997 14.969 1.00 86.88 412 ILE A O 1
ATOM 3251 N N . GLY A 1 413 ? 9.261 9.653 13.995 1.00 83.31 413 GLY A N 1
ATOM 3252 C CA . GLY A 1 413 ? 8.353 10.755 14.312 1.00 83.31 413 GLY A CA 1
ATOM 3253 C C . GLY A 1 413 ? 7.397 11.084 13.164 1.00 83.31 413 GLY A C 1
ATOM 3254 O O . GLY A 1 413 ? 7.368 10.405 12.132 1.00 83.31 413 GLY A O 1
ATOM 3255 N N . GLU A 1 414 ? 6.603 12.141 13.336 1.00 83.38 414 GLU A N 1
ATOM 3256 C CA . GLU A 1 414 ? 5.670 12.610 12.298 1.00 83.38 414 GLU A CA 1
ATOM 3257 C C . GLU A 1 414 ? 6.370 13.193 11.065 1.00 83.38 414 GLU A C 1
ATOM 3259 O O . GLU A 1 414 ? 5.826 13.120 9.966 1.00 83.38 414 GLU A O 1
ATOM 3264 N N . ASP A 1 415 ? 7.623 13.640 11.193 1.00 81.12 415 ASP A N 1
ATOM 3265 C CA . ASP A 1 415 ? 8.500 13.975 10.062 1.00 81.12 415 ASP A CA 1
ATOM 3266 C C . ASP A 1 415 ? 8.662 12.803 9.076 1.00 81.12 415 ASP A C 1
ATOM 3268 O O . ASP A 1 415 ? 8.902 13.004 7.887 1.00 81.12 415 ASP A O 1
ATOM 3272 N N . LYS A 1 416 ? 8.473 11.573 9.567 1.00 86.88 416 LYS A N 1
ATOM 3273 C CA . LYS A 1 416 ? 8.495 10.320 8.802 1.00 86.88 416 LYS A CA 1
ATOM 3274 C C . LYS A 1 416 ? 7.119 9.653 8.714 1.00 86.88 416 LYS A C 1
ATOM 3276 O O . LYS A 1 416 ? 7.045 8.453 8.432 1.00 86.88 416 LYS A O 1
ATOM 3281 N N . GLN A 1 417 ? 6.045 10.418 8.922 1.00 90.88 417 GLN A N 1
ATOM 3282 C CA . GLN A 1 417 ? 4.646 9.988 8.813 1.00 90.88 417 GLN A CA 1
ATOM 3283 C C . GLN A 1 417 ? 4.270 8.858 9.798 1.00 90.88 417 GLN A C 1
ATOM 3285 O O . GLN A 1 417 ? 3.666 7.856 9.402 1.00 90.88 417 GLN A O 1
ATOM 3290 N N . ARG A 1 418 ? 4.648 8.984 11.081 1.00 88.88 418 ARG A N 1
ATOM 3291 C CA . ARG A 1 418 ? 4.372 7.984 12.135 1.00 88.88 418 ARG A CA 1
ATOM 3292 C C . ARG A 1 418 ? 2.890 7.598 12.206 1.00 88.88 418 ARG A C 1
ATOM 3294 O O . ARG A 1 418 ? 2.600 6.404 12.116 1.00 88.88 418 ARG A O 1
ATOM 3301 N N . SER A 1 419 ? 1.974 8.563 12.282 1.00 84.94 419 SER A N 1
ATOM 3302 C CA . SER A 1 419 ? 0.523 8.311 12.341 1.00 84.94 419 SER A CA 1
ATOM 3303 C C . SER A 1 419 ? 0.030 7.469 11.155 1.00 84.94 419 SER A C 1
ATOM 3305 O O . SER A 1 419 ? -0.717 6.503 11.310 1.00 84.94 419 SER A O 1
ATOM 3307 N N . ALA A 1 420 ? 0.515 7.765 9.945 1.00 90.50 420 ALA A N 1
ATOM 3308 C CA . ALA A 1 420 ? 0.182 6.989 8.754 1.00 90.50 420 ALA A CA 1
ATOM 3309 C C . ALA A 1 420 ? 0.736 5.556 8.833 1.00 90.50 420 ALA A C 1
ATOM 3311 O O . ALA A 1 420 ? 0.026 4.604 8.499 1.00 90.50 420 ALA A O 1
ATOM 3312 N N . ARG A 1 421 ? 1.966 5.380 9.337 1.00 92.50 421 ARG A N 1
ATOM 3313 C CA . ARG A 1 421 ? 2.603 4.063 9.506 1.00 92.50 421 ARG A CA 1
ATOM 3314 C C . ARG A 1 421 ? 1.905 3.186 10.552 1.00 92.50 421 ARG A C 1
ATOM 3316 O O . ARG A 1 421 ? 1.859 1.970 10.372 1.00 92.50 421 ARG A O 1
ATOM 3323 N N . LEU A 1 422 ? 1.308 3.768 11.596 1.00 90.44 422 LEU A N 1
ATOM 3324 C CA . LEU A 1 422 ? 0.516 3.020 12.588 1.00 90.44 422 LEU A CA 1
ATOM 3325 C C . LEU A 1 422 ? -0.701 2.313 11.971 1.00 90.44 422 LEU A C 1
ATOM 3327 O O . LEU A 1 422 ? -1.121 1.270 12.478 1.00 90.44 422 LEU A O 1
ATOM 3331 N N . SER A 1 423 ? -1.192 2.786 10.820 1.00 90.62 423 SER A N 1
ATOM 3332 C CA . SER A 1 423 ? -2.281 2.145 10.063 1.00 90.62 423 SER A CA 1
ATOM 3333 C C . SER A 1 423 ? -1.977 0.701 9.642 1.00 90.62 423 SER A C 1
ATOM 3335 O O . SER A 1 423 ? -2.899 -0.038 9.293 1.00 90.62 423 SER A O 1
ATOM 3337 N N . ALA A 1 424 ? -0.706 0.275 9.679 1.00 92.00 424 ALA A N 1
ATOM 3338 C CA . ALA A 1 424 ? -0.331 -1.116 9.444 1.00 92.00 424 ALA A CA 1
ATOM 3339 C C . ALA A 1 424 ? -0.853 -2.070 10.530 1.00 92.00 424 ALA A C 1
ATOM 3341 O O . ALA A 1 424 ? -1.147 -3.224 10.222 1.00 92.00 424 ALA A O 1
ATOM 3342 N N . TRP A 1 425 ? -0.983 -1.601 11.773 1.00 89.81 425 TRP A N 1
ATOM 3343 C CA . TRP A 1 425 ? -1.397 -2.421 12.918 1.00 89.81 425 TRP A CA 1
ATOM 3344 C C . TRP A 1 425 ? -2.716 -2.003 13.531 1.00 89.81 425 TRP A C 1
ATOM 3346 O O . TRP A 1 425 ? -3.304 -2.788 14.269 1.00 89.81 425 TRP A O 1
ATOM 3356 N N . PHE A 1 426 ? -3.167 -0.783 13.264 1.00 87.62 426 PHE A N 1
ATOM 3357 C CA . PHE A 1 426 ? -4.313 -0.211 13.941 1.00 87.62 426 PHE A CA 1
ATOM 3358 C C . PHE A 1 426 ? -5.341 0.353 12.964 1.00 87.62 426 PHE A C 1
ATOM 3360 O O . PHE A 1 426 ? -5.033 0.725 11.826 1.00 87.62 426 PHE A O 1
ATOM 3367 N N . HIS A 1 427 ? -6.589 0.407 13.414 1.00 81.56 427 HIS A N 1
ATOM 3368 C CA . HIS A 1 427 ? -7.620 1.205 12.778 1.00 81.56 427 HIS A CA 1
ATOM 3369 C C . HIS A 1 427 ? -7.332 2.674 13.061 1.00 81.56 427 HIS A C 1
ATOM 3371 O O . HIS A 1 427 ? -7.451 3.143 14.188 1.00 81.56 427 HIS A O 1
ATOM 3377 N N . THR A 1 428 ? -6.920 3.376 12.014 1.00 80.56 428 THR A N 1
ATOM 3378 C CA . THR A 1 428 ? -6.695 4.817 12.013 1.00 80.56 428 THR A CA 1
ATOM 3379 C C . THR A 1 428 ? -7.866 5.526 11.320 1.00 80.56 428 THR A C 1
ATOM 3381 O O . THR A 1 428 ? -8.577 4.896 10.524 1.00 80.56 428 THR A O 1
ATOM 3384 N N . PRO A 1 429 ? -8.110 6.818 11.596 1.00 76.75 429 PRO A N 1
ATOM 3385 C CA . PRO A 1 429 ? -9.293 7.510 11.081 1.00 76.75 429 PRO A CA 1
ATOM 3386 C C . PRO A 1 429 ? -9.265 7.651 9.553 1.00 76.75 429 PRO A C 1
ATOM 3388 O O . PRO A 1 429 ? -8.504 8.438 8.993 1.00 76.75 429 PRO A O 1
ATOM 3391 N N . GLN A 1 430 ? -10.108 6.882 8.858 1.00 82.94 430 GLN A N 1
ATOM 3392 C CA . GLN A 1 430 ? -10.084 6.777 7.390 1.00 82.94 430 GLN A CA 1
ATOM 3393 C C . GLN A 1 430 ? -10.329 8.127 6.701 1.00 82.94 430 GLN A C 1
ATOM 3395 O O . GLN A 1 430 ? -9.636 8.458 5.739 1.00 82.94 430 GLN A O 1
ATOM 3400 N N . ASN A 1 431 ? -11.252 8.934 7.239 1.00 76.94 431 ASN A N 1
ATOM 3401 C CA . ASN A 1 431 ? -11.608 10.250 6.700 1.00 76.94 431 ASN A CA 1
ATOM 3402 C C . ASN A 1 431 ? -10.408 11.205 6.623 1.00 76.94 431 ASN A C 1
ATOM 3404 O O . ASN A 1 431 ? -10.346 12.018 5.704 1.00 76.94 431 ASN A O 1
ATOM 3408 N N . PHE A 1 432 ? -9.427 11.076 7.526 1.00 82.19 432 PHE A N 1
ATOM 3409 C CA . PHE A 1 432 ? -8.169 11.827 7.452 1.00 82.19 432 PHE A CA 1
ATOM 3410 C C . PHE A 1 432 ? -7.470 11.631 6.124 1.00 82.19 432 PHE A C 1
ATOM 3412 O O . PHE A 1 432 ? -7.179 12.572 5.389 1.00 82.19 432 PHE A O 1
ATOM 3419 N N . PHE A 1 433 ? -7.211 10.363 5.827 1.00 89.12 433 PHE A N 1
ATOM 3420 C CA . PHE A 1 433 ? -6.403 9.965 4.701 1.00 89.12 433 PHE A CA 1
ATOM 3421 C C . PHE A 1 433 ? -7.145 10.258 3.404 1.00 89.12 433 PHE A C 1
ATOM 3423 O O . PHE A 1 433 ? -6.532 10.750 2.460 1.00 89.12 433 PHE A O 1
ATOM 3430 N N . ILE A 1 434 ? -8.465 10.039 3.382 1.00 89.38 434 ILE A N 1
ATOM 3431 C CA . ILE A 1 434 ? -9.330 10.397 2.250 1.00 89.38 434 ILE A CA 1
ATOM 3432 C C . ILE A 1 434 ? -9.204 11.895 1.936 1.00 89.38 434 ILE A C 1
ATOM 3434 O O . ILE A 1 434 ? -8.937 12.252 0.790 1.00 89.38 434 ILE A O 1
ATOM 3438 N N . LYS A 1 435 ? -9.288 12.775 2.940 1.00 85.88 435 LYS A N 1
ATOM 3439 C CA . LYS A 1 435 ? -9.118 14.225 2.741 1.00 85.88 435 LYS A CA 1
ATOM 3440 C C . LYS A 1 435 ? -7.712 14.594 2.270 1.00 85.88 435 LYS A C 1
ATOM 3442 O O . LYS A 1 435 ? -7.562 15.434 1.384 1.00 85.88 435 LYS A O 1
ATOM 3447 N N . GLU A 1 436 ? -6.671 13.971 2.819 1.00 89.00 436 GLU A N 1
ATOM 3448 C CA . GLU A 1 436 ? -5.293 14.193 2.361 1.00 89.00 436 GLU A CA 1
ATOM 3449 C C . GLU A 1 436 ? -5.098 13.775 0.897 1.00 89.00 436 GLU A C 1
ATOM 3451 O O . GLU A 1 436 ? -4.434 14.475 0.126 1.00 89.00 436 GLU A O 1
ATOM 3456 N N . TYR A 1 437 ? -5.725 12.674 0.485 1.00 95.06 437 TYR A N 1
ATOM 3457 C CA . TYR A 1 437 ? -5.780 12.241 -0.907 1.00 95.06 437 TYR A CA 1
ATOM 3458 C C . TYR A 1 437 ? -6.535 13.236 -1.803 1.00 95.06 437 TYR A C 1
ATOM 3460 O O . TYR A 1 437 ? -6.035 13.599 -2.870 1.00 95.06 437 TYR A O 1
ATOM 3468 N N . GLU A 1 438 ? -7.690 13.741 -1.373 1.00 92.44 438 GLU A N 1
ATOM 3469 C CA . GLU A 1 438 ? -8.465 14.737 -2.121 1.00 92.44 438 GLU A CA 1
ATOM 3470 C C . GLU A 1 438 ? -7.682 16.044 -2.311 1.00 92.44 438 GLU A C 1
ATOM 3472 O O . GLU A 1 438 ? -7.567 16.543 -3.436 1.00 92.44 438 GLU A O 1
ATOM 3477 N N . LYS A 1 439 ? -7.055 16.561 -1.242 1.00 92.12 439 LYS A N 1
ATOM 3478 C CA . LYS A 1 439 ? -6.153 17.728 -1.300 1.00 92.12 439 LYS A CA 1
ATOM 3479 C C . LYS A 1 439 ? -5.009 17.490 -2.289 1.00 92.12 439 LYS A C 1
ATOM 3481 O O . LYS A 1 439 ? -4.645 18.380 -3.064 1.00 92.12 439 LYS A O 1
ATOM 3486 N N . HIS A 1 440 ? -4.439 16.285 -2.291 1.00 93.12 440 HIS A N 1
ATOM 3487 C CA . HIS A 1 440 ? -3.377 15.911 -3.221 1.00 93.12 440 HIS A CA 1
ATOM 3488 C C . HIS A 1 440 ? -3.851 15.908 -4.678 1.00 93.12 440 HIS A C 1
ATOM 3490 O O . HIS A 1 440 ? -3.182 16.490 -5.536 1.00 93.12 440 HIS A O 1
ATOM 3496 N N . CYS A 1 441 ? -5.021 15.330 -4.953 1.00 91.38 441 CYS A N 1
ATOM 3497 C CA . CYS A 1 441 ? -5.622 15.324 -6.286 1.00 91.38 441 CYS A CA 1
ATOM 3498 C C . CYS A 1 441 ? -5.883 16.746 -6.795 1.00 91.38 441 CYS A C 1
ATOM 3500 O O . CYS A 1 441 ? -5.492 17.078 -7.915 1.00 91.38 441 CYS A O 1
ATOM 3502 N N . GLN A 1 442 ? -6.447 17.618 -5.954 1.00 90.62 442 GLN A N 1
ATOM 3503 C CA . GLN A 1 442 ? -6.673 19.029 -6.291 1.00 90.62 442 GLN A CA 1
ATOM 3504 C C . GLN A 1 442 ? -5.359 19.744 -6.646 1.00 90.62 442 GLN A C 1
ATOM 3506 O O . GLN A 1 442 ? -5.279 20.444 -7.657 1.00 90.62 442 GLN A O 1
ATOM 3511 N N . LYS A 1 443 ? -4.292 19.513 -5.867 1.00 89.88 443 LYS A N 1
ATOM 3512 C CA . LYS A 1 443 ? -2.955 20.081 -6.118 1.00 89.88 443 LYS A CA 1
ATOM 3513 C C . LYS A 1 443 ? -2.325 19.584 -7.422 1.00 89.88 443 LYS A C 1
ATOM 3515 O O . LYS A 1 443 ? -1.541 20.310 -8.037 1.00 89.88 443 LYS A O 1
ATOM 3520 N N . LEU A 1 444 ? -2.598 18.344 -7.827 1.00 87.38 444 LEU A N 1
ATOM 3521 C CA . LEU A 1 444 ? -2.128 17.813 -9.108 1.00 87.38 444 LEU A CA 1
ATOM 3522 C C . LEU A 1 444 ? -2.911 18.412 -10.280 1.00 87.38 444 LEU A C 1
ATOM 3524 O O . LEU A 1 444 ? -2.301 18.770 -11.284 1.00 87.38 444 LEU A O 1
ATOM 3528 N N . GLN A 1 445 ? -4.226 18.580 -10.139 1.00 81.88 445 GLN A N 1
ATOM 3529 C CA . GLN A 1 445 ? -5.092 19.160 -11.171 1.00 81.88 445 GLN A CA 1
ATOM 3530 C C . GLN A 1 445 ? -4.841 20.658 -11.398 1.00 81.88 445 GLN A C 1
ATOM 3532 O O . GLN A 1 445 ? -4.990 21.146 -12.516 1.00 81.88 445 GLN A O 1
ATOM 3537 N N . SER A 1 446 ? -4.422 21.401 -10.370 1.00 75.44 446 SER A N 1
ATOM 3538 C CA . SER A 1 446 ? -4.197 22.849 -10.465 1.00 75.44 446 SER A CA 1
ATOM 3539 C C . SER A 1 446 ? -2.923 23.254 -11.224 1.00 75.44 446 SER A C 1
ATOM 3541 O O . SER A 1 446 ? -2.656 24.447 -11.381 1.00 75.44 446 SER A O 1
ATOM 3543 N N . LYS A 1 447 ? -2.084 22.304 -11.656 1.00 69.00 447 LYS A N 1
ATOM 3544 C CA . LYS A 1 447 ? -0.803 22.595 -12.317 1.00 69.00 447 LYS A CA 1
ATOM 3545 C C . LYS A 1 447 ? -0.975 22.699 -13.834 1.00 69.00 447 LYS A C 1
ATOM 3547 O O . LYS A 1 447 ? -1.243 21.713 -14.508 1.00 69.00 447 LYS A O 1
ATOM 3552 N N . SER A 1 448 ? -0.770 23.905 -14.365 1.00 56.69 448 SER A N 1
ATOM 3553 C CA . SER A 1 448 ? -0.697 24.194 -15.804 1.00 56.69 448 SER A CA 1
ATOM 3554 C C . SER A 1 448 ? 0.755 24.216 -16.289 1.00 56.69 448 SER A C 1
ATOM 3556 O O . SER A 1 448 ? 1.637 24.703 -15.582 1.00 56.69 448 SER A O 1
ATOM 3558 N N . LEU A 1 449 ? 0.970 23.762 -17.529 1.00 56.66 449 LEU A N 1
ATOM 3559 C CA . LEU A 1 449 ? 2.230 23.816 -18.277 1.00 56.66 449 LEU A CA 1
ATOM 3560 C C . LEU A 1 449 ? 2.910 25.191 -18.157 1.00 56.66 449 LEU A C 1
ATOM 3562 O O . LEU A 1 449 ? 2.423 26.182 -18.703 1.00 56.66 449 LEU A O 1
ATOM 3566 N N . ILE A 1 450 ? 4.074 25.237 -17.507 1.00 52.69 450 ILE A N 1
ATOM 3567 C CA . ILE A 1 450 ? 5.024 26.344 -17.647 1.00 52.69 450 ILE A CA 1
ATOM 3568 C C . ILE A 1 450 ? 6.225 25.785 -18.397 1.00 52.69 450 ILE A C 1
ATOM 3570 O O . ILE A 1 450 ? 6.984 24.977 -17.869 1.00 52.69 450 ILE A O 1
ATOM 3574 N N . SER A 1 451 ? 6.373 26.206 -19.652 1.00 48.69 451 SER A N 1
ATOM 3575 C CA . SER A 1 451 ? 7.561 25.902 -20.450 1.00 48.69 451 SER A CA 1
ATOM 3576 C C . SER A 1 451 ? 8.743 26.672 -19.852 1.00 48.69 451 SER A C 1
ATOM 3578 O O . SER A 1 451 ? 8.687 27.906 -19.839 1.00 48.69 451 SER A O 1
ATOM 3580 N N . PRO A 1 452 ? 9.805 26.015 -19.355 1.00 51.97 452 PRO A N 1
ATOM 3581 C CA . PRO A 1 452 ? 11.001 26.731 -18.943 1.00 51.97 452 PRO A CA 1
ATOM 3582 C C . PRO A 1 452 ? 11.657 27.362 -20.173 1.00 51.97 452 PRO A C 1
ATOM 3584 O O . PRO A 1 452 ? 11.674 26.768 -21.256 1.00 51.97 452 PRO A O 1
ATOM 3587 N N . SER A 1 453 ? 12.230 28.554 -20.016 1.00 43.94 453 SER A N 1
ATOM 3588 C CA . SER A 1 453 ? 13.112 29.115 -21.033 1.00 43.94 453 SER A CA 1
ATOM 3589 C C . SER A 1 453 ? 14.385 28.271 -21.101 1.00 43.94 453 SER A C 1
ATOM 3591 O O . SER A 1 453 ? 15.186 28.228 -20.170 1.00 43.94 453 SER A O 1
ATOM 3593 N N . VAL A 1 454 ? 14.570 27.569 -22.217 1.00 48.94 454 VAL A N 1
ATOM 3594 C CA . VAL A 1 454 ? 15.808 26.842 -22.501 1.00 48.94 454 VAL A CA 1
ATOM 3595 C C . VAL A 1 454 ? 16.898 27.877 -22.777 1.00 48.94 454 VAL A C 1
ATOM 3597 O O . VAL A 1 454 ? 16.997 28.407 -23.882 1.00 48.94 454 VAL A O 1
ATOM 3600 N N . GLN A 1 455 ? 17.708 28.203 -21.770 1.00 50.97 455 GLN A N 1
ATOM 3601 C CA . GLN A 1 455 ? 18.996 28.841 -22.018 1.00 50.97 455 GLN A CA 1
ATOM 3602 C C . GLN A 1 455 ? 19.964 27.768 -22.507 1.00 50.97 455 GLN A C 1
ATOM 3604 O O . GLN A 1 455 ? 20.235 26.790 -21.815 1.00 50.97 455 GLN A O 1
ATOM 3609 N N . SER A 1 456 ? 20.471 27.941 -23.726 1.00 45.09 456 SER A N 1
ATOM 3610 C CA . SER A 1 456 ? 21.510 27.079 -24.272 1.00 45.09 456 SER A CA 1
ATOM 3611 C C . SER A 1 456 ? 22.777 27.220 -23.429 1.00 45.09 456 SER A C 1
ATOM 3613 O O . SER A 1 456 ? 23.386 28.294 -23.409 1.00 45.09 456 SER A O 1
ATOM 3615 N N . SER A 1 457 ? 23.201 26.148 -22.764 1.00 51.03 457 SER A N 1
ATOM 3616 C CA . SER A 1 457 ? 24.548 26.081 -22.213 1.00 51.03 457 SER A CA 1
ATOM 3617 C C . SER A 1 457 ? 25.541 25.985 -23.374 1.00 51.03 457 SER A C 1
ATOM 3619 O O . SER A 1 457 ? 25.488 25.081 -24.208 1.00 51.03 457 SER A O 1
ATOM 3621 N N . THR A 1 458 ? 26.442 26.959 -23.481 1.00 49.91 458 THR A N 1
ATOM 3622 C CA . THR A 1 458 ? 27.568 26.883 -24.418 1.00 49.91 458 THR A CA 1
ATOM 3623 C C . THR A 1 458 ? 28.516 25.779 -23.965 1.00 49.91 458 THR A C 1
ATOM 3625 O O . THR A 1 458 ? 29.177 25.924 -22.936 1.00 49.91 458 THR A O 1
ATOM 3628 N N . THR A 1 459 ? 28.606 24.694 -24.731 1.00 47.41 459 THR A N 1
ATOM 3629 C CA . THR A 1 459 ? 29.591 23.624 -24.529 1.00 47.41 459 THR A CA 1
ATOM 3630 C C . THR A 1 459 ? 30.990 24.198 -24.777 1.00 47.41 459 THR A C 1
ATOM 3632 O O . THR A 1 459 ? 31.318 24.585 -25.899 1.00 47.41 459 THR A O 1
ATOM 3635 N N . ARG A 1 460 ? 31.816 24.324 -23.733 1.00 58.59 460 ARG A N 1
ATOM 3636 C CA . ARG A 1 460 ? 33.211 24.788 -23.850 1.00 58.59 460 ARG A CA 1
ATOM 3637 C C . ARG A 1 460 ? 34.136 23.586 -23.996 1.00 58.59 460 ARG A C 1
ATOM 3639 O O . ARG A 1 460 ? 34.064 22.687 -23.180 1.00 58.59 460 ARG A O 1
ATOM 3646 N N . SER A 1 461 ? 35.018 23.569 -24.992 1.00 61.66 461 SER A N 1
ATOM 3647 C CA . SER A 1 461 ? 36.025 22.503 -25.140 1.00 61.66 461 SER A CA 1
ATOM 3648 C C . SER A 1 461 ? 36.842 22.300 -23.852 1.00 61.66 461 SER A C 1
ATOM 3650 O O . SER A 1 461 ? 37.296 23.279 -23.265 1.00 61.66 461 SER A O 1
ATOM 3652 N N . ILE A 1 462 ? 37.046 21.038 -23.453 1.00 66.00 462 ILE A N 1
ATOM 3653 C CA . ILE A 1 462 ? 37.878 20.612 -22.306 1.00 66.00 462 ILE A CA 1
ATOM 3654 C C . ILE A 1 462 ? 39.373 20.847 -22.557 1.00 66.00 462 ILE A C 1
ATOM 3656 O O . ILE A 1 462 ? 40.167 20.909 -21.625 1.00 66.00 462 ILE A O 1
ATOM 3660 N N . HIS A 1 463 ? 39.791 20.950 -23.820 1.00 63.56 463 HIS A N 1
ATOM 3661 C CA . HIS A 1 463 ? 41.208 21.039 -24.143 1.00 63.56 463 HIS A CA 1
ATOM 3662 C C . HIS A 1 463 ? 41.810 22.352 -23.643 1.00 63.56 463 HIS A C 1
ATOM 3664 O O . HIS A 1 463 ? 41.531 23.419 -24.198 1.00 63.56 463 HIS A O 1
ATOM 3670 N N . HIS A 1 464 ? 42.698 22.258 -22.652 1.00 64.31 464 HIS A N 1
ATOM 3671 C CA . HIS A 1 464 ? 43.582 23.359 -22.316 1.00 64.31 464 HIS A CA 1
ATOM 3672 C C . HIS A 1 464 ? 44.417 23.718 -23.551 1.00 64.31 464 HIS A C 1
ATOM 3674 O O . HIS A 1 464 ? 45.034 22.862 -24.189 1.00 64.31 464 HIS A O 1
ATOM 3680 N N . THR A 1 465 ? 44.447 25.001 -23.902 1.00 63.75 465 THR A N 1
ATOM 3681 C CA . THR A 1 465 ? 45.229 25.518 -25.037 1.00 63.75 465 THR A CA 1
ATOM 3682 C C . THR A 1 465 ? 46.744 25.360 -24.855 1.00 63.75 465 THR A C 1
ATOM 3684 O O . THR A 1 465 ? 47.495 25.623 -25.789 1.00 63.75 465 THR A O 1
ATOM 3687 N N . ASP A 1 466 ? 47.192 24.944 -23.668 1.00 72.94 466 ASP A N 1
ATOM 3688 C CA . ASP A 1 466 ? 48.593 24.767 -23.275 1.00 72.94 466 ASP A CA 1
ATOM 3689 C C . ASP A 1 466 ? 49.108 23.315 -23.386 1.00 72.94 466 ASP A C 1
ATOM 3691 O O . ASP A 1 466 ? 50.305 23.086 -23.217 1.00 72.94 466 ASP A O 1
ATOM 3695 N N . GLY A 1 467 ? 48.242 22.340 -23.702 1.00 72.06 467 GLY A N 1
ATOM 3696 C CA . GLY A 1 467 ? 48.616 20.926 -23.837 1.00 72.06 467 GLY A CA 1
ATOM 3697 C C . GLY A 1 467 ? 48.837 20.174 -22.518 1.00 72.06 467 GLY A C 1
ATOM 3698 O O . GLY A 1 467 ? 49.392 19.074 -22.544 1.00 72.06 467 GLY A O 1
ATOM 3699 N N . SER A 1 468 ? 48.423 20.740 -21.381 1.00 83.75 468 SER A N 1
ATOM 3700 C CA . SER A 1 468 ? 48.466 20.068 -20.078 1.00 83.75 468 SER A CA 1
ATOM 3701 C C . SER A 1 468 ? 47.557 18.821 -20.022 1.00 83.75 468 SER A C 1
ATOM 3703 O O . SER A 1 468 ? 46.523 18.772 -20.701 1.00 83.75 468 SER A O 1
ATOM 3705 N N . PRO A 1 469 ? 47.944 17.775 -19.259 1.00 88.06 469 PRO A N 1
ATOM 3706 C CA . PRO A 1 469 ? 47.109 16.594 -19.066 1.00 88.06 469 PRO A CA 1
ATOM 3707 C C . PRO A 1 469 ? 45.884 16.930 -18.211 1.00 88.06 469 PRO A C 1
ATOM 3709 O O . PRO A 1 469 ? 45.979 17.692 -17.251 1.00 88.06 469 PRO A O 1
ATOM 3712 N N . LEU A 1 470 ? 44.748 16.318 -18.536 1.00 91.38 470 LEU A N 1
ATOM 3713 C CA . LEU A 1 470 ? 43.491 16.502 -17.817 1.00 91.38 470 LEU A CA 1
ATOM 3714 C C . LEU A 1 470 ? 43.524 15.766 -16.484 1.00 91.38 470 LEU A C 1
ATOM 3716 O O . LEU A 1 470 ? 43.835 14.574 -16.429 1.00 91.38 470 LEU A O 1
ATOM 3720 N N . ARG A 1 471 ? 43.166 16.462 -15.411 1.00 92.88 471 ARG A N 1
ATOM 3721 C CA . ARG A 1 471 ? 43.092 15.892 -14.067 1.00 92.88 471 ARG A CA 1
ATOM 3722 C C . ARG A 1 471 ? 41.762 15.178 -13.895 1.00 92.88 471 ARG A C 1
ATOM 3724 O O . ARG A 1 471 ? 40.705 15.772 -14.108 1.00 92.88 471 ARG A O 1
ATOM 3731 N N . VAL A 1 472 ? 41.809 13.911 -13.508 1.00 94.00 472 VAL A N 1
ATOM 3732 C CA . VAL A 1 472 ? 40.633 13.055 -13.354 1.00 94.00 472 VAL A CA 1
ATOM 3733 C C . VAL A 1 472 ? 40.538 12.583 -11.911 1.00 94.00 472 VAL A C 1
ATOM 3735 O O . VAL A 1 472 ? 41.471 11.978 -11.390 1.00 94.00 472 VAL A O 1
ATOM 3738 N N . TYR A 1 473 ? 39.407 12.847 -11.269 1.00 95.12 473 TYR A N 1
ATOM 3739 C CA . TYR A 1 473 ? 39.041 12.221 -10.002 1.00 95.12 473 TYR A CA 1
ATOM 3740 C C . TYR A 1 473 ? 38.139 11.015 -10.276 1.00 95.12 473 TYR A C 1
ATOM 3742 O O . TYR A 1 473 ? 37.228 11.114 -11.101 1.00 95.12 473 TYR A O 1
ATOM 3750 N N . THR A 1 474 ? 38.367 9.897 -9.584 1.00 93.69 474 THR A N 1
ATOM 3751 C CA . THR A 1 474 ? 37.516 8.703 -9.668 1.00 93.69 474 THR A CA 1
ATOM 3752 C C . THR A 1 474 ? 37.467 7.942 -8.348 1.00 93.69 474 THR A C 1
ATOM 3754 O O . THR A 1 474 ? 38.476 7.828 -7.660 1.00 93.69 474 THR A O 1
ATOM 3757 N N . ASP A 1 475 ? 36.294 7.403 -8.013 1.00 89.56 475 ASP A N 1
ATOM 3758 C CA . ASP A 1 475 ? 36.071 6.445 -6.917 1.00 89.56 475 ASP A CA 1
ATOM 3759 C C . ASP A 1 475 ? 36.017 4.986 -7.418 1.00 89.56 475 ASP A C 1
ATOM 3761 O O . ASP A 1 475 ? 35.881 4.051 -6.631 1.00 89.56 475 ASP A O 1
ATOM 3765 N N . LEU A 1 476 ? 36.117 4.782 -8.735 1.00 89.50 476 LEU A N 1
ATOM 3766 C CA . LEU A 1 476 ? 36.049 3.481 -9.392 1.00 89.50 476 LEU A CA 1
ATOM 3767 C C . LEU A 1 476 ? 37.460 2.905 -9.606 1.00 89.50 476 LEU A C 1
ATOM 3769 O O . LEU A 1 476 ? 38.193 3.442 -10.447 1.00 89.50 476 LEU A O 1
ATOM 3773 N N . PRO A 1 477 ? 37.817 1.766 -8.971 1.00 87.88 477 PRO A N 1
ATOM 3774 C CA . PRO A 1 477 ? 39.145 1.157 -9.108 1.00 87.88 477 PRO A CA 1
ATOM 3775 C C . PRO A 1 477 ? 39.527 0.831 -10.558 1.00 87.88 477 PRO A C 1
ATOM 3777 O O . PRO A 1 477 ? 40.665 1.010 -10.967 1.00 87.88 477 PRO A O 1
ATOM 3780 N N . HIS A 1 478 ? 38.550 0.424 -11.375 1.00 89.12 478 HIS A N 1
ATOM 3781 C CA . HIS A 1 478 ? 38.770 0.115 -12.790 1.00 89.12 478 HIS A CA 1
ATOM 3782 C C . HIS A 1 478 ? 39.197 1.347 -13.604 1.00 89.12 478 HIS A C 1
ATOM 3784 O O . HIS A 1 478 ? 39.976 1.238 -14.546 1.00 89.12 478 HIS A O 1
ATOM 3790 N N . VAL A 1 479 ? 38.692 2.536 -13.269 1.00 89.19 479 VAL A N 1
ATOM 3791 C CA . VAL A 1 479 ? 39.081 3.764 -13.978 1.00 89.19 479 VAL A CA 1
ATOM 3792 C C . VAL A 1 479 ? 40.503 4.150 -13.589 1.00 89.19 479 VAL A C 1
ATOM 3794 O O . VAL A 1 479 ? 41.291 4.500 -14.462 1.00 89.19 479 VAL A O 1
ATOM 3797 N N . GLU A 1 480 ? 40.844 4.023 -12.308 1.00 89.19 480 GLU A N 1
ATOM 3798 C CA . GLU A 1 480 ? 42.204 4.246 -11.812 1.00 89.19 480 GLU A CA 1
ATOM 3799 C C . GLU A 1 480 ? 43.214 3.267 -12.441 1.00 89.19 480 GLU A C 1
ATOM 3801 O O . GLU A 1 480 ? 44.288 3.686 -12.869 1.00 89.19 480 GLU A O 1
ATOM 3806 N N . GLU A 1 481 ? 42.852 1.987 -12.582 1.00 90.88 481 GLU A N 1
ATOM 3807 C CA . GLU A 1 481 ? 43.714 0.945 -13.158 1.00 90.88 481 GLU A CA 1
ATOM 3808 C C . GLU A 1 481 ? 43.922 1.101 -14.676 1.00 90.88 481 GLU A C 1
ATOM 3810 O O . GLU A 1 481 ? 45.039 0.937 -15.177 1.00 90.88 481 GLU A O 1
ATOM 3815 N N . PHE A 1 482 ? 42.864 1.420 -15.431 1.00 93.00 482 PHE A N 1
ATOM 3816 C CA . PHE A 1 482 ? 42.899 1.358 -16.898 1.00 93.00 482 PHE A CA 1
ATOM 3817 C C . PHE A 1 482 ? 43.066 2.715 -17.602 1.00 93.00 482 PHE A C 1
ATOM 3819 O O . PHE A 1 482 ? 43.386 2.735 -18.798 1.00 93.00 482 PHE A O 1
ATOM 3826 N N . LEU A 1 483 ? 42.924 3.855 -16.913 1.00 90.69 483 LEU A N 1
ATOM 3827 C CA . LEU A 1 483 ? 43.139 5.187 -17.501 1.00 90.69 483 LEU A CA 1
ATOM 3828 C C . LEU A 1 483 ? 44.638 5.540 -17.593 1.00 90.69 483 LEU A C 1
ATOM 3830 O O . LEU A 1 483 ? 45.138 6.458 -16.955 1.00 90.69 483 LEU A O 1
ATOM 3834 N N . THR A 1 484 ? 45.370 4.812 -18.437 1.00 90.81 484 THR A N 1
ATOM 3835 C CA . THR A 1 484 ? 46.846 4.874 -18.526 1.00 90.81 484 THR A CA 1
ATOM 3836 C C . THR A 1 484 ? 47.389 5.843 -19.582 1.00 90.81 484 THR A C 1
ATOM 3838 O O . THR A 1 484 ? 48.601 5.967 -19.777 1.00 90.81 484 THR A O 1
ATOM 3841 N N . ARG A 1 485 ? 46.511 6.536 -20.314 1.00 91.06 485 ARG A N 1
ATOM 3842 C CA . ARG A 1 485 ? 46.918 7.463 -21.378 1.00 91.06 485 ARG A CA 1
ATOM 3843 C C . ARG A 1 485 ? 47.546 8.727 -20.786 1.00 91.06 485 ARG A C 1
ATOM 3845 O O . ARG A 1 485 ? 46.947 9.371 -19.938 1.00 91.06 485 ARG A O 1
ATOM 3852 N N . SER A 1 486 ? 48.683 9.160 -21.336 1.00 87.44 486 SER A N 1
ATOM 3853 C CA . SER A 1 486 ? 49.452 10.324 -20.856 1.00 87.44 486 SER A CA 1
ATOM 3854 C C . SER A 1 486 ? 48.716 11.670 -20.916 1.00 87.44 486 SER A C 1
ATOM 3856 O O . SER A 1 486 ? 49.218 12.662 -20.401 1.00 87.44 486 SER A O 1
ATOM 3858 N N . GLN A 1 487 ? 47.566 11.731 -21.594 1.00 89.00 487 GLN A N 1
ATOM 3859 C CA . GLN A 1 487 ? 46.692 12.905 -21.629 1.00 89.00 487 GLN A CA 1
ATOM 3860 C C . GLN A 1 487 ? 45.842 13.068 -20.359 1.00 89.00 487 GLN A C 1
ATOM 3862 O O . GLN A 1 487 ? 45.166 14.085 -20.236 1.00 89.00 487 GLN A O 1
ATOM 3867 N N . PHE A 1 488 ? 45.858 12.096 -19.443 1.00 91.62 488 PHE A N 1
ATOM 3868 C CA . PHE A 1 488 ? 45.086 12.107 -18.204 1.00 91.62 488 PHE A CA 1
ATOM 3869 C C . PHE A 1 488 ? 45.999 11.853 -17.004 1.00 91.62 488 PHE A C 1
ATOM 3871 O O . PHE A 1 488 ? 46.973 11.106 -17.103 1.00 91.62 488 PHE A O 1
ATOM 3878 N N . VAL A 1 489 ? 45.677 12.462 -15.867 1.00 93.94 489 VAL A N 1
ATOM 3879 C CA . VAL A 1 489 ? 46.347 12.211 -14.588 1.00 93.94 489 VAL A CA 1
ATOM 3880 C C . VAL A 1 489 ? 45.302 12.020 -13.496 1.00 93.94 489 VAL A C 1
ATOM 3882 O O . VAL A 1 489 ? 44.398 12.841 -13.355 1.00 93.94 489 VAL A O 1
ATOM 3885 N N . ILE A 1 490 ? 45.407 10.928 -12.738 1.00 94.38 490 ILE A N 1
ATOM 3886 C CA . ILE A 1 490 ? 44.508 10.672 -11.610 1.00 94.38 490 ILE A CA 1
ATOM 3887 C C . ILE A 1 490 ? 44.895 11.577 -10.439 1.00 94.38 490 ILE A C 1
ATOM 3889 O O . ILE A 1 490 ? 46.079 11.723 -10.125 1.00 94.38 490 ILE A O 1
ATOM 3893 N N . ILE A 1 491 ? 43.899 12.179 -9.794 1.00 94.56 491 ILE A N 1
ATOM 3894 C CA . ILE A 1 491 ? 44.070 12.986 -8.585 1.00 94.56 491 ILE A CA 1
ATOM 3895 C C . ILE A 1 491 ? 43.117 12.528 -7.476 1.00 94.56 491 ILE A C 1
ATOM 3897 O O . ILE A 1 491 ? 42.084 11.918 -7.737 1.00 94.56 491 ILE A O 1
ATOM 3901 N N . SER A 1 492 ? 43.454 12.861 -6.231 1.00 90.56 492 SER A N 1
ATOM 3902 C CA . SER A 1 492 ? 42.718 12.398 -5.046 1.00 90.56 492 SER A CA 1
ATOM 3903 C C . SER A 1 492 ? 41.567 13.315 -4.618 1.00 90.56 492 SER A C 1
ATOM 3905 O O . SER A 1 492 ? 40.669 12.868 -3.917 1.00 90.56 492 SER A O 1
ATOM 3907 N N . GLU A 1 493 ? 41.580 14.587 -5.026 1.00 91.81 493 GLU A N 1
ATOM 3908 C CA . GLU A 1 493 ? 40.643 15.610 -4.543 1.00 91.81 493 GLU A CA 1
ATOM 3909 C C . GLU A 1 493 ? 39.685 16.064 -5.662 1.00 91.81 493 GLU A C 1
ATOM 3911 O O . GLU A 1 493 ? 40.152 16.598 -6.672 1.00 91.81 493 GLU A O 1
ATOM 3916 N N . PRO A 1 494 ? 38.352 15.930 -5.501 1.00 91.06 494 PRO A N 1
ATOM 3917 C CA . PRO A 1 494 ? 37.380 16.282 -6.542 1.00 91.06 494 PRO A CA 1
ATOM 3918 C C . PRO A 1 494 ? 37.439 17.747 -6.982 1.00 91.06 494 PRO A C 1
ATOM 3920 O O . PRO A 1 494 ? 37.310 18.034 -8.166 1.00 91.06 494 PRO A O 1
ATOM 3923 N N . LYS A 1 495 ? 37.660 18.683 -6.050 1.00 91.75 495 LYS A N 1
ATOM 3924 C CA . LYS A 1 495 ? 37.719 20.137 -6.312 1.00 91.75 495 LYS A CA 1
ATOM 3925 C C . LYS A 1 495 ? 38.821 20.555 -7.294 1.00 91.75 495 LYS A C 1
ATOM 3927 O O . LYS A 1 495 ? 38.708 21.592 -7.938 1.00 91.75 495 LYS A O 1
ATOM 3932 N N . ASP A 1 496 ? 39.884 19.759 -7.394 1.00 91.12 496 ASP A N 1
ATOM 3933 C CA . ASP A 1 496 ? 41.051 20.054 -8.225 1.00 91.12 496 ASP A CA 1
ATOM 3934 C C . ASP A 1 496 ? 40.974 19.354 -9.596 1.00 91.12 496 ASP A C 1
ATOM 3936 O O . ASP A 1 496 ? 41.906 19.469 -10.394 1.00 91.12 496 ASP A O 1
ATOM 3940 N N . ALA A 1 497 ? 39.896 18.611 -9.875 1.00 92.12 497 ALA A N 1
ATOM 3941 C CA . ALA A 1 497 ? 39.746 17.810 -11.088 1.00 92.12 497 ALA A CA 1
ATOM 3942 C C . ALA A 1 497 ? 39.217 18.638 -12.261 1.00 92.12 497 ALA A C 1
ATOM 3944 O O . ALA A 1 497 ? 38.399 19.534 -12.075 1.00 92.12 497 ALA A O 1
ATOM 3945 N N . ASP A 1 498 ? 39.601 18.281 -13.482 1.00 90.25 498 ASP A N 1
ATOM 3946 C CA . ASP A 1 498 ? 38.944 18.764 -14.701 1.00 90.25 498 ASP A CA 1
ATOM 3947 C C . ASP A 1 498 ? 37.769 17.836 -15.075 1.00 90.25 498 ASP A C 1
ATOM 3949 O O . ASP A 1 498 ? 36.740 18.288 -15.585 1.00 90.25 498 ASP A O 1
ATOM 3953 N N . ILE A 1 499 ? 37.902 16.538 -14.763 1.00 91.75 499 ILE A N 1
ATOM 3954 C CA . ILE A 1 499 ? 36.884 15.497 -14.942 1.00 91.75 499 ILE A CA 1
ATOM 3955 C C . ILE A 1 499 ? 36.634 14.783 -13.607 1.00 91.75 499 ILE A C 1
ATOM 3957 O O . ILE A 1 499 ? 37.549 14.222 -13.009 1.00 91.75 499 ILE A O 1
ATOM 3961 N N . VAL A 1 500 ? 35.383 14.749 -13.166 1.00 92.06 500 VAL A N 1
ATOM 3962 C CA . VAL A 1 500 ? 34.899 13.967 -12.027 1.00 92.06 500 VAL A CA 1
ATOM 3963 C C . VAL A 1 500 ? 34.172 12.746 -12.589 1.00 92.06 500 VAL A C 1
ATOM 3965 O O . VAL A 1 500 ? 33.076 12.860 -13.139 1.00 92.06 500 VAL A O 1
ATOM 3968 N N . TRP A 1 501 ? 34.798 11.576 -12.490 1.00 92.06 501 TRP A N 1
ATOM 3969 C CA . TRP A 1 501 ? 34.238 10.310 -12.954 1.00 92.06 501 TRP A CA 1
ATOM 3970 C C . TRP A 1 501 ? 33.898 9.427 -11.756 1.00 92.06 501 TRP A C 1
ATOM 3972 O O . TRP A 1 501 ? 34.748 8.702 -11.255 1.00 92.06 501 TRP A O 1
ATOM 3982 N N . THR A 1 502 ? 32.660 9.499 -11.275 1.00 88.38 502 THR A N 1
ATOM 3983 C CA . THR A 1 502 ? 32.254 8.853 -10.020 1.00 88.38 502 THR A CA 1
ATOM 3984 C C . THR A 1 502 ? 31.045 7.942 -10.193 1.00 88.38 502 THR A C 1
ATOM 3986 O O . THR A 1 502 ? 30.174 8.172 -11.037 1.00 88.38 502 THR A O 1
ATOM 3989 N N . SER A 1 503 ? 31.002 6.889 -9.382 1.00 81.69 503 SER A N 1
ATOM 3990 C CA . SER A 1 503 ? 29.828 6.034 -9.199 1.00 81.69 503 SER A CA 1
ATOM 3991 C C . SER A 1 503 ? 28.756 6.661 -8.297 1.00 81.69 503 SER A C 1
ATOM 3993 O O . SER A 1 503 ? 27.592 6.265 -8.357 1.00 81.69 503 SER A O 1
ATOM 3995 N N . THR A 1 504 ? 29.130 7.656 -7.490 1.00 79.81 504 THR A N 1
ATOM 3996 C CA . THR A 1 504 ? 28.253 8.344 -6.536 1.00 79.81 504 THR A CA 1
ATOM 3997 C C . THR A 1 504 ? 27.475 9.463 -7.227 1.00 79.81 504 THR A C 1
ATOM 3999 O O . THR A 1 504 ? 28.022 10.197 -8.047 1.00 79.81 504 THR A O 1
ATOM 4002 N N . GLN A 1 505 ? 26.192 9.635 -6.900 1.00 79.12 505 GLN A N 1
ATOM 4003 C CA . GLN A 1 505 ? 25.381 10.728 -7.446 1.00 79.12 505 GLN A CA 1
ATOM 4004 C C . GLN A 1 505 ? 25.973 12.097 -7.065 1.00 79.12 505 GLN A C 1
ATOM 4006 O O . GLN A 1 505 ? 26.252 12.350 -5.894 1.00 79.12 505 GLN A O 1
ATOM 4011 N N . VAL A 1 506 ? 26.138 12.990 -8.045 1.00 80.94 506 VAL A N 1
ATOM 4012 C CA . VAL A 1 506 ? 26.646 14.352 -7.820 1.00 80.94 506 VAL A CA 1
ATOM 4013 C C . VAL A 1 506 ? 25.479 15.337 -7.821 1.00 80.94 506 VAL A C 1
ATOM 4015 O O . VAL A 1 506 ? 25.132 15.926 -8.846 1.00 80.94 506 VAL A O 1
ATOM 4018 N N . ASP A 1 507 ? 24.841 15.489 -6.663 1.00 78.44 507 ASP A N 1
ATOM 4019 C CA . ASP A 1 507 ? 23.816 16.506 -6.422 1.00 78.44 507 ASP A CA 1
ATOM 4020 C C . ASP A 1 507 ? 24.416 17.834 -5.916 1.00 78.44 507 ASP A C 1
ATOM 4022 O O . ASP A 1 507 ? 25.629 17.985 -5.770 1.00 78.44 507 ASP A O 1
ATOM 4026 N N . GLU A 1 508 ? 23.569 18.839 -5.686 1.00 79.69 508 GLU A N 1
ATOM 4027 C CA . GLU A 1 508 ? 24.012 20.168 -5.243 1.00 79.69 508 GLU A CA 1
ATOM 4028 C C . GLU A 1 508 ? 24.658 20.163 -3.848 1.00 79.69 508 GLU A C 1
ATOM 4030 O O . GLU A 1 508 ? 25.516 21.004 -3.566 1.00 79.69 508 GLU A O 1
ATOM 4035 N N . ASP A 1 509 ? 24.291 19.219 -2.981 1.00 80.50 509 ASP A N 1
ATOM 4036 C CA . ASP A 1 509 ? 24.865 19.108 -1.641 1.00 80.50 509 ASP A CA 1
ATOM 4037 C C . ASP A 1 509 ? 26.246 18.450 -1.698 1.00 80.50 509 ASP A C 1
ATOM 4039 O O . ASP A 1 509 ? 27.200 18.974 -1.114 1.00 80.50 509 ASP A O 1
ATOM 4043 N N . MET A 1 510 ? 26.399 17.388 -2.492 1.00 82.44 510 MET A N 1
ATOM 4044 C CA . MET A 1 510 ? 27.689 16.780 -2.816 1.00 82.44 510 MET A CA 1
ATOM 4045 C C . MET A 1 510 ? 28.609 17.785 -3.509 1.00 82.44 510 MET A C 1
ATOM 4047 O O . MET A 1 510 ? 29.781 17.890 -3.143 1.00 82.44 510 MET A O 1
ATOM 4051 N N . LYS A 1 511 ? 28.094 18.588 -4.452 1.00 84.94 511 LYS A N 1
ATOM 4052 C CA . LYS A 1 511 ? 28.886 19.649 -5.089 1.00 84.94 511 LYS A CA 1
ATOM 4053 C C . LYS A 1 511 ? 29.434 20.637 -4.063 1.00 84.94 511 LYS A C 1
ATOM 4055 O O . LYS A 1 511 ? 30.628 20.929 -4.079 1.00 84.94 511 LYS A O 1
ATOM 4060 N N . LYS A 1 512 ? 28.598 21.113 -3.135 1.00 87.75 512 LYS A N 1
ATOM 4061 C CA . LYS A 1 512 ? 29.035 22.016 -2.056 1.00 87.75 512 LYS A CA 1
ATOM 4062 C C . LYS A 1 512 ? 30.046 21.355 -1.122 1.00 87.75 512 LYS A C 1
ATOM 4064 O O . LYS A 1 512 ? 31.039 21.990 -0.777 1.00 87.75 512 LYS A O 1
ATOM 4069 N N . ALA A 1 513 ? 29.804 20.108 -0.719 1.00 88.62 513 ALA A N 1
ATOM 4070 C CA . ALA A 1 513 ? 30.655 19.382 0.221 1.00 88.62 513 ALA A CA 1
ATOM 4071 C C . ALA A 1 513 ? 32.035 19.051 -0.371 1.00 88.62 513 ALA A C 1
ATOM 4073 O O . ALA A 1 513 ? 33.053 19.236 0.293 1.00 88.62 513 ALA A O 1
ATOM 4074 N N . ALA A 1 514 ? 32.072 18.605 -1.628 1.00 86.69 514 ALA A N 1
ATOM 4075 C CA . ALA A 1 514 ? 33.289 18.215 -2.337 1.00 86.69 514 ALA A CA 1
ATOM 4076 C C . ALA A 1 514 ? 33.981 19.384 -3.067 1.00 86.69 514 ALA A C 1
ATOM 4078 O O . ALA A 1 514 ? 35.046 19.195 -3.655 1.00 86.69 514 ALA A O 1
ATOM 4079 N N . GLY A 1 515 ? 33.393 20.587 -3.040 1.00 89.19 515 GLY A N 1
ATOM 4080 C CA . GLY A 1 515 ? 33.914 21.770 -3.729 1.00 89.19 515 GLY A CA 1
ATOM 4081 C C . GLY A 1 515 ? 33.842 21.679 -5.256 1.00 89.19 515 GLY A C 1
ATOM 4082 O O . GLY A 1 515 ? 34.659 22.296 -5.937 1.00 89.19 515 GLY A O 1
ATOM 4083 N N . ILE A 1 516 ? 32.895 20.903 -5.788 1.00 88.56 516 ILE A N 1
ATOM 4084 C CA . ILE A 1 516 ? 32.699 20.724 -7.228 1.00 88.56 516 ILE A CA 1
ATOM 4085 C C . ILE A 1 516 ? 31.951 21.937 -7.792 1.00 88.56 516 ILE A C 1
ATOM 4087 O O . ILE A 1 516 ? 30.981 22.421 -7.208 1.00 88.56 516 ILE A O 1
ATOM 4091 N N . THR A 1 517 ? 32.386 22.422 -8.950 1.00 85.88 517 THR A N 1
ATOM 4092 C CA . THR A 1 517 ? 31.813 23.588 -9.635 1.00 85.88 517 THR A CA 1
ATOM 4093 C C . THR A 1 517 ? 31.285 23.218 -11.019 1.00 85.88 517 THR A C 1
ATOM 4095 O O . THR A 1 517 ? 31.699 22.222 -11.609 1.00 85.88 517 THR A O 1
ATOM 4098 N N . ASP A 1 518 ? 30.436 24.069 -11.600 1.00 80.94 518 ASP A N 1
ATOM 4099 C CA . ASP A 1 518 ? 29.891 23.870 -12.956 1.00 80.94 518 ASP A CA 1
ATOM 4100 C C . ASP A 1 518 ? 30.946 23.986 -14.082 1.00 80.94 518 ASP A C 1
ATOM 4102 O O . ASP A 1 518 ? 30.616 23.888 -15.263 1.00 80.94 518 ASP A O 1
ATOM 4106 N N . GLN A 1 519 ? 32.218 24.230 -13.742 1.00 80.81 519 GLN A N 1
ATOM 4107 C CA . GLN A 1 519 ? 33.328 24.242 -14.701 1.00 80.81 519 GLN A CA 1
ATOM 4108 C C . GLN A 1 519 ? 33.901 22.845 -14.969 1.00 80.81 519 GLN A C 1
ATOM 4110 O O . GLN A 1 519 ? 34.624 22.668 -15.949 1.00 80.81 519 GLN A O 1
ATOM 4115 N N . GLN A 1 520 ? 33.597 21.874 -14.107 1.00 86.75 520 GLN A N 1
ATOM 4116 C CA . GLN A 1 520 ? 34.139 20.522 -14.176 1.00 86.75 520 GLN A CA 1
ATOM 4117 C C . GLN A 1 520 ? 33.214 19.609 -14.973 1.00 86.75 520 GLN A C 1
ATOM 4119 O O . GLN A 1 520 ? 31.991 19.761 -14.964 1.00 86.75 520 GLN A O 1
ATOM 4124 N N . TYR A 1 521 ? 33.804 18.634 -15.655 1.00 87.19 521 TYR A N 1
ATOM 4125 C CA . TYR A 1 521 ? 33.052 17.640 -16.405 1.00 87.19 521 TYR A CA 1
ATOM 4126 C C . TYR A 1 521 ? 32.707 16.463 -15.520 1.00 87.19 521 TYR A C 1
ATOM 4128 O O . TYR A 1 521 ? 33.590 15.840 -14.948 1.00 87.19 521 TYR A O 1
ATOM 4136 N N . ILE A 1 522 ? 31.425 16.140 -15.440 1.00 88.12 522 ILE A N 1
ATOM 4137 C CA . ILE A 1 522 ? 30.927 15.060 -14.595 1.00 88.12 522 ILE A CA 1
ATOM 4138 C C . ILE A 1 522 ? 30.382 13.971 -15.514 1.00 88.12 522 ILE A C 1
ATOM 4140 O O . ILE A 1 522 ? 29.734 14.272 -16.518 1.00 88.12 522 ILE A O 1
ATOM 4144 N N . ASN A 1 523 ? 30.618 12.702 -15.185 1.00 89.25 523 ASN A N 1
ATOM 4145 C CA . ASN A 1 523 ? 30.073 11.548 -15.913 1.00 89.25 523 ASN A CA 1
ATOM 4146 C C . ASN A 1 523 ? 28.554 11.349 -15.715 1.00 89.25 523 ASN A C 1
ATOM 4148 O O . ASN A 1 523 ? 28.059 10.239 -15.896 1.00 89.25 523 ASN A O 1
ATOM 4152 N N . GLN A 1 524 ? 27.837 12.414 -15.348 1.00 84.25 524 GLN A N 1
ATOM 4153 C CA . GLN A 1 524 ? 26.398 12.466 -15.120 1.00 84.25 524 GLN A CA 1
ATOM 4154 C C . GLN A 1 524 ? 25.825 13.670 -15.865 1.00 84.25 524 GLN A C 1
ATOM 4156 O O . GLN A 1 524 ? 26.411 14.758 -15.848 1.00 84.25 524 GLN A O 1
ATOM 4161 N N . PHE A 1 525 ? 24.690 13.503 -16.542 1.00 79.25 525 PHE A N 1
ATOM 4162 C CA . PHE A 1 525 ? 24.061 14.626 -17.242 1.00 79.25 525 PHE A CA 1
ATOM 4163 C C . PHE A 1 525 ? 23.219 15.475 -16.276 1.00 79.25 525 PHE A C 1
ATOM 4165 O O . PHE A 1 525 ? 22.695 14.957 -15.286 1.00 79.25 525 PHE A O 1
ATOM 4172 N N . PRO A 1 526 ? 23.053 16.789 -16.533 1.00 73.31 526 PRO A N 1
ATOM 4173 C CA . PRO A 1 526 ? 22.213 17.631 -15.690 1.00 73.31 526 PRO A CA 1
ATOM 4174 C C . PRO A 1 526 ? 20.816 17.029 -15.519 1.00 73.31 526 PRO A C 1
ATOM 4176 O O . PRO A 1 526 ? 20.159 16.683 -16.501 1.00 73.31 526 PRO A O 1
ATOM 4179 N N . PHE A 1 527 ? 20.370 16.924 -14.267 1.00 74.44 527 PHE A N 1
ATOM 4180 C CA . PHE A 1 527 ? 19.084 16.331 -13.884 1.00 74.44 527 PHE A CA 1
ATOM 4181 C C . PHE A 1 527 ? 18.917 14.839 -14.230 1.00 74.44 527 PHE A C 1
ATOM 4183 O O . PHE A 1 527 ? 17.786 14.355 -14.262 1.00 74.44 527 PHE A O 1
ATOM 4190 N N . GLU A 1 528 ? 20.003 14.082 -14.422 1.00 80.44 528 GLU A N 1
ATOM 4191 C CA . GLU A 1 528 ? 19.965 12.635 -14.691 1.00 80.44 528 GLU A CA 1
ATOM 4192 C C . GLU A 1 528 ? 19.095 11.845 -13.722 1.00 80.44 528 GLU A C 1
ATOM 4194 O O . GLU A 1 528 ? 18.302 10.999 -14.144 1.00 80.44 528 GLU A O 1
ATOM 4199 N N . ALA A 1 529 ? 19.166 12.188 -12.437 1.00 77.81 529 ALA A N 1
ATOM 4200 C CA . ALA A 1 529 ? 18.363 11.575 -11.391 1.00 77.81 529 ALA A CA 1
ATOM 4201 C C . ALA A 1 529 ? 16.852 11.591 -11.701 1.00 77.81 529 ALA A C 1
ATOM 4203 O O . ALA A 1 529 ? 16.153 10.661 -11.311 1.00 77.81 529 ALA A O 1
ATOM 4204 N N . CYS A 1 530 ? 16.354 12.582 -12.454 1.00 82.38 530 CYS A N 1
ATOM 4205 C CA . CYS A 1 530 ? 14.953 12.670 -12.884 1.00 82.38 530 CYS A CA 1
ATOM 4206 C C . CYS A 1 530 ? 14.543 11.583 -13.882 1.00 82.38 530 CYS A C 1
ATOM 4208 O O . CYS A 1 530 ? 13.353 11.336 -14.045 1.00 82.38 530 CYS A O 1
ATOM 4210 N N . LEU A 1 531 ? 15.498 10.938 -14.552 1.00 78.31 531 LEU A N 1
ATOM 4211 C CA . LEU A 1 531 ? 15.246 9.852 -15.498 1.00 78.31 531 LEU A CA 1
ATOM 4212 C C . LEU A 1 531 ? 15.596 8.486 -14.908 1.00 78.31 531 LEU A C 1
ATOM 4214 O O . LEU A 1 531 ? 14.882 7.515 -15.153 1.00 78.31 531 LEU A O 1
ATOM 4218 N N . VAL A 1 532 ? 16.683 8.403 -14.137 1.00 77.06 532 VAL A N 1
ATOM 4219 C CA . VAL A 1 532 ? 17.199 7.117 -13.639 1.00 77.06 532 VAL A CA 1
ATOM 4220 C C . VAL A 1 532 ? 16.599 6.703 -12.294 1.00 77.06 532 VAL A C 1
ATOM 4222 O O . VAL A 1 532 ? 16.559 5.512 -11.984 1.00 77.06 532 VAL A O 1
ATOM 4225 N N . MET A 1 533 ? 16.072 7.649 -11.506 1.00 81.94 533 MET A N 1
ATOM 4226 C CA . MET A 1 533 ? 15.406 7.354 -10.236 1.00 81.94 533 MET A CA 1
ATOM 4227 C C . MET A 1 533 ? 13.892 7.420 -10.393 1.00 81.94 533 MET A C 1
ATOM 4229 O O . MET A 1 533 ? 13.326 8.433 -10.806 1.00 81.94 533 MET A O 1
ATOM 4233 N N . LYS A 1 534 ? 13.204 6.349 -9.986 1.00 89.25 534 LYS A N 1
ATOM 4234 C CA . LYS A 1 534 ? 11.756 6.217 -10.210 1.00 89.25 534 LYS A CA 1
ATOM 4235 C C . LYS A 1 534 ? 10.948 7.348 -9.549 1.00 89.25 534 LYS A C 1
ATOM 4237 O O . LYS A 1 534 ? 9.909 7.733 -10.077 1.00 89.25 534 LYS A O 1
ATOM 4242 N N . HIS A 1 535 ? 11.406 7.875 -8.406 1.00 88.81 535 HIS A N 1
ATOM 4243 C CA . HIS A 1 535 ? 10.640 8.850 -7.614 1.00 88.81 535 HIS A CA 1
ATOM 4244 C C . HIS A 1 535 ? 10.787 10.249 -8.185 1.00 88.81 535 HIS A C 1
ATOM 4246 O O . HIS A 1 535 ? 9.781 10.933 -8.343 1.00 88.81 535 HIS A O 1
ATOM 4252 N N . HIS A 1 536 ? 11.997 10.627 -8.597 1.00 87.69 536 HIS A N 1
ATOM 4253 C CA . HIS A 1 536 ? 12.207 11.871 -9.321 1.00 87.69 536 HIS A CA 1
ATOM 4254 C C . HIS A 1 536 ? 11.525 11.850 -10.689 1.00 87.69 536 HIS A C 1
ATOM 4256 O O . HIS A 1 536 ? 11.004 12.881 -11.099 1.00 87.69 536 HIS A O 1
ATOM 4262 N N . LEU A 1 537 ? 11.450 10.701 -11.375 1.00 89.69 537 LEU A N 1
ATOM 4263 C CA . LEU A 1 537 ? 10.683 10.591 -12.618 1.00 89.69 537 LEU A CA 1
ATOM 4264 C C . LEU A 1 537 ? 9.196 10.866 -12.380 1.00 89.69 537 LEU A C 1
ATOM 4266 O O . LEU A 1 537 ? 8.619 11.728 -13.042 1.00 89.69 537 LEU A O 1
ATOM 4270 N N . ALA A 1 538 ? 8.588 10.183 -11.407 1.00 90.75 538 ALA A N 1
ATOM 4271 C CA . ALA A 1 538 ? 7.190 10.407 -11.045 1.00 90.75 538 ALA A CA 1
ATOM 4272 C C . ALA A 1 538 ? 6.943 11.864 -10.620 1.00 90.75 538 ALA A C 1
ATOM 4274 O O . ALA A 1 538 ? 6.005 12.502 -11.090 1.00 90.75 538 ALA A O 1
ATOM 4275 N N . GLU A 1 539 ? 7.822 12.426 -9.790 1.00 89.50 539 GLU A N 1
ATOM 4276 C CA . GLU A 1 539 ? 7.727 13.815 -9.346 1.00 89.50 539 GLU A CA 1
ATOM 4277 C C . GLU A 1 539 ? 7.875 14.807 -10.505 1.00 89.50 539 GLU A C 1
ATOM 4279 O O . GLU A 1 539 ? 7.128 15.782 -10.574 1.00 89.50 539 GLU A O 1
ATOM 4284 N N . THR A 1 540 ? 8.795 14.557 -11.436 1.00 88.44 540 THR A N 1
ATOM 4285 C CA . THR A 1 540 ? 9.001 15.387 -12.630 1.00 88.44 540 THR A CA 1
ATOM 4286 C C . THR A 1 540 ? 7.753 15.381 -13.502 1.00 88.44 540 THR A C 1
ATOM 4288 O O . THR A 1 540 ? 7.285 16.449 -13.900 1.00 88.44 540 THR A O 1
ATOM 4291 N N . VAL A 1 541 ? 7.154 14.208 -13.733 1.00 89.12 541 VAL A N 1
ATOM 4292 C CA . VAL A 1 541 ? 5.883 14.102 -14.459 1.00 89.12 541 VAL A CA 1
ATOM 4293 C C . VAL A 1 541 ? 4.776 14.845 -13.715 1.00 89.12 541 VAL A C 1
ATOM 4295 O O . VAL A 1 541 ? 4.091 15.659 -14.324 1.00 89.12 541 VAL A O 1
ATOM 4298 N N . HIS A 1 542 ? 4.641 14.661 -12.401 1.00 89.69 542 HIS A N 1
ATOM 4299 C CA . HIS A 1 542 ? 3.613 15.346 -11.614 1.00 89.69 542 HIS A CA 1
ATOM 4300 C C . HIS A 1 542 ? 3.801 16.865 -11.528 1.00 89.69 542 HIS A C 1
ATOM 4302 O O . HIS A 1 542 ? 2.834 17.619 -11.392 1.00 89.69 542 HIS A O 1
ATOM 4308 N N . LYS A 1 543 ? 5.045 17.349 -11.570 1.00 85.50 543 LYS A N 1
ATOM 4309 C CA . LYS A 1 543 ? 5.356 18.782 -11.642 1.00 85.50 543 LYS A CA 1
ATOM 4310 C C . LYS A 1 543 ? 5.015 19.357 -13.014 1.00 85.50 543 LYS A C 1
ATOM 4312 O O . LYS A 1 543 ? 4.491 20.464 -13.060 1.00 85.50 543 LYS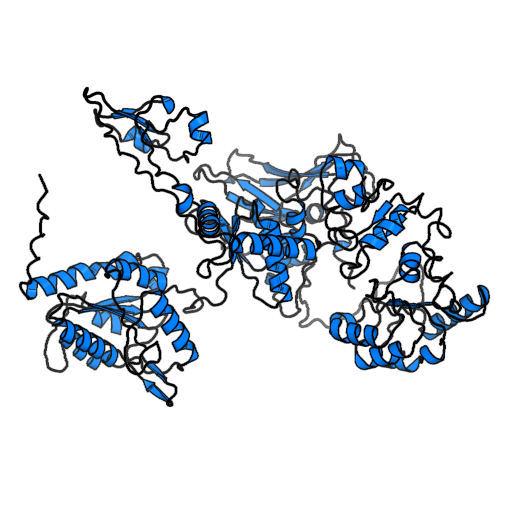 A O 1
ATOM 4317 N N . ALA A 1 544 ? 5.288 18.621 -14.090 1.00 83.69 544 ALA A N 1
ATOM 4318 C CA . ALA A 1 544 ? 5.090 19.090 -15.460 1.00 83.69 544 ALA A CA 1
ATOM 4319 C C . ALA A 1 544 ? 3.645 18.939 -15.971 1.00 83.69 544 ALA A C 1
ATOM 4321 O O . ALA A 1 544 ? 3.150 19.826 -16.661 1.00 83.69 544 ALA A O 1
ATOM 4322 N N . TYR A 1 545 ? 2.981 17.830 -15.637 1.00 83.50 545 TYR A N 1
ATOM 4323 C CA . TYR A 1 545 ? 1.708 17.401 -16.228 1.00 83.50 545 TYR A CA 1
ATOM 4324 C C . TYR A 1 545 ? 0.580 17.186 -15.210 1.00 83.50 545 TYR A C 1
ATOM 4326 O O . TYR A 1 545 ? -0.530 16.839 -15.607 1.00 83.50 545 TYR A O 1
ATOM 4334 N N . GLY A 1 546 ? 0.830 17.352 -13.907 1.00 88.19 546 GLY A N 1
ATOM 4335 C CA . GLY A 1 546 ? -0.177 17.049 -12.890 1.00 88.19 546 GLY A CA 1
ATOM 4336 C C . GLY A 1 546 ? -0.434 15.544 -12.786 1.00 88.19 546 GLY A C 1
ATOM 4337 O O . GLY A 1 546 ? 0.458 14.805 -12.392 1.00 88.19 546 GLY A O 1
ATOM 4338 N N . SER A 1 547 ? -1.636 15.082 -13.133 1.00 85.44 547 SER A N 1
ATOM 4339 C CA . SER A 1 547 ? -2.017 13.659 -13.088 1.00 85.44 547 SER A CA 1
ATOM 4340 C C . SER A 1 547 ? -2.452 13.166 -14.475 1.00 85.44 547 SER A C 1
ATOM 4342 O O . SER A 1 547 ? -3.652 13.070 -14.734 1.00 85.44 547 SER A O 1
ATOM 4344 N N . PRO A 1 548 ? -1.513 12.912 -15.403 1.00 84.94 548 PRO A N 1
ATOM 4345 C CA . PRO A 1 548 ? -1.863 12.517 -16.763 1.00 84.94 548 PRO A CA 1
ATOM 4346 C C . PRO A 1 548 ? -2.401 11.080 -16.825 1.00 84.94 548 PRO A C 1
ATOM 4348 O O . PRO A 1 548 ? -1.871 10.199 -16.157 1.00 84.94 548 PRO A O 1
ATOM 4351 N N . GLU A 1 549 ? -3.380 10.815 -17.697 1.00 80.94 549 GLU A N 1
ATOM 4352 C CA . GLU A 1 549 ? -4.027 9.491 -17.830 1.00 80.94 549 GLU A CA 1
ATOM 4353 C C . GLU A 1 549 ? -3.057 8.348 -18.179 1.00 80.94 549 GLU A C 1
ATOM 4355 O O . GLU A 1 549 ? -3.265 7.201 -17.790 1.00 80.94 549 GLU A O 1
ATOM 4360 N N . TRP A 1 550 ? -1.974 8.649 -18.902 1.00 79.56 550 TRP A N 1
ATOM 4361 C CA . TRP A 1 550 ? -0.970 7.655 -19.293 1.00 79.56 550 TRP A CA 1
ATOM 4362 C C . TRP A 1 550 ? -0.033 7.246 -18.145 1.00 79.56 550 TRP A C 1
ATOM 4364 O O . TRP A 1 550 ? 0.670 6.238 -18.264 1.00 79.56 550 TRP A O 1
ATOM 4374 N N . LEU A 1 551 ? 0.000 7.999 -17.038 1.00 85.31 551 LEU A N 1
ATOM 4375 C CA . LEU A 1 551 ? 0.753 7.637 -15.840 1.00 85.31 551 LEU A CA 1
ATOM 4376 C C . LEU A 1 551 ? -0.205 7.056 -14.800 1.00 85.31 551 LEU A C 1
ATOM 4378 O O . LEU A 1 551 ? -1.111 7.728 -14.322 1.00 85.31 551 LEU A O 1
ATOM 4382 N N . GLN A 1 552 ? 0.038 5.810 -14.399 1.00 90.25 552 GLN A N 1
ATOM 4383 C CA . GLN A 1 552 ? -0.715 5.199 -13.304 1.00 90.25 552 GLN A CA 1
ATOM 4384 C C . GLN A 1 552 ? -0.508 5.976 -11.993 1.00 90.25 552 GLN A C 1
ATOM 4386 O O . GLN A 1 552 ? 0.614 6.445 -11.763 1.00 90.25 552 GLN A O 1
ATOM 4391 N N . PRO A 1 553 ? -1.521 6.065 -11.105 1.00 94.06 553 PRO A N 1
ATOM 4392 C CA . PRO A 1 553 ? -1.379 6.681 -9.787 1.00 94.06 553 PRO A CA 1
ATOM 4393 C C . PRO A 1 553 ? -0.103 6.209 -9.092 1.00 94.06 553 PRO A C 1
ATOM 4395 O O . PRO A 1 553 ? 0.137 5.006 -8.967 1.00 94.06 553 PRO A O 1
ATOM 4398 N N . THR A 1 554 ? 0.761 7.156 -8.727 1.00 95.12 554 THR A N 1
ATOM 4399 C CA . THR A 1 554 ? 2.115 6.874 -8.241 1.00 95.12 554 THR A CA 1
ATOM 4400 C C . THR A 1 554 ? 2.424 7.703 -7.000 1.00 95.12 554 THR A C 1
ATOM 4402 O O . THR A 1 554 ? 2.362 8.927 -7.021 1.00 95.12 554 THR A O 1
ATOM 4405 N N . TYR A 1 555 ? 2.845 7.042 -5.930 1.00 96.50 555 TYR A N 1
ATOM 4406 C CA . TYR A 1 555 ? 3.109 7.637 -4.627 1.00 96.50 555 TYR A CA 1
ATOM 4407 C C . TYR A 1 555 ? 4.543 7.332 -4.197 1.00 96.50 555 TYR A C 1
ATOM 4409 O O . TYR A 1 555 ? 4.977 6.180 -4.190 1.00 96.50 555 TYR A O 1
ATOM 4417 N N . ASN A 1 556 ? 5.290 8.368 -3.818 1.00 95.25 556 ASN A N 1
ATOM 4418 C CA . ASN A 1 556 ? 6.544 8.195 -3.095 1.00 95.25 556 ASN A CA 1
ATOM 4419 C C . ASN A 1 556 ? 6.199 7.961 -1.624 1.00 95.25 556 ASN A C 1
ATOM 4421 O O . ASN A 1 556 ? 5.704 8.882 -0.982 1.00 95.25 556 ASN A O 1
ATOM 4425 N N . LEU A 1 557 ? 6.428 6.763 -1.089 1.00 95.69 557 LEU A N 1
ATOM 4426 C CA . LEU A 1 557 ? 5.933 6.433 0.248 1.00 95.69 557 LEU A CA 1
ATOM 4427 C C . LEU A 1 557 ? 6.587 7.273 1.351 1.00 95.69 557 LEU A C 1
ATOM 4429 O O . LEU A 1 557 ? 5.946 7.535 2.362 1.00 95.69 557 LEU A O 1
ATOM 4433 N N . GLU A 1 558 ? 7.813 7.764 1.149 1.00 92.19 558 GLU A N 1
ATOM 4434 C CA . GLU A 1 558 ? 8.487 8.621 2.137 1.00 92.19 558 GLU A CA 1
ATOM 4435 C C . GLU A 1 558 ? 7.797 9.976 2.335 1.00 92.19 558 GLU A C 1
ATOM 4437 O O . GLU A 1 558 ? 7.936 10.572 3.399 1.00 92.19 558 GLU A O 1
ATOM 4442 N N . THR A 1 559 ? 7.018 10.447 1.355 1.00 92.88 559 THR A N 1
ATOM 4443 C CA . THR A 1 559 ? 6.358 11.764 1.412 1.00 92.88 559 THR A CA 1
ATOM 4444 C C . THR A 1 559 ? 4.851 11.723 1.193 1.00 92.88 559 THR A C 1
ATOM 4446 O O . THR A 1 559 ? 4.180 12.711 1.472 1.00 92.88 559 THR A O 1
ATOM 4449 N N . HIS A 1 560 ? 4.321 10.634 0.633 1.00 95.88 560 HIS A N 1
ATOM 4450 C CA . HIS A 1 560 ? 2.934 10.529 0.186 1.00 95.88 560 HIS A CA 1
ATOM 4451 C C . HIS A 1 560 ? 2.189 9.316 0.775 1.00 95.88 560 HIS A C 1
ATOM 4453 O O . HIS A 1 560 ? 1.279 8.783 0.133 1.00 95.88 560 HIS A O 1
ATOM 4459 N N . LEU A 1 561 ? 2.582 8.829 1.958 1.00 96.75 561 LEU A N 1
ATOM 4460 C CA . LEU A 1 561 ? 1.951 7.650 2.562 1.00 96.75 561 LEU A CA 1
ATOM 4461 C C . LEU A 1 561 ? 0.492 7.937 2.923 1.00 96.75 561 LEU A C 1
ATOM 4463 O O . LEU A 1 561 ? -0.381 7.134 2.601 1.00 96.75 561 LEU A O 1
ATOM 4467 N N . SER A 1 562 ? 0.215 9.094 3.527 1.00 94.56 562 SER A N 1
ATOM 4468 C CA . SER A 1 562 ? -1.150 9.481 3.899 1.00 94.56 562 SER A CA 1
ATOM 4469 C C . SER A 1 562 ? -2.086 9.546 2.687 1.00 94.56 562 SER A C 1
ATOM 4471 O O . SER A 1 562 ? -3.212 9.060 2.741 1.00 94.56 562 SER A O 1
ATOM 4473 N N . GLN A 1 563 ? -1.601 10.087 1.568 1.00 96.62 563 GLN A N 1
ATOM 4474 C CA . GLN A 1 563 ? -2.354 10.197 0.319 1.00 96.62 563 GLN A CA 1
ATOM 4475 C C . GLN A 1 563 ? -2.621 8.824 -0.305 1.00 96.62 563 GLN A C 1
ATOM 4477 O O . GLN A 1 563 ? -3.711 8.598 -0.822 1.00 96.62 563 GLN A O 1
ATOM 4482 N N . LEU A 1 564 ? -1.657 7.898 -0.239 1.00 97.75 564 LEU A N 1
ATOM 4483 C CA . LEU A 1 564 ? -1.869 6.525 -0.696 1.00 97.75 564 LEU A CA 1
ATOM 4484 C C . LEU A 1 564 ? -2.917 5.803 0.160 1.00 97.75 564 LEU A C 1
ATOM 4486 O O . LEU A 1 564 ? -3.782 5.130 -0.390 1.00 97.75 564 LEU A O 1
ATOM 4490 N N . ILE A 1 565 ? -2.848 5.928 1.491 1.00 96.94 565 ILE A N 1
ATOM 4491 C CA . ILE A 1 565 ? -3.841 5.327 2.397 1.00 96.94 565 ILE A CA 1
ATOM 4492 C C . ILE A 1 565 ? -5.242 5.882 2.084 1.00 96.94 565 ILE A C 1
ATOM 4494 O O . ILE A 1 565 ? -6.224 5.142 2.114 1.00 96.94 565 ILE A O 1
ATOM 4498 N N . GLY A 1 566 ? -5.333 7.166 1.732 1.00 95.81 566 GLY A N 1
ATOM 4499 C CA . GLY A 1 566 ? -6.578 7.801 1.315 1.00 95.81 566 GLY A CA 1
ATOM 4500 C C . GLY A 1 566 ? -7.148 7.209 0.036 1.00 95.81 566 GLY A C 1
ATOM 4501 O O . GLY A 1 566 ? -8.299 6.778 0.038 1.00 95.81 566 GLY A O 1
ATOM 4502 N N . ASP A 1 567 ? -6.332 7.124 -1.021 1.00 97.50 567 ASP A N 1
ATOM 4503 C CA . ASP A 1 567 ? -6.718 6.478 -2.287 1.00 97.50 567 ASP A CA 1
ATOM 4504 C C . ASP A 1 567 ? -7.156 5.026 -2.044 1.00 97.50 567 ASP A C 1
ATOM 4506 O O . ASP A 1 567 ? -8.197 4.584 -2.525 1.00 97.50 567 ASP A O 1
ATOM 4510 N N . TYR A 1 568 ? -6.417 4.298 -1.202 1.00 97.00 568 TYR A N 1
ATOM 4511 C CA . TYR A 1 568 ? -6.746 2.925 -0.828 1.00 97.00 568 TYR A CA 1
ATOM 4512 C C . TYR A 1 568 ? -8.153 2.806 -0.219 1.00 97.00 568 TYR A C 1
ATOM 4514 O O . TYR A 1 568 ? -8.925 1.924 -0.613 1.00 97.00 568 TYR A O 1
ATOM 4522 N N . TYR A 1 569 ? -8.513 3.684 0.725 1.00 94.25 569 TYR A N 1
ATOM 4523 C CA . TYR A 1 569 ? -9.843 3.676 1.345 1.00 94.25 569 TYR A CA 1
ATOM 4524 C C . TYR A 1 569 ? -10.946 4.125 0.388 1.00 94.25 569 TYR A C 1
ATOM 4526 O O . TYR A 1 569 ? -12.002 3.494 0.373 1.00 94.25 569 TYR A O 1
ATOM 4534 N N . VAL A 1 570 ? -10.703 5.149 -0.437 1.00 94.56 570 VAL A N 1
ATOM 4535 C CA . VAL A 1 570 ? -11.639 5.574 -1.493 1.00 94.56 570 VAL A CA 1
ATOM 4536 C C . VAL A 1 570 ? -11.936 4.407 -2.432 1.00 94.56 570 VAL A C 1
ATOM 4538 O O . VAL A 1 570 ? -13.095 4.063 -2.640 1.00 94.56 570 VAL A O 1
ATOM 4541 N N . ARG A 1 571 ? -10.900 3.714 -2.912 1.00 93.75 571 ARG A N 1
ATOM 4542 C CA . ARG A 1 571 ? -11.044 2.530 -3.768 1.00 93.75 571 ARG A CA 1
ATOM 4543 C C . ARG A 1 571 ? -11.793 1.399 -3.083 1.00 93.75 571 ARG A C 1
ATOM 4545 O O . ARG A 1 571 ? -12.697 0.833 -3.686 1.00 93.75 571 ARG A O 1
ATOM 4552 N N . LYS A 1 572 ? -11.459 1.094 -1.822 1.00 90.44 572 LYS A N 1
ATOM 4553 C CA . LYS A 1 572 ? -12.145 0.041 -1.054 1.00 90.44 572 LYS A CA 1
ATOM 4554 C C . LYS A 1 572 ? -13.635 0.363 -0.896 1.00 90.44 572 LYS A C 1
ATOM 4556 O O . LYS A 1 572 ? -14.460 -0.525 -1.080 1.00 90.44 572 LYS A O 1
ATOM 4561 N N . ARG A 1 573 ? -13.974 1.620 -0.588 1.00 88.06 573 ARG A N 1
ATOM 4562 C CA . ARG A 1 573 ? -15.358 2.110 -0.481 1.00 88.06 573 ARG A CA 1
ATOM 4563 C C . ARG A 1 573 ? -16.105 1.984 -1.809 1.00 88.06 573 ARG A C 1
ATOM 4565 O O . ARG A 1 573 ? -17.251 1.551 -1.818 1.00 88.06 573 ARG A O 1
ATOM 4572 N N . ASP A 1 574 ? -15.447 2.335 -2.908 1.00 88.94 574 ASP A N 1
ATOM 4573 C CA . ASP A 1 574 ? -16.052 2.377 -4.241 1.00 88.94 574 ASP A CA 1
ATOM 4574 C C . ASP A 1 574 ? -16.029 1.003 -4.950 1.00 88.94 574 ASP A C 1
ATOM 4576 O O . ASP A 1 574 ? -16.440 0.891 -6.104 1.00 88.94 574 ASP A O 1
ATOM 4580 N N . GLY A 1 575 ? -15.558 -0.054 -4.272 1.00 85.44 575 GLY A N 1
ATOM 4581 C CA . GLY A 1 575 ? -15.469 -1.411 -4.822 1.00 85.44 575 GLY A CA 1
ATOM 4582 C C . GLY A 1 575 ? -14.428 -1.566 -5.937 1.00 85.44 575 GLY A C 1
ATOM 4583 O O . GLY A 1 575 ? -14.534 -2.480 -6.754 1.00 85.44 575 GLY A O 1
ATOM 4584 N N . LEU A 1 576 ? -13.443 -0.668 -5.996 1.00 88.19 576 LEU A N 1
ATOM 4585 C CA . LEU A 1 576 ? -12.355 -0.685 -6.971 1.00 88.19 576 LEU A CA 1
ATOM 4586 C C . LEU A 1 576 ? -11.195 -1.563 -6.493 1.00 88.19 576 LEU A C 1
ATOM 4588 O O . LEU A 1 576 ? -10.951 -1.719 -5.294 1.00 88.19 576 LEU A O 1
ATOM 4592 N N . ASP A 1 577 ? -10.430 -2.087 -7.449 1.00 89.81 577 ASP A N 1
ATOM 4593 C CA . ASP A 1 577 ? -9.253 -2.895 -7.156 1.00 89.81 577 ASP A CA 1
ATOM 4594 C C . ASP A 1 577 ? -8.172 -2.084 -6.420 1.00 89.81 577 ASP A C 1
ATOM 4596 O O . ASP A 1 577 ? -7.880 -0.916 -6.720 1.00 89.81 577 ASP A O 1
ATOM 4600 N N . ASN A 1 578 ? -7.556 -2.756 -5.451 1.00 93.31 578 ASN A N 1
ATOM 4601 C CA . ASN A 1 578 ? -6.513 -2.223 -4.588 1.00 93.31 578 ASN A CA 1
ATOM 4602 C C . ASN A 1 578 ? -5.183 -2.957 -4.781 1.00 93.31 578 ASN A C 1
ATOM 4604 O O . ASN A 1 578 ? -4.382 -3.020 -3.862 1.00 93.31 578 ASN A O 1
ATOM 4608 N N . LEU A 1 579 ? -4.906 -3.498 -5.966 1.00 93.25 579 LEU A N 1
ATOM 4609 C CA . LEU A 1 579 ? -3.630 -4.135 -6.262 1.00 93.25 579 LEU A CA 1
ATOM 4610 C C . LEU A 1 579 ? -2.563 -3.082 -6.586 1.00 93.25 579 LEU A C 1
ATOM 4612 O O . LEU A 1 579 ? -2.681 -2.314 -7.552 1.00 93.25 579 LEU A O 1
ATOM 4616 N N . TRP A 1 580 ? -1.489 -3.076 -5.799 1.00 95.19 580 TRP A N 1
ATOM 4617 C CA . TRP A 1 580 ? -0.401 -2.103 -5.873 1.00 95.19 580 TRP A CA 1
ATOM 4618 C C . TRP A 1 580 ? 0.946 -2.780 -6.121 1.00 95.19 580 TRP A C 1
ATOM 4620 O O . TRP A 1 580 ? 1.186 -3.894 -5.661 1.00 95.19 580 TRP A O 1
ATOM 4630 N N . ILE A 1 581 ? 1.850 -2.097 -6.832 1.00 93.44 581 ILE A N 1
ATOM 4631 C CA . ILE A 1 581 ? 3.243 -2.525 -7.003 1.00 93.44 581 ILE A CA 1
ATOM 4632 C C . ILE A 1 581 ? 4.191 -1.578 -6.270 1.00 93.44 581 ILE A C 1
ATOM 4634 O O . ILE A 1 581 ? 4.233 -0.377 -6.542 1.00 93.44 581 ILE A O 1
ATOM 4638 N N . LEU A 1 582 ? 4.993 -2.139 -5.371 1.00 93.31 582 LEU A N 1
ATOM 4639 C CA . LEU A 1 582 ? 6.041 -1.450 -4.635 1.00 93.31 582 LEU A CA 1
ATOM 4640 C C . LEU A 1 582 ? 7.387 -1.675 -5.309 1.00 93.31 582 LEU A C 1
ATOM 4642 O O . LEU A 1 582 ? 7.740 -2.809 -5.626 1.00 93.31 582 LEU A O 1
ATOM 4646 N N . LYS A 1 583 ? 8.147 -0.600 -5.524 1.00 91.00 583 LYS A N 1
ATOM 4647 C CA . LYS A 1 583 ? 9.460 -0.633 -6.183 1.00 91.00 583 LYS A CA 1
ATOM 4648 C C . LYS A 1 583 ? 10.472 0.216 -5.412 1.00 91.00 583 LYS A C 1
ATOM 4650 O O . LYS A 1 583 ? 10.140 1.348 -5.052 1.00 91.00 583 LYS A O 1
ATOM 4655 N N . PRO A 1 584 ? 11.723 -0.239 -5.239 1.00 86.56 584 PRO A N 1
ATOM 4656 C CA . PRO A 1 584 ? 12.790 0.606 -4.714 1.00 86.56 584 PRO A CA 1
ATOM 4657 C C . PRO A 1 584 ? 13.122 1.755 -5.671 1.00 86.56 584 PRO A C 1
ATOM 4659 O O . PRO A 1 584 ? 13.021 1.617 -6.899 1.00 86.56 584 PRO A O 1
ATOM 4662 N N . TRP A 1 585 ? 13.575 2.879 -5.117 1.00 79.50 585 TRP A N 1
ATOM 4663 C CA . TRP A 1 585 ? 13.917 4.084 -5.878 1.00 79.50 585 TRP A CA 1
ATOM 4664 C C . TRP A 1 585 ? 14.973 3.849 -6.966 1.00 79.50 585 TRP A C 1
ATOM 4666 O O . TRP A 1 585 ? 14.735 4.212 -8.121 1.00 79.50 585 TRP A O 1
ATOM 4676 N N . SER A 1 586 ? 16.091 3.212 -6.608 1.00 70.19 586 SER A N 1
ATOM 4677 C CA . SER A 1 586 ? 17.310 3.117 -7.432 1.00 70.19 586 SER A CA 1
ATOM 4678 C C . SER A 1 586 ? 17.784 1.687 -7.724 1.00 70.19 586 SER A C 1
ATOM 4680 O O . SER A 1 586 ? 18.747 1.510 -8.460 1.00 70.19 586 SER A O 1
ATOM 4682 N N . VAL A 1 587 ? 17.106 0.650 -7.217 1.00 61.00 587 VAL A N 1
ATOM 4683 C CA . VAL A 1 587 ? 17.529 -0.744 -7.447 1.00 61.00 587 VAL A CA 1
ATOM 4684 C C . VAL A 1 587 ? 17.091 -1.236 -8.837 1.00 61.00 587 VAL A C 1
ATOM 4686 O O . VAL A 1 587 ? 15.974 -0.951 -9.300 1.00 61.00 587 VAL A O 1
ATOM 4689 N N . ALA A 1 588 ? 17.985 -1.975 -9.502 1.00 56.00 588 ALA A N 1
ATOM 4690 C CA . ALA A 1 588 ? 17.773 -2.586 -10.813 1.00 56.00 588 ALA A CA 1
ATOM 4691 C C . ALA A 1 588 ? 17.139 -3.997 -10.727 1.00 56.00 588 ALA A C 1
ATOM 4693 O O . ALA A 1 588 ? 17.218 -4.679 -9.710 1.00 56.00 588 ALA A O 1
ATOM 4694 N N . ARG A 1 589 ? 16.548 -4.463 -11.840 1.00 58.03 589 ARG A N 1
ATOM 4695 C CA . ARG A 1 589 ? 16.117 -5.864 -12.086 1.00 58.03 589 ARG A CA 1
ATOM 4696 C C . ARG A 1 589 ? 15.109 -6.480 -11.094 1.00 58.03 589 ARG A C 1
ATOM 4698 O O . ARG A 1 589 ? 15.288 -7.617 -10.672 1.00 58.03 589 ARG A O 1
ATOM 4705 N N . THR A 1 590 ? 14.028 -5.776 -10.754 1.00 61.62 590 THR A N 1
ATOM 4706 C CA . THR A 1 590 ? 12.894 -6.335 -9.966 1.00 61.62 590 THR A CA 1
ATOM 4707 C C . THR A 1 590 ? 13.256 -6.762 -8.533 1.00 61.62 590 THR A C 1
ATOM 4709 O O . THR A 1 590 ? 12.405 -7.257 -7.799 1.00 61.62 590 THR A O 1
ATOM 4712 N N . ILE A 1 591 ? 14.498 -6.542 -8.096 1.00 66.19 591 ILE A N 1
ATOM 4713 C CA . ILE A 1 591 ? 14.938 -6.822 -6.730 1.00 66.19 591 ILE A CA 1
ATOM 4714 C C . ILE A 1 591 ? 14.104 -5.967 -5.770 1.00 66.19 591 ILE A C 1
ATOM 4716 O O . ILE A 1 591 ? 13.886 -4.780 -6.025 1.00 66.19 591 ILE A O 1
ATOM 4720 N N . ASP A 1 592 ? 13.611 -6.595 -4.699 1.00 72.75 592 ASP A N 1
ATOM 4721 C CA . ASP A 1 592 ? 12.789 -5.960 -3.656 1.00 72.75 592 ASP A CA 1
ATOM 4722 C C . ASP A 1 592 ? 11.516 -5.270 -4.203 1.00 72.75 592 ASP A C 1
ATOM 4724 O O . ASP A 1 592 ? 11.048 -4.251 -3.693 1.00 72.75 592 ASP A O 1
ATOM 4728 N N . THR A 1 593 ? 10.970 -5.815 -5.299 1.00 84.25 593 THR A N 1
ATOM 4729 C CA . THR A 1 593 ? 9.668 -5.428 -5.857 1.00 84.25 593 THR A CA 1
ATOM 4730 C C . THR A 1 593 ? 8.581 -6.362 -5.340 1.00 84.25 593 THR A C 1
ATOM 4732 O O . THR A 1 593 ? 8.691 -7.577 -5.498 1.00 84.25 593 THR A O 1
ATOM 4735 N N . THR A 1 594 ? 7.500 -5.793 -4.811 1.00 86.69 594 THR A N 1
ATOM 4736 C CA . THR A 1 594 ? 6.362 -6.554 -4.273 1.00 86.69 594 THR A CA 1
ATOM 4737 C C . THR A 1 594 ? 5.070 -6.098 -4.932 1.00 86.69 594 THR A C 1
ATOM 4739 O O . THR A 1 594 ? 4.882 -4.907 -5.164 1.00 86.69 594 THR A O 1
ATOM 4742 N N . VAL A 1 595 ? 4.172 -7.037 -5.228 1.00 89.75 595 VAL A N 1
ATOM 4743 C CA . VAL A 1 595 ? 2.794 -6.742 -5.640 1.00 89.75 595 VAL A CA 1
ATOM 4744 C C . VAL A 1 595 ? 1.862 -7.243 -4.548 1.00 89.75 595 VAL A C 1
ATOM 4746 O O . VAL A 1 595 ? 1.982 -8.391 -4.126 1.00 89.75 595 VAL A O 1
ATOM 4749 N N . THR A 1 596 ? 0.983 -6.381 -4.053 1.00 89.88 596 THR A N 1
ATOM 4750 C CA . THR A 1 596 ? 0.081 -6.706 -2.946 1.00 89.88 596 THR A CA 1
ATOM 4751 C C . THR A 1 596 ? -1.102 -5.748 -2.921 1.00 89.88 596 THR A C 1
ATOM 4753 O O . THR A 1 596 ? -0.991 -4.596 -3.341 1.00 89.88 596 THR A O 1
ATOM 4756 N N . ASP A 1 597 ? -2.222 -6.233 -2.415 1.00 90.75 597 ASP A N 1
ATOM 4757 C CA . ASP A 1 597 ? -3.418 -5.473 -2.065 1.00 90.75 597 ASP A CA 1
ATOM 4758 C C . ASP A 1 597 ? -3.567 -5.270 -0.549 1.00 90.75 597 ASP A C 1
ATOM 4760 O O . ASP A 1 597 ? -4.472 -4.583 -0.090 1.00 90.75 597 ASP A O 1
ATOM 4764 N N . ASN A 1 598 ? -2.656 -5.823 0.252 1.00 90.31 598 ASN A N 1
ATOM 4765 C CA . ASN A 1 598 ? -2.707 -5.738 1.701 1.00 90.31 598 ASN A CA 1
ATOM 4766 C C . ASN A 1 598 ? -2.079 -4.420 2.180 1.00 90.31 598 ASN A C 1
ATOM 4768 O O . ASN A 1 598 ? -0.866 -4.224 2.085 1.00 90.31 598 ASN A O 1
ATOM 4772 N N . LEU A 1 599 ? -2.888 -3.524 2.754 1.00 93.12 599 LEU A N 1
ATOM 4773 C CA . LEU A 1 599 ? -2.413 -2.219 3.231 1.00 93.12 599 LEU A CA 1
ATOM 4774 C C . LEU A 1 599 ? -1.268 -2.316 4.254 1.00 93.12 599 LEU A C 1
ATOM 4776 O O . LEU A 1 599 ? -0.313 -1.541 4.183 1.00 93.12 599 LEU A O 1
ATOM 4780 N N . SER A 1 600 ? -1.331 -3.272 5.185 1.00 92.25 600 SER A N 1
ATOM 4781 C CA . SER A 1 600 ? -0.275 -3.481 6.181 1.00 92.25 600 SER A CA 1
ATOM 4782 C C . SER A 1 600 ? 1.030 -3.891 5.506 1.00 92.25 600 SER A C 1
ATOM 4784 O O . SER A 1 600 ? 2.081 -3.348 5.834 1.00 92.25 600 SER A O 1
ATOM 4786 N N . SER A 1 601 ? 0.961 -4.765 4.502 1.00 92.12 601 SER A N 1
ATOM 4787 C CA . SER A 1 601 ? 2.098 -5.122 3.655 1.00 92.12 601 SER A CA 1
ATOM 4788 C C . SER A 1 601 ? 2.700 -3.889 2.980 1.00 92.12 601 SER A C 1
ATOM 4790 O O . SER A 1 601 ? 3.895 -3.639 3.135 1.00 92.12 601 SER A O 1
ATOM 4792 N N . ILE A 1 602 ? 1.890 -3.063 2.307 1.00 94.88 602 ILE A N 1
ATOM 4793 C CA . ILE A 1 602 ? 2.356 -1.840 1.625 1.00 94.88 602 ILE A CA 1
ATOM 4794 C C . ILE A 1 602 ? 3.137 -0.932 2.589 1.00 94.88 602 ILE A C 1
ATOM 4796 O O . ILE A 1 602 ? 4.252 -0.512 2.277 1.00 94.88 602 ILE A O 1
ATOM 4800 N N . ILE A 1 603 ? 2.571 -0.651 3.766 1.00 95.50 603 ILE A N 1
ATOM 4801 C CA . ILE A 1 603 ? 3.178 0.238 4.765 1.00 95.50 603 ILE A CA 1
ATOM 4802 C C . ILE A 1 603 ? 4.469 -0.373 5.329 1.00 95.50 603 ILE A C 1
ATOM 4804 O O . ILE A 1 603 ? 5.507 0.290 5.369 1.00 95.50 603 ILE A O 1
ATOM 4808 N N . ARG A 1 604 ? 4.432 -1.645 5.747 1.00 92.75 604 ARG A N 1
ATOM 4809 C CA . ARG A 1 604 ? 5.566 -2.318 6.405 1.00 92.75 604 ARG A CA 1
ATOM 4810 C C . ARG A 1 604 ? 6.770 -2.431 5.469 1.00 92.75 604 ARG A C 1
ATOM 4812 O O . ARG A 1 604 ? 7.896 -2.256 5.919 1.00 92.75 604 ARG A O 1
ATOM 4819 N N . HIS A 1 605 ? 6.568 -2.618 4.161 1.00 91.19 605 HIS A N 1
ATOM 4820 C CA . HIS A 1 605 ? 7.661 -2.679 3.175 1.00 91.19 605 HIS A CA 1
ATOM 4821 C C . HIS A 1 605 ? 8.538 -1.417 3.113 1.00 91.19 605 HIS A C 1
ATOM 4823 O O . HIS A 1 605 ? 9.663 -1.487 2.613 1.00 91.19 605 HIS A O 1
ATOM 4829 N N . MET A 1 606 ? 8.081 -0.279 3.643 1.00 91.44 606 MET A N 1
ATOM 4830 C CA . MET A 1 606 ? 8.920 0.914 3.796 1.00 91.44 606 MET A CA 1
ATOM 4831 C C . MET A 1 606 ? 10.105 0.691 4.748 1.00 91.44 606 MET A C 1
ATOM 4833 O O . MET A 1 606 ? 11.117 1.378 4.650 1.00 91.44 606 MET A O 1
ATOM 4837 N N . GLU A 1 607 ? 10.022 -0.277 5.661 1.00 88.50 607 GLU A N 1
ATOM 4838 C CA . GLU A 1 607 ? 11.113 -0.615 6.587 1.00 88.50 607 GLU A CA 1
ATOM 4839 C C . GLU A 1 607 ? 12.252 -1.371 5.909 1.00 88.50 607 GLU A C 1
ATOM 4841 O O . GLU A 1 607 ? 13.381 -1.364 6.394 1.00 88.50 607 GLU A O 1
ATOM 4846 N N . ALA A 1 608 ? 11.987 -1.964 4.742 1.00 83.00 608 ALA A N 1
ATOM 4847 C CA . ALA A 1 608 ? 13.032 -2.503 3.882 1.00 83.00 608 ALA A CA 1
ATOM 4848 C C . ALA A 1 608 ? 13.795 -1.403 3.119 1.00 83.00 608 ALA A C 1
ATOM 4850 O O . ALA A 1 608 ? 14.691 -1.699 2.331 1.00 83.00 608 ALA A O 1
ATOM 4851 N N . GLY A 1 609 ? 13.457 -0.130 3.335 1.00 85.31 609 GLY A N 1
ATOM 4852 C CA . GLY A 1 609 ? 14.044 1.039 2.689 1.00 85.31 609 GLY A CA 1
ATOM 4853 C C . GLY A 1 609 ? 13.072 1.723 1.726 1.00 85.31 609 GLY A C 1
ATOM 4854 O O . GLY A 1 609 ? 11.989 1.190 1.477 1.00 85.31 609 GLY A O 1
ATOM 4855 N N . PRO A 1 610 ? 13.460 2.868 1.139 1.00 88.00 610 PRO A N 1
ATOM 4856 C CA . PRO A 1 610 ? 12.541 3.744 0.420 1.00 88.00 610 PRO A CA 1
ATOM 4857 C C . PRO A 1 610 ? 11.845 3.082 -0.775 1.00 88.00 610 PRO A C 1
ATOM 4859 O O . PRO A 1 610 ? 12.473 2.382 -1.582 1.00 88.00 610 PRO A O 1
ATOM 4862 N N . LYS A 1 611 ? 10.537 3.328 -0.910 1.00 91.69 611 LYS A N 1
ATOM 4863 C CA . LYS A 1 611 ? 9.680 2.714 -1.934 1.00 91.69 611 LYS A CA 1
ATOM 4864 C C . LYS A 1 611 ? 8.836 3.742 -2.676 1.00 91.69 611 LYS A C 1
ATOM 4866 O O . LYS A 1 611 ? 8.378 4.738 -2.120 1.00 91.69 611 LYS A O 1
ATOM 4871 N N . ILE A 1 612 ? 8.571 3.437 -3.940 1.00 94.31 612 ILE A N 1
ATOM 4872 C CA . ILE A 1 612 ? 7.415 3.953 -4.666 1.00 94.31 612 ILE A CA 1
ATOM 4873 C C . ILE A 1 612 ? 6.338 2.895 -4.675 1.00 94.31 612 ILE A C 1
ATOM 4875 O O . ILE A 1 612 ? 6.626 1.743 -4.988 1.00 94.31 612 ILE A O 1
ATOM 4879 N N . CYS A 1 613 ? 5.111 3.321 -4.424 1.00 96.31 613 CYS A N 1
ATOM 4880 C CA . CYS A 1 613 ? 3.914 2.542 -4.659 1.00 96.31 613 CYS A CA 1
ATOM 4881 C C . CYS A 1 613 ? 3.204 3.087 -5.898 1.00 96.31 613 CYS A C 1
ATOM 4883 O O . CYS A 1 613 ? 2.945 4.284 -5.991 1.00 96.31 613 CYS A O 1
ATOM 4885 N N . GLN A 1 614 ? 2.925 2.233 -6.871 1.00 95.31 614 GLN A N 1
ATOM 4886 C CA . GLN A 1 614 ? 2.212 2.604 -8.088 1.00 95.31 614 GLN A CA 1
ATOM 4887 C C . GLN A 1 614 ? 1.034 1.659 -8.278 1.00 95.31 614 GLN A C 1
ATOM 4889 O O . GLN A 1 614 ? 1.156 0.468 -7.974 1.00 95.31 614 GLN A O 1
ATOM 4894 N N . LYS A 1 615 ? -0.094 2.163 -8.786 1.00 94.44 615 LYS A N 1
ATOM 4895 C CA . LYS A 1 615 ? -1.243 1.307 -9.076 1.00 94.44 615 LYS A CA 1
ATOM 4896 C C . LYS A 1 615 ? -0.819 0.217 -10.050 1.00 94.44 615 LYS A C 1
ATOM 4898 O O . LYS A 1 615 ? -0.206 0.495 -11.087 1.00 94.44 615 LYS A O 1
ATOM 4903 N N . TYR A 1 616 ? -1.077 -1.034 -9.681 1.00 90.75 616 TYR A N 1
ATOM 4904 C CA . TYR A 1 616 ? -0.728 -2.153 -10.536 1.00 90.75 616 TYR A CA 1
ATOM 4905 C C . TYR A 1 616 ? -1.786 -2.362 -11.617 1.00 90.75 616 TYR A C 1
ATOM 4907 O O . TYR A 1 616 ? -2.941 -1.965 -11.471 1.00 90.75 616 TYR A O 1
ATOM 4915 N N . ILE A 1 617 ? -1.357 -2.975 -12.720 1.00 80.38 617 ILE A N 1
ATOM 4916 C CA . ILE A 1 617 ? -2.221 -3.259 -13.864 1.00 80.38 617 ILE A CA 1
ATOM 4917 C C . ILE A 1 617 ? -3.201 -4.359 -13.455 1.00 80.38 617 ILE A C 1
ATOM 4919 O O . ILE A 1 617 ? -2.774 -5.478 -13.185 1.00 80.38 617 ILE A O 1
ATOM 4923 N N . GLU A 1 618 ? -4.486 -4.019 -13.442 1.00 69.31 618 GLU A N 1
ATOM 4924 C CA . GLU A 1 618 ? -5.593 -4.884 -13.006 1.00 69.31 618 GLU A CA 1
ATOM 4925 C C . GLU A 1 618 ? -5.886 -5.983 -14.034 1.00 69.31 618 GLU A C 1
ATOM 4927 O O . GLU A 1 618 ? -6.045 -7.153 -13.697 1.00 69.31 618 GLU A O 1
ATOM 4932 N N . HIS A 1 619 ? -5.853 -5.616 -15.317 1.00 68.25 619 HIS A N 1
ATOM 4933 C CA . HIS A 1 619 ? -6.102 -6.518 -16.441 1.00 68.25 619 HIS A CA 1
ATOM 4934 C C . HIS A 1 619 ? -4.894 -6.557 -17.380 1.00 68.25 619 HIS A C 1
ATOM 4936 O O . HIS A 1 619 ? -4.935 -6.005 -18.484 1.00 68.25 619 HIS A O 1
ATOM 4942 N N . PRO A 1 620 ? -3.763 -7.147 -16.950 1.00 64.94 620 PRO A N 1
ATOM 4943 C CA . PRO A 1 620 ? -2.644 -7.333 -17.854 1.00 64.94 620 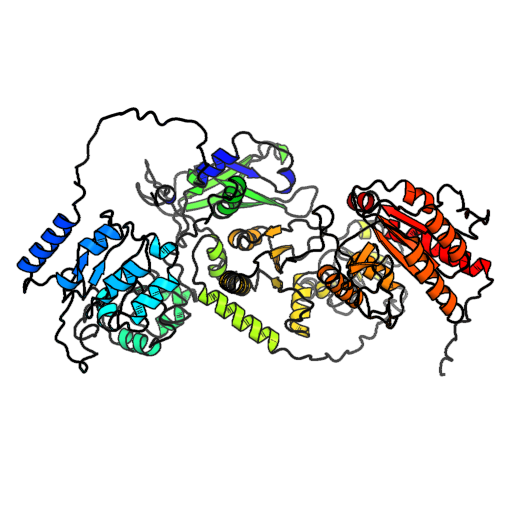PRO A CA 1
ATOM 4944 C C . PRO A 1 620 ? -3.071 -8.277 -18.979 1.00 64.94 620 PRO A C 1
ATOM 4946 O O . PRO A 1 620 ? -3.824 -9.222 -18.756 1.00 64.94 620 PRO A O 1
ATOM 4949 N N . ALA A 1 621 ? -2.543 -8.071 -20.184 1.00 53.19 621 ALA A N 1
ATOM 4950 C CA . ALA A 1 621 ? -2.602 -9.126 -21.183 1.00 53.19 621 ALA A CA 1
ATOM 4951 C C . ALA A 1 621 ? -1.833 -10.338 -20.629 1.00 53.19 621 ALA A C 1
ATOM 4953 O O . ALA A 1 621 ? -0.642 -10.246 -20.314 1.00 53.19 621 ALA A O 1
ATOM 4954 N N . LEU A 1 622 ? -2.543 -11.447 -20.430 1.00 50.69 622 LEU A N 1
ATOM 4955 C CA . LEU A 1 622 ? -1.994 -12.685 -19.895 1.00 50.69 622 LEU A CA 1
ATOM 4956 C C . LEU A 1 622 ? -1.826 -13.706 -21.015 1.00 50.69 622 LEU A C 1
ATOM 4958 O O . LEU A 1 622 ? -2.642 -13.806 -21.925 1.00 50.69 622 LEU A O 1
ATOM 4962 N N . PHE A 1 623 ? -0.771 -14.494 -20.897 1.00 43.66 623 PHE A N 1
ATOM 4963 C CA . PHE A 1 623 ? -0.401 -15.554 -21.804 1.00 43.66 623 PHE A CA 1
ATOM 4964 C C . PHE A 1 623 ? 0.056 -16.775 -20.986 1.00 43.66 623 PHE A C 1
ATOM 4966 O O . PHE A 1 623 ? 1.044 -16.694 -20.256 1.00 43.66 623 PHE A O 1
ATOM 4973 N N . ASN A 1 624 ? -0.687 -17.890 -21.030 1.00 42.50 624 ASN A N 1
ATOM 4974 C CA . ASN A 1 624 ? -0.512 -19.046 -20.125 1.00 42.50 624 ASN A CA 1
ATOM 4975 C C . ASN A 1 624 ? -0.422 -18.654 -18.632 1.00 42.50 624 ASN A C 1
ATOM 4977 O O . ASN A 1 624 ? 0.409 -19.169 -17.885 1.00 42.50 624 ASN A O 1
ATOM 4981 N N . GLY A 1 625 ? -1.234 -17.680 -18.208 1.00 45.59 625 GLY A N 1
ATOM 4982 C CA . GLY A 1 625 ? -1.209 -17.149 -16.840 1.00 45.59 625 GLY A CA 1
ATOM 4983 C C . GLY A 1 625 ? -0.015 -16.239 -16.518 1.00 45.59 625 GLY A C 1
ATOM 4984 O O . GLY A 1 625 ? 0.129 -15.819 -15.373 1.00 45.59 625 GLY A O 1
ATOM 4985 N N . LYS A 1 626 ? 0.837 -15.897 -17.496 1.00 46.34 626 LYS A N 1
ATOM 4986 C CA . LYS A 1 626 ? 1.967 -14.966 -17.339 1.00 46.34 626 LYS A CA 1
ATOM 4987 C C . LYS A 1 626 ? 1.722 -13.665 -18.096 1.00 46.34 626 LYS A C 1
ATOM 4989 O O . LYS A 1 626 ? 1.195 -13.671 -19.197 1.00 46.34 626 LYS A O 1
ATOM 4994 N N . LYS A 1 627 ? 2.129 -12.534 -17.524 1.00 57.75 627 LYS A N 1
ATOM 4995 C CA . LYS A 1 627 ? 1.987 -11.213 -18.151 1.00 57.75 627 LYS A CA 1
ATOM 4996 C C . LYS A 1 627 ? 2.802 -11.114 -19.448 1.00 57.75 627 LYS A C 1
ATOM 4998 O O . LYS A 1 627 ? 3.997 -11.392 -19.441 1.00 57.75 627 LYS A O 1
ATOM 5003 N N . PHE A 1 628 ? 2.164 -10.655 -20.520 1.00 58.31 628 PHE A N 1
ATOM 5004 C CA . PHE A 1 628 ? 2.754 -10.386 -21.830 1.00 58.31 628 PHE A CA 1
ATOM 5005 C C . PHE A 1 628 ? 2.557 -8.902 -22.179 1.00 58.31 628 PHE A C 1
ATOM 5007 O O . PHE A 1 628 ? 1.448 -8.386 -22.065 1.00 58.31 628 PHE A O 1
ATOM 5014 N N . ASP A 1 629 ? 3.621 -8.190 -22.566 1.00 60.50 629 ASP A N 1
ATOM 5015 C CA . ASP A 1 629 ? 3.555 -6.753 -22.880 1.00 60.50 629 ASP A CA 1
ATOM 5016 C C . ASP A 1 629 ? 3.942 -6.480 -24.341 1.00 60.50 629 ASP A C 1
ATOM 5018 O O . ASP A 1 629 ? 5.120 -6.391 -24.695 1.00 60.50 629 ASP A O 1
ATOM 5022 N N . LEU A 1 630 ? 2.922 -6.316 -25.190 1.00 60.31 630 LEU A N 1
ATOM 5023 C CA . LEU A 1 630 ? 3.052 -5.966 -26.611 1.00 60.31 630 LEU A CA 1
ATOM 5024 C C . LEU A 1 630 ? 3.850 -4.674 -26.848 1.00 60.31 630 LEU A C 1
ATOM 5026 O O . LEU A 1 630 ? 4.474 -4.527 -27.903 1.00 60.31 630 LEU A O 1
ATOM 5030 N N . ARG A 1 631 ? 3.882 -3.748 -25.877 1.00 59.81 631 ARG A N 1
ATOM 5031 C CA . ARG A 1 631 ? 4.591 -2.465 -26.014 1.00 59.81 631 ARG A CA 1
ATOM 5032 C C . ARG A 1 631 ? 6.097 -2.649 -26.136 1.00 59.81 631 ARG A C 1
ATOM 5034 O O . ARG A 1 631 ? 6.751 -1.816 -26.754 1.00 59.81 631 ARG A O 1
ATOM 5041 N N . TYR A 1 632 ? 6.648 -3.737 -25.595 1.00 60.22 632 TYR A N 1
ATOM 5042 C CA . TYR A 1 632 ? 8.082 -4.007 -25.677 1.00 60.22 632 TYR A CA 1
ATOM 5043 C C . TYR A 1 632 ? 8.519 -4.329 -27.117 1.00 60.22 632 TYR A C 1
ATOM 5045 O O . TYR A 1 632 ? 9.495 -3.768 -27.610 1.00 60.22 632 TYR A O 1
ATOM 5053 N N . ILE A 1 633 ? 7.749 -5.163 -27.826 1.00 61.78 633 ILE A N 1
ATOM 5054 C CA . ILE A 1 633 ? 8.013 -5.526 -29.229 1.00 61.78 633 ILE A CA 1
ATOM 5055 C C . ILE A 1 633 ? 7.657 -4.359 -30.162 1.00 61.78 633 ILE A C 1
ATOM 5057 O O . ILE A 1 633 ? 8.437 -3.994 -31.043 1.00 61.78 633 ILE A O 1
ATOM 5061 N N . GLY A 1 634 ? 6.503 -3.724 -29.930 1.00 58.91 634 GLY A N 1
ATOM 5062 C CA . GLY A 1 634 ? 6.056 -2.576 -30.716 1.00 58.91 634 GLY A CA 1
ATOM 5063 C C . GLY A 1 634 ? 6.990 -1.369 -30.597 1.00 58.91 634 GLY A C 1
ATOM 5064 O O . GLY A 1 634 ? 7.298 -0.735 -31.603 1.00 58.91 634 GLY A O 1
ATOM 5065 N N . GLY A 1 635 ? 7.486 -1.070 -29.392 1.00 59.81 635 GLY A N 1
ATOM 5066 C CA . GLY A 1 635 ? 8.421 0.029 -29.142 1.00 59.81 635 GLY A CA 1
ATOM 5067 C C . GLY A 1 635 ? 9.778 -0.165 -29.824 1.00 59.81 635 GLY A C 1
ATOM 5068 O O . GLY A 1 635 ? 10.325 0.791 -30.374 1.00 59.81 635 GLY A O 1
ATOM 5069 N N . LEU A 1 636 ? 10.288 -1.402 -29.854 1.00 61.50 636 LEU A N 1
ATOM 5070 C CA . LEU A 1 636 ? 11.544 -1.740 -30.527 1.00 61.50 636 LEU A CA 1
ATOM 5071 C C . LEU A 1 636 ? 11.451 -1.530 -32.048 1.00 61.50 636 LEU A C 1
ATOM 5073 O O . LEU A 1 636 ? 12.321 -0.894 -32.637 1.00 61.50 636 LEU A O 1
ATOM 5077 N N . LEU A 1 637 ? 10.379 -2.016 -32.680 1.00 62.03 637 LEU A N 1
ATOM 5078 C CA . LEU A 1 637 ? 10.177 -1.877 -34.128 1.00 62.03 637 LEU A CA 1
ATOM 5079 C C . LEU A 1 637 ? 9.815 -0.437 -34.529 1.00 62.03 637 LEU A C 1
ATOM 5081 O O . LEU A 1 637 ? 10.272 0.045 -35.568 1.00 62.03 637 LEU A O 1
ATOM 5085 N N . LEU A 1 638 ? 9.068 0.289 -33.689 1.00 62.38 638 LEU A N 1
ATOM 5086 C CA . LEU A 1 638 ? 8.735 1.702 -33.903 1.00 62.38 638 LEU A CA 1
ATOM 5087 C C . LEU A 1 638 ? 9.970 2.601 -34.022 1.00 62.38 638 LEU A C 1
ATOM 5089 O O . LEU A 1 638 ? 9.917 3.575 -34.774 1.00 62.38 638 LEU A O 1
ATOM 5093 N N . ALA A 1 639 ? 11.071 2.280 -33.334 1.00 59.41 639 ALA A N 1
ATOM 5094 C CA . ALA A 1 639 ? 12.318 3.046 -33.411 1.00 59.41 639 ALA A CA 1
ATOM 5095 C C . ALA A 1 639 ? 12.879 3.144 -34.845 1.00 59.41 639 ALA A C 1
ATOM 5097 O O . ALA A 1 639 ? 13.590 4.097 -35.166 1.00 59.41 639 ALA A O 1
ATOM 5098 N N . TYR A 1 640 ? 12.518 2.197 -35.718 1.00 64.38 640 TYR A N 1
ATOM 5099 C CA . TYR A 1 640 ? 12.919 2.146 -37.127 1.00 64.38 640 TYR A CA 1
ATOM 5100 C C . TYR A 1 640 ? 11.855 2.705 -38.087 1.00 64.38 640 TYR A C 1
ATOM 5102 O O . TYR A 1 640 ? 12.057 2.728 -39.303 1.00 64.38 640 TYR A O 1
ATOM 5110 N N . THR A 1 641 ? 10.727 3.187 -37.561 1.00 63.00 641 THR A N 1
ATOM 5111 C CA . THR A 1 641 ? 9.655 3.819 -38.343 1.00 63.00 641 THR A CA 1
ATOM 5112 C C . THR A 1 641 ? 9.754 5.344 -38.273 1.00 63.00 641 THR A C 1
ATOM 5114 O O . THR A 1 641 ? 10.267 5.914 -37.311 1.00 63.00 641 THR A O 1
ATOM 5117 N N . SER A 1 642 ? 9.283 6.056 -39.304 1.00 59.12 642 SER A N 1
ATOM 5118 C CA . SER A 1 642 ? 9.267 7.523 -39.240 1.00 59.12 642 SER A CA 1
ATOM 5119 C C . SER A 1 642 ? 8.183 8.000 -38.268 1.00 59.12 642 SER A C 1
ATOM 5121 O O . SER A 1 642 ? 7.109 7.403 -38.211 1.00 59.12 642 SER A O 1
ATOM 5123 N N . LYS A 1 643 ? 8.430 9.120 -37.567 1.00 52.56 643 LYS A N 1
ATOM 5124 C CA . LYS A 1 643 ? 7.542 9.701 -36.535 1.00 52.56 643 LYS A CA 1
ATOM 5125 C C . LYS A 1 643 ? 6.070 9.913 -36.953 1.00 52.56 643 LYS A C 1
ATOM 5127 O O . LYS A 1 643 ? 5.236 10.079 -36.078 1.00 52.56 643 LYS A O 1
ATOM 5132 N N . ASN A 1 644 ? 5.754 9.872 -38.254 1.00 51.06 644 ASN A N 1
ATOM 5133 C CA . ASN A 1 644 ? 4.406 10.059 -38.814 1.00 51.06 644 ASN A CA 1
ATOM 5134 C C . ASN A 1 644 ? 3.909 8.839 -39.626 1.00 51.06 644 ASN A C 1
ATOM 5136 O O . ASN A 1 644 ? 3.085 8.983 -40.532 1.00 51.06 644 ASN A O 1
ATOM 5140 N N . SER A 1 645 ? 4.458 7.642 -39.402 1.00 58.47 645 SER A N 1
ATOM 5141 C CA . SER A 1 645 ? 4.062 6.443 -40.150 1.00 58.47 645 SER A CA 1
ATOM 5142 C C . SER A 1 645 ? 2.781 5.827 -39.585 1.00 58.47 645 SER A C 1
ATOM 5144 O O . SER A 1 645 ? 2.761 5.370 -38.449 1.00 58.47 645 SER A O 1
ATOM 5146 N N . SER A 1 646 ? 1.725 5.758 -40.403 1.00 65.88 646 SER A N 1
ATOM 5147 C CA . SER A 1 646 ? 0.546 4.932 -40.112 1.00 65.88 646 SER A CA 1
ATOM 5148 C C . SER A 1 646 ? 0.951 3.455 -40.073 1.00 65.88 646 SER A C 1
ATOM 5150 O O . SER A 1 646 ? 1.457 2.952 -41.085 1.00 65.88 646 SER A O 1
ATOM 5152 N N . LEU A 1 647 ? 0.726 2.781 -38.947 1.00 71.94 647 LEU A N 1
ATOM 5153 C CA . LEU A 1 647 ? 0.938 1.340 -38.793 1.00 71.94 647 LEU A CA 1
ATOM 5154 C C . LEU A 1 647 ? -0.270 0.573 -39.321 1.00 71.94 647 LEU A C 1
ATOM 5156 O O . LEU A 1 647 ? -1.344 1.152 -39.457 1.00 71.94 647 LEU A O 1
ATOM 5160 N N . ILE A 1 648 ? -0.075 -0.705 -39.642 1.00 77.31 648 ILE A N 1
ATOM 5161 C CA . ILE A 1 648 ? -1.120 -1.574 -40.180 1.00 77.31 648 ILE A CA 1
ATOM 5162 C C . ILE A 1 648 ? -1.362 -2.722 -39.219 1.00 77.31 648 ILE A C 1
ATOM 5164 O O . ILE A 1 648 ? -0.426 -3.443 -38.885 1.00 77.31 648 ILE A O 1
ATOM 5168 N N . ASP A 1 649 ? -2.608 -2.882 -38.793 1.00 80.62 649 ASP A N 1
ATOM 5169 C CA . ASP A 1 649 ? -3.031 -3.832 -37.776 1.00 80.62 649 ASP A CA 1
ATOM 5170 C C . ASP A 1 649 ? -4.152 -4.739 -38.302 1.00 80.62 649 ASP A C 1
ATOM 5172 O O . ASP A 1 649 ? -5.157 -4.283 -38.845 1.00 80.62 649 ASP A O 1
ATOM 5176 N N . ALA A 1 650 ? -3.974 -6.053 -38.177 1.00 84.12 650 ALA A N 1
ATOM 5177 C CA . ALA A 1 650 ? -4.943 -7.041 -38.635 1.00 84.12 650 ALA A CA 1
ATOM 5178 C C . ALA A 1 650 ? -5.049 -8.202 -37.641 1.00 84.12 650 ALA A C 1
ATOM 5180 O O . ALA A 1 650 ? -4.047 -8.635 -37.077 1.00 84.12 650 ALA A O 1
ATOM 5181 N N . GLY A 1 651 ? -6.267 -8.707 -37.453 1.00 86.44 651 GLY A N 1
ATOM 5182 C CA . GLY A 1 651 ? -6.559 -9.946 -36.739 1.00 86.44 651 GLY A CA 1
ATOM 5183 C C . GLY A 1 651 ? -6.861 -11.091 -37.706 1.00 86.44 651 GLY A C 1
ATOM 5184 O O . GLY A 1 651 ? -7.269 -10.870 -38.848 1.00 86.44 651 GLY A O 1
ATOM 5185 N N . PHE A 1 652 ? -6.680 -12.328 -37.252 1.00 90.06 652 PHE A N 1
ATOM 5186 C CA . PHE A 1 652 ? -7.016 -13.539 -38.000 1.00 90.06 652 PHE A CA 1
ATOM 5187 C C . PHE A 1 652 ? -7.542 -14.618 -37.047 1.00 90.06 652 PHE A C 1
ATOM 5189 O O . PHE A 1 652 ? -7.196 -14.620 -35.871 1.00 90.06 652 PHE A O 1
ATOM 5196 N N . GLY A 1 653 ? -8.398 -15.518 -37.542 1.00 85.56 653 GLY A N 1
ATOM 5197 C CA . GLY A 1 653 ? -8.978 -16.589 -36.724 1.00 85.56 653 GLY A CA 1
ATOM 5198 C C . GLY A 1 653 ? -10.051 -16.094 -35.750 1.00 85.56 653 GLY A C 1
ATOM 5199 O O . GLY A 1 653 ? -10.223 -16.662 -34.682 1.00 85.56 653 GLY A O 1
ATOM 5200 N N . GLY A 1 654 ? -10.776 -15.029 -36.093 1.00 86.25 654 GLY A N 1
ATOM 5201 C CA . GLY A 1 654 ? -11.833 -14.463 -35.252 1.00 86.25 654 GLY A CA 1
ATOM 5202 C C . GLY A 1 654 ? -13.194 -14.541 -35.930 1.00 86.25 654 GLY A C 1
ATOM 5203 O O . GLY A 1 654 ? -13.299 -14.342 -37.139 1.00 86.25 654 GLY A O 1
ATOM 5204 N N . ARG A 1 655 ? -14.248 -14.821 -35.164 1.00 85.00 655 ARG A N 1
ATOM 5205 C CA . ARG A 1 655 ? -15.633 -14.708 -35.616 1.00 85.00 655 ARG A CA 1
ATOM 5206 C C . ARG A 1 655 ? -16.124 -13.281 -35.401 1.00 85.00 655 ARG A C 1
ATOM 5208 O O . ARG A 1 655 ? -16.280 -12.841 -34.260 1.00 85.00 655 ARG A O 1
ATOM 5215 N N . THR A 1 656 ? -16.352 -12.575 -36.500 1.00 80.31 656 THR A N 1
ATOM 5216 C CA . THR A 1 656 ? -16.844 -11.195 -36.505 1.00 80.31 656 THR A CA 1
ATOM 5217 C C . THR A 1 656 ? -18.323 -11.121 -36.115 1.00 80.31 656 THR A C 1
ATOM 5219 O O . THR A 1 656 ? -19.011 -12.138 -36.007 1.00 80.31 656 THR A O 1
ATOM 5222 N N . CYS A 1 657 ? -18.832 -9.908 -35.885 1.00 72.25 657 CYS A N 1
ATOM 5223 C CA . CYS A 1 657 ? -20.217 -9.658 -35.466 1.00 72.25 657 CYS A CA 1
ATOM 5224 C C . CYS A 1 657 ? -21.285 -10.157 -36.463 1.00 72.25 657 CYS A C 1
ATOM 5226 O O . CYS A 1 657 ? -22.436 -10.350 -36.082 1.00 72.25 657 CYS A O 1
ATOM 5228 N N . ASP A 1 658 ? -20.905 -10.422 -37.715 1.00 73.88 658 ASP A N 1
ATOM 5229 C CA . ASP A 1 658 ? -21.735 -11.061 -38.745 1.00 73.88 658 ASP A CA 1
ATOM 5230 C C . ASP A 1 658 ? -21.815 -12.599 -38.619 1.00 73.88 658 ASP A C 1
ATOM 5232 O O . ASP A 1 658 ? -22.497 -13.259 -39.402 1.00 73.88 658 ASP A O 1
ATOM 5236 N N . GLY A 1 659 ? -21.129 -13.181 -37.631 1.00 76.38 659 GLY A N 1
ATOM 5237 C CA . GLY A 1 659 ? -21.105 -14.615 -37.358 1.00 76.38 659 GLY A CA 1
ATOM 5238 C C . GLY A 1 659 ? -20.148 -15.416 -38.243 1.00 76.38 659 GLY A C 1
ATOM 5239 O O . GLY A 1 659 ? -20.060 -16.635 -38.066 1.00 76.38 659 GLY A O 1
ATOM 5240 N N . THR A 1 660 ? -19.413 -14.776 -39.157 1.00 83.44 660 THR A N 1
ATOM 5241 C CA . THR A 1 660 ? -18.459 -15.453 -40.047 1.00 83.44 660 THR A CA 1
ATOM 5242 C C . THR A 1 660 ? -17.049 -15.466 -39.458 1.00 83.44 660 THR A C 1
ATOM 5244 O O . THR A 1 660 ? -16.633 -14.528 -38.783 1.00 83.44 660 THR A O 1
ATOM 5247 N N . THR A 1 661 ? -16.304 -16.555 -39.670 1.00 87.31 661 THR A N 1
ATOM 5248 C CA . THR A 1 661 ? -14.887 -16.612 -39.280 1.00 87.31 661 THR A CA 1
ATOM 5249 C C . THR A 1 661 ? -14.054 -15.887 -40.330 1.00 87.31 661 THR A C 1
ATOM 5251 O O . THR A 1 661 ? -14.034 -16.288 -41.494 1.00 87.31 661 THR A O 1
ATOM 5254 N N . SER A 1 662 ? -13.340 -14.846 -39.911 1.00 88.06 662 SER A N 1
ATOM 5255 C CA . SER A 1 662 ? -12.399 -14.109 -40.746 1.00 88.06 662 SER A CA 1
ATOM 5256 C C . SER A 1 662 ? -10.956 -14.449 -40.379 1.00 88.06 662 SER A C 1
ATOM 5258 O O . SER A 1 662 ? -10.565 -14.454 -39.208 1.00 88.06 662 SER A O 1
ATOM 5260 N N . HIS A 1 663 ? -10.140 -14.699 -41.402 1.00 88.00 663 HIS A N 1
ATOM 5261 C CA . HIS A 1 663 ? -8.701 -14.951 -41.272 1.00 88.00 663 HIS A CA 1
ATOM 5262 C C . HIS A 1 663 ? -7.848 -13.752 -41.720 1.00 88.00 663 HIS A C 1
ATOM 5264 O O . HIS A 1 663 ? -6.638 -13.882 -41.868 1.00 88.00 663 HIS A O 1
ATOM 5270 N N . CYS A 1 664 ? -8.473 -12.586 -41.921 1.00 88.38 664 CYS A N 1
ATOM 5271 C CA . CYS A 1 664 ? -7.806 -11.294 -42.086 1.00 88.38 664 CYS A CA 1
ATOM 5272 C C . CYS A 1 664 ? -8.841 -10.160 -41.931 1.00 88.38 664 CYS A C 1
ATOM 5274 O O . CYS A 1 664 ? -9.432 -9.708 -42.915 1.00 88.38 664 CYS A O 1
ATOM 5276 N N . PHE A 1 665 ? -9.070 -9.686 -40.707 1.00 86.62 665 PHE A N 1
ATOM 5277 C CA . PHE A 1 665 ? -9.959 -8.557 -40.403 1.00 86.62 665 PHE A CA 1
ATOM 5278 C C . PHE A 1 665 ? -9.194 -7.401 -39.759 1.00 86.62 665 PHE A C 1
ATOM 5280 O O . PHE A 1 665 ? -8.083 -7.561 -39.266 1.00 86.62 665 PHE A O 1
ATOM 5287 N N . ASN A 1 666 ? -9.784 -6.213 -39.788 1.00 83.50 666 ASN A N 1
ATOM 5288 C CA . ASN A 1 666 ? -9.196 -5.018 -39.202 1.00 83.50 666 ASN A CA 1
ATOM 5289 C C . ASN A 1 666 ? -9.450 -4.986 -37.690 1.00 83.50 666 ASN A C 1
ATOM 5291 O O . ASN A 1 666 ? -10.610 -5.078 -37.281 1.00 83.50 666 ASN A O 1
ATOM 5295 N N . LEU A 1 667 ? -8.407 -4.835 -36.867 1.00 80.31 667 LEU A N 1
ATOM 5296 C CA . LEU A 1 667 ? -8.579 -4.808 -35.407 1.00 80.31 667 LEU A CA 1
ATOM 5297 C C . LEU A 1 667 ? -9.392 -3.589 -34.953 1.00 80.31 667 LEU A C 1
ATOM 5299 O O . LEU A 1 667 ? -10.142 -3.678 -33.987 1.00 80.31 667 LEU A O 1
ATOM 5303 N N . ASN A 1 668 ? -9.331 -2.474 -35.688 1.00 73.75 668 ASN A N 1
ATOM 5304 C CA . ASN A 1 668 ? -10.115 -1.278 -35.371 1.00 73.75 668 ASN A CA 1
ATOM 5305 C C . ASN A 1 668 ? -11.607 -1.373 -35.774 1.00 73.75 668 ASN A C 1
ATOM 5307 O O . ASN A 1 668 ? -12.356 -0.415 -35.585 1.00 73.75 668 ASN A O 1
ATOM 5311 N N . GLY A 1 669 ? -12.046 -2.496 -36.358 1.00 68.69 669 GLY A N 1
ATOM 5312 C CA . GLY A 1 669 ? -13.440 -2.742 -36.745 1.00 68.69 669 GLY A CA 1
ATOM 5313 C C . GLY A 1 669 ? -13.929 -1.974 -37.982 1.00 68.69 669 GLY A C 1
ATOM 5314 O O . GLY A 1 669 ? -15.077 -2.144 -38.392 1.00 68.69 669 GLY A O 1
ATOM 5315 N N . SER A 1 670 ? -13.092 -1.144 -38.614 1.00 68.12 670 SER A N 1
ATOM 5316 C CA . SER A 1 670 ? -13.484 -0.377 -39.801 1.00 68.12 670 SER A CA 1
ATOM 5317 C C . SER A 1 670 ? -13.409 -1.207 -41.089 1.00 68.12 670 SER A C 1
ATOM 5319 O O . SER A 1 670 ? -12.433 -1.912 -41.352 1.00 68.12 670 SER A O 1
ATOM 5321 N N . ALA A 1 671 ? -14.414 -1.044 -41.956 1.00 58.25 671 ALA A N 1
ATOM 5322 C CA . ALA A 1 671 ? -14.488 -1.697 -43.269 1.00 58.25 671 ALA A CA 1
ATOM 5323 C C . ALA A 1 671 ? -13.489 -1.140 -44.313 1.00 58.25 671 ALA A C 1
ATOM 5325 O O . ALA A 1 671 ? -13.451 -1.620 -45.444 1.00 58.25 671 ALA A O 1
ATOM 5326 N N . GLY A 1 672 ? -12.716 -0.101 -43.966 1.00 60.59 672 GLY A N 1
ATOM 5327 C CA . GLY A 1 672 ? -11.933 0.695 -44.918 1.00 60.59 672 GLY A CA 1
ATOM 5328 C C . GLY A 1 672 ? -10.414 0.592 -44.769 1.00 60.59 672 GLY A C 1
ATOM 5329 O O . GLY A 1 672 ? -9.734 0.180 -45.707 1.00 60.59 672 GLY A O 1
ATOM 5330 N N . ALA A 1 673 ? -9.854 1.014 -43.631 1.00 62.56 673 ALA A N 1
ATOM 5331 C CA . ALA A 1 673 ? -8.410 1.214 -43.498 1.00 62.56 673 ALA A CA 1
ATOM 5332 C C . ALA A 1 673 ? -7.830 0.480 -42.283 1.00 62.56 673 ALA A C 1
ATOM 5334 O O . ALA A 1 673 ? -8.122 0.828 -41.140 1.00 62.56 673 ALA A O 1
ATOM 5335 N N . PHE A 1 674 ? -6.941 -0.479 -42.556 1.00 64.94 674 PHE A N 1
ATOM 5336 C CA . PHE A 1 674 ? -6.046 -1.134 -41.593 1.00 64.94 674 PHE A CA 1
ATOM 5337 C C . PHE A 1 674 ? -4.961 -0.150 -41.134 1.00 64.94 674 PHE A C 1
ATOM 5339 O O . PHE A 1 674 ? -3.788 -0.392 -41.372 1.00 64.94 674 PHE A O 1
ATOM 5346 N N . LYS A 1 675 ? -5.318 1.056 -40.691 1.00 77.00 675 LYS A N 1
ATOM 5347 C CA . LYS A 1 675 ? -4.344 2.077 -40.304 1.00 77.00 675 LYS A CA 1
ATOM 5348 C C . LYS A 1 675 ? -4.607 2.530 -38.886 1.00 77.00 675 LYS A C 1
ATOM 5350 O O . LYS A 1 675 ? -5.709 2.981 -38.588 1.00 77.00 675 LYS A O 1
ATOM 5355 N N . VAL A 1 676 ? -3.563 2.484 -38.071 1.00 76.88 676 VAL A N 1
ATOM 5356 C CA . VAL A 1 676 ? -3.553 2.982 -36.697 1.00 76.88 676 VAL A CA 1
ATOM 5357 C C . VAL A 1 676 ? -2.343 3.878 -36.456 1.00 76.88 676 VAL A C 1
ATOM 5359 O O . VAL A 1 676 ? -1.309 3.770 -37.126 1.00 76.88 676 VAL A O 1
ATOM 5362 N N . GLU A 1 677 ? -2.492 4.812 -35.521 1.00 77.94 677 GLU A N 1
ATOM 5363 C CA . GLU A 1 677 ? -1.446 5.763 -35.155 1.00 77.94 677 GLU A CA 1
ATOM 5364 C C . GLU A 1 677 ? -0.636 5.238 -33.965 1.00 77.94 677 GLU A C 1
ATOM 5366 O O . GLU A 1 677 ? -1.125 5.156 -32.839 1.00 77.94 677 GLU A O 1
ATOM 5371 N N . GLY A 1 678 ? 0.625 4.880 -34.226 1.00 71.62 678 GLY A N 1
ATOM 5372 C CA . GL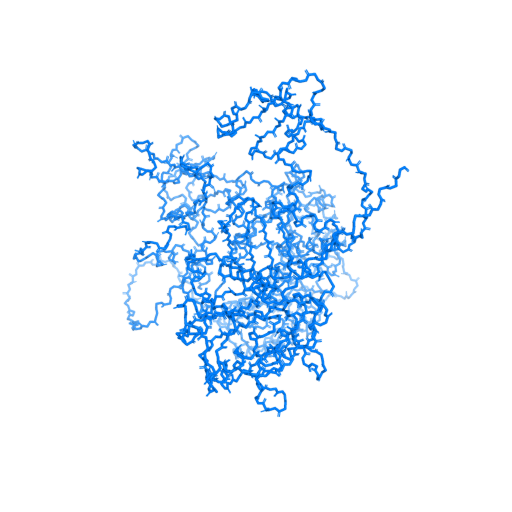Y A 1 678 ? 1.561 4.416 -33.201 1.00 71.62 678 GLY A CA 1
ATOM 5373 C C . GLY A 1 678 ? 1.165 3.099 -32.518 1.00 71.62 678 GLY A C 1
ATOM 5374 O O . GLY A 1 678 ? 0.202 2.430 -32.890 1.00 71.62 678 GLY A O 1
ATOM 5375 N N . VAL A 1 679 ? 1.944 2.713 -31.503 1.00 69.69 679 VAL A N 1
ATOM 5376 C CA . VAL A 1 679 ? 1.679 1.503 -30.701 1.00 69.69 679 VAL A CA 1
ATOM 5377 C C . VAL A 1 679 ? 0.412 1.650 -29.866 1.00 69.69 679 VAL A C 1
ATOM 5379 O O . VAL A 1 679 ? -0.318 0.677 -29.727 1.00 69.69 679 VAL A O 1
ATOM 5382 N N . GLU A 1 680 ? 0.099 2.853 -29.385 1.00 69.25 680 GLU A N 1
ATOM 5383 C CA . GLU A 1 680 ? -1.146 3.103 -28.650 1.00 69.25 680 GLU A CA 1
ATOM 5384 C C . GLU A 1 680 ? -2.381 2.806 -29.510 1.00 69.25 680 GLU A C 1
ATOM 5386 O O . GLU A 1 680 ? -3.311 2.151 -29.043 1.00 69.25 680 GLU A O 1
ATOM 5391 N N . GLY A 1 681 ? -2.361 3.182 -30.796 1.00 75.25 681 GLY A N 1
ATOM 5392 C CA . GLY A 1 681 ? -3.420 2.829 -31.739 1.00 75.25 681 GLY A CA 1
ATOM 5393 C C . GLY A 1 681 ? -3.574 1.316 -31.925 1.00 75.25 681 GLY A C 1
ATOM 5394 O O . GLY A 1 681 ? -4.700 0.821 -31.933 1.00 75.25 681 GLY A O 1
ATOM 5395 N N . ILE A 1 682 ? -2.462 0.572 -31.997 1.00 76.75 682 ILE A N 1
ATOM 5396 C CA . ILE A 1 682 ? -2.485 -0.902 -32.051 1.00 76.75 682 ILE A CA 1
ATOM 5397 C C . ILE A 1 682 ? -3.086 -1.479 -30.764 1.00 76.75 682 ILE A C 1
ATOM 5399 O O . ILE A 1 682 ? -3.946 -2.354 -30.833 1.00 76.75 682 ILE A O 1
ATOM 5403 N N . MET A 1 683 ? -2.657 -1.001 -29.593 1.00 76.25 683 MET A N 1
ATOM 5404 C CA . MET A 1 683 ? -3.129 -1.507 -28.299 1.00 76.25 683 MET A CA 1
ATOM 5405 C C . MET A 1 683 ? -4.621 -1.233 -28.089 1.00 76.25 683 MET A C 1
ATOM 5407 O O . MET A 1 683 ? -5.348 -2.115 -27.629 1.00 76.25 683 MET A O 1
ATOM 5411 N N . ALA A 1 684 ? -5.091 -0.044 -28.473 1.00 75.44 684 ALA A N 1
ATOM 5412 C CA . ALA A 1 684 ? -6.504 0.315 -28.424 1.00 75.44 684 ALA A CA 1
ATOM 5413 C C . ALA A 1 684 ? -7.344 -0.557 -29.371 1.00 75.44 684 ALA A C 1
ATOM 5415 O O . ALA A 1 684 ? -8.379 -1.087 -28.964 1.00 75.44 684 ALA A O 1
ATOM 5416 N N . ALA A 1 685 ? -6.880 -0.761 -30.609 1.00 80.75 685 ALA A N 1
ATOM 5417 C CA . ALA A 1 685 ? -7.553 -1.615 -31.584 1.00 80.75 685 ALA A CA 1
ATOM 5418 C C . ALA A 1 685 ? -7.582 -3.086 -31.138 1.00 80.75 685 ALA A C 1
ATOM 5420 O O . ALA A 1 685 ? -8.630 -3.723 -31.193 1.00 80.75 685 ALA A O 1
ATOM 5421 N N . TYR A 1 686 ? -6.471 -3.611 -30.615 1.00 81.56 686 TYR A N 1
ATOM 5422 C CA . TYR A 1 686 ? -6.388 -4.965 -30.065 1.00 81.56 686 TYR A CA 1
ATOM 5423 C C . TYR A 1 686 ? -7.345 -5.171 -28.882 1.00 81.56 686 TYR A C 1
ATOM 5425 O O . TYR A 1 686 ? -8.114 -6.132 -28.870 1.00 81.56 686 TYR A O 1
ATOM 5433 N N . SER A 1 687 ? -7.351 -4.244 -27.917 1.00 76.69 687 SER A N 1
ATOM 5434 C CA . SER A 1 687 ? -8.265 -4.291 -26.768 1.00 76.69 687 SER A CA 1
ATOM 5435 C C . SER A 1 687 ? -9.730 -4.239 -27.212 1.00 76.69 687 SER A C 1
ATOM 5437 O O . SER A 1 687 ? -10.551 -5.033 -26.754 1.00 76.69 687 SER A O 1
ATOM 5439 N N . SER A 1 688 ? -10.057 -3.367 -28.171 1.00 80.81 688 SER A N 1
ATOM 5440 C CA . SER A 1 688 ? -11.396 -3.295 -28.764 1.00 80.81 688 SER A CA 1
ATOM 5441 C C . SER A 1 688 ? -11.789 -4.603 -29.459 1.00 80.81 688 SER A C 1
ATOM 5443 O O . SER A 1 688 ? -12.892 -5.110 -29.247 1.00 80.81 688 SER A O 1
ATOM 5445 N N . ALA A 1 689 ? -10.893 -5.195 -30.251 1.00 81.50 689 ALA A N 1
ATOM 5446 C CA . ALA A 1 689 ? -11.156 -6.440 -30.964 1.00 81.50 689 ALA A CA 1
ATOM 5447 C C . ALA A 1 689 ? -11.444 -7.611 -30.011 1.00 81.50 689 ALA A C 1
ATOM 5449 O O . ALA A 1 689 ? -12.365 -8.379 -30.278 1.00 81.50 689 ALA A O 1
ATOM 5450 N N . LEU A 1 690 ? -10.734 -7.715 -28.880 1.00 79.62 690 LEU A N 1
ATOM 5451 C CA . LEU A 1 690 ? -10.962 -8.769 -27.880 1.00 79.62 690 LEU A CA 1
ATOM 5452 C C . LEU A 1 690 ? -12.380 -8.765 -27.288 1.00 79.62 690 LEU A C 1
ATOM 5454 O O . LEU A 1 690 ? -12.881 -9.820 -26.909 1.00 79.62 690 LEU A O 1
ATOM 5458 N N . HIS A 1 691 ? -13.032 -7.604 -27.220 1.00 79.62 691 HIS A N 1
ATOM 5459 C CA . HIS A 1 691 ? -14.403 -7.487 -26.713 1.00 79.62 691 HIS A CA 1
ATOM 5460 C C . HIS A 1 691 ? -15.462 -7.667 -27.810 1.00 79.62 691 HIS A C 1
ATOM 5462 O O . HIS A 1 691 ? -16.605 -8.009 -27.513 1.00 79.62 691 HIS A O 1
ATOM 5468 N N . ASN A 1 692 ? -15.096 -7.432 -29.073 1.00 78.56 692 ASN A N 1
ATOM 5469 C CA . ASN A 1 692 ? -16.033 -7.357 -30.198 1.00 78.56 692 ASN A CA 1
ATOM 5470 C C . ASN A 1 692 ? -15.951 -8.551 -31.168 1.00 78.56 692 ASN A C 1
ATOM 5472 O O . ASN A 1 692 ? -16.799 -8.682 -32.053 1.00 78.56 692 ASN A O 1
ATOM 5476 N N . VAL A 1 693 ? -14.942 -9.414 -31.028 1.00 83.44 693 VAL A N 1
ATOM 5477 C CA . VAL A 1 693 ? -14.699 -10.583 -31.884 1.00 83.44 693 VAL A CA 1
ATOM 5478 C C . VAL A 1 693 ? -14.571 -11.826 -31.011 1.00 83.44 693 VAL A C 1
ATOM 5480 O O . VAL A 1 693 ? -13.808 -11.844 -30.050 1.00 83.44 693 VAL A O 1
ATOM 5483 N N . ALA A 1 694 ? -15.289 -12.895 -31.357 1.00 84.50 694 ALA A N 1
ATOM 5484 C CA . ALA A 1 694 ? -15.154 -14.170 -30.656 1.00 84.50 694 ALA A CA 1
ATOM 5485 C C . ALA A 1 694 ? -13.989 -14.982 -31.243 1.00 84.50 694 ALA A C 1
ATOM 5487 O O . ALA A 1 694 ? -13.903 -15.148 -32.458 1.00 84.50 694 ALA A O 1
ATOM 5488 N N . LEU A 1 695 ? -13.101 -15.515 -30.399 1.00 85.81 695 LEU A N 1
ATOM 5489 C CA . LEU A 1 695 ? -11.968 -16.336 -30.845 1.00 85.81 695 LEU A CA 1
ATOM 5490 C C . LEU A 1 695 ? -12.454 -17.604 -31.573 1.00 85.81 695 LEU A C 1
ATOM 5492 O O . LEU A 1 695 ? -13.379 -18.282 -31.119 1.00 85.81 695 LEU A O 1
ATOM 5496 N N . ALA A 1 696 ? -11.846 -17.915 -32.717 1.00 85.88 696 ALA A N 1
ATOM 5497 C CA . ALA A 1 696 ? -12.192 -19.039 -33.580 1.00 85.88 696 ALA A CA 1
ATOM 5498 C C . ALA A 1 696 ? -10.923 -19.690 -34.174 1.00 85.88 696 ALA A C 1
ATOM 5500 O O . ALA A 1 696 ? -9.797 -19.359 -33.824 1.00 85.88 696 ALA A O 1
ATOM 5501 N N . GLY A 1 697 ? -11.104 -20.653 -35.075 1.00 83.44 697 GLY A N 1
ATOM 5502 C CA . GLY A 1 697 ? -10.021 -21.295 -35.817 1.00 83.44 697 GLY A CA 1
ATOM 5503 C C . GLY A 1 697 ? -10.511 -21.756 -37.191 1.00 83.44 697 GLY A C 1
ATOM 5504 O O . GLY A 1 697 ? -11.702 -21.598 -37.489 1.00 83.44 697 GLY A O 1
ATOM 5505 N N . PRO A 1 698 ? -9.638 -22.334 -38.033 1.00 89.38 698 PRO A N 1
ATOM 5506 C CA . PRO A 1 698 ? -8.237 -22.710 -37.770 1.00 89.38 698 PRO A CA 1
ATOM 5507 C C . PRO A 1 698 ? -7.217 -21.551 -37.851 1.00 89.38 698 PRO A C 1
ATOM 5509 O O . PRO A 1 698 ? -7.550 -20.438 -38.260 1.00 89.38 698 PRO A O 1
ATOM 5512 N N . THR A 1 699 ? -5.960 -21.823 -37.486 1.00 89.38 699 THR A N 1
ATOM 5513 C CA . THR A 1 699 ? -4.831 -20.877 -37.587 1.00 89.38 699 THR A CA 1
ATOM 5514 C C . THR A 1 699 ? -4.276 -20.876 -39.013 1.00 89.38 699 THR A C 1
ATOM 5516 O O . THR A 1 699 ? -3.639 -21.848 -39.426 1.00 89.38 699 THR A O 1
ATOM 5519 N N . LEU A 1 700 ? -4.532 -19.798 -39.766 1.00 90.31 700 LEU A N 1
ATOM 5520 C CA . LEU A 1 700 ? -4.160 -19.665 -41.181 1.00 90.31 700 LEU A CA 1
ATOM 5521 C C . LEU A 1 700 ? -3.326 -18.402 -41.416 1.00 90.31 700 LEU A C 1
ATOM 5523 O O . LEU A 1 700 ? -3.794 -17.303 -41.107 1.00 90.31 700 LEU A O 1
ATOM 5527 N N . PHE A 1 701 ? -2.122 -18.533 -41.978 1.00 93.69 701 PHE A N 1
ATOM 5528 C CA . PHE A 1 701 ? -1.252 -17.380 -42.269 1.00 93.69 701 PHE A CA 1
ATOM 5529 C C . PHE A 1 701 ? -1.346 -16.891 -43.712 1.00 93.69 701 PHE A C 1
ATOM 5531 O O . PHE A 1 701 ? -1.037 -15.724 -43.982 1.00 93.69 701 PHE A O 1
ATOM 5538 N N . GLY A 1 702 ? -1.801 -17.728 -44.648 1.00 91.50 702 GLY A N 1
ATOM 5539 C CA . GLY A 1 702 ? -1.814 -17.398 -46.071 1.00 91.50 702 GLY A CA 1
ATOM 5540 C C . GLY A 1 702 ? -2.503 -16.063 -46.366 1.00 91.50 702 GLY A C 1
ATOM 5541 O O . GLY A 1 702 ? -1.971 -15.233 -47.106 1.00 91.50 702 GLY A O 1
ATOM 5542 N N . GLN A 1 703 ? -3.651 -15.796 -45.736 1.00 90.50 703 GLN A N 1
ATOM 5543 C CA . GLN A 1 703 ? -4.428 -14.574 -45.976 1.00 90.50 703 GLN A CA 1
ATOM 5544 C C . GLN A 1 703 ? -3.724 -13.302 -45.479 1.00 90.50 703 GLN A C 1
ATOM 5546 O O . GLN A 1 703 ? -3.649 -12.321 -46.225 1.00 90.50 703 GLN A O 1
ATOM 5551 N N . VAL A 1 704 ? -3.157 -13.318 -44.267 1.00 91.62 704 VAL A N 1
ATOM 5552 C CA . VAL A 1 704 ? -2.442 -12.156 -43.707 1.00 91.62 704 VAL A CA 1
ATOM 5553 C C . VAL A 1 704 ? -1.137 -11.875 -44.457 1.00 91.62 704 VAL A C 1
ATOM 5555 O O . VAL A 1 704 ? -0.848 -10.717 -44.765 1.00 91.62 704 VAL A O 1
ATOM 5558 N N . ILE A 1 705 ? -0.400 -12.916 -44.863 1.00 94.50 705 ILE A N 1
ATOM 5559 C CA . ILE A 1 705 ? 0.827 -12.771 -45.663 1.00 94.50 705 ILE A CA 1
ATOM 5560 C C . ILE A 1 705 ? 0.497 -12.215 -47.052 1.00 94.50 705 ILE A C 1
ATOM 5562 O O . ILE A 1 705 ? 1.138 -11.266 -47.505 1.00 94.50 705 ILE A O 1
ATOM 5566 N N . ASN A 1 706 ? -0.537 -12.736 -47.720 1.00 92.75 706 ASN A N 1
ATOM 5567 C CA . ASN A 1 706 ? -0.977 -12.214 -49.017 1.00 92.75 706 ASN A CA 1
ATOM 5568 C C . ASN A 1 706 ? -1.416 -10.746 -48.919 1.00 92.75 706 ASN A C 1
ATOM 5570 O O . ASN A 1 706 ? -1.130 -9.954 -49.822 1.00 92.75 706 ASN A O 1
ATOM 5574 N N . LYS A 1 707 ? -2.071 -10.353 -47.819 1.00 89.75 707 LYS A N 1
ATOM 5575 C CA . LYS A 1 707 ? -2.456 -8.958 -47.588 1.00 89.75 707 LYS A CA 1
ATOM 5576 C C . LYS A 1 707 ? -1.237 -8.052 -47.404 1.00 89.75 707 LYS A C 1
ATOM 5578 O O . LYS A 1 707 ? -1.174 -6.993 -48.033 1.00 89.75 707 LYS A O 1
ATOM 5583 N N . ALA A 1 708 ? -0.260 -8.471 -46.603 1.00 90.50 708 ALA A N 1
ATOM 5584 C CA . ALA A 1 708 ? 0.992 -7.739 -46.419 1.00 90.50 708 ALA A CA 1
ATOM 5585 C C . ALA A 1 708 ? 1.777 -7.612 -47.734 1.00 90.50 708 ALA A C 1
ATOM 5587 O O . ALA A 1 708 ? 2.220 -6.519 -48.088 1.00 90.50 708 ALA A O 1
ATOM 5588 N N . ALA A 1 709 ? 1.859 -8.692 -48.514 1.00 91.31 709 ALA A N 1
ATOM 5589 C CA . ALA A 1 709 ? 2.453 -8.692 -49.847 1.00 91.31 709 ALA A CA 1
ATOM 5590 C C . ALA A 1 709 ? 1.729 -7.715 -50.793 1.00 91.31 709 ALA A C 1
ATOM 5592 O O . ALA A 1 709 ? 2.372 -6.928 -51.489 1.00 91.31 709 ALA A O 1
ATOM 5593 N N . GLN A 1 710 ? 0.392 -7.680 -50.779 1.00 89.94 710 GLN A N 1
ATOM 5594 C CA . GLN A 1 710 ? -0.383 -6.716 -51.564 1.00 89.94 710 GLN A CA 1
ATOM 5595 C C . GLN A 1 710 ? -0.003 -5.270 -51.202 1.00 89.94 710 GLN A C 1
ATOM 5597 O O . GLN A 1 710 ? 0.273 -4.467 -52.095 1.00 89.94 710 GLN A O 1
ATOM 5602 N N . ILE A 1 711 ? 0.069 -4.944 -49.910 1.00 85.88 711 ILE A N 1
ATOM 5603 C CA . ILE A 1 711 ? 0.440 -3.607 -49.418 1.00 85.88 711 ILE A CA 1
ATOM 5604 C C . ILE A 1 711 ? 1.882 -3.242 -49.808 1.00 85.88 711 ILE A C 1
ATOM 5606 O O . ILE A 1 711 ? 2.130 -2.136 -50.306 1.00 85.88 711 ILE A O 1
ATOM 5610 N N . ALA A 1 712 ? 2.825 -4.172 -49.632 1.00 87.94 712 ALA A N 1
ATOM 5611 C CA . ALA A 1 712 ? 4.227 -3.980 -49.991 1.00 87.94 712 ALA A CA 1
ATOM 5612 C C . ALA A 1 712 ? 4.387 -3.752 -51.503 1.00 87.94 712 ALA A C 1
ATOM 5614 O O . ALA A 1 712 ? 5.118 -2.851 -51.916 1.00 87.94 712 ALA A O 1
ATOM 5615 N N . SER A 1 713 ? 3.640 -4.494 -52.331 1.00 86.75 713 SER A N 1
ATOM 5616 C CA . SER A 1 713 ? 3.664 -4.364 -53.795 1.00 86.75 713 SER A CA 1
ATOM 5617 C C . SER A 1 713 ? 3.185 -2.993 -54.292 1.00 86.75 713 SER A C 1
ATOM 5619 O O . SER A 1 713 ? 3.789 -2.415 -55.195 1.00 86.75 713 SER A O 1
ATOM 5621 N N . GLN A 1 714 ? 2.156 -2.420 -53.659 1.00 81.88 714 GLN A N 1
ATOM 5622 C CA . GLN A 1 714 ? 1.621 -1.092 -53.993 1.00 81.88 714 GLN A CA 1
ATOM 5623 C C . GLN A 1 714 ? 2.560 0.046 -53.568 1.00 81.88 714 GLN A C 1
ATOM 5625 O O . GLN A 1 714 ? 2.435 1.175 -54.039 1.00 81.88 714 GLN A O 1
ATOM 5630 N N . SER A 1 715 ? 3.512 -0.251 -52.682 1.00 71.38 715 SER A N 1
ATOM 5631 C CA . SER A 1 715 ? 4.391 0.726 -52.043 1.00 71.38 715 SER A CA 1
ATOM 5632 C C . SER A 1 715 ? 5.830 0.718 -52.578 1.00 71.38 715 SER A C 1
ATOM 5634 O O . SER A 1 715 ? 6.664 1.483 -52.087 1.00 71.38 715 SER A O 1
ATOM 5636 N N . ILE A 1 716 ? 6.121 -0.088 -53.610 1.00 65.75 716 ILE A N 1
ATOM 5637 C CA . ILE A 1 716 ? 7.456 -0.215 -54.230 1.00 65.75 716 ILE A CA 1
ATOM 5638 C C . ILE A 1 716 ? 7.986 1.146 -54.717 1.00 65.75 716 ILE A C 1
ATOM 5640 O O . ILE A 1 716 ? 9.180 1.420 -54.621 1.00 65.75 716 ILE A O 1
ATOM 5644 N N . SER A 1 717 ? 7.105 2.042 -55.167 1.00 59.34 717 SER A N 1
ATOM 5645 C CA . SER A 1 717 ? 7.462 3.379 -55.665 1.00 59.34 717 SER A CA 1
ATOM 5646 C C . SER A 1 717 ? 7.967 4.352 -54.586 1.00 59.34 717 SER A C 1
ATOM 5648 O O . SER A 1 717 ? 8.532 5.390 -54.926 1.00 59.34 717 SER A O 1
ATOM 5650 N N . TYR A 1 718 ? 7.772 4.051 -53.295 1.00 60.06 718 TYR A N 1
ATOM 5651 C CA . TYR A 1 718 ? 8.022 4.981 -52.183 1.00 60.06 718 TYR A CA 1
ATOM 5652 C C . TYR A 1 718 ? 9.298 4.687 -51.375 1.00 60.06 718 TYR A C 1
ATOM 5654 O O . TYR A 1 718 ? 9.484 5.294 -50.321 1.00 60.06 718 TYR A O 1
ATOM 5662 N N . ASN A 1 719 ? 10.182 3.789 -51.838 1.00 72.00 719 ASN A N 1
ATOM 5663 C CA . ASN A 1 719 ? 11.385 3.351 -51.104 1.00 72.00 719 ASN A CA 1
ATOM 5664 C C . ASN A 1 719 ? 11.086 2.910 -49.652 1.00 72.00 719 ASN A C 1
ATOM 5666 O O . ASN A 1 719 ? 11.871 3.181 -48.744 1.00 72.00 719 ASN A O 1
ATOM 5670 N N . LYS A 1 720 ? 9.938 2.261 -49.417 1.00 80.94 720 LYS A N 1
ATOM 5671 C CA . LYS A 1 720 ? 9.574 1.709 -48.106 1.00 80.94 720 LYS A CA 1
ATOM 5672 C C . LYS A 1 720 ? 9.904 0.224 -48.046 1.00 80.94 720 LYS A C 1
ATOM 5674 O O . LYS A 1 720 ? 9.642 -0.494 -49.008 1.00 80.94 720 LYS A O 1
ATOM 5679 N N . TYR A 1 721 ? 10.434 -0.206 -46.907 1.00 86.00 721 TYR A N 1
ATOM 5680 C CA . TYR A 1 721 ? 10.600 -1.610 -46.550 1.00 86.00 721 TYR A CA 1
ATOM 5681 C C . TYR A 1 721 ? 9.642 -1.939 -45.409 1.00 86.00 721 TYR A C 1
ATOM 5683 O O . TYR A 1 721 ? 9.516 -1.151 -44.471 1.00 86.00 721 TYR A O 1
ATOM 5691 N N . PHE A 1 722 ? 8.922 -3.048 -45.529 1.00 88.19 722 PHE A N 1
ATOM 5692 C CA . PHE A 1 722 ? 7.890 -3.457 -44.587 1.00 88.19 722 PHE A CA 1
ATOM 5693 C C . PHE A 1 722 ? 8.391 -4.608 -43.726 1.00 88.19 722 PHE A C 1
ATOM 5695 O O . PHE A 1 722 ? 9.117 -5.478 -44.196 1.00 88.19 722 PHE A O 1
ATOM 5702 N N . VAL A 1 723 ? 7.954 -4.623 -42.473 1.00 89.12 723 VAL A N 1
ATOM 5703 C CA . VAL A 1 723 ? 8.137 -5.749 -41.561 1.00 89.12 723 VAL A CA 1
ATOM 5704 C C . VAL A 1 723 ? 6.749 -6.134 -41.067 1.00 89.12 723 VAL A C 1
ATOM 5706 O O . VAL A 1 723 ? 6.066 -5.316 -40.450 1.00 89.12 723 VAL A O 1
ATOM 5709 N N . LEU A 1 724 ? 6.301 -7.342 -41.398 1.00 90.62 724 LEU A N 1
ATOM 5710 C CA . LEU A 1 724 ? 5.068 -7.922 -40.877 1.00 90.62 724 LEU A CA 1
ATOM 5711 C C . LEU A 1 724 ? 5.401 -8.695 -39.604 1.00 90.62 724 LEU A C 1
ATOM 5713 O O . LEU A 1 724 ? 6.189 -9.628 -39.654 1.00 90.62 724 LEU A O 1
ATOM 5717 N N . LEU A 1 725 ? 4.771 -8.341 -38.488 1.00 89.12 725 LEU A N 1
ATOM 5718 C CA . LEU A 1 725 ? 4.841 -9.109 -37.250 1.00 89.12 725 LEU A CA 1
ATOM 5719 C C . LEU A 1 725 ? 3.575 -9.961 -37.112 1.00 89.12 725 LEU A C 1
ATOM 5721 O O . LEU A 1 725 ? 2.475 -9.419 -37.025 1.00 89.12 725 LEU A O 1
ATOM 5725 N N . ILE A 1 726 ? 3.733 -11.280 -37.072 1.00 90.25 726 ILE A N 1
ATOM 5726 C CA . ILE A 1 726 ? 2.667 -12.247 -36.803 1.00 90.25 726 ILE A CA 1
ATOM 5727 C C . ILE A 1 726 ? 2.869 -12.786 -35.389 1.00 90.25 726 ILE A C 1
ATOM 5729 O O . ILE A 1 726 ? 3.922 -13.331 -35.080 1.00 90.25 726 ILE A O 1
ATOM 5733 N N . ILE A 1 727 ? 1.855 -12.659 -34.535 1.00 88.31 727 ILE A N 1
ATOM 5734 C CA . ILE A 1 727 ? 1.845 -13.251 -33.192 1.00 88.31 727 ILE A CA 1
ATOM 5735 C C . ILE A 1 727 ? 0.811 -14.373 -33.198 1.00 88.31 727 ILE A C 1
ATOM 5737 O O . ILE A 1 727 ? -0.331 -14.150 -33.604 1.00 88.31 727 ILE A O 1
ATOM 5741 N N . THR A 1 728 ? 1.197 -15.575 -32.778 1.00 87.69 728 THR A N 1
ATOM 5742 C CA . THR A 1 728 ? 0.294 -16.734 -32.764 1.00 87.69 728 THR A CA 1
ATOM 5743 C C . THR A 1 728 ? 0.531 -17.638 -31.563 1.00 87.69 728 THR A C 1
ATOM 5745 O O . THR A 1 728 ? 1.664 -17.768 -31.102 1.00 87.69 728 THR A O 1
ATOM 5748 N N . ASP A 1 729 ? -0.529 -18.292 -31.094 1.00 82.94 729 ASP A N 1
ATOM 5749 C CA . ASP A 1 729 ? -0.490 -19.330 -30.064 1.00 82.94 729 ASP A CA 1
ATOM 5750 C C . ASP A 1 729 ? -0.810 -20.743 -30.569 1.00 82.94 729 ASP A C 1
ATOM 5752 O O . ASP A 1 729 ? -0.736 -21.710 -29.808 1.00 82.94 729 ASP A O 1
ATOM 5756 N N . GLY A 1 730 ? -1.146 -20.870 -31.854 1.00 76.12 730 GLY A N 1
ATOM 5757 C CA . GLY A 1 730 ? -1.660 -22.096 -32.449 1.00 76.12 730 GLY A CA 1
ATOM 5758 C C . GLY A 1 730 ? -0.736 -22.711 -33.495 1.00 76.12 730 GLY A C 1
ATOM 5759 O O . GLY A 1 730 ? 0.147 -22.065 -34.057 1.00 76.12 730 GLY A O 1
ATOM 5760 N N . VAL A 1 731 ? -0.989 -23.986 -33.790 1.00 81.12 731 VAL A N 1
ATOM 5761 C CA . VAL A 1 731 ? -0.296 -24.729 -34.849 1.00 81.12 731 VAL A CA 1
ATOM 5762 C C . VAL A 1 731 ? -0.820 -24.281 -36.215 1.00 81.12 731 VAL A C 1
ATOM 5764 O O . VAL A 1 731 ? -2.033 -24.243 -36.439 1.00 81.12 731 VAL A O 1
ATOM 5767 N N . LEU A 1 732 ? 0.091 -23.965 -37.137 1.00 86.19 732 LEU A N 1
ATOM 5768 C CA . LEU A 1 732 ? -0.250 -23.582 -38.506 1.00 86.19 732 LEU A CA 1
ATOM 5769 C C . LEU A 1 732 ? -1.033 -24.700 -39.204 1.00 86.19 732 LEU A C 1
ATOM 5771 O O . LEU A 1 732 ? -0.591 -25.844 -39.241 1.00 86.19 732 LEU A O 1
ATOM 5775 N N . THR A 1 733 ? -2.194 -24.379 -39.773 1.00 87.69 733 THR A N 1
ATOM 5776 C CA . THR A 1 733 ? -3.037 -25.380 -40.452 1.00 87.69 733 THR A CA 1
ATOM 5777 C C . THR A 1 733 ? -2.863 -25.358 -41.979 1.00 87.69 733 THR A C 1
ATOM 5779 O O . THR A 1 733 ? -3.039 -26.384 -42.632 1.00 87.69 733 THR A O 1
ATOM 5782 N N . ASP A 1 734 ? -2.463 -24.225 -42.567 1.00 90.31 734 ASP A N 1
ATOM 5783 C CA . ASP A 1 734 ? -2.296 -24.012 -44.015 1.00 90.31 734 ASP A CA 1
ATOM 5784 C C . ASP A 1 734 ? -0.827 -23.928 -44.457 1.00 90.31 734 ASP A C 1
ATOM 5786 O O . ASP A 1 734 ? -0.434 -23.035 -45.211 1.00 90.31 734 ASP A O 1
ATOM 5790 N N . LEU A 1 735 ? 0.005 -24.882 -44.028 1.00 88.81 735 LEU A N 1
ATOM 5791 C CA . LEU A 1 735 ? 1.450 -24.864 -44.296 1.00 88.81 735 LEU A CA 1
ATOM 5792 C C . LEU A 1 735 ? 1.799 -24.661 -45.785 1.00 88.81 735 LEU A C 1
ATOM 5794 O O . LEU A 1 735 ? 2.686 -23.874 -46.109 1.00 88.81 735 LEU A O 1
ATOM 5798 N N . GLN A 1 736 ? 1.103 -25.341 -46.704 1.00 91.06 736 GLN A N 1
ATOM 5799 C CA . GLN A 1 736 ? 1.399 -25.235 -48.139 1.00 91.06 736 GLN A CA 1
ATOM 5800 C C . GLN A 1 736 ? 0.973 -23.886 -48.740 1.00 91.06 736 GLN A C 1
ATOM 5802 O O . GLN A 1 736 ? 1.718 -23.311 -49.532 1.00 91.06 736 GLN A O 1
ATOM 5807 N N . GLU A 1 737 ? -0.190 -23.358 -48.350 1.00 92.06 737 GLU A N 1
ATOM 5808 C CA . GLU A 1 737 ? -0.656 -22.041 -48.807 1.00 92.06 737 GLU A CA 1
ATOM 5809 C C . GLU A 1 737 ? 0.239 -20.924 -48.257 1.00 92.06 737 GLU A C 1
ATOM 5811 O O . GLU A 1 737 ? 0.586 -19.985 -48.978 1.00 92.06 737 GLU A O 1
ATOM 5816 N N . THR A 1 738 ? 0.682 -21.074 -47.008 1.00 93.94 738 THR A N 1
ATOM 5817 C CA . THR A 1 738 ? 1.656 -20.195 -46.361 1.00 93.94 738 THR A CA 1
ATOM 5818 C C . THR A 1 738 ? 2.986 -20.204 -47.110 1.00 93.94 738 THR A C 1
ATOM 5820 O O . THR A 1 738 ? 3.472 -19.136 -47.478 1.00 93.94 738 THR A O 1
ATOM 5823 N N . LYS A 1 739 ? 3.538 -21.378 -47.448 1.00 92.12 739 LYS A N 1
ATOM 5824 C CA . LYS A 1 739 ? 4.749 -21.485 -48.287 1.00 92.12 739 LYS A CA 1
ATOM 5825 C C . LYS A 1 739 ? 4.580 -20.790 -49.635 1.00 92.12 739 LYS A C 1
ATOM 5827 O O . LYS A 1 739 ? 5.447 -20.023 -50.048 1.00 92.12 739 LYS A O 1
ATOM 5832 N N . ASP A 1 740 ? 3.449 -21.004 -50.300 1.00 93.31 740 ASP A N 1
ATOM 5833 C CA . ASP A 1 740 ? 3.158 -20.362 -51.582 1.00 93.31 740 ASP A CA 1
ATOM 5834 C C . ASP A 1 740 ? 3.074 -18.831 -51.454 1.00 93.31 740 ASP A C 1
ATOM 5836 O O . ASP A 1 740 ? 3.538 -18.110 -52.341 1.00 93.31 740 ASP A O 1
ATOM 5840 N N . ALA A 1 741 ? 2.507 -18.319 -50.358 1.00 94.56 741 ALA A N 1
ATOM 5841 C CA . ALA A 1 741 ? 2.447 -16.889 -50.068 1.00 94.56 741 ALA A CA 1
ATOM 5842 C C . ALA A 1 741 ? 3.833 -16.297 -49.766 1.00 94.56 741 ALA A C 1
ATOM 5844 O O . ALA A 1 741 ? 4.166 -15.244 -50.310 1.00 94.56 741 ALA A O 1
ATOM 5845 N N . LEU A 1 742 ? 4.664 -16.995 -48.988 1.00 94.19 742 LEU A N 1
ATOM 5846 C CA . LEU A 1 742 ? 6.036 -16.593 -48.659 1.00 94.19 742 LEU A CA 1
ATOM 5847 C C . LEU A 1 742 ? 6.935 -16.531 -49.899 1.00 94.19 742 LEU A C 1
ATOM 5849 O O . LEU A 1 742 ? 7.606 -15.527 -50.129 1.00 94.19 742 LEU A O 1
ATOM 5853 N N . VAL A 1 743 ? 6.881 -17.546 -50.765 1.00 93.75 743 VAL A N 1
ATOM 5854 C CA . VAL A 1 743 ? 7.650 -17.571 -52.025 1.00 93.75 743 VAL A CA 1
ATOM 5855 C C . VAL A 1 743 ? 7.230 -16.440 -52.971 1.00 93.75 743 VAL A C 1
ATOM 5857 O O . VAL A 1 743 ? 8.052 -15.915 -53.719 1.00 93.75 743 VAL A O 1
ATOM 5860 N N . ARG A 1 744 ? 5.955 -16.026 -52.962 1.00 91.56 744 ARG A N 1
ATOM 5861 C CA . ARG A 1 744 ? 5.517 -14.829 -53.704 1.00 91.56 744 ARG A CA 1
ATOM 5862 C C . ARG A 1 744 ? 5.988 -13.537 -53.039 1.00 91.56 744 ARG A C 1
ATOM 5864 O O . ARG A 1 744 ? 6.360 -12.595 -53.736 1.00 91.56 744 ARG A O 1
ATOM 5871 N N . ALA A 1 745 ? 5.952 -13.485 -51.711 1.00 93.50 745 ALA A N 1
ATOM 5872 C CA . ALA A 1 745 ? 6.359 -12.326 -50.932 1.00 93.50 745 ALA A CA 1
ATOM 5873 C C . ALA A 1 745 ? 7.872 -12.069 -50.993 1.00 93.50 745 ALA A C 1
ATOM 5875 O O . ALA A 1 745 ? 8.270 -10.912 -50.894 1.00 93.50 745 ALA A O 1
ATOM 5876 N N . SER A 1 746 ? 8.701 -13.089 -51.249 1.00 93.00 746 SER A N 1
ATOM 5877 C CA . SER A 1 746 ? 10.163 -12.937 -51.321 1.00 93.00 746 SER A CA 1
ATOM 5878 C C . SER A 1 746 ? 10.634 -11.983 -52.426 1.00 93.00 746 SER A C 1
ATOM 5880 O O . SER A 1 746 ? 11.767 -11.527 -52.416 1.00 93.00 746 SER A O 1
ATOM 5882 N N . ASP A 1 747 ? 9.800 -11.647 -53.412 1.00 89.75 747 ASP A N 1
ATOM 5883 C CA . ASP A 1 747 ? 10.140 -10.622 -54.410 1.00 89.75 747 ASP A CA 1
ATOM 5884 C C . ASP A 1 747 ? 9.857 -9.188 -53.932 1.00 89.75 747 ASP A C 1
ATOM 5886 O O . ASP A 1 747 ? 10.091 -8.229 -54.667 1.00 89.75 747 ASP A O 1
ATOM 5890 N N . LEU A 1 748 ? 9.283 -8.989 -52.754 1.00 92.12 748 LEU A N 1
ATOM 5891 C CA . LEU A 1 748 ? 8.761 -7.699 -52.306 1.00 92.12 748 LEU A CA 1
ATOM 5892 C C . LEU A 1 748 ? 9.656 -7.091 -51.216 1.00 92.12 748 LEU A C 1
ATOM 5894 O O . LEU A 1 748 ? 10.451 -7.803 -50.612 1.00 92.12 748 LEU A O 1
ATOM 5898 N N . PRO A 1 749 ? 9.577 -5.766 -50.970 1.00 91.25 749 PRO A N 1
ATOM 5899 C CA . PRO A 1 749 ? 10.293 -5.127 -49.865 1.00 91.25 749 PRO A CA 1
ATOM 5900 C C . PRO A 1 749 ? 9.620 -5.470 -48.523 1.00 91.25 749 PRO A C 1
ATOM 5902 O O . PRO A 1 749 ? 9.004 -4.600 -47.907 1.00 91.25 749 PRO A O 1
ATOM 5905 N N . LEU A 1 750 ? 9.653 -6.742 -48.124 1.00 92.62 750 LEU A N 1
ATOM 5906 C CA . LEU A 1 750 ? 8.911 -7.281 -46.987 1.00 92.62 750 LEU A CA 1
ATOM 5907 C C . LEU A 1 750 ? 9.728 -8.353 -46.251 1.00 92.62 750 LEU A C 1
ATOM 5909 O O . LEU A 1 750 ? 10.117 -9.339 -46.869 1.00 92.62 750 LEU A O 1
ATOM 5913 N N . SER A 1 751 ? 9.888 -8.179 -44.940 1.00 92.94 751 SER A N 1
ATOM 5914 C CA . SER A 1 751 ? 10.271 -9.227 -43.981 1.00 92.94 751 SER A CA 1
ATOM 5915 C C . SER A 1 751 ? 9.070 -9.641 -43.136 1.00 92.94 751 SER A C 1
ATOM 5917 O O . SER A 1 751 ? 8.141 -8.850 -42.937 1.00 92.94 751 SER A O 1
ATOM 5919 N N . ILE A 1 752 ? 9.085 -10.861 -42.613 1.00 92.44 752 ILE A N 1
ATOM 5920 C CA . ILE A 1 752 ? 8.016 -11.447 -41.807 1.00 92.44 752 ILE A CA 1
ATOM 5921 C C . ILE A 1 752 ? 8.629 -12.031 -40.533 1.00 92.44 752 ILE A C 1
ATOM 5923 O O . ILE A 1 752 ? 9.371 -13.000 -40.578 1.00 92.44 752 ILE A O 1
ATOM 5927 N N . LEU A 1 753 ? 8.277 -11.454 -39.391 1.00 90.25 753 LEU A N 1
ATOM 5928 C CA . LEU A 1 753 ? 8.612 -11.959 -38.065 1.00 90.25 753 LEU A CA 1
ATOM 5929 C C . LEU A 1 753 ? 7.432 -12.760 -37.524 1.00 90.25 753 LEU A C 1
ATOM 5931 O O . LEU A 1 753 ? 6.330 -12.221 -37.404 1.00 90.25 753 LEU A O 1
ATOM 5935 N N . ILE A 1 754 ? 7.652 -14.018 -37.165 1.00 89.94 754 ILE A N 1
ATOM 5936 C CA . ILE A 1 754 ? 6.640 -14.888 -36.566 1.00 89.94 754 ILE A CA 1
ATOM 5937 C C . ILE A 1 754 ? 7.026 -15.131 -35.110 1.00 89.94 754 ILE A C 1
ATOM 5939 O O . ILE A 1 754 ? 8.031 -15.767 -34.817 1.00 89.94 754 ILE A O 1
ATOM 5943 N N . VAL A 1 755 ? 6.208 -14.650 -34.179 1.00 87.25 755 VAL A N 1
ATOM 5944 C CA . VAL A 1 755 ? 6.407 -14.846 -32.742 1.00 87.25 755 VAL A CA 1
ATOM 5945 C C . VAL A 1 755 ? 5.408 -15.880 -32.241 1.00 87.25 755 VAL A C 1
ATOM 5947 O O . VAL A 1 755 ? 4.205 -15.617 -32.145 1.00 87.25 755 VAL A O 1
ATOM 5950 N N . GLY A 1 756 ? 5.924 -17.063 -31.914 1.00 85.81 756 GLY A N 1
ATOM 5951 C CA . GLY A 1 756 ? 5.161 -18.136 -31.287 1.00 85.81 756 GLY A CA 1
ATOM 5952 C C . GLY A 1 756 ? 5.048 -17.896 -29.787 1.00 85.81 756 GLY A C 1
ATOM 5953 O O . GLY A 1 756 ? 6.034 -17.995 -29.054 1.00 85.81 756 GLY A O 1
ATOM 5954 N N . VAL A 1 757 ? 3.849 -17.594 -29.304 1.00 80.81 757 VAL A N 1
ATOM 5955 C CA . VAL A 1 757 ? 3.551 -17.499 -27.873 1.00 80.81 757 VAL A CA 1
ATOM 5956 C C . VAL A 1 757 ? 2.872 -18.799 -27.447 1.00 80.81 757 VAL A C 1
ATOM 5958 O O . VAL A 1 757 ? 1.842 -19.146 -27.989 1.00 80.81 757 VAL A O 1
ATOM 5961 N N . GLY A 1 758 ? 3.415 -19.582 -26.507 1.00 75.25 758 GLY A N 1
ATOM 5962 C CA . GLY A 1 758 ? 2.689 -20.771 -26.018 1.00 75.25 758 GLY A CA 1
ATOM 5963 C C . GLY A 1 758 ? 3.467 -22.022 -25.763 1.00 75.25 758 GLY A C 1
ATOM 5964 O O . GLY A 1 758 ? 4.685 -22.079 -25.895 1.00 75.25 758 GLY A O 1
ATOM 5965 N N . GLY A 1 759 ? 2.691 -23.020 -25.346 1.00 75.50 759 GLY A N 1
ATOM 5966 C CA . GLY A 1 759 ? 3.121 -24.406 -25.219 1.00 75.50 759 GLY A CA 1
ATOM 5967 C C . GLY A 1 759 ? 2.761 -25.252 -26.441 1.00 75.50 759 GLY A C 1
ATOM 5968 O O . GLY A 1 759 ? 2.863 -26.470 -26.355 1.00 75.50 759 GLY A O 1
ATOM 5969 N N . ALA A 1 760 ? 2.307 -24.640 -27.541 1.00 81.38 760 ALA A N 1
ATOM 5970 C CA . ALA A 1 760 ? 2.010 -25.357 -28.773 1.00 81.38 760 ALA A CA 1
ATOM 5971 C C . ALA A 1 760 ? 3.284 -25.937 -29.415 1.00 81.38 760 ALA A C 1
ATOM 5973 O O . ALA A 1 760 ? 4.413 -25.517 -29.130 1.00 81.38 760 ALA A O 1
ATOM 5974 N N . ASP A 1 761 ? 3.083 -26.927 -30.282 1.00 82.75 761 ASP A N 1
ATOM 5975 C CA . ASP A 1 761 ? 4.138 -27.481 -31.122 1.00 82.75 761 ASP A CA 1
ATOM 5976 C C . ASP A 1 761 ? 4.401 -26.537 -32.305 1.00 82.75 761 ASP A C 1
ATOM 5978 O O . ASP A 1 761 ? 3.563 -26.377 -33.193 1.00 82.75 761 ASP A O 1
ATOM 5982 N N . PHE A 1 762 ? 5.569 -25.895 -32.293 1.00 86.25 762 PHE A N 1
ATOM 5983 C CA . PHE A 1 762 ? 5.984 -24.927 -33.306 1.00 86.25 762 PHE A CA 1
ATOM 5984 C C . PHE A 1 762 ? 6.949 -25.506 -34.350 1.00 86.25 762 PHE A C 1
ATOM 5986 O O . PHE A 1 762 ? 7.478 -24.750 -35.159 1.00 86.25 762 PHE A O 1
ATOM 5993 N N . THR A 1 763 ? 7.138 -26.827 -34.402 1.00 85.38 763 THR A N 1
ATOM 5994 C CA . THR A 1 763 ? 8.033 -27.487 -35.377 1.00 85.38 763 THR A CA 1
ATOM 5995 C C . THR A 1 763 ? 7.756 -27.085 -36.829 1.00 85.38 763 THR A C 1
ATOM 5997 O O . THR A 1 763 ? 8.671 -26.941 -37.632 1.00 85.38 763 THR A O 1
ATOM 6000 N N . GLN A 1 764 ? 6.491 -26.855 -37.196 1.00 84.00 764 GLN A N 1
ATOM 6001 C CA . GLN A 1 764 ? 6.145 -26.395 -38.546 1.00 84.00 764 GLN A CA 1
ATOM 6002 C C . GLN A 1 764 ? 6.568 -24.948 -38.834 1.00 84.00 764 GLN A C 1
ATOM 6004 O O . GLN A 1 764 ? 6.749 -24.606 -40.001 1.00 84.00 764 GLN A O 1
ATOM 6009 N N . MET A 1 765 ? 6.714 -24.110 -37.805 1.00 85.44 765 MET A N 1
ATOM 6010 C CA . MET A 1 765 ? 7.162 -22.721 -37.945 1.00 85.44 765 MET A CA 1
ATOM 6011 C C . MET A 1 765 ? 8.676 -22.642 -38.140 1.00 85.44 765 MET A C 1
ATOM 6013 O O . MET A 1 765 ? 9.124 -21.843 -38.952 1.00 85.44 765 MET A O 1
ATOM 6017 N N . GLU A 1 766 ? 9.443 -23.533 -37.506 1.00 84.12 766 GLU A N 1
ATOM 6018 C CA . GLU A 1 766 ? 10.890 -23.685 -37.745 1.00 84.12 766 GLU A CA 1
ATOM 6019 C C . GLU A 1 766 ? 11.180 -24.044 -39.216 1.00 84.12 766 GLU A C 1
ATOM 6021 O O . GLU A 1 766 ? 12.139 -23.574 -39.816 1.00 84.12 766 GLU A O 1
ATOM 6026 N N . VAL A 1 767 ? 10.289 -24.807 -39.865 1.00 85.25 767 VAL A N 1
ATOM 6027 C CA . VAL A 1 767 ? 10.398 -25.109 -41.306 1.00 85.25 767 VAL A CA 1
ATOM 6028 C C . VAL A 1 767 ? 10.226 -23.859 -42.182 1.00 85.25 767 VAL A C 1
ATOM 6030 O O . VAL A 1 767 ? 10.688 -23.857 -43.326 1.00 85.25 767 VAL A O 1
ATOM 6033 N N . LEU A 1 768 ? 9.534 -22.823 -41.699 1.00 86.50 768 LEU A N 1
ATOM 6034 C CA . LEU A 1 768 ? 9.351 -21.569 -42.435 1.00 86.50 768 LEU A CA 1
ATOM 6035 C C . LEU A 1 768 ? 10.569 -20.646 -42.343 1.00 86.50 768 LEU A C 1
ATOM 6037 O O . LEU A 1 768 ? 10.746 -19.845 -43.255 1.00 86.50 768 LEU A O 1
ATOM 6041 N N . ASP A 1 769 ? 11.373 -20.796 -41.291 1.00 83.12 769 ASP A N 1
ATOM 6042 C CA . ASP A 1 769 ? 12.520 -19.953 -40.936 1.00 83.12 769 ASP A CA 1
ATOM 6043 C C . ASP A 1 769 ? 13.714 -20.098 -41.888 1.00 83.12 769 ASP A C 1
ATOM 6045 O O . ASP A 1 769 ? 14.562 -19.235 -41.966 1.00 83.12 769 ASP A O 1
ATOM 6049 N N . ALA A 1 770 ? 13.792 -21.202 -42.639 1.00 74.25 770 ALA A N 1
ATOM 6050 C CA . ALA A 1 770 ? 14.806 -21.457 -43.674 1.00 74.25 770 ALA A CA 1
ATOM 6051 C C . ALA A 1 770 ? 16.300 -21.371 -43.249 1.00 74.25 770 ALA A C 1
ATOM 6053 O O . ALA A 1 770 ? 17.173 -21.588 -44.103 1.00 74.25 770 ALA A O 1
ATOM 6054 N N . ASP A 1 771 ? 16.596 -21.209 -41.956 1.00 74.19 771 ASP A N 1
ATOM 6055 C CA . ASP A 1 771 ? 17.933 -21.178 -41.337 1.00 74.19 771 ASP A CA 1
ATOM 6056 C C . ASP A 1 771 ? 18.799 -22.418 -41.605 1.00 74.19 771 ASP A C 1
ATOM 6058 O O . ASP A 1 771 ? 20.023 -22.340 -41.738 1.00 74.19 771 ASP A O 1
ATOM 6062 N N . ASP A 1 772 ? 18.167 -23.574 -41.817 1.00 69.94 772 ASP A N 1
ATOM 6063 C CA . ASP A 1 772 ? 18.831 -24.827 -42.206 1.00 69.94 772 ASP A CA 1
ATOM 6064 C C . ASP A 1 772 ? 19.410 -24.798 -43.643 1.00 69.94 772 ASP A C 1
ATOM 6066 O O . ASP A 1 772 ? 19.820 -25.825 -44.201 1.00 69.94 772 ASP A O 1
ATOM 6070 N N . GLY A 1 773 ? 19.401 -23.635 -44.303 1.00 64.75 773 GLY A N 1
ATOM 6071 C CA . GLY A 1 773 ? 19.906 -23.417 -45.660 1.00 64.75 773 GLY A CA 1
ATOM 6072 C C . GLY A 1 773 ? 18.979 -23.937 -46.763 1.00 64.75 773 GLY A C 1
ATOM 6073 O O . GLY A 1 773 ? 19.338 -23.912 -47.947 1.00 64.75 773 GLY A O 1
ATOM 6074 N N . ARG A 1 774 ? 17.779 -24.410 -46.407 1.00 77.69 774 ARG A N 1
ATOM 6075 C CA . ARG A 1 774 ? 16.766 -24.913 -47.344 1.00 77.69 774 ARG A CA 1
ATOM 6076 C C . ARG A 1 774 ? 15.764 -23.815 -47.665 1.00 77.69 774 ARG A C 1
ATOM 6078 O O . ARG A 1 774 ? 14.835 -23.564 -46.910 1.00 77.69 774 ARG A O 1
ATOM 6085 N N . ARG A 1 775 ? 15.921 -23.200 -48.836 1.00 83.44 775 ARG A N 1
ATOM 6086 C CA . ARG A 1 775 ? 14.972 -22.193 -49.321 1.00 83.44 775 ARG A CA 1
ATOM 6087 C C . ARG A 1 775 ? 13.582 -22.792 -49.513 1.00 83.44 775 ARG A C 1
ATOM 6089 O O . ARG A 1 775 ? 13.448 -23.900 -50.031 1.00 83.44 775 ARG A O 1
ATOM 6096 N N . LEU A 1 776 ? 12.560 -22.016 -49.163 1.00 89.38 776 LEU A N 1
ATOM 6097 C CA . LEU A 1 776 ? 11.169 -22.409 -49.350 1.00 89.38 776 LEU A CA 1
ATOM 6098 C C . LEU A 1 776 ? 10.846 -22.631 -50.832 1.00 89.38 776 LEU A C 1
ATOM 6100 O O . LEU A 1 776 ? 11.192 -21.817 -51.693 1.00 89.38 776 LEU A O 1
ATOM 6104 N N . GLU A 1 777 ? 10.145 -23.730 -51.105 1.00 90.12 777 GLU A N 1
ATOM 6105 C CA . GLU A 1 777 ? 9.659 -24.110 -52.428 1.00 90.12 777 GLU A CA 1
ATOM 6106 C C . GLU A 1 777 ? 8.125 -24.111 -52.436 1.00 90.12 777 GLU A C 1
ATOM 6108 O O . GLU A 1 777 ? 7.469 -24.660 -51.545 1.00 90.12 777 GLU A O 1
ATOM 6113 N N . SER A 1 778 ? 7.557 -23.458 -53.444 1.00 90.31 778 SER A N 1
ATOM 6114 C CA . SER A 1 778 ? 6.121 -23.404 -53.699 1.00 90.31 778 SER A CA 1
ATOM 6115 C C . SER A 1 778 ? 5.622 -24.722 -54.295 1.00 90.31 778 SER A C 1
ATOM 6117 O O . SER A 1 778 ? 6.363 -25.438 -54.962 1.00 90.31 778 SER A O 1
ATOM 6119 N N . SER A 1 779 ? 4.322 -24.987 -54.171 1.00 88.31 779 SER A N 1
ATOM 6120 C CA . SER A 1 779 ? 3.598 -26.070 -54.853 1.00 88.31 779 SER A CA 1
ATOM 6121 C C . SER A 1 779 ? 3.800 -26.096 -56.378 1.00 88.31 779 SER A C 1
ATOM 6123 O O . SER A 1 779 ? 3.610 -27.129 -57.016 1.00 88.31 779 SER A O 1
ATOM 6125 N N . THR A 1 780 ? 4.213 -24.971 -56.968 1.00 88.44 780 THR A N 1
ATOM 6126 C CA . THR A 1 780 ? 4.522 -24.818 -58.400 1.00 88.44 780 THR A CA 1
ATOM 6127 C C . THR A 1 780 ? 5.977 -25.136 -58.776 1.00 88.44 780 THR A C 1
ATOM 6129 O O . THR A 1 780 ? 6.337 -25.023 -59.947 1.00 88.44 780 THR A O 1
ATOM 6132 N N . GLY A 1 781 ? 6.828 -25.499 -57.809 1.00 87.88 781 GLY A N 1
ATOM 6133 C CA . GLY A 1 781 ? 8.270 -25.716 -57.996 1.00 87.88 781 GLY A CA 1
ATOM 6134 C C . GLY A 1 781 ? 9.109 -24.431 -57.997 1.00 87.88 781 GLY A C 1
ATOM 6135 O O . GLY A 1 781 ? 10.303 -24.450 -58.294 1.00 87.88 781 GLY A O 1
ATOM 6136 N N . ARG A 1 782 ? 8.495 -23.277 -57.701 1.00 91.75 782 ARG A N 1
ATOM 6137 C CA . ARG A 1 782 ? 9.199 -21.994 -57.583 1.00 91.75 782 ARG A CA 1
ATOM 6138 C C . ARG A 1 782 ? 9.907 -21.904 -56.230 1.00 91.75 782 ARG A C 1
ATOM 6140 O O . ARG A 1 782 ? 9.275 -22.122 -55.205 1.00 91.75 782 ARG A O 1
ATOM 6147 N N . VAL A 1 783 ? 11.174 -21.497 -56.225 1.00 91.88 783 VAL A N 1
ATOM 6148 C CA . VAL A 1 783 ? 11.968 -21.293 -55.000 1.00 91.88 783 VAL A CA 1
ATOM 6149 C C . VAL A 1 783 ? 11.996 -19.811 -54.612 1.00 91.88 783 VAL A C 1
ATOM 6151 O O . VAL A 1 783 ? 12.068 -18.946 -55.491 1.00 91.88 783 VAL A O 1
ATOM 6154 N N . ALA A 1 784 ? 11.956 -19.514 -53.311 1.00 90.38 784 ALA A N 1
ATOM 6155 C CA . ALA A 1 784 ? 12.100 -18.158 -52.778 1.00 90.38 784 ALA A CA 1
ATOM 6156 C C . ALA A 1 784 ? 13.433 -17.502 -53.206 1.00 90.38 784 ALA A C 1
ATOM 6158 O O . ALA A 1 784 ? 14.497 -18.134 -53.243 1.00 90.38 784 ALA A O 1
ATOM 6159 N N . THR A 1 785 ? 13.389 -16.211 -53.541 1.00 88.75 785 THR A N 1
ATOM 6160 C CA . THR A 1 785 ? 14.560 -15.469 -54.054 1.00 88.75 785 THR A CA 1
ATOM 6161 C C . THR A 1 785 ? 15.610 -15.209 -52.980 1.00 88.75 785 THR A C 1
ATOM 6163 O O . THR A 1 785 ? 16.812 -15.300 -53.245 1.00 88.75 785 THR A O 1
ATOM 6166 N N . HIS A 1 786 ? 15.151 -14.931 -51.771 1.00 88.19 786 HIS A N 1
ATOM 6167 C CA . HIS A 1 786 ? 15.925 -14.834 -50.548 1.00 88.19 786 HIS A CA 1
ATOM 6168 C C . HIS A 1 786 ? 15.018 -15.179 -49.374 1.00 88.19 786 HIS A C 1
ATOM 6170 O O . HIS A 1 786 ? 13.801 -15.292 -49.542 1.00 88.19 786 HIS A O 1
ATOM 6176 N N . ASP A 1 787 ? 15.637 -15.382 -48.223 1.00 89.62 787 ASP A N 1
ATOM 6177 C CA . ASP A 1 787 ? 14.913 -15.594 -46.988 1.00 89.62 787 ASP A CA 1
ATOM 6178 C C . ASP A 1 787 ? 14.343 -14.276 -46.451 1.00 89.62 787 ASP A C 1
ATOM 6180 O O . ASP A 1 787 ? 14.970 -13.218 -46.576 1.00 89.62 787 ASP A O 1
ATOM 6184 N N . ILE A 1 788 ? 13.120 -14.354 -45.939 1.00 91.25 788 ILE A N 1
ATOM 6185 C CA . ILE A 1 788 ? 12.315 -13.228 -45.462 1.00 91.25 788 ILE A CA 1
ATOM 6186 C C . ILE A 1 788 ? 11.552 -13.562 -44.178 1.00 91.25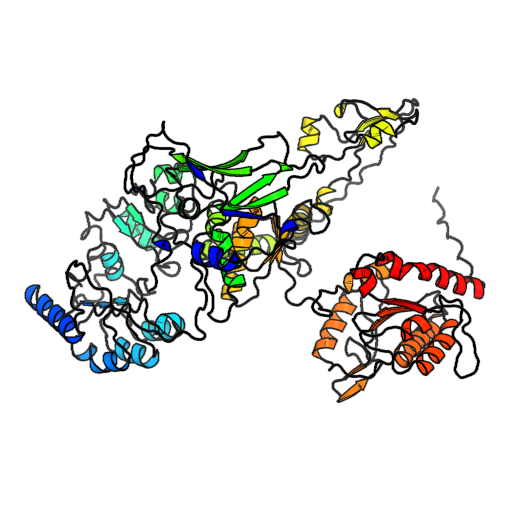 788 ILE A C 1
ATOM 6188 O O . ILE A 1 788 ? 10.784 -12.715 -43.721 1.00 91.25 788 ILE A O 1
ATOM 6192 N N . VAL A 1 789 ? 11.664 -14.784 -43.653 1.00 92.00 789 VAL A N 1
ATOM 6193 C CA . VAL A 1 789 ? 10.961 -15.211 -42.439 1.00 92.00 789 VAL A CA 1
ATOM 6194 C C . VAL A 1 789 ? 11.967 -15.249 -41.304 1.00 92.00 789 VAL A C 1
ATOM 6196 O O . VAL A 1 789 ? 13.112 -15.582 -41.535 1.00 92.00 789 VAL A O 1
ATOM 6199 N N . GLN A 1 790 ? 11.538 -14.852 -40.113 1.00 89.81 790 GLN A N 1
ATOM 6200 C CA . GLN A 1 790 ? 12.268 -15.120 -38.884 1.00 89.81 790 GLN A CA 1
ATOM 6201 C C . GLN A 1 790 ? 11.274 -15.633 -37.833 1.00 89.81 790 GLN A C 1
ATOM 6203 O O . GLN A 1 790 ? 10.281 -14.947 -37.545 1.00 89.81 790 GLN A O 1
ATOM 6208 N N . PHE A 1 791 ? 11.490 -16.823 -37.275 1.00 89.31 791 PHE A N 1
ATOM 6209 C CA . PHE A 1 791 ? 10.630 -17.433 -36.263 1.00 89.31 791 PHE A CA 1
ATOM 6210 C C . PHE A 1 791 ? 11.250 -17.361 -34.865 1.00 89.31 791 PHE A C 1
ATOM 6212 O O . PHE A 1 791 ? 12.394 -17.727 -34.632 1.00 89.31 791 PHE A O 1
ATOM 6219 N N . VAL A 1 792 ? 10.455 -16.918 -33.887 1.00 86.06 792 VAL A N 1
ATOM 6220 C CA . VAL A 1 792 ? 10.885 -16.816 -32.490 1.00 86.06 792 VAL A CA 1
ATOM 6221 C C . VAL A 1 792 ? 9.869 -17.479 -31.564 1.00 86.06 792 VAL A C 1
ATOM 6223 O O . VAL A 1 792 ? 8.775 -16.938 -31.351 1.00 86.06 792 VAL A O 1
ATOM 6226 N N . PRO A 1 793 ? 10.219 -18.608 -30.926 1.00 84.88 793 PRO A N 1
ATOM 6227 C CA . PRO A 1 793 ? 9.420 -19.172 -29.852 1.00 84.88 793 PRO A CA 1
ATOM 6228 C C . PRO A 1 793 ? 9.656 -18.364 -28.568 1.00 84.88 793 PRO A C 1
ATOM 6230 O O . PRO A 1 793 ? 10.678 -18.475 -27.890 1.00 84.88 793 PRO A O 1
ATOM 6233 N N . MET A 1 794 ? 8.668 -17.567 -28.163 1.00 79.31 794 MET A N 1
ATOM 6234 C CA . MET A 1 794 ? 8.802 -16.629 -27.044 1.00 79.31 794 MET A CA 1
ATOM 6235 C C . MET A 1 794 ? 9.107 -17.329 -25.704 1.00 79.31 794 MET A C 1
ATOM 6237 O O . MET A 1 794 ? 9.625 -16.707 -24.776 1.00 79.31 794 MET A O 1
ATOM 6241 N N . ARG A 1 795 ? 8.831 -18.635 -25.587 1.00 74.94 795 ARG A N 1
ATOM 6242 C CA . ARG A 1 795 ? 9.217 -19.458 -24.427 1.00 74.94 795 ARG A CA 1
ATOM 6243 C C . ARG A 1 795 ? 10.728 -19.438 -24.154 1.00 74.94 795 ARG A C 1
ATOM 6245 O O . ARG A 1 795 ? 11.109 -19.393 -22.990 1.00 74.94 795 ARG A O 1
ATOM 6252 N N . GLU A 1 796 ? 11.562 -19.389 -25.192 1.00 70.88 796 GLU A N 1
ATOM 6253 C CA . GLU A 1 796 ? 13.030 -19.422 -25.074 1.00 70.88 796 GLU A CA 1
ATOM 6254 C C . GLU A 1 796 ? 13.600 -18.084 -24.589 1.00 70.88 796 GLU A C 1
ATOM 6256 O O . GLU A 1 796 ? 14.523 -18.029 -23.768 1.00 70.88 796 GLU A O 1
ATOM 6261 N N . VAL A 1 797 ? 12.959 -16.997 -25.016 1.00 67.62 797 VAL A N 1
ATOM 6262 C CA . VAL A 1 797 ? 13.246 -15.635 -24.566 1.00 67.62 797 VAL A CA 1
ATOM 6263 C C . VAL A 1 797 ? 12.904 -15.466 -23.079 1.00 67.62 797 VAL A C 1
ATOM 6265 O O . VAL A 1 797 ? 13.677 -14.886 -22.320 1.00 67.62 797 VAL A O 1
ATOM 6268 N N . HIS A 1 798 ? 11.784 -16.038 -22.619 1.00 63.12 798 HIS A N 1
ATOM 6269 C CA . HIS A 1 798 ? 11.386 -15.991 -21.204 1.00 63.12 798 HIS A CA 1
ATOM 6270 C C . HIS A 1 798 ? 12.283 -16.824 -20.280 1.00 63.12 798 HIS A C 1
ATOM 6272 O O . HIS A 1 798 ? 12.449 -16.460 -19.117 1.00 63.12 798 HIS A O 1
ATOM 6278 N N . SER A 1 799 ? 12.864 -17.925 -20.765 1.00 61.69 799 SER A N 1
ATOM 6279 C CA . SER A 1 799 ? 13.872 -18.697 -20.020 1.00 61.69 799 SER A CA 1
ATOM 6280 C C . SER A 1 799 ? 15.233 -17.999 -19.924 1.00 61.69 799 SER A C 1
ATOM 6282 O O . SER A 1 799 ? 16.115 -18.492 -19.227 1.00 61.69 799 SER A O 1
ATOM 6284 N N . GLY A 1 800 ? 15.414 -16.856 -20.597 1.00 55.47 800 GLY A N 1
ATOM 6285 C CA . GLY A 1 800 ? 16.669 -16.107 -20.600 1.00 55.47 800 GLY A CA 1
ATOM 6286 C C . GLY A 1 800 ? 17.762 -16.723 -21.476 1.00 55.47 800 GLY A C 1
ATOM 6287 O O . GLY A 1 800 ? 18.919 -16.334 -21.345 1.00 55.47 800 GLY A O 1
ATOM 6288 N N . HIS A 1 801 ? 17.418 -17.667 -22.361 1.00 55.91 801 HIS A N 1
ATOM 6289 C CA . HIS A 1 801 ? 18.377 -18.275 -23.289 1.00 55.91 801 HIS A CA 1
ATOM 6290 C C . HIS A 1 801 ? 18.799 -17.305 -24.401 1.00 55.91 801 HIS A C 1
ATOM 6292 O O . HIS A 1 801 ? 19.938 -17.371 -24.855 1.00 55.91 801 HIS A O 1
ATOM 6298 N N . ILE A 1 802 ? 17.908 -16.392 -24.811 1.00 61.66 802 ILE A N 1
ATOM 6299 C CA . ILE A 1 802 ? 18.146 -15.420 -25.886 1.00 61.66 802 ILE A CA 1
ATOM 6300 C C . ILE A 1 802 ? 17.527 -14.069 -25.494 1.00 61.66 802 ILE A C 1
ATOM 6302 O O . ILE A 1 802 ? 16.435 -14.012 -24.926 1.00 61.66 802 ILE A O 1
ATOM 6306 N N . SER A 1 803 ? 18.219 -12.964 -25.785 1.00 66.94 803 SER A N 1
ATOM 6307 C CA . SER A 1 803 ? 17.666 -11.612 -25.620 1.00 66.94 803 SER A CA 1
ATOM 6308 C C . SER A 1 803 ? 16.535 -11.367 -26.621 1.00 66.94 803 SER A C 1
ATOM 6310 O O . SER A 1 803 ? 16.686 -11.684 -27.794 1.00 66.94 803 SER A O 1
ATOM 6312 N N . VAL A 1 804 ? 15.443 -10.719 -26.199 1.00 65.44 804 VAL A N 1
ATOM 6313 C CA . VAL A 1 804 ? 14.320 -10.333 -27.082 1.00 65.44 804 VAL A CA 1
ATOM 6314 C C . VAL A 1 804 ? 14.806 -9.540 -28.305 1.00 65.44 804 VAL A C 1
ATOM 6316 O O . VAL A 1 804 ? 14.308 -9.726 -29.408 1.00 65.44 804 VAL A O 1
ATOM 6319 N N . VAL A 1 805 ? 15.781 -8.644 -28.107 1.00 63.91 805 VAL A N 1
ATOM 6320 C CA . VAL A 1 805 ? 16.328 -7.790 -29.175 1.00 63.91 805 VAL A CA 1
ATOM 6321 C C . VAL A 1 805 ? 17.134 -8.616 -30.169 1.00 63.91 805 VAL A C 1
ATOM 6323 O O . VAL A 1 805 ? 17.021 -8.400 -31.369 1.00 63.91 805 VAL A O 1
ATOM 6326 N N . GLN A 1 806 ? 17.925 -9.563 -29.664 1.00 66.12 806 GLN A N 1
ATOM 6327 C CA . GLN A 1 806 ? 18.686 -10.477 -30.506 1.00 66.12 806 GLN A CA 1
ATOM 6328 C C . GLN A 1 806 ? 17.726 -11.372 -31.296 1.00 66.12 806 GLN A C 1
ATOM 6330 O O . GLN A 1 806 ? 17.748 -11.359 -32.517 1.00 66.12 806 GLN A O 1
ATOM 6335 N N . ALA A 1 807 ? 16.785 -12.015 -30.605 1.00 71.12 807 ALA A N 1
ATOM 6336 C CA . ALA A 1 807 ? 15.819 -12.915 -31.216 1.00 71.12 807 ALA A CA 1
ATOM 6337 C C . ALA A 1 807 ? 14.957 -12.249 -32.302 1.00 71.12 807 ALA A C 1
ATOM 6339 O O . ALA A 1 807 ? 14.584 -12.919 -33.247 1.00 71.12 807 ALA A O 1
ATOM 6340 N N . LEU A 1 808 ? 14.618 -10.957 -32.188 1.00 70.75 808 LEU A N 1
ATOM 6341 C CA . LEU A 1 808 ? 13.700 -10.295 -33.130 1.00 70.75 808 LEU A CA 1
ATOM 6342 C C . LEU A 1 808 ? 14.374 -9.458 -34.226 1.00 70.75 808 LEU A C 1
ATOM 6344 O O . LEU A 1 808 ? 13.702 -9.104 -35.192 1.00 70.75 808 LEU A O 1
ATOM 6348 N N . LEU A 1 809 ? 15.635 -9.045 -34.059 1.00 75.94 809 LEU A N 1
ATOM 6349 C CA . LEU A 1 809 ? 16.289 -8.106 -34.985 1.00 75.94 809 LEU A CA 1
ATOM 6350 C C . LEU A 1 809 ? 17.556 -8.652 -35.650 1.00 75.94 809 LEU A C 1
ATOM 6352 O O . LEU A 1 809 ? 18.114 -7.949 -36.492 1.00 75.94 809 LEU A O 1
ATOM 6356 N N . GLU A 1 810 ? 18.036 -9.839 -35.280 1.00 81.56 810 GLU A N 1
ATOM 6357 C CA . GLU A 1 810 ? 19.317 -10.372 -35.767 1.00 81.56 810 GLU A CA 1
ATOM 6358 C C . GLU A 1 810 ? 19.379 -10.472 -37.302 1.00 81.56 810 GLU A C 1
ATOM 6360 O O . GLU A 1 810 ? 20.374 -10.057 -37.903 1.00 81.56 810 GLU A O 1
ATOM 6365 N N . GLU A 1 811 ? 18.294 -10.888 -37.960 1.00 84.38 811 GLU A N 1
ATOM 6366 C CA . GLU A 1 811 ? 18.304 -11.151 -39.404 1.00 84.38 811 GLU A CA 1
ATOM 6367 C C . GLU A 1 811 ? 17.746 -10.026 -40.269 1.00 84.38 811 GLU A C 1
ATOM 6369 O O . GLU A 1 811 ? 18.129 -9.893 -41.437 1.00 84.38 811 GLU A O 1
ATOM 6374 N N . LEU A 1 812 ? 16.880 -9.174 -39.712 1.00 87.44 812 LEU A N 1
ATOM 6375 C CA . LEU A 1 812 ? 16.222 -8.098 -40.458 1.00 87.44 812 LEU A CA 1
ATOM 6376 C C . LEU A 1 812 ? 17.203 -7.216 -41.263 1.00 87.44 812 LEU A C 1
ATOM 6378 O O . LEU A 1 812 ? 16.922 -6.939 -42.435 1.00 87.44 812 LEU A O 1
ATOM 6382 N N . PRO A 1 813 ? 18.369 -6.783 -40.729 1.00 87.75 813 PRO A N 1
ATOM 6383 C CA . PRO A 1 813 ? 19.347 -6.033 -41.517 1.00 87.75 813 PRO A CA 1
ATOM 6384 C C . PRO A 1 813 ? 19.902 -6.829 -42.707 1.00 87.75 813 PRO A C 1
ATOM 6386 O O . PRO A 1 813 ? 20.131 -6.263 -43.780 1.00 87.75 813 PRO A O 1
ATOM 6389 N N . GLY A 1 814 ? 20.116 -8.136 -42.534 1.00 87.12 814 GLY A N 1
ATOM 6390 C CA . GLY A 1 814 ? 20.600 -9.037 -43.579 1.00 87.12 814 GLY A CA 1
ATOM 6391 C C . GLY A 1 814 ? 19.572 -9.235 -44.693 1.00 87.12 814 GLY A C 1
ATOM 6392 O O . GLY A 1 814 ? 19.910 -9.092 -45.875 1.00 87.12 814 GLY A O 1
ATOM 6393 N N . GLN A 1 815 ? 18.313 -9.476 -44.323 1.00 90.06 815 GLN A N 1
ATOM 6394 C CA . GLN A 1 815 ? 17.184 -9.607 -45.249 1.00 90.06 815 GLN A CA 1
ATOM 6395 C C . GLN A 1 815 ? 16.988 -8.313 -46.060 1.00 90.06 815 GLN A C 1
ATOM 6397 O O . GLN A 1 815 ? 16.970 -8.336 -47.297 1.00 90.06 815 GLN A O 1
ATOM 6402 N N . PHE A 1 816 ? 16.996 -7.156 -45.387 1.00 88.88 816 PHE A N 1
ATOM 6403 C CA . PHE A 1 816 ? 16.928 -5.841 -46.032 1.00 88.88 816 PHE A CA 1
ATOM 6404 C C . PHE A 1 816 ? 18.056 -5.629 -47.052 1.00 88.88 816 PHE A C 1
ATOM 6406 O O . PHE A 1 816 ? 17.808 -5.254 -48.203 1.00 88.88 816 PHE A O 1
ATOM 6413 N N . LEU A 1 817 ? 19.311 -5.876 -46.659 1.00 87.75 817 LEU A N 1
ATOM 6414 C CA . LEU A 1 817 ? 20.461 -5.692 -47.548 1.00 87.75 817 LEU A CA 1
ATOM 6415 C C . LEU A 1 817 ? 20.416 -6.639 -48.748 1.00 87.75 817 LEU A C 1
ATOM 6417 O O . LEU A 1 817 ? 20.792 -6.233 -49.850 1.00 87.75 817 LEU A O 1
ATOM 6421 N N . THR A 1 818 ? 19.953 -7.873 -48.558 1.00 88.88 818 THR A N 1
ATOM 6422 C CA . THR A 1 818 ? 19.813 -8.861 -49.635 1.00 88.88 818 THR A CA 1
ATOM 6423 C C . THR A 1 818 ? 18.814 -8.384 -50.685 1.00 88.88 818 THR A C 1
ATOM 6425 O O . THR A 1 818 ? 19.131 -8.386 -51.878 1.00 88.88 818 THR A O 1
ATOM 6428 N N . PHE A 1 819 ? 17.667 -7.861 -50.251 1.00 88.62 819 PHE A N 1
ATOM 6429 C CA . PHE A 1 819 ? 16.672 -7.259 -51.135 1.00 88.62 819 PHE A CA 1
ATOM 6430 C C . PHE A 1 819 ? 17.217 -6.042 -51.905 1.00 88.62 819 PHE A C 1
ATOM 6432 O O . PHE A 1 819 ? 17.094 -5.964 -53.131 1.00 88.62 819 PHE A O 1
ATOM 6439 N N . ILE A 1 820 ? 17.846 -5.093 -51.201 1.00 86.12 820 ILE A N 1
ATOM 6440 C CA . ILE A 1 820 ? 18.379 -3.854 -51.794 1.00 86.12 820 ILE A CA 1
ATOM 6441 C C . ILE A 1 820 ? 19.477 -4.154 -52.822 1.00 86.12 820 ILE A C 1
ATOM 6443 O O . ILE A 1 820 ? 19.453 -3.606 -53.929 1.00 86.12 820 ILE A O 1
ATOM 6447 N N . ARG A 1 821 ? 20.412 -5.054 -52.487 1.00 85.81 821 ARG A N 1
ATOM 6448 C CA . ARG A 1 821 ? 21.500 -5.483 -53.383 1.00 85.81 821 ARG A CA 1
ATOM 6449 C C . ARG A 1 821 ? 20.966 -6.237 -54.595 1.00 85.81 821 ARG A C 1
ATOM 6451 O O . ARG A 1 821 ? 21.411 -5.969 -55.707 1.00 85.81 821 ARG A O 1
ATOM 6458 N N . GLY A 1 822 ? 19.986 -7.122 -54.403 1.00 82.44 822 GLY A N 1
ATOM 6459 C CA . GLY A 1 822 ? 19.356 -7.884 -55.485 1.00 82.44 822 GLY A CA 1
ATOM 6460 C C . GLY A 1 822 ? 18.633 -7.019 -56.526 1.00 82.44 822 GLY A C 1
ATOM 6461 O O . GLY A 1 822 ? 18.371 -7.490 -57.630 1.00 82.44 822 GLY A O 1
ATOM 6462 N N . ARG A 1 823 ? 18.336 -5.753 -56.202 1.00 82.50 823 ARG A N 1
ATOM 6463 C CA . ARG A 1 823 ? 17.658 -4.791 -57.087 1.00 82.50 823 ARG A CA 1
ATOM 6464 C C . ARG A 1 823 ? 18.514 -3.603 -57.529 1.00 82.50 823 ARG A C 1
ATOM 6466 O O . ARG A 1 823 ? 17.977 -2.695 -58.157 1.00 82.50 823 ARG A O 1
ATOM 6473 N N . ASP A 1 824 ? 19.810 -3.599 -57.208 1.00 80.75 824 ASP A N 1
ATOM 6474 C CA . ASP A 1 824 ? 20.742 -2.489 -57.485 1.00 80.75 824 ASP A CA 1
ATOM 6475 C C . ASP A 1 824 ? 20.206 -1.113 -57.022 1.00 80.75 824 ASP A C 1
ATOM 6477 O O . ASP A 1 824 ? 20.380 -0.080 -57.674 1.00 80.75 824 ASP A O 1
ATOM 6481 N N . ILE A 1 825 ? 19.511 -1.083 -55.878 1.00 79.38 825 ILE A N 1
ATOM 6482 C CA . ILE A 1 825 ? 18.983 0.163 -55.310 1.00 79.38 825 ILE A CA 1
ATOM 6483 C C . ILE A 1 825 ? 20.133 0.901 -54.615 1.00 79.38 825 ILE A C 1
ATOM 6485 O O . ILE A 1 825 ? 20.662 0.449 -53.600 1.00 79.38 825 ILE A O 1
ATOM 6489 N N . LYS A 1 826 ? 20.522 2.062 -55.153 1.00 74.25 826 LYS A N 1
ATOM 6490 C CA . LYS A 1 826 ? 21.640 2.864 -54.628 1.00 74.25 826 LYS A CA 1
ATOM 6491 C C . LYS A 1 826 ? 21.182 3.862 -53.554 1.00 74.25 826 LYS A C 1
ATOM 6493 O O . LYS A 1 826 ? 20.103 4.448 -53.696 1.00 74.25 826 LYS A O 1
ATOM 6498 N N . PRO A 1 827 ? 21.995 4.114 -52.508 1.00 69.94 827 PRO A N 1
ATOM 6499 C CA . PRO A 1 827 ? 21.724 5.174 -51.541 1.00 69.94 827 PRO A CA 1
ATOM 6500 C C . PRO A 1 827 ? 21.594 6.526 -52.249 1.00 69.94 827 PRO A C 1
ATOM 6502 O O . PRO A 1 827 ? 22.381 6.841 -53.145 1.00 69.94 827 PRO A O 1
ATOM 6505 N N . ARG A 1 828 ? 20.614 7.345 -51.851 1.00 65.00 828 ARG A N 1
ATOM 6506 C CA . ARG A 1 828 ? 20.526 8.721 -52.357 1.00 65.00 828 ARG A CA 1
ATOM 6507 C C . ARG A 1 828 ? 21.740 9.514 -51.847 1.00 65.00 828 ARG A C 1
ATOM 6509 O O . ARG A 1 828 ? 22.082 9.364 -50.674 1.00 65.00 828 ARG A O 1
ATOM 6516 N N . PRO A 1 829 ? 22.381 10.356 -52.679 1.00 55.00 829 PRO A N 1
ATOM 6517 C CA . PRO A 1 829 ? 23.450 11.230 -52.213 1.00 55.00 829 PRO A CA 1
ATOM 6518 C C . PRO A 1 829 ? 22.931 12.111 -51.073 1.00 55.00 829 PRO A C 1
ATOM 6520 O O . PRO A 1 829 ? 21.839 12.674 -51.176 1.00 55.00 829 PRO A O 1
ATOM 6523 N N . LEU A 1 830 ? 23.705 12.230 -49.993 1.00 45.78 830 LEU A N 1
ATOM 6524 C CA . LEU A 1 830 ? 23.427 13.187 -48.926 1.00 45.78 830 LEU A CA 1
ATOM 6525 C C . LEU A 1 830 ? 23.389 14.588 -49.543 1.00 45.78 830 LEU A C 1
ATOM 6527 O O . LEU A 1 830 ? 24.390 15.062 -50.080 1.00 45.78 830 LEU A O 1
ATOM 6531 N N . HIS A 1 831 ? 22.230 15.242 -49.487 1.00 42.94 831 HIS A N 1
ATOM 6532 C CA . HIS A 1 831 ? 22.111 16.646 -49.853 1.00 42.94 831 HIS A CA 1
ATOM 6533 C C . HIS A 1 831 ? 22.848 17.445 -48.773 1.00 42.94 831 HIS A C 1
ATOM 6535 O O . HIS A 1 831 ? 22.294 17.746 -47.718 1.00 42.94 831 HIS A O 1
ATOM 6541 N N . VAL A 1 832 ? 24.131 17.723 -49.001 1.00 40.47 832 VAL A N 1
ATOM 6542 C CA . VAL A 1 832 ? 24.895 18.644 -48.162 1.00 40.47 832 VAL A CA 1
ATOM 6543 C C . VAL A 1 832 ? 24.235 20.007 -48.337 1.00 40.47 832 VAL A C 1
ATOM 6545 O O . VAL A 1 832 ? 24.251 20.574 -49.431 1.00 40.47 832 VAL A O 1
ATOM 6548 N N . ALA A 1 833 ? 23.562 20.488 -47.292 1.00 38.03 833 ALA A N 1
ATOM 6549 C CA . ALA A 1 833 ? 23.049 21.847 -47.273 1.00 38.03 833 ALA A CA 1
ATOM 6550 C C . ALA A 1 833 ? 24.241 22.800 -47.479 1.00 38.03 833 ALA A C 1
ATOM 6552 O O . ALA A 1 833 ? 25.269 22.610 -46.823 1.00 38.03 833 ALA A O 1
ATOM 6553 N N . PRO A 1 834 ? 24.158 23.782 -48.393 1.00 40.66 834 PRO A N 1
ATOM 6554 C CA . PRO A 1 834 ? 25.240 24.733 -48.575 1.00 40.66 834 PRO A CA 1
ATOM 6555 C C . PRO A 1 834 ? 25.433 25.496 -47.264 1.00 40.66 834 PRO A C 1
ATOM 6557 O O . PRO A 1 834 ? 24.524 26.175 -46.789 1.00 40.66 834 PRO A O 1
ATOM 6560 N N . THR A 1 835 ? 26.613 25.353 -46.667 1.00 42.66 835 THR A N 1
ATOM 6561 C CA . THR A 1 835 ? 27.068 26.190 -45.559 1.00 42.66 835 THR A CA 1
ATOM 6562 C C . THR A 1 835 ? 27.062 27.637 -46.032 1.00 42.66 835 THR A C 1
ATOM 6564 O O . THR A 1 835 ? 27.833 28.000 -46.921 1.00 42.66 835 THR A O 1
ATOM 6567 N N . SER A 1 836 ? 26.161 28.446 -45.476 1.00 47.03 836 SER A N 1
ATOM 6568 C CA . SER A 1 836 ? 26.173 29.896 -45.642 1.00 47.03 836 SER A CA 1
ATOM 6569 C C . SER A 1 836 ? 27.476 30.445 -45.062 1.00 47.03 836 SER A C 1
ATOM 6571 O O . SER A 1 836 ? 27.750 30.227 -43.880 1.00 47.03 836 SER A O 1
ATOM 6573 N N . ALA A 1 837 ? 28.265 31.086 -45.924 1.00 41.34 837 ALA A N 1
ATOM 6574 C CA . ALA A 1 837 ? 29.467 31.839 -45.579 1.00 41.34 837 ALA A CA 1
ATOM 6575 C C . ALA A 1 837 ? 29.141 33.122 -44.804 1.00 41.34 837 ALA A C 1
ATOM 6577 O O . ALA A 1 837 ? 28.030 33.665 -45.019 1.00 41.34 837 ALA A O 1
#